Protein AF-H0ECG9-F1 (afdb_monomer)

Organism: Glarea lozoyensis (strain ATCC 74030 / MF5533) (NCBI:txid1104152)

InterPro domains:
  IPR022155 Protein of unknown function DUF3684 [PF12449] (1-842)

Nearest PDB structures (foldseek):
  8fkv-assembly1_NO  TM=2.806E-01  e=5.972E+00  Homo sapiens
  5tih-assembly1_A  TM=2.582E-01  e=8.456E+00  Plasmodium falciparum 3D7

Structure (mmCIF, N/CA/C/O backbone):
data_AF-H0ECG9-F1
#
_entry.id   AF-H0ECG9-F1
#
loop_
_atom_site.group_PDB
_atom_site.id
_atom_site.type_symbol
_atom_site.label_atom_id
_atom_site.label_alt_id
_atom_site.label_comp_id
_atom_site.label_asym_id
_atom_site.label_entity_id
_atom_site.label_seq_id
_atom_site.pdbx_PDB_ins_code
_atom_site.Cartn_x
_atom_site.Cartn_y
_atom_site.Cartn_z
_atom_site.occupancy
_atom_site.B_iso_or_equiv
_atom_site.auth_seq_id
_atom_site.auth_comp_id
_atom_site.auth_asym_id
_atom_site.auth_atom_id
_atom_site.pdbx_PDB_model_num
ATOM 1 N N . MET A 1 1 ? -33.768 2.244 -112.839 1.00 82.94 1 MET A N 1
ATOM 2 C CA . MET A 1 1 ? -32.441 2.508 -112.240 1.00 82.94 1 MET A CA 1
ATOM 3 C C . MET A 1 1 ? -31.368 1.796 -113.058 1.00 82.94 1 MET A C 1
ATOM 5 O O . MET A 1 1 ? -30.455 2.473 -113.510 1.00 82.94 1 MET A O 1
ATOM 9 N N . SER A 1 2 ? -31.545 0.515 -113.389 1.00 85.62 2 SER A N 1
ATOM 10 C CA . SER A 1 2 ? -31.169 -0.141 -114.666 1.00 85.62 2 SER A CA 1
ATOM 11 C C . SER A 1 2 ? -30.479 0.750 -115.721 1.00 85.62 2 SER A C 1
ATOM 13 O O . SER A 1 2 ? -29.281 0.631 -115.962 1.00 85.62 2 SER A O 1
ATOM 15 N N . ASP A 1 3 ? -31.222 1.666 -116.338 1.00 87.06 3 ASP A N 1
ATOM 16 C CA . ASP A 1 3 ? -30.805 2.455 -117.500 1.00 87.06 3 ASP A CA 1
ATOM 17 C C . ASP A 1 3 ? -29.716 3.470 -117.129 1.00 87.06 3 ASP A C 1
ATOM 19 O O . ASP A 1 3 ? -28.765 3.682 -117.882 1.00 87.06 3 ASP A O 1
ATOM 23 N N . LEU A 1 4 ? -29.810 4.030 -115.918 1.00 87.62 4 LEU A N 1
ATOM 24 C CA . LEU A 1 4 ? -28.775 4.860 -115.311 1.00 87.62 4 LEU A CA 1
ATOM 25 C C . LEU A 1 4 ? -27.514 4.024 -115.033 1.00 87.62 4 LEU A C 1
ATOM 27 O O . LEU A 1 4 ? -26.415 4.469 -115.346 1.00 87.62 4 LEU A O 1
ATOM 31 N N . SER A 1 5 ? -27.657 2.786 -114.541 1.00 86.69 5 SER A N 1
ATOM 32 C CA . SER A 1 5 ? -26.536 1.843 -114.364 1.00 86.69 5 SER A CA 1
ATOM 33 C C . SER A 1 5 ? -25.795 1.585 -115.685 1.00 86.69 5 SER A C 1
ATOM 35 O O . SER A 1 5 ? -24.566 1.644 -115.734 1.00 86.69 5 SER A O 1
ATOM 37 N N . VAL A 1 6 ? -26.531 1.393 -116.787 1.00 87.75 6 VAL A N 1
ATOM 38 C CA . VAL A 1 6 ? -25.954 1.233 -118.136 1.00 87.75 6 VAL A CA 1
ATOM 39 C C . VAL A 1 6 ? -25.279 2.521 -118.629 1.00 87.75 6 VAL A C 1
ATOM 41 O O . VAL A 1 6 ? -24.200 2.446 -119.218 1.00 87.75 6 VAL A O 1
ATOM 44 N N . LYS A 1 7 ? -25.858 3.703 -118.371 1.00 86.94 7 LYS A N 1
ATOM 45 C CA . LYS A 1 7 ? -25.232 5.002 -118.693 1.00 86.94 7 LYS A CA 1
ATOM 46 C C . LYS A 1 7 ? -23.920 5.225 -117.937 1.00 86.94 7 LYS A C 1
ATOM 48 O O . LYS A 1 7 ? -22.949 5.659 -118.552 1.00 86.94 7 LYS A O 1
ATOM 53 N N . ILE A 1 8 ? -23.881 4.904 -116.641 1.00 85.94 8 ILE A N 1
ATOM 54 C CA . ILE A 1 8 ? -22.677 5.026 -115.804 1.00 85.94 8 ILE A CA 1
ATOM 55 C C . ILE A 1 8 ? -21.586 4.096 -116.328 1.00 85.94 8 ILE A C 1
ATOM 57 O O . ILE A 1 8 ? -20.493 4.574 -116.603 1.00 85.94 8 ILE A O 1
ATOM 61 N N . LYS A 1 9 ? -21.886 2.807 -116.545 1.00 85.00 9 LYS A N 1
ATOM 62 C CA . LYS A 1 9 ? -20.903 1.834 -117.057 1.00 85.00 9 LYS A CA 1
ATOM 63 C C . LYS A 1 9 ? -20.317 2.257 -118.401 1.00 85.00 9 LYS A C 1
ATOM 65 O O . LYS A 1 9 ? -19.105 2.306 -118.548 1.00 85.00 9 LYS A O 1
ATOM 70 N N . ARG A 1 10 ? -21.157 2.701 -119.342 1.00 84.94 10 ARG A N 1
ATOM 71 C CA . ARG A 1 10 ? -20.679 3.245 -120.625 1.00 84.94 10 ARG A CA 1
ATOM 72 C C . ARG A 1 10 ? -19.798 4.486 -120.464 1.00 84.94 10 ARG A C 1
ATOM 74 O O . ARG A 1 10 ? -18.939 4.717 -121.305 1.00 84.94 10 ARG A O 1
ATOM 81 N N . ALA A 1 11 ? -19.998 5.289 -119.418 1.00 83.69 11 ALA A N 1
ATOM 82 C CA . ALA A 1 11 ? -19.137 6.431 -119.125 1.00 83.69 11 ALA A CA 1
ATOM 83 C C . ALA A 1 11 ? -17.813 6.018 -118.466 1.00 83.69 11 ALA A C 1
ATOM 85 O O . ALA A 1 11 ? -16.778 6.524 -118.884 1.00 83.69 11 ALA A O 1
ATOM 86 N N . THR A 1 12 ? -17.817 5.086 -117.507 1.00 83.56 12 THR A N 1
ATOM 87 C CA . THR A 1 12 ? -16.584 4.578 -116.877 1.00 83.56 12 THR A CA 1
ATOM 88 C C . THR A 1 12 ? -15.728 3.782 -117.868 1.00 83.56 12 THR A C 1
ATOM 90 O O . THR A 1 12 ? -14.503 3.888 -117.858 1.00 83.56 12 THR A O 1
ATOM 93 N N . GLU A 1 13 ? -16.362 3.050 -118.787 1.00 84.25 13 GLU A N 1
ATOM 94 C CA . GLU A 1 13 ? -15.727 2.408 -119.942 1.00 84.25 13 GLU A CA 1
ATOM 95 C C . GLU A 1 13 ? -15.138 3.451 -120.910 1.00 84.25 13 GLU A C 1
ATOM 97 O O . GLU A 1 13 ? -13.954 3.374 -121.233 1.00 84.25 13 GLU A O 1
ATOM 102 N N . ALA A 1 14 ? -15.915 4.462 -121.325 1.00 78.44 14 ALA A N 1
ATOM 103 C CA . ALA A 1 14 ? -15.450 5.507 -122.248 1.00 78.44 14 ALA A CA 1
ATOM 104 C C . ALA A 1 14 ? -14.348 6.414 -121.666 1.00 78.44 14 ALA A C 1
ATOM 106 O O . ALA A 1 14 ? -13.519 6.923 -122.418 1.00 78.44 14 ALA A O 1
ATOM 107 N N . ASN A 1 15 ? -14.319 6.595 -120.344 1.00 78.06 15 ASN A N 1
ATOM 108 C CA . ASN A 1 15 ? -13.269 7.322 -119.627 1.00 78.06 15 ASN A CA 1
ATOM 109 C C . ASN A 1 15 ? -12.023 6.454 -119.335 1.00 78.06 15 ASN A C 1
ATOM 111 O O . ASN A 1 15 ? -11.036 6.965 -118.814 1.00 78.06 15 ASN A O 1
ATOM 115 N N . GLY A 1 16 ? -12.048 5.148 -119.634 1.00 75.38 16 GLY A N 1
ATOM 116 C CA . GLY A 1 16 ? -10.936 4.226 -119.367 1.00 75.38 16 GLY A CA 1
ATOM 117 C C . GLY A 1 16 ? -10.816 3.739 -117.914 1.00 75.38 16 GLY A C 1
ATOM 118 O O . GLY A 1 16 ? -9.885 3.004 -117.594 1.00 75.38 16 GLY A O 1
ATOM 119 N N . HIS A 1 17 ? -11.761 4.085 -117.035 1.00 73.62 17 HIS A N 1
ATOM 120 C CA . HIS A 1 17 ? -11.801 3.640 -115.634 1.00 73.62 17 HIS A CA 1
ATOM 121 C C . HIS A 1 17 ? -12.383 2.220 -115.452 1.00 73.62 17 HIS A C 1
ATOM 123 O O . HIS A 1 17 ? -12.338 1.648 -114.356 1.00 73.62 17 HIS A O 1
ATOM 129 N N . GLY A 1 18 ? -12.933 1.628 -116.517 1.00 74.12 18 GLY A N 1
ATOM 130 C CA . GLY A 1 18 ? -13.481 0.272 -116.516 1.00 74.12 18 GLY A CA 1
ATOM 131 C C . GLY A 1 18 ? -14.684 0.156 -115.581 1.00 74.12 18 GLY A C 1
ATOM 132 O O . GLY A 1 18 ? -15.688 0.830 -115.782 1.00 74.12 18 GLY A O 1
ATOM 133 N N . ASN A 1 19 ? -14.581 -0.677 -114.541 1.00 66.81 19 ASN A N 1
ATOM 134 C CA . ASN A 1 19 ? -15.630 -0.834 -113.521 1.00 66.81 19 ASN A CA 1
ATOM 135 C C . ASN A 1 19 ? -15.482 0.119 -112.312 1.00 66.81 19 ASN A C 1
ATOM 137 O O . ASN A 1 19 ? -16.345 0.109 -111.432 1.00 66.81 19 ASN A O 1
ATOM 141 N N . LYS A 1 20 ? -14.402 0.912 -112.207 1.00 75.00 20 LYS A N 1
ATOM 142 C CA . LYS A 1 20 ? -14.163 1.781 -111.040 1.00 75.00 20 LYS A CA 1
ATOM 143 C C . LYS A 1 20 ? -14.811 3.151 -111.247 1.00 75.00 20 LYS A C 1
ATOM 145 O O . LYS A 1 20 ? -14.249 3.999 -111.926 1.00 75.00 20 LYS A O 1
ATOM 150 N N . VAL A 1 21 ? -15.961 3.381 -110.615 1.00 79.38 21 VAL A N 1
ATOM 151 C CA . VAL A 1 21 ? -16.626 4.695 -110.638 1.00 79.38 21 VAL A CA 1
ATOM 152 C C . VAL A 1 21 ? -15.817 5.724 -109.832 1.00 79.38 21 VAL A C 1
ATOM 154 O O . VAL A 1 21 ? -15.445 5.475 -108.681 1.00 79.38 21 VAL A O 1
ATOM 157 N N . THR A 1 22 ? -15.543 6.875 -110.442 1.00 80.69 22 THR A N 1
ATOM 158 C CA . THR A 1 22 ? -14.773 8.002 -109.884 1.00 80.69 22 THR A CA 1
ATOM 159 C C . THR A 1 22 ? -15.670 9.129 -109.356 1.00 80.69 22 THR A C 1
ATOM 161 O O . THR A 1 22 ? -16.869 9.167 -109.633 1.00 80.69 22 THR A O 1
ATOM 164 N N . LYS A 1 23 ? -15.097 10.081 -108.599 1.00 79.88 23 LYS A N 1
ATOM 165 C CA . LYS A 1 23 ? -15.832 11.244 -108.054 1.00 79.88 23 LYS A CA 1
ATOM 166 C C . LYS A 1 23 ? -16.488 12.098 -109.149 1.00 79.88 23 LYS A C 1
ATOM 168 O O . LYS A 1 23 ? -17.616 12.548 -108.962 1.00 79.88 23 LYS A O 1
ATOM 173 N N . ASP A 1 24 ? -15.847 12.232 -110.306 1.00 81.25 24 ASP A N 1
ATOM 174 C CA . ASP A 1 24 ? -16.359 13.037 -111.420 1.00 81.25 24 ASP A CA 1
ATOM 175 C C . ASP A 1 24 ? -17.539 12.353 -112.129 1.00 81.25 24 ASP A C 1
ATOM 177 O O . ASP A 1 24 ? -18.518 12.999 -112.505 1.00 81.25 24 ASP A O 1
ATOM 181 N N . GLU A 1 25 ? -17.506 11.023 -112.248 1.00 82.06 25 GLU A N 1
ATOM 182 C CA . GLU A 1 25 ? -18.639 10.235 -112.752 1.00 82.06 25 GLU A CA 1
ATOM 183 C C . GLU A 1 25 ? -19.805 10.216 -111.762 1.00 82.06 25 GLU A C 1
ATOM 185 O O . GLU A 1 25 ? -20.958 10.291 -112.193 1.00 82.06 25 GLU A O 1
ATOM 190 N N . ILE A 1 26 ? -19.512 10.194 -110.454 1.00 84.75 26 ILE A N 1
ATOM 191 C CA . ILE A 1 26 ? -20.519 10.344 -109.397 1.00 84.75 26 ILE A CA 1
ATOM 192 C C . ILE A 1 26 ? -21.234 11.691 -109.551 1.00 84.75 26 ILE A C 1
ATOM 194 O O . ILE A 1 26 ? -22.462 11.703 -109.616 1.00 84.75 26 ILE A O 1
ATOM 198 N N . ALA A 1 27 ? -20.503 12.800 -109.694 1.00 85.12 27 ALA A N 1
ATOM 199 C CA . ALA A 1 27 ? -21.095 14.123 -109.906 1.00 85.12 27 ALA A CA 1
ATOM 200 C C . ALA A 1 27 ? -21.888 14.217 -111.228 1.00 85.12 27 ALA A C 1
ATOM 202 O O . ALA A 1 27 ? -22.994 14.757 -111.254 1.00 85.12 27 ALA A O 1
ATOM 203 N N . LYS A 1 28 ? -21.369 13.641 -112.321 1.00 86.00 28 LYS A N 1
ATOM 204 C CA . LYS A 1 28 ? -21.956 13.732 -113.672 1.00 86.00 28 LYS A CA 1
ATOM 205 C C . LYS A 1 28 ? -23.386 13.191 -113.778 1.00 86.00 28 LYS A C 1
ATOM 207 O O . LYS A 1 28 ? -24.203 13.798 -114.468 1.00 86.00 28 LYS A O 1
ATOM 212 N N . PHE A 1 29 ? -23.695 12.062 -113.134 1.00 88.81 29 PHE A N 1
ATOM 213 C CA . PHE A 1 29 ? -25.034 11.450 -113.195 1.00 88.81 29 PHE A CA 1
ATOM 214 C C . PHE A 1 29 ? -25.911 11.741 -111.964 1.00 88.81 29 PHE A C 1
ATOM 216 O O . PHE A 1 29 ? -27.077 11.340 -111.938 1.00 88.81 29 PHE A O 1
ATOM 223 N N . LEU A 1 30 ? -25.399 12.495 -110.984 1.00 87.62 30 LEU A N 1
ATOM 224 C CA . LEU A 1 30 ? -26.114 12.889 -109.764 1.00 87.62 30 LEU A CA 1
ATOM 225 C C . LEU A 1 30 ? -27.456 13.609 -110.035 1.00 87.62 30 LEU A C 1
ATOM 227 O O . LEU A 1 30 ? -28.447 13.237 -109.401 1.00 87.62 30 LEU A O 1
ATOM 231 N N . PRO A 1 31 ? -27.578 14.534 -111.017 1.00 89.56 31 PRO A N 1
ATOM 232 C CA . PRO A 1 31 ? -28.861 15.173 -111.326 1.00 89.56 31 PRO A CA 1
ATOM 233 C C . PRO A 1 31 ? -29.895 14.209 -111.926 1.00 89.56 31 PRO A C 1
ATOM 235 O O . PRO A 1 31 ? -31.087 14.333 -111.644 1.00 89.56 31 PRO A O 1
ATOM 238 N N . GLU A 1 32 ? -29.461 13.227 -112.727 1.00 88.88 32 GLU A N 1
ATOM 239 C CA . GLU A 1 32 ? -30.362 12.215 -113.297 1.00 88.88 32 GLU A CA 1
ATOM 240 C C . GLU A 1 32 ? -30.830 11.233 -112.210 1.00 88.88 32 GLU A C 1
ATOM 242 O O . GLU A 1 32 ? -32.018 10.916 -112.136 1.00 88.88 32 GLU A O 1
ATOM 247 N N . ALA A 1 33 ? -29.930 10.828 -111.307 1.00 89.94 33 ALA A N 1
ATOM 248 C CA . ALA A 1 33 ? -30.267 10.024 -110.134 1.00 89.94 33 ALA A CA 1
ATOM 249 C C . ALA A 1 33 ? -31.302 10.729 -109.236 1.00 89.94 33 ALA A C 1
ATOM 251 O O . ALA A 1 33 ? -32.338 10.145 -108.915 1.00 89.94 33 ALA A O 1
ATOM 252 N N . LEU A 1 34 ? -31.069 12.000 -108.888 1.00 88.56 34 LEU A N 1
ATOM 253 C CA . LEU A 1 34 ? -32.001 12.817 -108.102 1.00 88.56 34 LEU A CA 1
ATOM 254 C C . LEU A 1 34 ? -33.367 12.966 -108.794 1.00 88.56 34 LEU A C 1
ATOM 256 O O . LEU A 1 34 ? -34.401 12.856 -108.135 1.00 88.56 34 LEU A O 1
ATOM 260 N N . HIS A 1 35 ? -33.395 13.168 -110.116 1.00 89.12 35 HIS A N 1
ATOM 261 C CA . HIS A 1 35 ? -34.643 13.253 -110.881 1.00 89.12 35 HIS A CA 1
ATOM 262 C C . HIS A 1 35 ? -35.439 11.935 -110.866 1.00 89.12 35 HIS A C 1
ATOM 264 O O . HIS A 1 35 ? -36.656 11.957 -110.651 1.00 89.12 35 HIS A O 1
ATOM 270 N N . ILE A 1 36 ? -34.763 10.792 -111.039 1.00 89.50 36 ILE A N 1
ATOM 271 C CA . ILE A 1 36 ? -35.396 9.468 -110.964 1.00 89.50 36 ILE A CA 1
ATOM 272 C C . ILE A 1 36 ? -35.987 9.248 -109.567 1.00 89.50 36 ILE A C 1
ATOM 274 O O . ILE A 1 36 ? -37.177 8.963 -109.453 1.00 89.50 36 ILE A O 1
ATOM 278 N N . LEU A 1 37 ? -35.198 9.431 -108.503 1.00 90.19 37 LEU A N 1
ATOM 279 C CA . LEU A 1 37 ? -35.658 9.187 -107.130 1.00 90.19 37 LEU A CA 1
ATOM 280 C C . LEU A 1 37 ? -36.835 10.099 -106.749 1.00 90.19 37 LEU A C 1
ATOM 282 O O . LEU A 1 37 ? -37.814 9.618 -106.186 1.00 90.19 37 LEU A O 1
ATOM 286 N N . ARG A 1 38 ? -36.803 11.379 -107.151 1.00 87.75 38 ARG A N 1
ATOM 287 C CA . ARG A 1 38 ? -37.889 12.347 -106.909 1.00 87.75 38 ARG A CA 1
ATOM 288 C C . ARG A 1 38 ? -39.195 12.006 -107.638 1.00 87.75 38 ARG A C 1
ATOM 290 O O . ARG A 1 38 ? -40.256 12.454 -107.206 1.00 87.75 38 ARG A O 1
ATOM 297 N N . THR A 1 39 ? -39.131 11.232 -108.722 1.00 86.31 39 THR A N 1
ATOM 298 C CA . THR A 1 39 ? -40.315 10.723 -109.441 1.00 86.31 39 THR A CA 1
ATOM 299 C C . THR A 1 39 ? -40.987 9.566 -108.694 1.00 86.31 39 THR A C 1
ATOM 301 O O . THR A 1 39 ? -42.200 9.407 -108.791 1.00 86.31 39 THR A O 1
ATOM 304 N N . PHE A 1 40 ? -40.230 8.812 -107.890 1.00 86.62 40 PHE A N 1
ATOM 305 C CA . PHE A 1 40 ? -40.749 7.774 -106.988 1.00 86.62 40 PHE A CA 1
ATOM 306 C C . PHE A 1 40 ? -40.928 8.269 -105.535 1.00 86.62 40 PHE A C 1
ATOM 308 O O . PHE A 1 40 ? -41.129 7.471 -104.624 1.00 86.62 40 PHE A O 1
ATOM 315 N N . THR A 1 41 ? -40.878 9.586 -105.301 1.00 88.06 41 THR A N 1
ATOM 316 C CA . THR A 1 41 ? -41.238 10.214 -104.020 1.00 88.06 41 THR A CA 1
ATOM 317 C C . THR A 1 41 ? -42.724 10.572 -104.009 1.00 88.06 41 THR A C 1
ATOM 319 O O . THR A 1 41 ? -43.160 11.458 -104.747 1.00 88.06 41 THR A O 1
ATOM 322 N N . PHE A 1 42 ? -43.494 9.918 -103.139 1.00 86.50 42 PHE A N 1
ATOM 323 C CA . PHE A 1 42 ? -44.918 10.198 -102.938 1.00 86.50 42 PHE A CA 1
ATOM 324 C C . PHE A 1 42 ? -45.157 11.584 -102.318 1.00 86.50 42 PHE A C 1
ATOM 326 O O . PHE A 1 42 ? -44.303 12.130 -101.620 1.00 86.50 42 PHE A O 1
ATOM 333 N N . ARG A 1 43 ? -46.324 12.172 -102.603 1.00 84.12 43 ARG A N 1
ATOM 334 C CA . ARG A 1 43 ? -46.768 13.483 -102.101 1.00 84.12 43 ARG A CA 1
ATOM 335 C C . ARG A 1 43 ? -48.282 13.485 -101.953 1.00 84.12 43 ARG A C 1
ATOM 337 O O . ARG A 1 43 ? -48.959 12.755 -102.670 1.00 84.12 43 ARG A O 1
ATOM 344 N N . GLU A 1 44 ? -48.800 14.349 -101.084 1.00 84.62 44 GLU A N 1
ATOM 345 C CA . GLU A 1 44 ? -50.235 14.451 -100.805 1.00 84.62 44 GLU A CA 1
ATOM 346 C C . GLU A 1 44 ? -51.097 14.514 -102.076 1.00 84.62 44 GLU A C 1
ATOM 348 O O . GLU A 1 44 ? -50.952 15.395 -102.925 1.00 84.62 44 GLU A O 1
ATOM 353 N N . SER 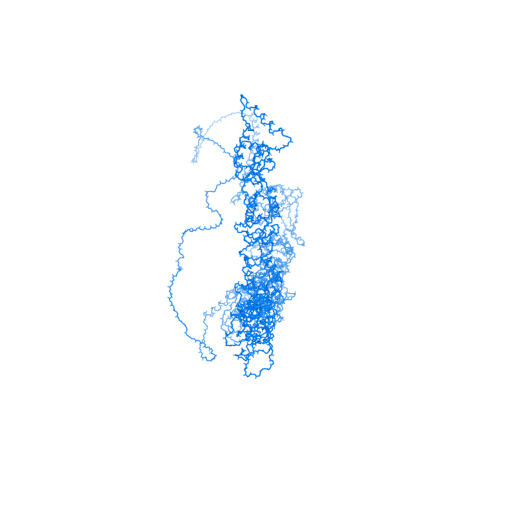A 1 45 ? -52.021 13.562 -102.185 1.00 86.12 45 SER A N 1
ATOM 354 C CA . SER A 1 45 ? -53.013 13.487 -103.251 1.00 86.12 45 SER A CA 1
ATOM 355 C C . SER A 1 45 ? -54.197 14.405 -102.964 1.00 86.12 45 SER A C 1
ATOM 357 O O . SER A 1 45 ? -54.748 14.394 -101.865 1.00 86.12 45 SER A O 1
ATOM 359 N N . THR A 1 46 ? -54.656 15.150 -103.966 1.00 81.56 46 THR A N 1
ATOM 360 C CA . THR A 1 46 ? -55.900 15.926 -103.889 1.00 81.56 46 THR A CA 1
ATOM 361 C C . THR A 1 46 ? -57.073 15.147 -104.505 1.00 81.56 46 THR A C 1
ATOM 363 O O . THR A 1 46 ? -56.873 14.388 -105.454 1.00 81.56 46 THR A O 1
ATOM 366 N N . PRO A 1 47 ? -58.310 15.290 -103.986 1.00 78.44 47 PRO A N 1
ATOM 367 C CA . PRO A 1 47 ? -58.698 16.084 -102.816 1.00 78.44 47 PRO A CA 1
ATOM 368 C C . PRO A 1 47 ? -58.418 15.403 -101.459 1.00 78.44 47 PRO A C 1
ATOM 370 O O . PRO A 1 47 ? -58.562 16.062 -100.436 1.00 78.44 47 PRO A O 1
ATOM 373 N N . ALA A 1 48 ? -58.043 14.117 -101.426 1.00 86.31 48 ALA A N 1
ATOM 374 C CA . ALA A 1 48 ? -57.867 13.347 -100.190 1.00 86.31 48 ALA A CA 1
ATOM 375 C C . ALA A 1 48 ? -56.453 12.750 -100.070 1.00 86.31 48 ALA A C 1
ATOM 377 O O . ALA A 1 48 ? -56.085 11.853 -100.833 1.00 86.31 48 ALA A O 1
ATOM 378 N N . SER A 1 49 ? -55.681 13.203 -99.077 1.00 86.06 49 SER A N 1
ATOM 379 C CA . SER A 1 49 ? -54.279 12.802 -98.851 1.00 86.06 49 SER A CA 1
ATOM 380 C C . SER A 1 49 ? -54.108 11.323 -98.479 1.00 86.06 49 SER A C 1
ATOM 382 O O . SER A 1 49 ? -53.088 10.717 -98.810 1.00 86.06 49 SER A O 1
ATOM 384 N N . GLN A 1 50 ? -55.134 10.715 -97.874 1.00 87.31 50 GLN A N 1
ATOM 385 C CA . GLN A 1 50 ? -55.159 9.300 -97.487 1.00 87.31 50 GLN A CA 1
ATOM 386 C C . GLN A 1 50 ? -54.955 8.338 -98.675 1.00 87.31 50 GLN A C 1
ATOM 388 O O . GLN A 1 50 ? -54.438 7.238 -98.492 1.00 87.31 50 GLN A O 1
ATOM 393 N N . VAL A 1 51 ? -55.293 8.751 -99.904 1.00 87.62 51 VAL A N 1
ATOM 394 C CA . VAL A 1 51 ? -55.047 7.940 -101.110 1.00 87.62 51 VAL A CA 1
ATOM 395 C C . VAL A 1 51 ? -53.544 7.787 -101.365 1.00 87.62 51 VAL A C 1
ATOM 397 O O . VAL A 1 51 ? -53.075 6.668 -101.556 1.00 87.62 51 VAL A O 1
ATOM 400 N N . SER A 1 52 ? -52.760 8.869 -101.292 1.00 87.38 52 SER A N 1
ATOM 401 C CA . SER A 1 52 ? -51.299 8.783 -101.403 1.00 87.38 52 SER A CA 1
ATOM 402 C C . SER A 1 52 ? -50.672 8.016 -100.243 1.00 87.38 52 SER A C 1
ATOM 404 O O . SER A 1 52 ? -49.657 7.367 -100.466 1.00 87.38 52 SER A O 1
ATOM 406 N N . GLN A 1 53 ? -51.234 8.084 -99.033 1.00 86.62 53 GLN A N 1
ATOM 407 C CA . GLN A 1 53 ? -50.716 7.329 -97.885 1.00 86.62 53 GLN A CA 1
ATOM 408 C C . GLN A 1 53 ? -50.850 5.819 -98.119 1.00 86.62 53 GLN A C 1
ATOM 410 O O . GLN A 1 53 ? -49.866 5.098 -97.991 1.00 86.62 53 GLN A O 1
ATOM 415 N N . LEU A 1 54 ? -52.024 5.356 -98.564 1.00 87.69 54 LEU A N 1
ATOM 416 C CA . LEU A 1 54 ? -52.260 3.945 -98.890 1.00 87.69 54 LEU A CA 1
ATOM 417 C C . LEU A 1 54 ? -51.418 3.460 -100.082 1.00 87.69 54 LEU A C 1
ATOM 419 O O . LEU A 1 54 ? -50.936 2.330 -100.071 1.00 87.69 54 LEU A O 1
ATOM 423 N N . ILE A 1 55 ? -51.217 4.298 -101.107 1.00 89.06 55 ILE A N 1
ATOM 424 C CA . ILE A 1 55 ? -50.358 3.956 -102.255 1.00 89.06 55 ILE A CA 1
ATOM 425 C C . ILE A 1 55 ? -48.880 3.911 -101.840 1.00 89.06 55 ILE A C 1
ATOM 427 O O . ILE A 1 55 ? -48.159 3.015 -102.276 1.00 89.06 55 ILE A O 1
ATOM 431 N N . GLU A 1 56 ? -48.429 4.839 -100.994 1.00 88.56 56 GLU A N 1
ATOM 432 C CA . GLU A 1 56 ? -47.064 4.848 -100.466 1.00 88.56 56 GLU A CA 1
ATOM 433 C C . GLU A 1 56 ? -46.799 3.617 -99.584 1.00 88.56 56 GLU A C 1
ATOM 435 O O . GLU A 1 56 ? -45.817 2.907 -99.801 1.00 88.56 56 GLU A O 1
ATOM 440 N N . GLU A 1 57 ? -47.685 3.325 -98.629 1.00 86.38 57 GLU A N 1
ATOM 441 C CA . GLU A 1 57 ? -47.590 2.144 -97.766 1.00 86.38 57 GLU A CA 1
ATOM 442 C C . GLU A 1 57 ? -47.574 0.853 -98.598 1.00 86.38 57 GLU A C 1
ATOM 444 O O . GLU A 1 57 ? -46.707 -0.001 -98.399 1.00 86.38 57 GLU A O 1
ATOM 449 N N . ALA A 1 58 ? -48.456 0.734 -99.597 1.00 87.31 58 ALA A N 1
ATOM 450 C CA . ALA A 1 58 ? -48.465 -0.402 -100.514 1.00 87.31 58 ALA A CA 1
ATOM 451 C C . ALA A 1 58 ? -47.170 -0.505 -101.341 1.00 87.31 58 ALA A C 1
ATOM 453 O O . ALA A 1 58 ? -46.643 -1.604 -101.508 1.00 87.31 58 ALA A O 1
ATOM 454 N N . PHE A 1 59 ? -46.616 0.609 -101.834 1.00 88.50 59 PHE A N 1
ATOM 455 C CA . PHE A 1 59 ? -45.353 0.609 -102.581 1.00 88.50 59 PHE A CA 1
ATOM 456 C C . PHE A 1 59 ? -44.186 0.100 -101.727 1.00 88.50 59 PHE A C 1
ATOM 458 O O . PHE A 1 59 ? -43.445 -0.783 -102.165 1.00 88.50 59 PHE A O 1
ATOM 465 N N . TRP A 1 60 ? -44.042 0.614 -100.503 1.00 87.19 60 TRP A N 1
ATOM 466 C CA . TRP A 1 60 ? -42.953 0.215 -99.610 1.00 87.19 60 TRP A CA 1
ATOM 467 C C . TRP A 1 60 ? -43.151 -1.171 -98.980 1.00 87.19 60 TRP A C 1
ATOM 469 O O . TRP A 1 60 ? -42.174 -1.737 -98.507 1.00 87.19 60 TRP A O 1
ATOM 479 N N . THR A 1 61 ? -44.354 -1.759 -99.001 1.00 84.00 61 THR A N 1
ATOM 480 C CA . THR A 1 61 ? -44.614 -3.110 -98.449 1.00 84.00 61 THR A CA 1
ATOM 481 C C . THR A 1 61 ? -44.762 -4.220 -99.499 1.00 84.00 61 THR A C 1
ATOM 483 O O . THR A 1 61 ? -44.663 -5.396 -99.155 1.00 84.00 61 THR A O 1
ATOM 486 N N . ALA A 1 62 ? -44.929 -3.901 -100.788 1.00 83.94 62 ALA A N 1
ATOM 487 C CA . ALA A 1 62 ? -45.162 -4.890 -101.852 1.00 83.94 62 ALA A CA 1
ATOM 488 C C . ALA A 1 62 ? -43.936 -5.742 -102.265 1.00 83.94 62 ALA A C 1
ATOM 490 O O . ALA A 1 62 ? -44.032 -6.556 -103.192 1.00 83.94 62 ALA A O 1
ATOM 491 N N . TYR A 1 63 ? -42.768 -5.579 -101.633 1.00 79.81 63 TYR A N 1
ATOM 492 C CA . TYR A 1 63 ? -41.559 -6.299 -102.039 1.00 79.81 63 TYR A CA 1
ATOM 493 C C . TYR A 1 63 ? -41.557 -7.780 -101.612 1.00 79.81 63 TYR A C 1
ATOM 495 O O . TYR A 1 63 ? -41.927 -8.147 -100.502 1.00 79.81 63 TYR A O 1
ATOM 503 N N . LYS A 1 64 ? -41.040 -8.661 -102.483 1.00 79.31 64 LYS A N 1
ATOM 504 C CA . LYS A 1 64 ? -40.741 -10.071 -102.133 1.00 79.31 64 LYS A CA 1
ATOM 505 C C . LYS A 1 64 ? -39.360 -10.264 -101.495 1.00 79.31 64 LYS A C 1
ATOM 507 O O . LYS A 1 64 ? -39.086 -11.320 -100.933 1.00 79.31 64 LYS A O 1
ATOM 512 N N . LYS A 1 65 ? -38.478 -9.270 -101.627 1.00 78.38 65 LYS A N 1
ATOM 513 C CA . LYS A 1 65 ? -37.161 -9.175 -100.983 1.00 78.38 65 LYS A CA 1
ATOM 514 C C . LYS A 1 65 ? -36.885 -7.692 -100.691 1.00 78.38 65 LYS A C 1
ATOM 516 O O . LYS A 1 65 ? -37.044 -6.906 -101.623 1.00 78.38 65 LYS A O 1
ATOM 521 N N . PRO A 1 66 ? -36.471 -7.307 -99.472 1.00 79.25 66 PRO A N 1
ATOM 522 C CA . PRO A 1 66 ? -36.156 -5.917 -99.136 1.00 79.25 66 PRO A CA 1
ATOM 523 C C . PRO A 1 66 ? -34.867 -5.468 -99.842 1.00 79.25 66 PRO A C 1
ATOM 525 O O . PRO A 1 66 ? -33.764 -5.704 -99.356 1.00 79.25 66 PRO A O 1
ATOM 528 N N . SER A 1 67 ? -34.994 -4.884 -101.035 1.00 83.62 67 SER A N 1
ATOM 529 C CA . SER A 1 67 ? -33.873 -4.328 -101.804 1.00 83.62 67 SER A CA 1
ATOM 530 C C . SER A 1 67 ? -34.383 -3.419 -102.918 1.00 83.62 67 SER A C 1
ATOM 532 O O . SER A 1 67 ? -35.235 -3.824 -103.708 1.00 83.62 67 SER A O 1
ATOM 534 N N . ILE A 1 68 ? -33.794 -2.230 -103.043 1.00 88.31 68 ILE A N 1
ATOM 535 C CA . ILE A 1 68 ? -34.026 -1.281 -104.144 1.00 88.31 68 ILE A CA 1
ATOM 536 C C . ILE A 1 68 ? -32.665 -0.899 -104.750 1.00 88.31 68 ILE A C 1
ATOM 538 O O . ILE A 1 68 ? -31.646 -0.949 -104.068 1.00 88.31 68 ILE A O 1
ATOM 542 N N . GLU A 1 69 ? -32.614 -0.562 -106.041 1.00 89.94 69 GLU A N 1
ATOM 543 C CA . GLU A 1 69 ? -31.401 -0.017 -106.670 1.00 89.94 69 GLU A CA 1
ATOM 544 C C . GLU A 1 69 ? -31.229 1.467 -106.303 1.00 89.94 69 GLU A C 1
ATOM 546 O O . GLU A 1 69 ? -32.098 2.281 -106.617 1.00 89.94 69 GLU A O 1
ATOM 551 N N . ILE A 1 70 ? -30.098 1.841 -105.696 1.00 91.44 70 ILE A N 1
ATOM 552 C CA . ILE A 1 70 ? -29.746 3.230 -105.360 1.00 91.44 70 ILE A CA 1
ATOM 553 C C . ILE A 1 70 ? -28.411 3.639 -105.997 1.00 91.44 70 ILE A C 1
ATOM 555 O O . ILE A 1 70 ? -27.550 2.809 -106.282 1.00 91.44 70 ILE A O 1
ATOM 559 N N . TYR A 1 71 ? -28.241 4.937 -106.243 1.00 91.25 71 TYR A N 1
ATOM 560 C CA . TYR A 1 71 ? -26.993 5.518 -106.730 1.00 91.25 71 TYR A CA 1
ATOM 561 C C . TYR A 1 71 ? -25.986 5.695 -105.582 1.00 91.25 71 TYR A C 1
ATOM 563 O O . TYR A 1 71 ? -26.318 6.272 -104.548 1.00 91.25 71 TYR A O 1
ATOM 571 N N . SER A 1 72 ? -24.763 5.193 -105.763 1.00 90.25 72 SER A N 1
ATOM 572 C CA . SER A 1 72 ? -23.703 5.149 -104.747 1.00 90.25 72 SER A CA 1
ATOM 573 C C . SER A 1 72 ? -22.354 5.656 -105.276 1.00 90.25 72 SER A C 1
ATOM 575 O O . SER A 1 72 ? -22.151 5.793 -106.484 1.00 90.25 72 SER A O 1
ATOM 577 N N . THR A 1 73 ? -21.375 5.813 -104.383 1.00 85.69 73 THR A N 1
ATOM 578 C CA . THR A 1 73 ? -19.954 6.071 -104.684 1.00 85.69 73 THR A CA 1
ATOM 579 C C . THR A 1 73 ? -19.246 4.940 -105.450 1.00 85.69 73 THR A C 1
ATOM 581 O O . THR A 1 73 ? -18.054 5.042 -105.753 1.00 85.69 73 THR A O 1
ATOM 584 N N . ARG A 1 74 ? -19.963 3.858 -105.780 1.00 84.75 74 ARG A N 1
ATOM 585 C CA . ARG A 1 74 ? -19.530 2.768 -106.670 1.00 84.75 74 ARG A CA 1
ATOM 586 C C . ARG A 1 74 ? -20.558 2.480 -107.784 1.00 84.75 74 ARG A C 1
ATOM 588 O O . ARG A 1 74 ? -20.565 1.394 -108.353 1.00 84.75 74 ARG A O 1
ATOM 595 N N . GLY A 1 75 ? -21.405 3.459 -108.125 1.00 86.06 75 GLY A N 1
ATOM 596 C CA . GLY A 1 75 ? -22.425 3.367 -109.181 1.00 86.06 75 GLY A CA 1
ATOM 597 C C . GLY A 1 75 ? -23.805 2.950 -108.665 1.00 86.06 75 GLY A C 1
ATOM 598 O O . GLY A 1 75 ? -24.074 3.022 -107.468 1.00 86.06 75 GLY A O 1
ATOM 599 N N . VAL A 1 76 ? -24.711 2.534 -109.558 1.00 90.88 76 VAL A N 1
ATOM 600 C CA . VAL A 1 76 ? -26.026 2.005 -109.145 1.00 90.88 76 VAL A CA 1
ATOM 601 C C . VAL A 1 76 ? -25.859 0.587 -108.596 1.00 90.88 76 VAL A C 1
ATOM 603 O O . VAL A 1 76 ? -25.445 -0.313 -109.328 1.00 90.88 76 VAL A O 1
ATOM 606 N N . LEU A 1 77 ? -26.199 0.403 -107.320 1.00 89.69 77 LEU A N 1
ATOM 607 C CA . LEU A 1 77 ? -26.061 -0.840 -106.557 1.00 89.69 77 LEU A CA 1
ATOM 608 C C . LEU A 1 77 ? -27.314 -1.080 -105.689 1.00 89.69 77 LEU A C 1
ATOM 610 O O . LEU A 1 77 ? -28.025 -0.125 -105.367 1.00 89.69 77 LEU A O 1
ATOM 614 N N . PRO A 1 78 ? -27.619 -2.329 -105.292 1.00 90.69 78 PRO A N 1
ATOM 615 C CA . PRO A 1 78 ? -28.724 -2.599 -104.378 1.00 90.69 78 PRO A CA 1
ATOM 616 C C . PRO A 1 78 ? -28.422 -2.056 -102.975 1.00 90.69 78 PRO A C 1
ATOM 618 O O . PRO A 1 78 ? -27.292 -2.170 -102.486 1.00 90.69 78 PRO A O 1
ATOM 621 N N . THR A 1 79 ? -29.441 -1.524 -102.297 1.00 89.69 79 THR A N 1
ATOM 622 C CA . THR A 1 79 ? -29.333 -0.936 -100.947 1.00 89.69 79 THR A CA 1
ATOM 623 C C . THR A 1 79 ? -28.787 -1.902 -99.889 1.00 89.69 79 THR A C 1
ATOM 625 O O . THR A 1 79 ? -28.217 -1.459 -98.900 1.00 89.69 79 THR A O 1
ATOM 628 N N . THR A 1 80 ? -28.839 -3.218 -100.121 1.00 86.88 80 THR A N 1
ATOM 629 C CA . THR A 1 80 ? -28.186 -4.235 -99.274 1.00 86.88 80 THR A CA 1
ATOM 630 C C . THR A 1 80 ? -26.655 -4.110 -99.227 1.00 86.88 80 THR A C 1
ATOM 632 O O . THR A 1 80 ? -26.031 -4.513 -98.245 1.00 86.88 80 THR A O 1
ATOM 635 N N . THR A 1 81 ? -26.041 -3.566 -100.283 1.00 84.94 81 THR A N 1
ATOM 636 C CA . THR A 1 81 ? -24.577 -3.405 -100.446 1.00 84.94 81 THR A CA 1
ATOM 637 C C . THR A 1 81 ? -24.103 -1.952 -100.398 1.00 84.94 81 THR A C 1
ATOM 639 O O . THR A 1 81 ? -22.916 -1.694 -100.577 1.00 84.94 81 THR A O 1
ATOM 642 N N . VAL A 1 82 ? -25.014 -1.004 -100.173 1.00 88.94 82 VAL A N 1
ATOM 643 C CA . VAL A 1 82 ? -24.708 0.428 -100.071 1.00 88.94 82 VAL A CA 1
ATOM 644 C C . VAL A 1 82 ? -25.003 0.888 -98.650 1.00 88.94 82 VAL A C 1
ATOM 646 O O . VAL A 1 82 ? -25.981 0.451 -98.044 1.00 88.94 82 VAL A O 1
ATOM 649 N N . ARG A 1 83 ? -24.157 1.765 -98.113 1.00 90.12 83 ARG A N 1
ATOM 650 C CA . ARG A 1 83 ? -24.303 2.334 -96.773 1.00 90.12 83 ARG A CA 1
ATOM 651 C C . ARG A 1 83 ? -24.648 3.820 -96.810 1.00 90.12 83 ARG A C 1
ATOM 653 O O . ARG A 1 83 ? -24.370 4.523 -97.782 1.00 90.12 83 ARG A O 1
ATOM 660 N N . LEU A 1 84 ? -25.216 4.312 -95.719 1.00 87.12 84 LEU A N 1
ATOM 661 C CA . LEU A 1 84 ? -25.168 5.727 -95.361 1.00 87.12 84 LEU A CA 1
ATOM 662 C C . LEU A 1 84 ? -23.889 5.968 -94.546 1.00 87.12 84 LEU A C 1
ATOM 664 O O . LEU A 1 84 ? -23.599 5.209 -93.622 1.00 87.12 84 LEU A O 1
ATOM 668 N N . ALA A 1 85 ? -23.105 6.988 -94.897 1.00 81.50 85 ALA A N 1
ATOM 669 C CA . ALA A 1 85 ? -21.929 7.368 -94.117 1.00 81.50 85 ALA A CA 1
ATOM 670 C C . ALA A 1 85 ? -22.315 8.415 -93.068 1.00 81.50 85 ALA A C 1
ATOM 672 O O . ALA A 1 85 ? -22.731 9.519 -93.417 1.00 81.50 85 ALA A O 1
ATOM 673 N N . THR A 1 86 ? -22.154 8.060 -91.796 1.00 72.88 86 THR A N 1
ATOM 674 C CA . THR A 1 86 ? -22.302 8.958 -90.641 1.00 72.88 86 THR A CA 1
ATOM 675 C C . THR A 1 86 ? -20.959 9.427 -90.067 1.00 72.88 86 THR A C 1
ATOM 677 O O . THR A 1 86 ? -20.929 10.369 -89.282 1.00 72.88 86 THR A O 1
ATOM 680 N N . GLU A 1 87 ? -19.843 8.846 -90.520 1.00 72.44 87 GLU A N 1
ATOM 681 C CA . GLU A 1 87 ? -18.470 9.209 -90.149 1.00 72.44 87 GLU A CA 1
ATOM 682 C C . GLU A 1 87 ? -17.538 9.067 -91.367 1.00 72.44 87 GLU A C 1
ATOM 684 O O . GLU A 1 87 ? -17.735 8.178 -92.201 1.00 72.44 87 GLU A O 1
ATOM 689 N N . ASP A 1 88 ? -16.525 9.933 -91.487 1.00 73.06 88 ASP A N 1
ATOM 690 C CA . ASP A 1 88 ? -15.524 9.843 -92.558 1.00 73.06 88 ASP A CA 1
ATOM 691 C C . ASP A 1 88 ? -14.399 8.868 -92.179 1.00 73.06 88 ASP A C 1
ATOM 693 O O . ASP A 1 88 ? -13.441 9.217 -91.491 1.00 73.06 88 ASP A O 1
ATOM 697 N N . LEU A 1 89 ? -14.525 7.628 -92.653 1.00 80.12 89 LEU A N 1
ATOM 698 C CA . LEU A 1 89 ? -13.525 6.570 -92.470 1.00 80.12 89 LEU A CA 1
ATOM 699 C C . LEU A 1 89 ? -12.485 6.516 -93.609 1.00 80.12 89 LEU A C 1
ATOM 701 O O . LEU A 1 89 ? -11.625 5.631 -93.609 1.00 80.12 89 LEU A O 1
ATOM 705 N N . SER A 1 90 ? -12.525 7.446 -94.575 1.00 70.00 90 SER A N 1
ATOM 706 C CA . SER A 1 90 ? -11.724 7.367 -95.812 1.00 70.00 90 SER A CA 1
ATOM 707 C C . SER A 1 90 ? -10.208 7.367 -95.594 1.00 70.00 90 SER A C 1
ATOM 709 O O . SER A 1 90 ? -9.469 6.864 -96.437 1.00 70.00 90 SER A O 1
ATOM 711 N N . GLY A 1 91 ? -9.738 7.840 -94.436 1.00 74.56 91 GLY A N 1
ATOM 712 C CA . GLY A 1 91 ? -8.330 7.788 -94.042 1.00 74.56 91 GLY A CA 1
ATOM 713 C C . GLY A 1 91 ? -7.736 6.374 -93.919 1.00 74.56 91 GLY A C 1
ATOM 714 O O . GLY A 1 91 ? -6.527 6.200 -94.087 1.00 74.56 91 GLY A O 1
ATOM 715 N N . PHE A 1 92 ? -8.563 5.348 -93.675 1.00 83.50 92 PHE A N 1
ATOM 716 C CA . PHE A 1 92 ? -8.119 3.945 -93.624 1.00 83.50 92 PHE A CA 1
ATOM 717 C C . PHE A 1 92 ? -9.087 2.925 -94.268 1.00 83.50 92 PHE A C 1
ATOM 719 O O . PHE A 1 92 ? -8.751 1.743 -94.317 1.00 83.50 92 PHE A O 1
ATOM 726 N N . VAL A 1 93 ? -10.241 3.356 -94.803 1.00 80.69 93 VAL A N 1
ATOM 727 C CA . VAL A 1 93 ? -11.267 2.501 -95.441 1.00 80.69 93 VAL A CA 1
ATOM 728 C C . VAL A 1 93 ? -11.791 3.154 -96.734 1.00 80.69 93 VAL A C 1
ATOM 730 O O . VAL A 1 93 ? -12.529 4.134 -96.674 1.00 80.69 93 VAL A O 1
ATOM 733 N N . GLU A 1 94 ? -11.468 2.607 -97.916 1.00 74.12 94 GLU A N 1
ATOM 734 C CA . GLU A 1 94 ? -11.861 3.190 -99.226 1.00 74.12 94 GLU A CA 1
ATOM 735 C C . GLU A 1 94 ? -12.844 2.329 -100.053 1.00 74.12 94 GLU A C 1
ATOM 737 O O . GLU A 1 94 ? -13.400 2.793 -101.064 1.00 74.12 94 GLU A O 1
ATOM 742 N N . GLY A 1 95 ? -13.046 1.065 -99.682 1.00 75.75 95 GLY A N 1
ATOM 743 C CA . GLY A 1 95 ? -13.804 0.067 -100.437 1.00 75.75 95 GLY A CA 1
ATOM 744 C C . GLY A 1 95 ? -15.325 0.206 -100.348 1.00 75.75 95 GLY A C 1
ATOM 745 O O . GLY A 1 95 ? -16.011 -0.051 -101.342 1.00 75.75 95 GLY A O 1
ATOM 746 N N . ILE A 1 96 ? -15.847 0.651 -99.198 1.00 84.75 96 ILE A N 1
ATOM 747 C CA . ILE A 1 96 ? -17.281 0.615 -98.861 1.00 84.75 96 ILE A CA 1
ATOM 748 C C . ILE A 1 96 ? -18.120 1.503 -99.812 1.00 84.75 96 ILE A C 1
ATOM 750 O O . ILE A 1 96 ? -17.867 2.708 -99.912 1.00 84.75 96 ILE A O 1
ATOM 754 N N . PRO A 1 97 ? -19.154 0.962 -100.493 1.00 86.75 97 PRO A N 1
ATOM 755 C CA . PRO A 1 97 ? -20.094 1.758 -101.283 1.00 86.75 97 PRO A CA 1
ATOM 756 C C . PRO A 1 97 ? -21.030 2.590 -100.395 1.00 86.75 97 PRO A C 1
ATOM 758 O O . PRO A 1 97 ? -21.677 2.062 -99.492 1.00 86.75 97 PRO A O 1
ATOM 761 N N . VAL A 1 98 ? -21.155 3.885 -100.685 1.00 89.44 98 VAL A N 1
ATOM 762 C CA . VAL A 1 98 ? -21.900 4.863 -99.869 1.00 89.44 98 VAL A CA 1
ATOM 763 C C . VAL A 1 98 ? -22.860 5.683 -100.741 1.00 89.44 98 VAL A C 1
ATOM 765 O O . VAL A 1 98 ? -22.544 5.968 -101.892 1.00 89.44 98 VAL A O 1
ATOM 768 N N . VAL A 1 99 ? -24.029 6.086 -100.235 1.00 89.62 99 VAL A N 1
ATOM 769 C CA . VAL A 1 99 ? -24.923 7.035 -100.936 1.00 89.62 99 VAL A CA 1
ATOM 770 C C . VAL A 1 99 ? -24.325 8.455 -100.904 1.00 89.62 99 VAL A C 1
ATOM 772 O O . VAL A 1 99 ? -24.010 8.929 -99.814 1.00 89.62 99 VAL A O 1
ATOM 775 N N . PRO A 1 100 ? -24.191 9.175 -102.040 1.00 88.75 100 PRO A N 1
ATOM 776 C CA . PRO A 1 100 ? -23.743 10.569 -102.044 1.00 88.75 100 PRO A CA 1
ATOM 777 C C . PRO A 1 100 ? -24.626 11.463 -101.166 1.00 88.75 100 PRO A C 1
ATOM 779 O O . PRO A 1 100 ? -25.852 11.346 -101.193 1.00 88.75 100 PRO A O 1
ATOM 782 N N . GLU A 1 101 ? -24.010 12.389 -100.429 1.00 85.12 101 GLU A N 1
ATOM 783 C CA . GLU A 1 101 ? -24.669 13.217 -99.406 1.00 85.12 101 GLU A CA 1
ATOM 784 C C . GLU A 1 101 ? -25.901 13.984 -99.935 1.00 85.12 101 GLU A C 1
ATOM 786 O O . GLU A 1 101 ? -26.916 14.103 -99.247 1.00 85.12 101 GLU A O 1
ATOM 791 N N . GLU A 1 102 ? -25.846 14.446 -101.187 1.00 83.44 102 GLU A N 1
ATOM 792 C CA . GLU A 1 102 ? -26.948 15.134 -101.877 1.00 83.44 102 GLU A CA 1
ATOM 793 C C . GLU A 1 102 ? -28.191 14.249 -102.075 1.00 83.44 102 GLU A C 1
ATOM 795 O O . GLU A 1 102 ? -29.315 14.740 -101.989 1.00 83.44 102 GLU A O 1
ATOM 800 N N . ILE A 1 103 ? -28.010 12.941 -102.302 1.00 87.75 103 ILE A N 1
ATOM 801 C CA . ILE A 1 103 ? -29.112 11.969 -102.370 1.00 87.75 103 ILE A CA 1
ATOM 802 C C . ILE A 1 103 ? -29.526 11.524 -100.966 1.00 87.75 103 ILE A C 1
ATOM 804 O O . ILE A 1 103 ? -30.719 11.357 -100.716 1.00 87.75 103 ILE A O 1
ATOM 808 N N . ALA A 1 104 ? -28.574 11.364 -100.041 1.00 86.12 104 ALA A N 1
ATOM 809 C CA . ALA A 1 104 ? -28.842 10.906 -98.677 1.00 86.12 104 ALA A CA 1
ATOM 810 C C . ALA A 1 104 ? -29.809 11.826 -97.903 1.00 86.12 104 ALA A C 1
ATOM 812 O O . ALA A 1 104 ? -30.538 11.357 -97.032 1.00 86.12 104 ALA A O 1
ATOM 813 N N . LYS A 1 105 ? -29.857 13.117 -98.257 1.00 83.94 105 LYS A N 1
ATOM 814 C CA . LYS A 1 105 ? -30.785 14.121 -97.704 1.00 83.94 105 LYS A CA 1
ATOM 815 C C . LYS A 1 105 ? -32.185 14.121 -98.342 1.00 83.94 105 LYS A C 1
ATOM 817 O O . LYS A 1 105 ? -33.037 14.891 -97.907 1.00 83.94 105 LYS A O 1
ATOM 822 N N . GLY A 1 106 ? -32.430 13.319 -99.379 1.00 85.56 106 GLY A N 1
ATOM 823 C CA . GLY A 1 106 ? -33.702 13.295 -100.105 1.00 85.56 106 GLY A CA 1
ATOM 824 C C . GLY A 1 106 ? -34.780 12.432 -99.442 1.00 85.56 106 GLY A C 1
ATOM 825 O O . GLY A 1 106 ? -34.490 11.372 -98.888 1.00 85.56 106 GLY A O 1
ATOM 826 N N . ASP A 1 107 ? -36.045 12.837 -99.589 1.00 86.62 107 ASP A N 1
ATOM 827 C CA . ASP A 1 107 ? -37.232 12.166 -99.025 1.00 86.62 107 ASP A CA 1
ATOM 828 C C . ASP A 1 107 ? -37.282 10.652 -99.315 1.00 86.62 107 ASP A C 1
ATOM 830 O O . ASP A 1 107 ? -37.682 9.856 -98.467 1.00 86.62 107 ASP A O 1
ATOM 834 N N . PHE A 1 108 ? -36.827 10.231 -100.501 1.00 90.12 108 PHE A N 1
ATOM 835 C CA . PHE A 1 108 ? -36.757 8.816 -100.877 1.00 90.12 108 PHE A CA 1
ATOM 836 C C . PHE A 1 108 ? -35.769 8.016 -100.009 1.00 90.12 108 PHE A C 1
ATOM 838 O O . PHE A 1 108 ? -36.043 6.867 -99.673 1.00 90.12 108 PHE A O 1
ATOM 845 N N . VAL A 1 109 ? -34.634 8.605 -99.613 1.00 89.12 109 VAL A N 1
ATOM 846 C CA . VAL A 1 109 ? -33.654 7.941 -98.733 1.00 89.12 109 VAL A CA 1
ATOM 847 C C . VAL A 1 109 ? -34.096 7.982 -97.276 1.00 89.12 109 VAL A C 1
ATOM 849 O O . VAL A 1 109 ? -33.913 6.991 -96.572 1.00 89.12 109 VAL A O 1
ATOM 852 N N . THR A 1 110 ? -34.764 9.060 -96.855 1.00 87.50 110 THR A N 1
ATOM 853 C CA . THR A 1 110 ? -35.521 9.091 -95.594 1.00 87.50 110 THR A CA 1
ATOM 854 C C . THR A 1 110 ? -36.446 7.873 -95.512 1.00 87.50 110 THR A C 1
ATOM 856 O O . THR A 1 110 ? -36.288 7.065 -94.603 1.00 87.50 110 THR A O 1
ATOM 859 N N . LYS A 1 111 ? -37.286 7.627 -96.527 1.00 88.50 111 LYS A N 1
ATOM 860 C CA . LYS A 1 111 ? -38.162 6.442 -96.558 1.00 88.50 111 LYS A CA 1
ATOM 861 C C . LYS A 1 111 ? -37.399 5.113 -96.634 1.00 88.50 111 LYS A C 1
ATOM 863 O O . LYS A 1 111 ? -37.772 4.181 -95.930 1.00 88.50 111 LYS A O 1
ATOM 868 N N . LEU A 1 112 ? -36.304 5.008 -97.398 1.00 89.00 112 LEU A N 1
ATOM 869 C CA . LEU A 1 112 ? -35.458 3.800 -97.388 1.00 89.00 112 LEU A CA 1
ATOM 870 C C . LEU A 1 112 ? -34.909 3.475 -95.990 1.00 89.00 112 LEU A C 1
ATOM 872 O O . LEU A 1 112 ? -34.830 2.301 -95.637 1.00 89.00 112 LEU A O 1
ATOM 876 N N . ARG A 1 113 ? -34.530 4.485 -95.200 1.00 87.94 113 ARG A N 1
ATOM 877 C CA . ARG A 1 113 ? -34.097 4.311 -93.807 1.00 87.94 113 ARG A CA 1
ATOM 878 C C . ARG A 1 113 ? -35.281 3.952 -92.907 1.00 87.94 113 ARG A C 1
ATOM 880 O O . ARG A 1 113 ? -35.176 3.010 -92.129 1.00 87.94 113 ARG A O 1
ATOM 887 N N . ASP A 1 114 ? -36.402 4.658 -93.036 1.00 87.44 114 ASP A N 1
ATOM 888 C CA . ASP A 1 114 ? -37.590 4.472 -92.191 1.00 87.44 114 ASP A CA 1
ATOM 889 C C . ASP A 1 114 ? -38.226 3.074 -92.375 1.00 87.44 114 ASP A C 1
ATOM 891 O O . ASP A 1 114 ? -38.734 2.498 -91.416 1.00 87.44 114 ASP A O 1
ATOM 895 N N . PHE A 1 115 ? -38.128 2.488 -93.577 1.00 86.06 115 PHE A N 1
ATOM 896 C CA . PHE A 1 115 ? -38.507 1.095 -93.874 1.00 86.06 115 PHE A CA 1
ATOM 897 C C . PHE A 1 115 ? -37.356 0.074 -93.701 1.00 86.06 115 PHE A C 1
ATOM 899 O O . PHE A 1 115 ? -37.516 -1.097 -94.046 1.00 86.06 115 PHE A O 1
ATOM 906 N N . GLY A 1 116 ? -36.189 0.478 -93.182 1.00 85.00 116 GLY A N 1
ATOM 907 C CA . GLY A 1 116 ? -35.056 -0.420 -92.904 1.00 85.00 116 GLY A CA 1
ATOM 908 C C . GLY A 1 116 ? -34.390 -1.044 -94.141 1.00 85.00 116 GLY A C 1
ATOM 909 O O . GLY A 1 116 ? -33.715 -2.066 -94.034 1.00 85.00 116 GLY A O 1
ATOM 910 N N . LEU A 1 117 ? -34.583 -0.452 -95.323 1.00 87.62 117 LEU A N 1
ATOM 911 C CA . LEU A 1 117 ? -34.085 -0.949 -96.611 1.00 87.62 117 LEU A CA 1
ATOM 912 C C . LEU A 1 117 ? -32.632 -0.555 -96.909 1.00 87.62 117 LEU A C 1
ATOM 914 O O . LEU A 1 117 ? -32.040 -1.122 -97.830 1.00 87.62 117 LEU A O 1
ATOM 918 N N . ILE A 1 118 ? -32.062 0.396 -96.163 1.00 89.38 118 ILE A N 1
ATOM 919 C CA . ILE A 1 118 ? -30.648 0.796 -96.215 1.00 89.38 118 ILE A CA 1
ATOM 920 C C . ILE A 1 118 ? -30.111 1.028 -94.794 1.00 89.38 118 ILE A C 1
ATOM 922 O O . ILE A 1 118 ? -30.856 1.465 -93.918 1.00 89.38 118 ILE A O 1
ATOM 926 N N . THR A 1 119 ? -28.827 0.744 -94.563 1.00 88.06 119 THR A N 1
ATOM 927 C CA . THR A 1 119 ? -28.176 0.853 -93.243 1.00 88.06 119 THR A CA 1
ATOM 928 C C . THR A 1 119 ? -26.995 1.821 -93.258 1.00 88.06 119 THR A C 1
ATOM 930 O O . THR A 1 119 ? -26.431 2.123 -94.310 1.00 88.06 119 THR A O 1
ATOM 933 N N . GLU A 1 120 ? -26.576 2.275 -92.081 1.00 87.56 120 GLU A N 1
ATOM 934 C CA . GLU A 1 120 ? -25.298 2.975 -91.896 1.00 87.56 120 GLU A CA 1
ATOM 935 C C . GLU A 1 120 ? -24.102 2.010 -91.987 1.00 87.56 120 GLU A C 1
ATOM 937 O O . GLU A 1 120 ? -24.284 0.788 -91.950 1.00 87.56 120 GLU A O 1
ATOM 942 N N . ILE A 1 121 ? -22.885 2.549 -92.140 1.00 86.31 121 ILE A N 1
ATOM 943 C CA . ILE A 1 121 ? -21.640 1.761 -92.164 1.00 86.31 121 ILE A CA 1
ATOM 944 C C . ILE A 1 121 ? -21.503 0.967 -90.860 1.00 86.31 121 ILE A C 1
ATOM 946 O O . ILE A 1 121 ? -21.532 1.531 -89.769 1.00 86.31 121 ILE A O 1
ATOM 950 N N . THR A 1 122 ? -21.314 -0.348 -90.971 1.00 85.81 122 THR A N 1
ATOM 951 C CA . THR A 1 122 ? -21.178 -1.237 -89.814 1.00 85.81 122 THR A CA 1
ATOM 952 C C . THR A 1 122 ? -19.719 -1.584 -89.533 1.00 85.81 122 THR A C 1
ATOM 954 O O . THR A 1 122 ? -18.865 -1.593 -90.421 1.00 85.81 122 THR A O 1
ATOM 957 N N . ILE A 1 123 ? -19.432 -1.978 -88.292 1.00 84.19 123 ILE A N 1
ATOM 958 C CA . ILE A 1 123 ? -18.099 -2.451 -87.890 1.00 84.19 123 ILE A CA 1
ATOM 959 C C . ILE A 1 123 ? -17.722 -3.753 -88.631 1.00 84.19 123 ILE A C 1
ATOM 961 O O . ILE A 1 123 ? -16.544 -4.032 -88.843 1.00 84.19 123 ILE A O 1
ATOM 965 N N . GLY A 1 124 ? -18.716 -4.525 -89.095 1.00 83.75 124 GLY A N 1
ATOM 966 C CA . GLY A 1 124 ? -18.506 -5.676 -89.976 1.00 83.75 124 GLY A CA 1
ATOM 967 C C . GLY A 1 124 ? -17.954 -5.284 -91.350 1.00 83.75 124 GLY A C 1
ATOM 968 O O . GLY A 1 124 ? -17.037 -5.942 -91.837 1.00 83.75 124 GLY A O 1
ATOM 969 N N . ASP A 1 125 ? -18.442 -4.181 -91.929 1.00 84.81 125 ASP A N 1
ATOM 970 C CA . ASP A 1 125 ? -17.924 -3.641 -93.194 1.00 84.81 125 ASP A CA 1
ATOM 971 C C . ASP A 1 125 ? -16.460 -3.173 -93.028 1.00 84.81 125 ASP A C 1
ATOM 973 O O . ASP A 1 125 ? -15.607 -3.478 -93.863 1.00 84.81 125 ASP A O 1
ATOM 977 N N . VAL A 1 126 ? -16.139 -2.510 -91.906 1.00 86.69 126 VAL A N 1
ATOM 978 C CA . VAL A 1 126 ? -14.762 -2.091 -91.561 1.00 86.69 126 VAL A CA 1
ATOM 979 C C . VAL A 1 126 ? -13.838 -3.298 -91.362 1.00 86.69 126 VAL A C 1
ATOM 981 O O . VAL A 1 126 ? -12.735 -3.328 -91.907 1.00 86.69 126 VAL A O 1
ATOM 984 N N . LYS A 1 127 ? -14.285 -4.328 -90.629 1.00 87.50 127 LYS A N 1
ATOM 985 C CA . LYS A 1 127 ? -13.518 -5.569 -90.424 1.00 87.50 127 LYS A CA 1
ATOM 986 C C . LYS A 1 127 ? -13.212 -6.274 -91.748 1.00 87.50 127 LYS A C 1
ATOM 988 O O . LYS A 1 127 ? -12.113 -6.802 -91.913 1.00 87.50 127 LYS A O 1
ATOM 993 N N . GLN A 1 128 ? -14.165 -6.284 -92.683 1.00 85.81 128 GLN A N 1
ATOM 994 C CA . GLN A 1 128 ? -13.969 -6.881 -94.001 1.00 85.81 128 GLN A CA 1
ATOM 995 C C . GLN A 1 128 ? -12.872 -6.149 -94.790 1.00 85.81 128 GLN A C 1
ATOM 997 O O . GLN A 1 128 ? -11.976 -6.814 -95.311 1.00 85.81 128 GLN A O 1
ATOM 1002 N N . GLU A 1 129 ? -12.879 -4.813 -94.817 1.00 85.62 129 GLU A N 1
ATOM 1003 C CA . GLU A 1 129 ? -11.835 -4.022 -95.489 1.00 85.62 129 GLU A CA 1
ATOM 1004 C C . GLU A 1 129 ? -10.444 -4.251 -94.867 1.00 85.62 129 GLU A C 1
ATOM 1006 O O . GLU A 1 129 ? -9.487 -4.539 -95.588 1.00 85.62 129 GLU A O 1
ATOM 1011 N N . LEU A 1 130 ? -10.333 -4.210 -93.531 1.00 86.31 130 LEU A N 1
ATOM 1012 C CA . LEU A 1 130 ? -9.067 -4.450 -92.817 1.00 86.31 130 LEU A CA 1
ATOM 1013 C C . LEU A 1 130 ? -8.479 -5.841 -93.103 1.00 86.31 130 LEU A C 1
ATOM 1015 O O . LEU A 1 130 ? -7.262 -6.002 -93.125 1.00 86.31 130 LEU A O 1
ATOM 1019 N N . SER A 1 131 ? -9.331 -6.841 -93.355 1.00 84.62 131 SER A N 1
ATOM 1020 C CA . SER A 1 131 ? -8.895 -8.185 -93.756 1.00 84.62 131 SER A CA 1
ATOM 1021 C C . SER A 1 131 ? -8.492 -8.304 -95.235 1.00 84.62 131 SER A C 1
ATOM 1023 O O . SER A 1 131 ? -7.872 -9.296 -95.618 1.00 84.62 131 SER A O 1
ATOM 1025 N N . ALA A 1 132 ? -8.838 -7.319 -96.072 1.00 82.62 132 ALA A N 1
ATOM 1026 C CA . ALA A 1 132 ? -8.609 -7.343 -97.517 1.00 82.62 132 ALA A CA 1
ATOM 1027 C C . ALA A 1 132 ? -7.297 -6.659 -97.948 1.00 82.62 132 ALA A C 1
ATOM 1029 O O . ALA A 1 132 ? -6.753 -7.007 -98.999 1.00 82.62 132 ALA A O 1
ATOM 1030 N N . LYS A 1 133 ? -6.773 -5.704 -97.164 1.00 83.00 133 LYS A N 1
ATOM 1031 C CA . LYS A 1 133 ? -5.504 -5.013 -97.451 1.00 83.00 133 LYS A CA 1
ATOM 1032 C C . LYS A 1 133 ? -4.744 -4.664 -96.166 1.00 83.00 133 LYS A C 1
ATOM 1034 O O . LYS A 1 133 ? -5.313 -4.101 -95.240 1.00 83.00 133 LYS A O 1
ATOM 1039 N N . ALA A 1 134 ? -3.434 -4.921 -96.154 1.00 84.31 134 ALA A N 1
ATOM 1040 C CA . ALA A 1 134 ? -2.546 -4.451 -95.091 1.00 84.31 134 ALA A CA 1
ATOM 1041 C C . ALA A 1 134 ? -2.451 -2.911 -95.054 1.00 84.31 134 ALA A C 1
ATOM 1043 O O . ALA A 1 134 ? -2.454 -2.247 -96.095 1.00 84.31 134 ALA A O 1
ATOM 1044 N N . LEU A 1 135 ? -2.333 -2.360 -93.845 1.00 87.31 135 LEU A N 1
ATOM 1045 C CA . LEU A 1 135 ? -2.265 -0.922 -93.581 1.00 87.31 135 LEU A CA 1
ATOM 1046 C C . LEU A 1 135 ? -0.856 -0.365 -93.845 1.00 87.31 135 LEU A C 1
ATOM 1048 O O . LEU A 1 135 ? 0.148 -0.960 -93.436 1.00 87.31 135 LEU A O 1
ATOM 1052 N N . SER A 1 136 ? -0.784 0.817 -94.462 1.00 86.31 136 SER A N 1
ATOM 1053 C CA . SER A 1 136 ? 0.454 1.608 -94.520 1.00 86.31 136 SER A CA 1
ATOM 1054 C C . SER A 1 136 ? 0.801 2.239 -93.163 1.00 86.31 136 SER A C 1
ATOM 1056 O O . SER A 1 136 ? -0.026 2.286 -92.249 1.00 86.31 136 SER A O 1
ATOM 1058 N N . ARG A 1 137 ? 2.012 2.799 -93.042 1.00 83.56 137 ARG A N 1
ATOM 1059 C CA . ARG A 1 137 ? 2.495 3.524 -91.852 1.00 83.56 137 ARG A CA 1
ATOM 1060 C C . ARG A 1 137 ? 1.543 4.636 -91.380 1.00 83.56 137 ARG A C 1
ATOM 1062 O O . ARG A 1 137 ? 1.385 4.836 -90.174 1.00 83.56 137 ARG A O 1
ATOM 1069 N N . GLU A 1 138 ? 0.890 5.335 -92.304 1.00 84.56 138 GLU A N 1
ATOM 1070 C CA . GLU A 1 138 ? -0.058 6.421 -92.018 1.00 84.56 138 GLU A CA 1
ATOM 1071 C C . GLU A 1 138 ? -1.451 5.881 -91.691 1.00 84.56 138 GLU A C 1
ATOM 1073 O O . GLU A 1 138 ? -2.050 6.308 -90.701 1.00 84.56 138 GLU A O 1
ATOM 1078 N N . GLN A 1 139 ? -1.932 4.897 -92.458 1.00 87.31 139 GLN A N 1
ATOM 1079 C CA . GLN A 1 139 ? -3.214 4.236 -92.197 1.00 87.31 139 GLN A CA 1
ATOM 1080 C C . GLN A 1 139 ? -3.209 3.527 -90.835 1.00 87.31 139 GLN A C 1
ATOM 1082 O O . GLN A 1 139 ? -4.200 3.581 -90.117 1.00 87.31 139 GLN A O 1
ATOM 1087 N N . LEU A 1 140 ? -2.076 2.944 -90.428 1.00 89.44 140 LEU A N 1
ATOM 1088 C CA . LEU A 1 140 ? -1.873 2.338 -89.112 1.00 89.44 140 LEU A CA 1
ATOM 1089 C C . LEU A 1 140 ? -2.053 3.350 -87.971 1.00 89.44 140 LEU A C 1
ATOM 1091 O O . LEU A 1 140 ? -2.772 3.069 -87.015 1.00 89.44 140 LEU A O 1
ATOM 1095 N N . LYS A 1 141 ? -1.437 4.538 -88.065 1.00 88.75 141 LYS A N 1
ATOM 1096 C CA . LYS A 1 141 ? -1.582 5.603 -87.050 1.00 88.75 141 LYS A CA 1
ATOM 1097 C C . LYS A 1 141 ? -3.034 6.074 -86.948 1.00 88.75 141 LYS A C 1
ATOM 1099 O O . LYS A 1 141 ? -3.547 6.267 -85.846 1.00 88.75 141 LYS A O 1
ATOM 1104 N N . GLN A 1 142 ? -3.698 6.245 -88.093 1.00 88.62 142 GLN A N 1
ATOM 1105 C CA . GLN A 1 142 ? -5.099 6.664 -88.144 1.00 88.62 142 GLN A CA 1
ATOM 1106 C C . GLN A 1 142 ? -6.032 5.581 -87.590 1.00 88.62 142 GLN A C 1
ATOM 1108 O O . GLN A 1 142 ? -6.880 5.899 -86.762 1.00 88.62 142 GLN A O 1
ATOM 1113 N N . PHE A 1 143 ? -5.818 4.312 -87.944 1.00 91.12 143 PHE A N 1
ATOM 1114 C CA . PHE A 1 143 ? -6.570 3.174 -87.415 1.00 91.12 143 PHE A CA 1
ATOM 1115 C C . PHE A 1 143 ? -6.390 3.007 -85.898 1.00 91.12 143 PHE A C 1
ATOM 1117 O O . PHE A 1 143 ? -7.388 2.893 -85.193 1.00 91.12 143 PHE A O 1
ATOM 1124 N N . ILE A 1 144 ? -5.159 3.072 -85.370 1.00 91.31 144 ILE A N 1
ATOM 1125 C CA . ILE A 1 144 ? -4.900 3.008 -83.918 1.00 91.31 144 ILE A CA 1
ATOM 1126 C C . ILE A 1 144 ? -5.600 4.167 -83.192 1.00 91.31 144 ILE A C 1
ATOM 1128 O O . ILE A 1 144 ? -6.241 3.942 -82.165 1.00 91.31 144 ILE A O 1
ATOM 1132 N N . SER A 1 145 ? -5.532 5.394 -83.725 1.00 89.69 145 SER A N 1
ATOM 1133 C CA . SER A 1 145 ? -6.195 6.545 -83.099 1.00 89.69 145 SER A CA 1
ATOM 1134 C C . SER A 1 145 ? -7.723 6.463 -83.187 1.00 89.69 145 SER A C 1
ATOM 1136 O O . SER A 1 145 ? -8.401 6.774 -82.211 1.00 89.69 145 SER A O 1
ATOM 1138 N N . TRP A 1 146 ? -8.279 6.013 -84.316 1.00 90.06 146 TRP A N 1
ATOM 1139 C CA . TRP A 1 146 ? -9.718 5.801 -84.490 1.00 90.06 146 TRP A CA 1
ATOM 1140 C C . TRP A 1 146 ? -10.239 4.705 -83.556 1.00 90.06 146 TRP A C 1
ATOM 1142 O O . TRP A 1 146 ? -11.147 4.955 -82.764 1.00 90.06 146 TRP A O 1
ATOM 1152 N N . ALA A 1 147 ? -9.614 3.526 -83.577 1.00 90.06 147 ALA A N 1
ATOM 1153 C CA . ALA A 1 147 ? -10.002 2.398 -82.739 1.00 90.06 147 ALA A CA 1
ATOM 1154 C C . ALA A 1 147 ? -9.858 2.744 -81.249 1.00 90.06 147 ALA A C 1
ATOM 1156 O O . ALA A 1 147 ? -10.779 2.489 -80.481 1.00 90.06 147 ALA A O 1
ATOM 1157 N N . GLY A 1 148 ? -8.768 3.406 -80.840 1.00 89.62 148 GLY A N 1
ATOM 1158 C CA . GLY A 1 148 ? -8.560 3.849 -79.457 1.00 89.62 148 GLY A CA 1
ATOM 1159 C C . GLY A 1 148 ? -9.568 4.911 -78.989 1.00 89.62 148 GLY A C 1
ATOM 1160 O O . GLY A 1 148 ? -10.004 4.893 -77.834 1.00 89.62 148 GLY A O 1
ATOM 1161 N N . LYS A 1 149 ? -10.012 5.804 -79.883 1.00 89.06 149 LYS A N 1
ATOM 1162 C CA . LYS A 1 149 ? -11.105 6.755 -79.609 1.00 89.06 149 LYS A CA 1
ATOM 1163 C C . LYS A 1 149 ? -12.446 6.046 -79.469 1.00 89.06 149 LYS A C 1
ATOM 1165 O O . LYS A 1 149 ? -13.102 6.213 -78.446 1.00 89.06 149 LYS A O 1
ATOM 1170 N N . LYS A 1 150 ? -12.813 5.189 -80.421 1.00 88.38 150 LYS A N 1
ATOM 1171 C CA . LYS A 1 150 ? -14.051 4.394 -80.362 1.00 88.38 150 LYS A CA 1
ATOM 1172 C C . LYS A 1 150 ? -14.112 3.499 -79.120 1.00 88.38 150 LYS A C 1
ATOM 1174 O O . LYS A 1 150 ? -15.145 3.458 -78.457 1.00 88.38 150 LYS A O 1
ATOM 1179 N N . ALA A 1 151 ? -12.985 2.894 -78.743 1.00 88.94 151 ALA A N 1
ATOM 1180 C CA . ALA A 1 151 ? -12.823 2.156 -77.494 1.00 88.94 151 ALA A CA 1
ATOM 1181 C C . ALA A 1 151 ? -13.064 3.034 -76.255 1.00 88.94 151 ALA A C 1
ATOM 1183 O O . ALA A 1 151 ? -13.784 2.649 -75.339 1.00 88.94 151 ALA A O 1
ATOM 1184 N N . SER A 1 152 ? -12.445 4.219 -76.217 1.00 88.31 152 SER A N 1
ATOM 1185 C CA . SER A 1 152 ? -12.486 5.104 -75.046 1.00 88.31 152 SER A CA 1
ATOM 1186 C C . SER A 1 152 ? -13.816 5.827 -74.834 1.00 88.31 152 SER A C 1
ATOM 1188 O O . SER A 1 152 ? -14.116 6.180 -73.695 1.00 88.31 152 SER A O 1
ATOM 1190 N N . VAL A 1 153 ? -14.601 6.032 -75.895 1.00 87.12 153 VAL A N 1
ATOM 1191 C CA . VAL A 1 153 ? -15.971 6.572 -75.824 1.00 87.12 153 VAL A CA 1
ATOM 1192 C C . VAL A 1 153 ? -16.990 5.476 -75.480 1.00 87.12 153 VAL A C 1
ATOM 1194 O O . VAL A 1 153 ? -18.001 5.763 -74.844 1.00 87.12 153 VAL A O 1
ATOM 1197 N N . GLY A 1 154 ? -16.707 4.220 -75.844 1.00 82.75 154 GLY A N 1
ATOM 1198 C CA . GLY A 1 154 ? -17.626 3.087 -75.688 1.00 82.75 154 GLY A CA 1
ATOM 1199 C C . GLY A 1 154 ? -18.500 2.813 -76.918 1.00 82.75 154 GLY A C 1
ATOM 1200 O O . GLY A 1 154 ? -19.392 1.974 -76.843 1.00 82.75 154 GLY A O 1
ATOM 1201 N N . ASP A 1 155 ? -18.226 3.477 -78.049 1.00 82.31 155 ASP A N 1
ATOM 1202 C CA . ASP A 1 155 ? -18.895 3.256 -79.343 1.00 82.31 155 ASP A CA 1
ATOM 1203 C C . ASP A 1 155 ? -18.699 1.822 -79.872 1.00 82.31 155 ASP A C 1
ATOM 1205 O O . ASP A 1 155 ? -19.517 1.320 -80.642 1.00 82.31 155 ASP A O 1
ATOM 1209 N N . ILE A 1 156 ? -17.587 1.175 -79.502 1.00 84.81 156 ILE A N 1
ATOM 1210 C CA . ILE A 1 156 ? -17.252 -0.203 -79.875 1.00 84.81 156 ILE A CA 1
ATOM 1211 C C . ILE A 1 156 ? -16.739 -0.934 -78.629 1.00 84.81 156 ILE A C 1
ATOM 1213 O O . ILE A 1 156 ? -15.874 -0.428 -77.914 1.00 84.81 156 ILE A O 1
ATOM 1217 N N . ASP A 1 157 ? -17.257 -2.137 -78.377 1.00 85.38 157 ASP A N 1
ATOM 1218 C CA . ASP A 1 157 ? -16.856 -2.966 -77.243 1.00 85.38 157 ASP A CA 1
ATOM 1219 C C . ASP A 1 157 ? -15.491 -3.650 -77.460 1.00 85.38 157 ASP A C 1
ATOM 1221 O O . ASP A 1 157 ? -15.071 -3.930 -78.587 1.00 85.38 157 ASP A O 1
ATOM 1225 N N . GLY A 1 158 ? -14.807 -3.984 -76.363 1.00 83.19 158 GLY A N 1
ATOM 1226 C CA . GLY A 1 158 ? -13.457 -4.552 -76.411 1.00 83.19 158 GLY A CA 1
ATOM 1227 C C . GLY A 1 158 ? -13.330 -5.864 -77.199 1.00 83.19 158 GLY A C 1
ATOM 1228 O O . GLY A 1 158 ? -12.294 -6.083 -77.826 1.00 83.19 158 GLY A O 1
ATOM 1229 N N . ALA A 1 159 ? -14.358 -6.722 -77.239 1.00 85.81 159 ALA A N 1
ATOM 1230 C CA . ALA A 1 159 ? -14.289 -7.970 -78.004 1.00 85.81 159 ALA A CA 1
ATOM 1231 C C . ALA A 1 159 ? -14.348 -7.698 -79.515 1.00 85.81 159 ALA A C 1
ATOM 1233 O O . ALA A 1 159 ? -13.587 -8.292 -80.285 1.00 85.81 159 ALA A O 1
ATOM 1234 N N . THR A 1 160 ? -15.180 -6.743 -79.938 1.00 87.50 160 THR A N 1
ATOM 1235 C CA . THR A 1 160 ? -15.195 -6.268 -81.327 1.00 87.50 160 THR A CA 1
ATOM 1236 C C . THR A 1 160 ? -13.877 -5.581 -81.702 1.00 87.50 160 THR A C 1
ATOM 1238 O O . THR A 1 160 ? -13.376 -5.810 -82.802 1.00 87.50 160 THR A O 1
ATOM 1241 N N . ILE A 1 161 ? -13.254 -4.815 -80.798 1.00 88.31 161 ILE A N 1
ATOM 1242 C CA . ILE A 1 161 ? -11.955 -4.165 -81.057 1.00 88.31 161 ILE A CA 1
ATOM 1243 C C . ILE A 1 161 ? -10.813 -5.173 -81.178 1.00 88.31 161 ILE A C 1
ATOM 1245 O O . ILE A 1 161 ? -10.048 -5.088 -82.139 1.00 88.31 161 ILE A O 1
ATOM 1249 N N . HIS A 1 162 ? -10.724 -6.172 -80.296 1.00 87.25 162 HIS A N 1
ATOM 1250 C CA . HIS A 1 162 ? -9.778 -7.277 -80.485 1.00 87.25 162 HIS A CA 1
ATOM 1251 C C . HIS A 1 162 ? -10.008 -7.967 -81.838 1.00 87.25 162 HIS A C 1
ATOM 1253 O O . HIS A 1 162 ? -9.065 -8.135 -82.606 1.00 87.25 162 HIS A O 1
ATOM 1259 N N . SER A 1 163 ? -11.267 -8.204 -82.218 1.00 89.44 163 SER A N 1
ATOM 1260 C CA . SER A 1 163 ? -11.614 -8.751 -83.534 1.00 89.44 163 SER A CA 1
ATOM 1261 C C . SER A 1 163 ? -11.282 -7.838 -84.739 1.00 89.44 163 SER A C 1
ATOM 1263 O O . SER A 1 163 ? -11.369 -8.321 -85.875 1.00 89.44 163 SER A O 1
ATOM 1265 N N . LEU A 1 164 ? -10.946 -6.559 -84.540 1.00 90.25 164 LEU A N 1
ATOM 1266 C CA . LEU A 1 164 ? -10.402 -5.667 -85.574 1.00 90.25 164 LEU A CA 1
ATOM 1267 C C . LEU A 1 164 ? -8.863 -5.694 -85.569 1.00 90.25 164 LEU A C 1
ATOM 1269 O O . LEU A 1 164 ? -8.251 -5.757 -86.632 1.00 90.25 164 LEU A O 1
ATOM 1273 N N . LEU A 1 165 ? -8.236 -5.705 -84.388 1.00 91.25 165 LEU A N 1
ATOM 1274 C CA . LEU A 1 165 ? -6.779 -5.814 -84.228 1.00 91.25 165 LEU A CA 1
ATOM 1275 C C . LEU A 1 165 ? -6.234 -7.170 -84.717 1.00 91.25 165 LEU A C 1
ATOM 1277 O O . LEU A 1 165 ? -5.140 -7.219 -85.275 1.00 91.25 165 LEU A O 1
ATOM 1281 N N . ASP A 1 166 ? -6.999 -8.253 -84.565 1.00 88.94 166 ASP A N 1
ATOM 1282 C CA . ASP A 1 166 ? -6.628 -9.602 -85.016 1.00 88.94 166 ASP A CA 1
ATOM 1283 C C . ASP A 1 166 ? -6.545 -9.732 -86.546 1.00 88.94 166 ASP A C 1
ATOM 1285 O O . ASP A 1 166 ? -5.751 -10.526 -87.050 1.00 88.94 166 ASP A O 1
ATOM 1289 N N . VAL A 1 167 ? -7.348 -8.963 -87.296 1.00 89.19 167 VAL A N 1
ATOM 1290 C CA . VAL A 1 167 ? -7.302 -8.952 -88.774 1.00 89.19 167 VAL A CA 1
ATOM 129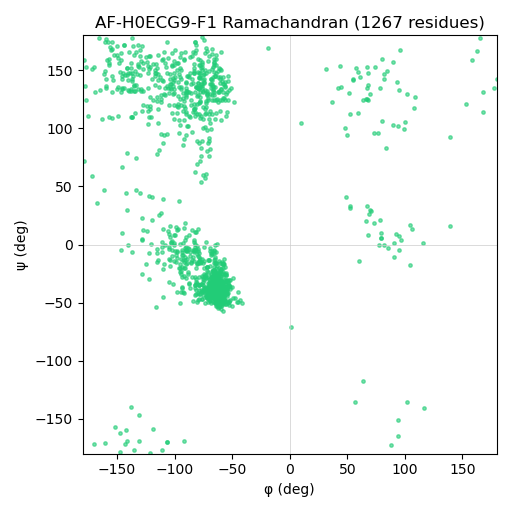1 C C . VAL A 1 167 ? -6.367 -7.880 -89.334 1.00 89.19 167 VAL A C 1
ATOM 1293 O O . VAL A 1 167 ? -5.940 -7.985 -90.481 1.00 89.19 167 VAL A O 1
ATOM 1296 N N . ALA A 1 168 ? -6.034 -6.856 -88.544 1.00 89.56 168 ALA A N 1
ATOM 1297 C CA . ALA A 1 168 ? -5.240 -5.724 -88.995 1.00 89.56 168 ALA A CA 1
ATOM 1298 C C . ALA A 1 168 ? -3.728 -6.027 -88.963 1.00 89.56 168 ALA A C 1
ATOM 1300 O O . ALA A 1 168 ? -3.088 -6.117 -87.909 1.00 89.56 168 ALA A O 1
ATOM 1301 N N . VAL A 1 169 ? -3.145 -6.130 -90.157 1.00 87.94 169 VAL A N 1
ATOM 1302 C CA . VAL A 1 169 ? -1.701 -6.273 -90.388 1.00 87.94 169 VAL A CA 1
ATOM 1303 C C . VAL A 1 169 ? -1.166 -4.990 -91.020 1.00 87.94 169 VAL A C 1
ATOM 1305 O O . VAL A 1 169 ? -1.823 -4.401 -91.878 1.00 87.94 169 VAL A O 1
ATOM 1308 N N . ALA A 1 170 ? 0.028 -4.558 -90.617 1.00 86.12 170 ALA A N 1
ATOM 1309 C CA . ALA A 1 170 ? 0.660 -3.345 -91.125 1.00 86.12 170 ALA A CA 1
ATOM 1310 C C . ALA A 1 170 ? 2.141 -3.546 -91.473 1.00 86.12 170 ALA A C 1
ATOM 1312 O O . ALA A 1 170 ? 2.847 -4.329 -90.831 1.00 86.12 170 ALA A O 1
ATOM 1313 N N . MET A 1 171 ? 2.609 -2.791 -92.468 1.00 81.62 171 MET A N 1
ATOM 1314 C CA . MET A 1 171 ? 4.018 -2.737 -92.874 1.00 81.62 171 MET A CA 1
ATOM 1315 C C . MET A 1 171 ? 4.706 -1.526 -92.236 1.00 81.62 171 MET A C 1
ATOM 1317 O O . MET A 1 171 ? 4.121 -0.446 -92.145 1.00 81.62 171 MET A O 1
ATOM 1321 N N . THR A 1 172 ? 5.953 -1.691 -91.788 1.00 71.81 172 THR A N 1
ATOM 1322 C CA . THR A 1 172 ? 6.690 -0.625 -91.078 1.00 71.81 172 THR A CA 1
ATOM 1323 C C . THR A 1 172 ? 7.559 0.269 -91.967 1.00 71.81 172 THR A C 1
ATOM 1325 O O . THR A 1 172 ? 8.004 1.315 -91.492 1.00 71.81 172 THR A O 1
ATOM 1328 N N . GLY A 1 173 ? 7.805 -0.116 -93.225 1.00 66.38 173 GLY A N 1
ATOM 1329 C CA . GLY A 1 173 ? 8.575 0.670 -94.190 1.00 66.38 173 GLY A CA 1
ATOM 1330 C C . GLY A 1 173 ? 7.742 1.715 -94.939 1.00 66.38 173 GLY A C 1
ATOM 1331 O O . GLY A 1 173 ? 6.519 1.633 -95.009 1.00 66.38 173 GLY A O 1
ATOM 1332 N N . ASP A 1 174 ? 8.431 2.687 -95.538 1.00 59.47 174 ASP A N 1
ATOM 1333 C CA . ASP A 1 174 ? 7.825 3.833 -96.237 1.00 59.47 174 ASP A CA 1
ATOM 1334 C C . ASP A 1 174 ? 7.445 3.546 -97.712 1.00 59.47 174 ASP A C 1
ATOM 1336 O O . ASP A 1 174 ? 7.159 4.465 -98.477 1.00 59.47 174 ASP A O 1
ATOM 1340 N N . ALA A 1 175 ? 7.451 2.274 -98.131 1.00 56.03 175 ALA A N 1
ATOM 1341 C CA . ALA A 1 175 ? 7.087 1.829 -99.478 1.00 56.03 175 ALA A CA 1
ATOM 1342 C C . ALA A 1 175 ? 6.383 0.460 -99.446 1.00 56.03 175 ALA A C 1
ATOM 1344 O O . ALA A 1 175 ? 6.740 -0.406 -98.640 1.00 56.03 175 ALA A O 1
ATOM 1345 N N . ASP A 1 176 ? 5.413 0.253 -100.346 1.00 55.34 176 ASP A N 1
ATOM 1346 C CA . ASP A 1 176 ? 4.632 -0.988 -100.443 1.00 55.34 176 ASP A CA 1
ATOM 1347 C C . ASP A 1 176 ? 5.551 -2.218 -100.588 1.00 55.34 176 ASP A C 1
ATOM 1349 O O . ASP A 1 176 ? 6.250 -2.388 -101.588 1.00 55.34 176 ASP A O 1
ATOM 1353 N N . GLY A 1 177 ? 5.538 -3.090 -99.574 1.00 56.09 177 GLY A N 1
ATOM 1354 C CA . GLY A 1 177 ? 6.305 -4.340 -99.547 1.00 56.09 177 GLY A CA 1
ATOM 1355 C C . GLY A 1 177 ? 7.671 -4.295 -98.847 1.00 56.09 177 GLY A C 1
ATOM 1356 O O . GLY A 1 177 ? 8.386 -5.294 -98.904 1.00 56.09 177 GLY A O 1
ATOM 1357 N N . GLN A 1 178 ? 8.047 -3.199 -98.171 1.00 56.47 178 GLN A N 1
ATOM 1358 C CA . GLN A 1 178 ? 9.268 -3.138 -97.347 1.00 56.47 178 GLN A CA 1
ATOM 1359 C C . GLN A 1 178 ? 8.993 -2.914 -95.847 1.00 56.47 178 GLN A C 1
ATOM 1361 O O . GLN A 1 178 ? 7.980 -2.338 -95.451 1.00 56.47 178 GLN A O 1
ATOM 1366 N N . GLY A 1 179 ? 9.946 -3.349 -95.015 1.00 65.25 179 GLY A N 1
ATOM 1367 C CA . GLY A 1 179 ? 9.910 -3.252 -93.551 1.00 65.25 179 GLY A CA 1
ATOM 1368 C C . GLY A 1 179 ? 9.391 -4.510 -92.847 1.00 65.25 179 GLY A C 1
ATOM 1369 O O . GLY A 1 179 ? 8.823 -5.405 -93.472 1.00 65.25 179 GLY A O 1
ATOM 1370 N N . ASP A 1 180 ? 9.587 -4.561 -91.529 1.00 71.25 180 ASP A N 1
ATOM 1371 C CA . ASP A 1 180 ? 9.028 -5.595 -90.655 1.00 71.25 180 ASP A CA 1
ATOM 1372 C C . ASP A 1 180 ? 7.491 -5.559 -90.660 1.00 71.25 180 ASP A C 1
ATOM 1374 O O . ASP A 1 180 ? 6.880 -4.490 -90.796 1.00 71.25 180 ASP A O 1
ATOM 1378 N N . VAL A 1 181 ? 6.875 -6.727 -90.468 1.00 81.69 181 VAL A N 1
ATOM 1379 C CA . VAL A 1 181 ? 5.418 -6.910 -90.414 1.00 81.69 181 VAL A CA 1
ATOM 1380 C C . VAL A 1 181 ? 4.934 -6.809 -88.967 1.00 81.69 181 VAL A C 1
ATOM 1382 O O . VAL A 1 181 ? 5.359 -7.591 -88.116 1.00 81.69 181 VAL A O 1
ATOM 1385 N N . ILE A 1 182 ? 3.999 -5.898 -88.686 1.00 85.62 182 ILE A N 1
ATOM 1386 C CA . ILE A 1 182 ? 3.302 -5.822 -87.394 1.00 85.62 182 ILE A CA 1
ATOM 1387 C C . ILE A 1 182 ? 1.908 -6.437 -87.545 1.00 85.62 182 ILE A C 1
ATOM 1389 O O . ILE A 1 182 ? 1.042 -5.883 -88.220 1.00 85.62 182 ILE A O 1
ATOM 1393 N N . ALA A 1 183 ? 1.679 -7.568 -86.876 1.00 90.06 183 ALA A N 1
ATOM 1394 C CA . ALA A 1 183 ? 0.345 -8.131 -86.671 1.00 90.06 183 ALA A CA 1
ATOM 1395 C C . ALA A 1 183 ? -0.236 -7.576 -85.362 1.00 90.06 183 ALA A C 1
ATOM 1397 O O . ALA A 1 183 ? 0.285 -7.880 -84.283 1.00 90.06 183 ALA A O 1
ATOM 1398 N N . LEU A 1 184 ? -1.288 -6.753 -85.425 1.00 89.62 184 LEU A N 1
ATOM 1399 C CA . LEU A 1 184 ? -1.740 -5.989 -84.256 1.00 89.62 184 LEU A CA 1
ATOM 1400 C C . LEU A 1 184 ? -2.305 -6.864 -83.126 1.00 89.62 184 LEU A C 1
ATOM 1402 O O . LEU A 1 184 ? -2.027 -6.573 -81.965 1.00 89.62 184 LEU A O 1
ATOM 1406 N N . GLY A 1 185 ? -2.965 -7.985 -83.435 1.00 86.81 185 GLY A N 1
ATOM 1407 C CA . GLY A 1 185 ? -3.395 -8.985 -82.441 1.00 86.81 185 GLY A CA 1
ATOM 1408 C C . GLY A 1 185 ? -2.255 -9.646 -81.639 1.00 86.81 185 GLY A C 1
ATOM 1409 O O . GLY A 1 185 ? -2.492 -10.260 -80.600 1.00 86.81 185 GLY A O 1
ATOM 1410 N N . SER A 1 186 ? -0.991 -9.503 -82.067 1.00 89.00 186 SER A N 1
ATOM 1411 C CA . SER A 1 186 ? 0.178 -9.960 -81.289 1.00 89.00 186 SER A CA 1
ATOM 1412 C C . SER A 1 186 ? 0.681 -8.933 -80.262 1.00 89.00 186 SER A C 1
ATOM 1414 O O . SER A 1 186 ? 1.438 -9.287 -79.348 1.00 89.00 186 SER A O 1
ATOM 1416 N N . ILE A 1 187 ? 0.255 -7.671 -80.381 1.00 92.75 187 ILE A N 1
ATOM 1417 C CA . ILE A 1 187 ? 0.633 -6.585 -79.476 1.00 92.75 187 ILE A CA 1
ATOM 1418 C C . ILE A 1 187 ? -0.166 -6.694 -78.178 1.00 92.75 187 ILE A C 1
ATOM 1420 O O . ILE A 1 187 ? -1.389 -6.808 -78.177 1.00 92.75 187 ILE A O 1
ATOM 1424 N N . LYS A 1 188 ? 0.552 -6.617 -77.055 1.00 91.31 188 LYS A N 1
ATOM 1425 C CA . LYS A 1 188 ? -0.011 -6.627 -75.694 1.00 91.31 188 LYS A CA 1
ATOM 1426 C C . LYS A 1 188 ? 0.417 -5.420 -74.863 1.00 91.31 188 LYS A C 1
ATOM 1428 O O . LYS A 1 188 ? -0.182 -5.153 -73.828 1.00 91.31 188 LYS A O 1
ATOM 1433 N N . ASN A 1 189 ? 1.466 -4.713 -75.289 1.00 93.75 189 ASN A N 1
ATOM 1434 C CA . ASN A 1 189 ? 2.064 -3.618 -74.536 1.00 93.75 189 ASN A CA 1
ATOM 1435 C C . ASN A 1 189 ? 2.279 -2.379 -75.416 1.00 93.75 189 ASN A C 1
ATOM 1437 O O . ASN A 1 189 ? 2.540 -2.503 -76.612 1.00 93.75 189 ASN A O 1
ATOM 1441 N N . TYR A 1 190 ? 2.296 -1.197 -74.805 1.00 93.38 190 TYR A N 1
ATOM 1442 C CA . TYR A 1 190 ? 2.821 0.040 -75.381 1.00 93.38 190 TYR A CA 1
ATOM 1443 C C . TYR A 1 190 ? 4.054 0.529 -74.606 1.00 93.38 190 TYR A C 1
ATOM 1445 O O . TYR A 1 190 ? 4.173 0.347 -73.389 1.00 93.38 190 TYR A O 1
ATOM 1453 N N . LEU A 1 191 ? 5.002 1.155 -75.310 1.00 91.56 191 LEU A N 1
ATOM 1454 C CA . LEU A 1 191 ? 6.236 1.645 -74.697 1.00 91.56 191 LEU A CA 1
ATOM 1455 C C . LEU A 1 191 ? 6.006 2.966 -73.948 1.00 91.56 191 LEU A C 1
ATOM 1457 O O . LEU A 1 191 ? 5.626 3.976 -74.538 1.00 91.56 191 LEU A O 1
ATOM 1461 N N . ASN A 1 192 ? 6.309 2.984 -72.648 1.00 89.62 192 ASN A N 1
ATOM 1462 C CA . ASN A 1 192 ? 6.308 4.206 -71.846 1.00 89.62 192 ASN A CA 1
ATOM 1463 C C . ASN A 1 192 ? 7.725 4.796 -71.736 1.00 89.62 192 ASN A C 1
ATOM 1465 O O . ASN A 1 192 ? 8.486 4.444 -70.829 1.00 89.62 192 ASN A O 1
ATOM 1469 N N . VAL A 1 193 ? 8.028 5.760 -72.613 1.00 87.25 193 VAL A N 1
ATOM 1470 C CA . VAL A 1 193 ? 9.333 6.446 -72.721 1.00 87.25 193 VAL A CA 1
ATOM 1471 C C . VAL A 1 193 ? 9.816 7.144 -71.437 1.00 87.25 193 VAL A C 1
ATOM 1473 O O . VAL A 1 193 ? 11.002 7.429 -71.295 1.00 87.25 193 VAL A O 1
ATOM 1476 N N . SER A 1 194 ? 8.938 7.386 -70.453 1.00 83.88 194 SER A N 1
ATOM 1477 C CA . SER A 1 194 ? 9.352 7.919 -69.142 1.00 83.88 194 SER A CA 1
ATOM 1478 C C . SER A 1 194 ? 10.033 6.871 -68.240 1.00 83.88 194 SER A C 1
ATOM 1480 O O . SER A 1 194 ? 10.879 7.233 -67.407 1.00 83.88 194 SER A O 1
ATOM 1482 N N . LYS A 1 195 ? 9.685 5.586 -68.425 1.00 85.44 195 LYS A N 1
ATOM 1483 C CA . LYS A 1 195 ? 10.211 4.422 -67.688 1.00 85.44 195 LYS A CA 1
ATOM 1484 C C . LYS A 1 195 ? 11.367 3.744 -68.424 1.00 85.44 195 LYS A C 1
ATOM 1486 O O . LYS A 1 195 ? 12.403 3.500 -67.813 1.00 85.44 195 LYS A O 1
ATOM 1491 N N . ILE A 1 196 ? 11.170 3.441 -69.707 1.00 90.44 196 ILE A N 1
ATOM 1492 C CA . ILE A 1 196 ? 12.090 2.686 -70.568 1.00 90.44 196 ILE A CA 1
ATOM 1493 C C . ILE A 1 196 ? 12.324 3.539 -71.826 1.00 90.44 196 ILE A C 1
ATOM 1495 O O . ILE A 1 196 ? 11.336 3.853 -72.485 1.00 90.44 196 ILE A O 1
ATOM 1499 N N . PRO A 1 197 ? 13.567 3.949 -72.151 1.00 89.81 197 PRO A N 1
ATOM 1500 C CA . PRO A 1 197 ? 13.854 4.781 -73.328 1.00 89.81 197 PRO A CA 1
ATOM 1501 C C . PRO A 1 197 ? 13.433 4.134 -74.662 1.00 89.81 197 PRO A C 1
ATOM 1503 O O . PRO A 1 197 ? 13.171 2.934 -74.722 1.00 89.81 197 PRO A O 1
ATOM 1506 N N . ALA A 1 198 ? 13.381 4.915 -75.744 1.00 85.38 198 ALA A N 1
ATOM 1507 C CA . ALA A 1 198 ? 13.002 4.414 -77.073 1.00 85.38 198 ALA A CA 1
ATOM 1508 C C . ALA A 1 198 ? 14.158 3.701 -77.805 1.00 85.38 198 ALA A C 1
ATOM 1510 O O . ALA A 1 198 ? 13.937 2.985 -78.778 1.00 85.38 198 ALA A O 1
ATOM 1511 N N . GLU A 1 199 ? 15.386 3.906 -77.332 1.00 83.44 199 GLU A N 1
ATOM 1512 C CA . GLU A 1 199 ? 16.644 3.494 -77.954 1.00 83.44 199 GLU A CA 1
ATOM 1513 C C . GLU A 1 199 ? 17.138 2.121 -77.460 1.00 83.44 199 GLU A C 1
ATOM 1515 O O . GLU A 1 199 ? 18.106 1.576 -77.993 1.00 83.44 199 GLU A O 1
ATOM 1520 N N . VAL A 1 200 ? 16.501 1.559 -76.426 1.00 88.06 200 VAL A N 1
ATOM 1521 C CA . VAL A 1 200 ? 16.837 0.239 -75.867 1.00 88.06 200 VAL A CA 1
ATOM 1522 C C . VAL A 1 200 ? 15.961 -0.865 -76.476 1.00 88.06 200 VAL A C 1
ATOM 1524 O O . VAL A 1 200 ? 14.809 -0.602 -76.816 1.00 88.06 200 VAL A O 1
ATOM 1527 N N . PRO A 1 201 ? 16.451 -2.117 -76.582 1.00 89.12 201 PRO A N 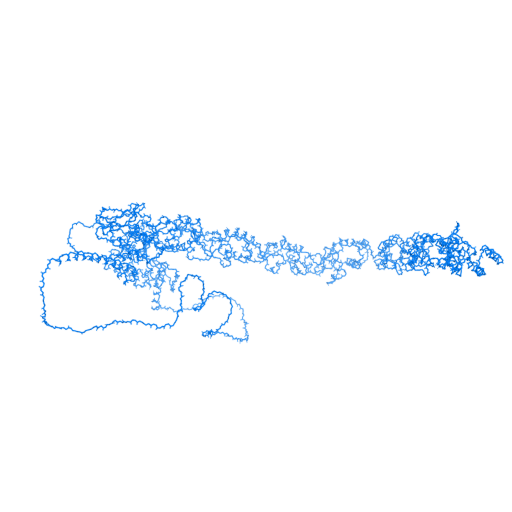1
ATOM 1528 C CA . PRO A 1 201 ? 15.648 -3.228 -77.091 1.00 89.12 201 PRO A CA 1
ATOM 1529 C C . PRO A 1 201 ? 14.341 -3.429 -76.305 1.00 89.12 201 PRO A C 1
ATOM 1531 O O . PRO A 1 201 ? 14.347 -3.432 -75.069 1.00 89.12 201 PRO A O 1
ATOM 1534 N N . ILE A 1 202 ? 13.239 -3.652 -77.029 1.00 90.00 202 ILE A N 1
ATOM 1535 C CA . ILE A 1 202 ? 11.897 -3.927 -76.488 1.00 90.00 202 ILE A CA 1
ATOM 1536 C C . ILE A 1 202 ? 11.364 -5.287 -76.979 1.00 90.00 202 ILE A C 1
ATOM 1538 O O . ILE A 1 202 ? 11.750 -5.725 -78.065 1.00 90.00 202 ILE A O 1
ATOM 1542 N N . PRO A 1 203 ? 10.471 -5.963 -76.226 1.00 90.19 203 PRO A N 1
ATOM 1543 C CA . PRO A 1 203 ? 9.858 -7.216 -76.670 1.00 90.19 203 PRO A CA 1
ATOM 1544 C C . PRO A 1 203 ? 8.960 -7.015 -77.904 1.00 90.19 203 PRO A C 1
ATOM 1546 O O . PRO A 1 203 ? 8.237 -6.017 -77.947 1.00 90.19 203 PRO A O 1
ATOM 1549 N N . PRO A 1 204 ? 8.883 -7.983 -78.842 1.00 86.50 204 PRO A N 1
ATOM 1550 C CA . PRO A 1 204 ? 8.065 -7.874 -80.060 1.00 86.50 204 PRO A CA 1
ATOM 1551 C C . PRO A 1 204 ? 6.551 -7.786 -79.798 1.00 86.50 204 PRO A C 1
ATOM 1553 O O . PRO A 1 204 ? 5.798 -7.353 -80.658 1.00 86.50 204 PRO A O 1
ATOM 1556 N N . THR A 1 205 ? 6.094 -8.131 -78.590 1.00 90.81 205 THR A N 1
ATOM 1557 C CA . THR A 1 205 ? 4.711 -7.930 -78.116 1.00 90.81 205 THR A CA 1
ATOM 1558 C C . THR A 1 205 ? 4.426 -6.490 -77.650 1.00 90.81 205 THR A C 1
ATOM 1560 O O . THR A 1 205 ? 3.422 -6.246 -76.972 1.00 90.81 205 THR A O 1
ATOM 1563 N N . THR A 1 206 ? 5.309 -5.538 -77.971 1.00 92.31 206 THR A N 1
ATOM 1564 C CA . THR A 1 206 ? 5.209 -4.114 -77.619 1.00 92.31 206 THR A CA 1
ATOM 1565 C C . THR A 1 206 ? 5.143 -3.275 -78.889 1.00 92.31 206 THR A C 1
ATOM 1567 O O . THR A 1 206 ? 6.056 -3.353 -79.710 1.00 92.31 206 THR A O 1
ATOM 1570 N N . ILE A 1 207 ? 4.114 -2.439 -79.054 1.00 91.44 207 ILE A N 1
ATOM 1571 C CA . ILE A 1 207 ? 4.042 -1.538 -80.212 1.00 91.44 207 ILE A CA 1
ATOM 1572 C C . ILE A 1 207 ? 5.179 -0.495 -80.133 1.00 91.44 207 ILE A C 1
ATOM 1574 O O . ILE A 1 207 ? 5.340 0.157 -79.092 1.00 91.44 207 ILE A O 1
ATOM 1578 N N . PRO A 1 208 ? 5.984 -0.308 -81.200 1.00 89.75 208 PRO A N 1
ATOM 1579 C CA . PRO A 1 208 ? 7.003 0.734 -81.230 1.00 89.75 208 PRO A CA 1
ATOM 1580 C C . PRO A 1 208 ? 6.384 2.126 -81.068 1.00 89.75 208 PRO A C 1
ATOM 1582 O O . PRO A 1 208 ? 5.417 2.469 -81.751 1.00 89.75 208 PRO A O 1
ATOM 1585 N N . PHE A 1 209 ? 6.985 2.952 -80.205 1.00 89.06 209 PHE A N 1
ATOM 1586 C CA . PHE A 1 209 ? 6.436 4.250 -79.789 1.00 89.06 209 PHE A CA 1
ATOM 1587 C C . PHE A 1 209 ? 6.034 5.169 -80.960 1.00 89.06 209 PHE A C 1
ATOM 1589 O O . PHE A 1 209 ? 5.058 5.908 -80.843 1.00 89.06 209 PHE A O 1
ATOM 1596 N N . GLN A 1 210 ? 6.718 5.069 -82.110 1.00 86.69 210 GLN A N 1
ATOM 1597 C CA . GLN A 1 210 ? 6.431 5.843 -83.327 1.00 86.69 210 GLN A CA 1
ATOM 1598 C C . GLN A 1 210 ? 5.005 5.683 -83.893 1.00 86.69 210 GLN A C 1
ATOM 1600 O O . GLN A 1 210 ? 4.538 6.573 -84.602 1.00 86.69 210 GLN A O 1
ATOM 1605 N N . PHE A 1 211 ? 4.311 4.581 -83.592 1.00 88.25 211 PHE A N 1
ATOM 1606 C CA . PHE A 1 211 ? 2.928 4.342 -84.033 1.00 88.25 211 PHE A CA 1
ATOM 1607 C C . PHE A 1 211 ? 1.885 4.818 -83.014 1.00 88.25 211 PHE A C 1
ATOM 1609 O O . PHE A 1 211 ? 0.721 4.983 -83.360 1.00 88.25 211 PHE A O 1
ATOM 1616 N N . THR A 1 212 ? 2.311 5.084 -81.776 1.00 89.56 212 THR A N 1
ATOM 1617 C CA . THR A 1 212 ? 1.470 5.588 -80.680 1.00 89.56 212 THR A CA 1
ATOM 1618 C C . THR A 1 212 ? 1.638 7.090 -80.423 1.00 89.56 212 THR A C 1
ATOM 1620 O O . THR A 1 212 ? 1.043 7.624 -79.488 1.00 89.56 212 THR A O 1
ATOM 1623 N N . ILE A 1 213 ? 2.448 7.798 -81.223 1.00 83.75 213 ILE A N 1
ATOM 1624 C CA . ILE A 1 213 ? 2.627 9.254 -81.098 1.00 83.75 213 ILE A CA 1
ATOM 1625 C C . ILE A 1 213 ? 1.276 9.948 -81.312 1.00 83.75 213 ILE A C 1
ATOM 1627 O O . ILE A 1 213 ? 0.635 9.773 -82.343 1.00 83.75 213 ILE A O 1
ATOM 1631 N N . GLY A 1 214 ? 0.857 10.751 -80.332 1.00 80.75 214 GLY A N 1
ATOM 1632 C CA . GLY A 1 214 ? -0.423 11.465 -80.355 1.00 80.75 214 GLY A CA 1
ATOM 1633 C C . GLY A 1 214 ? -1.627 10.660 -79.852 1.00 80.75 214 GLY A C 1
ATOM 1634 O O . GLY A 1 214 ? -2.705 11.235 -79.742 1.00 80.75 214 GLY A O 1
ATOM 1635 N N . CYS A 1 215 ? -1.458 9.379 -79.502 1.00 87.06 215 CYS A N 1
ATOM 1636 C CA . CYS A 1 215 ? -2.498 8.589 -78.839 1.00 87.06 215 CYS A CA 1
ATOM 1637 C C . CYS A 1 215 ? -2.448 8.793 -77.315 1.00 87.06 215 CYS A C 1
ATOM 1639 O O . CYS A 1 215 ? -1.374 8.814 -76.706 1.00 87.06 215 CYS A O 1
ATOM 1641 N N . GLY A 1 216 ? -3.610 8.919 -76.680 1.00 87.88 216 GLY A N 1
ATOM 1642 C CA . GLY A 1 216 ? -3.738 9.009 -75.228 1.00 87.88 216 GLY A CA 1
ATOM 1643 C C . GLY A 1 216 ? -3.474 7.666 -74.541 1.00 87.88 216 GLY A C 1
ATOM 1644 O O . GLY A 1 216 ? -3.838 6.608 -75.045 1.00 87.88 216 GLY A O 1
ATOM 1645 N N . THR A 1 217 ? -2.913 7.679 -73.329 1.00 87.81 217 THR A N 1
ATOM 1646 C CA . THR A 1 217 ? -2.707 6.441 -72.545 1.00 87.81 217 THR A CA 1
ATOM 1647 C C . THR A 1 217 ? -4.015 5.727 -72.193 1.00 87.81 217 THR A C 1
ATOM 1649 O O . THR A 1 217 ? -4.009 4.517 -71.995 1.00 87.81 217 THR A O 1
ATOM 1652 N N . HIS A 1 218 ? -5.135 6.455 -72.142 1.00 88.19 218 HIS A N 1
ATOM 1653 C CA . HIS A 1 218 ? -6.475 5.882 -72.018 1.00 88.19 218 HIS A CA 1
ATOM 1654 C C . HIS A 1 218 ? -6.925 5.181 -73.312 1.00 88.19 218 HIS A C 1
ATOM 1656 O O . HIS A 1 218 ? -7.413 4.059 -73.249 1.00 88.19 218 HIS A O 1
ATOM 1662 N N . GLU A 1 219 ? -6.695 5.795 -74.479 1.00 91.00 219 GLU A N 1
ATOM 1663 C CA . GLU A 1 219 ? -7.007 5.215 -75.797 1.00 91.00 219 GLU A CA 1
ATOM 1664 C C . GLU A 1 219 ? -6.232 3.902 -76.015 1.00 91.00 219 GLU A C 1
ATOM 1666 O O . GLU A 1 219 ? -6.823 2.885 -76.367 1.00 91.00 219 GLU A O 1
ATOM 1671 N N . LEU A 1 220 ? -4.926 3.888 -75.713 1.00 92.00 220 LEU A N 1
ATOM 1672 C CA . LEU A 1 220 ? -4.077 2.693 -75.835 1.00 92.00 220 LEU A CA 1
ATOM 1673 C C . LEU A 1 220 ? -4.495 1.566 -74.875 1.00 92.00 220 LEU A C 1
ATOM 1675 O O . LEU A 1 220 ? -4.466 0.397 -75.249 1.00 92.00 220 LEU A O 1
ATOM 1679 N N . LYS A 1 221 ? -4.936 1.904 -73.657 1.00 90.12 221 LYS A N 1
ATOM 1680 C CA . LYS A 1 221 ? -5.490 0.917 -72.717 1.00 90.12 221 LYS A CA 1
ATOM 1681 C C . LYS A 1 221 ? -6.845 0.374 -73.152 1.00 90.12 221 LYS A C 1
ATOM 1683 O O . LYS A 1 221 ? -7.127 -0.795 -72.914 1.00 90.12 221 LYS A O 1
ATOM 1688 N N . ALA A 1 222 ? -7.662 1.193 -73.804 1.00 88.75 222 ALA A N 1
ATOM 1689 C CA . ALA A 1 222 ? -8.957 0.777 -74.326 1.00 88.75 222 ALA A CA 1
ATOM 1690 C C . ALA A 1 222 ? -8.826 -0.162 -75.553 1.00 88.75 222 ALA A C 1
ATOM 1692 O O . ALA A 1 222 ? -9.722 -0.961 -75.801 1.00 88.75 222 ALA A O 1
ATOM 1693 N N . LEU A 1 223 ? -7.670 -0.171 -76.237 1.00 90.62 223 LEU A N 1
ATOM 1694 C CA . LEU A 1 223 ? -7.267 -1.222 -77.194 1.00 90.62 223 LEU A CA 1
ATOM 1695 C C . LEU A 1 223 ? -6.831 -2.548 -76.525 1.00 90.62 223 LEU A C 1
ATOM 1697 O O . LEU A 1 223 ? -6.471 -3.499 -77.218 1.00 90.62 223 LEU A O 1
ATOM 1701 N N . GLY A 1 224 ? -6.815 -2.619 -75.190 1.00 88.06 224 GLY A N 1
ATOM 1702 C CA . GLY A 1 224 ? -6.334 -3.779 -74.436 1.00 88.06 224 GLY A CA 1
ATOM 1703 C C . GLY A 1 224 ? -4.807 -3.882 -74.331 1.00 88.06 224 GLY A C 1
ATOM 1704 O O . GLY A 1 224 ? -4.294 -4.974 -74.091 1.00 88.06 224 GLY A O 1
ATOM 1705 N N . TRP A 1 225 ? -4.066 -2.780 -74.516 1.00 93.19 225 TRP A N 1
ATOM 1706 C CA . TRP A 1 225 ? -2.606 -2.751 -74.359 1.00 93.19 225 TRP A CA 1
ATOM 1707 C C . TRP A 1 225 ? -2.178 -2.134 -73.022 1.00 93.19 225 TRP A C 1
ATOM 1709 O O . TRP A 1 225 ? -2.565 -1.015 -72.680 1.00 93.19 225 TRP A O 1
ATOM 1719 N N . ASP A 1 226 ? -1.308 -2.829 -72.291 1.00 92.56 226 ASP A N 1
ATOM 1720 C CA . ASP A 1 226 ? -0.734 -2.345 -71.030 1.00 92.56 226 ASP A CA 1
ATOM 1721 C C . ASP A 1 226 ? 0.589 -1.586 -71.225 1.00 92.56 226 ASP A C 1
ATOM 1723 O O . ASP A 1 226 ? 1.222 -1.637 -72.276 1.00 92.56 226 ASP A O 1
ATOM 1727 N N . ALA A 1 227 ? 1.046 -0.855 -70.207 1.00 92.19 227 ALA A N 1
ATOM 1728 C CA . ALA A 1 227 ? 2.362 -0.217 -70.267 1.00 92.19 227 ALA A CA 1
ATOM 1729 C C . ALA A 1 227 ? 3.473 -1.263 -70.067 1.00 92.19 227 ALA A C 1
ATOM 1731 O O . ALA A 1 227 ? 3.438 -2.007 -69.088 1.00 92.19 227 ALA A O 1
ATOM 1732 N N . LEU A 1 228 ? 4.498 -1.281 -70.930 1.00 93.25 228 LEU A N 1
ATOM 1733 C CA . LEU A 1 228 ? 5.649 -2.171 -70.741 1.00 93.25 228 LEU A CA 1
ATOM 1734 C C . LEU A 1 228 ? 6.365 -1.854 -69.414 1.00 93.25 228 LEU A C 1
ATOM 1736 O O . LEU A 1 228 ? 6.951 -0.782 -69.243 1.00 93.25 228 LEU A O 1
ATOM 1740 N N . GLU A 1 229 ? 6.333 -2.804 -68.479 1.00 92.62 229 GLU A N 1
ATOM 1741 C CA . GLU A 1 229 ? 6.962 -2.671 -67.164 1.00 92.62 229 GLU A CA 1
ATOM 1742 C C . GLU A 1 229 ? 8.404 -3.201 -67.115 1.00 92.62 229 GLU A C 1
ATOM 1744 O O . GLU A 1 229 ? 8.837 -4.047 -67.901 1.00 92.62 229 GLU A O 1
ATOM 1749 N N . ILE A 1 230 ? 9.144 -2.723 -66.112 1.00 93.12 230 ILE A N 1
ATOM 1750 C CA . ILE A 1 230 ? 10.582 -2.973 -65.929 1.00 93.12 230 ILE A CA 1
ATOM 1751 C C . ILE A 1 230 ? 10.933 -4.463 -65.776 1.00 93.12 230 ILE A C 1
ATOM 1753 O O . ILE A 1 230 ? 11.984 -4.883 -66.250 1.00 93.12 230 ILE A O 1
ATOM 1757 N N . VAL A 1 231 ? 10.087 -5.273 -65.125 1.00 93.06 231 VAL A N 1
ATOM 1758 C CA . VAL A 1 231 ? 10.384 -6.702 -64.892 1.00 93.06 231 VAL A CA 1
ATOM 1759 C C . VAL A 1 231 ? 10.246 -7.542 -66.174 1.00 93.06 231 VAL A C 1
ATOM 1761 O O . VAL A 1 231 ? 11.203 -8.249 -66.487 1.00 93.06 231 VAL A O 1
ATOM 1764 N N . PRO A 1 232 ? 9.144 -7.463 -66.953 1.00 92.12 232 PRO A N 1
ATOM 1765 C CA . PRO A 1 232 ? 9.080 -8.065 -68.289 1.00 92.12 232 PRO A CA 1
ATOM 1766 C C . PRO A 1 232 ? 10.213 -7.612 -69.219 1.00 92.12 232 PRO A C 1
ATOM 1768 O O . PRO A 1 232 ? 10.824 -8.445 -69.884 1.00 92.12 232 PRO A O 1
ATOM 1771 N N . TRP A 1 233 ? 10.542 -6.316 -69.219 1.00 94.31 233 TRP A N 1
ATOM 1772 C CA . TRP A 1 233 ? 11.651 -5.777 -70.011 1.00 94.31 233 TRP A CA 1
ATOM 1773 C C . TRP A 1 233 ? 13.010 -6.363 -69.597 1.00 94.31 233 TRP A C 1
ATOM 1775 O O . TRP A 1 233 ? 13.755 -6.831 -70.454 1.00 94.31 233 TRP A O 1
ATOM 1785 N N . LEU A 1 234 ? 13.317 -6.422 -68.296 1.00 93.12 234 LEU A N 1
ATOM 1786 C CA . LEU A 1 234 ? 14.568 -7.008 -67.801 1.00 93.12 234 LEU A CA 1
ATOM 1787 C C . LEU A 1 234 ? 14.666 -8.515 -68.091 1.00 93.12 234 LEU A C 1
ATOM 1789 O O . LEU A 1 234 ? 15.742 -8.991 -68.441 1.00 93.12 234 LEU A O 1
ATOM 1793 N N . ARG A 1 235 ? 13.556 -9.258 -67.982 1.00 92.62 235 ARG A N 1
ATOM 1794 C CA . ARG A 1 235 ? 13.497 -10.680 -68.360 1.00 92.62 235 ARG A CA 1
ATOM 1795 C C . ARG A 1 235 ? 13.842 -10.870 -69.832 1.00 92.62 235 ARG A C 1
ATOM 1797 O O . ARG A 1 235 ? 14.814 -11.556 -70.127 1.00 92.62 235 ARG A O 1
ATOM 1804 N N . PHE A 1 236 ? 13.166 -10.144 -70.723 1.00 92.94 236 PHE A N 1
ATOM 1805 C CA . PHE A 1 236 ? 13.491 -10.111 -72.151 1.00 92.94 236 PHE A CA 1
ATOM 1806 C C . PHE A 1 236 ? 14.958 -9.726 -72.415 1.00 92.94 236 PHE A C 1
ATOM 1808 O O . PHE A 1 236 ? 15.616 -10.353 -73.248 1.00 92.94 236 PHE A O 1
ATOM 1815 N N . LEU A 1 237 ? 15.511 -8.741 -71.691 1.00 91.06 237 LEU A N 1
ATOM 1816 C CA . LEU A 1 237 ? 16.919 -8.365 -71.838 1.00 91.06 237 LEU A CA 1
ATOM 1817 C C . LEU A 1 237 ? 17.890 -9.482 -71.426 1.00 91.06 237 LEU A C 1
ATOM 1819 O O . LEU A 1 237 ? 18.944 -9.597 -72.049 1.00 91.06 237 LEU A O 1
ATOM 1823 N N . ILE A 1 238 ? 17.569 -10.293 -70.421 1.00 90.56 238 ILE A N 1
ATOM 1824 C CA . ILE A 1 238 ? 18.416 -11.414 -69.985 1.00 90.56 238 ILE A CA 1
ATOM 1825 C C . ILE A 1 238 ? 18.244 -12.614 -70.927 1.00 90.56 238 ILE A C 1
ATOM 1827 O O . ILE A 1 238 ? 19.230 -13.168 -71.404 1.00 90.56 238 ILE A O 1
ATOM 1831 N N . GLU A 1 239 ? 17.001 -12.964 -71.257 1.00 89.31 239 GLU A N 1
ATOM 1832 C CA . GLU A 1 239 ? 16.631 -14.097 -72.119 1.00 89.31 239 GLU A CA 1
ATOM 1833 C C . GLU A 1 239 ? 17.158 -13.951 -73.559 1.00 89.31 239 GLU A C 1
ATOM 1835 O O . GLU A 1 239 ? 17.401 -14.954 -74.226 1.00 89.31 239 GLU A O 1
ATOM 1840 N N . THR A 1 240 ? 17.387 -12.720 -74.035 1.00 86.50 240 THR A N 1
ATOM 1841 C CA . THR A 1 240 ? 17.934 -12.453 -75.379 1.00 86.50 240 THR A CA 1
ATOM 1842 C C . THR A 1 240 ? 19.417 -12.059 -75.414 1.00 86.50 240 THR A C 1
ATOM 1844 O O . THR A 1 240 ? 19.930 -11.817 -76.505 1.00 86.50 240 THR A O 1
ATOM 1847 N N . ASP A 1 241 ? 20.142 -12.009 -74.284 1.00 84.38 241 ASP A N 1
ATOM 1848 C CA . ASP A 1 241 ? 21.544 -11.530 -74.253 1.00 84.38 241 ASP A CA 1
ATOM 1849 C C . ASP A 1 241 ? 22.474 -12.343 -75.178 1.00 84.38 241 ASP A C 1
ATOM 1851 O O . ASP A 1 241 ? 23.323 -11.771 -75.857 1.00 84.38 241 ASP A O 1
ATOM 1855 N N . SER A 1 242 ? 22.237 -13.655 -75.293 1.00 79.62 242 SER A N 1
ATOM 1856 C CA . SER A 1 242 ? 22.961 -14.581 -76.181 1.00 79.62 242 SER A CA 1
ATOM 1857 C C . SER A 1 242 ? 22.707 -14.379 -77.679 1.00 79.62 242 SER A C 1
ATOM 1859 O O . SER A 1 242 ? 23.482 -14.872 -78.496 1.00 79.62 242 SER A O 1
ATOM 1861 N N . HIS A 1 243 ? 21.624 -13.691 -78.048 1.00 77.94 243 HIS A N 1
ATOM 1862 C CA . HIS A 1 243 ? 21.208 -13.470 -79.438 1.00 77.94 243 HIS A CA 1
ATOM 1863 C C . HIS A 1 243 ? 21.411 -12.018 -79.900 1.00 77.94 243 HIS A C 1
ATOM 1865 O O . HIS A 1 243 ? 21.121 -11.695 -81.052 1.00 77.94 243 HIS A O 1
ATOM 1871 N N . ARG A 1 244 ? 21.917 -11.136 -79.027 1.00 81.12 244 ARG A N 1
ATOM 1872 C CA . ARG A 1 244 ? 22.221 -9.736 -79.352 1.00 81.12 244 ARG A CA 1
ATOM 1873 C C . ARG A 1 244 ? 23.673 -9.539 -79.813 1.00 81.12 244 ARG A C 1
ATOM 1875 O O . ARG A 1 244 ? 24.551 -10.328 -79.466 1.00 81.12 244 ARG A O 1
ATOM 1882 N N . PRO A 1 245 ? 23.973 -8.447 -80.544 1.00 83.94 245 PRO A N 1
ATOM 1883 C CA . PRO A 1 245 ? 25.350 -8.032 -80.804 1.00 83.94 245 PRO A CA 1
ATOM 1884 C C . PRO A 1 245 ? 26.118 -7.796 -79.495 1.00 83.94 245 PRO A C 1
ATOM 1886 O O . PRO A 1 245 ? 25.568 -7.227 -78.555 1.00 83.94 245 PRO A O 1
ATOM 1889 N N . ALA A 1 246 ? 27.412 -8.131 -79.453 1.00 80.12 246 ALA A N 1
ATOM 1890 C CA . ALA A 1 246 ? 28.234 -8.057 -78.234 1.00 80.12 246 ALA A CA 1
ATOM 1891 C C . ALA A 1 246 ? 28.272 -6.666 -77.557 1.00 80.12 246 ALA A C 1
ATOM 1893 O O . ALA A 1 246 ? 28.450 -6.570 -76.344 1.00 80.12 246 ALA A O 1
ATOM 1894 N N . ALA A 1 247 ? 28.049 -5.586 -78.317 1.00 83.50 247 ALA A N 1
ATOM 1895 C CA . ALA A 1 247 ? 27.901 -4.227 -77.786 1.00 83.50 247 ALA A CA 1
ATOM 1896 C C . ALA A 1 247 ? 26.700 -4.064 -76.826 1.00 83.50 247 ALA A C 1
ATOM 1898 O O . ALA A 1 247 ? 26.714 -3.166 -75.986 1.00 83.50 247 ALA A O 1
ATOM 1899 N N . GLN A 1 248 ? 25.695 -4.940 -76.928 1.00 84.62 248 GLN A N 1
ATOM 1900 C CA . GLN A 1 248 ? 24.463 -4.980 -76.133 1.00 84.62 248 GLN A CA 1
ATOM 1901 C C . GLN A 1 248 ? 24.401 -6.207 -75.192 1.00 84.62 248 GLN A C 1
ATOM 1903 O O . GLN A 1 248 ? 23.307 -6.672 -74.866 1.00 84.62 248 GLN A O 1
ATOM 1908 N N . SER A 1 249 ? 25.547 -6.754 -74.760 1.00 85.81 249 SER A N 1
ATOM 1909 C CA . SER A 1 249 ? 25.586 -7.806 -73.729 1.00 85.81 249 SER A CA 1
ATOM 1910 C C . SER A 1 249 ? 25.765 -7.231 -72.319 1.00 85.81 249 SER A C 1
ATOM 1912 O O . SER A 1 249 ? 26.684 -6.447 -72.065 1.00 85.81 249 SER A O 1
ATOM 1914 N N . LEU A 1 250 ? 24.916 -7.664 -71.385 1.00 84.12 250 LEU A N 1
ATOM 1915 C CA . LEU A 1 250 ? 24.923 -7.274 -69.970 1.00 84.12 250 LEU A CA 1
ATOM 1916 C C . LEU A 1 250 ? 26.172 -7.747 -69.207 1.00 84.12 250 LEU A C 1
ATOM 1918 O O . LEU A 1 250 ? 26.520 -7.147 -68.191 1.00 84.12 250 LEU A O 1
ATOM 1922 N N . ALA A 1 251 ? 26.829 -8.816 -69.666 1.00 84.31 251 ALA A N 1
ATOM 1923 C CA . ALA A 1 251 ? 27.963 -9.430 -68.969 1.00 84.31 251 ALA A CA 1
ATOM 1924 C C . ALA A 1 251 ? 29.338 -8.924 -69.446 1.00 84.31 251 ALA A C 1
ATOM 1926 O O . ALA A 1 251 ? 30.318 -9.032 -68.707 1.00 84.31 251 ALA A O 1
ATOM 1927 N N . SER A 1 252 ? 29.430 -8.382 -70.668 1.00 82.50 252 SER A N 1
ATOM 1928 C CA . SER A 1 252 ? 30.705 -7.979 -71.287 1.00 82.50 252 SER A CA 1
ATOM 1929 C C . SER A 1 252 ? 30.785 -6.506 -71.693 1.00 82.50 252 SER A C 1
ATOM 1931 O O . SER A 1 252 ? 31.876 -5.935 -71.681 1.00 82.50 252 SER A O 1
ATOM 1933 N N . SER A 1 253 ? 29.668 -5.861 -72.045 1.00 87.81 253 SER A N 1
ATOM 1934 C CA . SER A 1 253 ? 29.663 -4.460 -72.478 1.00 87.81 253 SER A CA 1
ATOM 1935 C C . SER A 1 253 ? 29.477 -3.524 -71.283 1.00 87.81 253 SER A C 1
ATOM 1937 O O . SER A 1 253 ? 28.356 -3.214 -70.885 1.00 87.81 253 SER A O 1
ATOM 1939 N N . VAL A 1 254 ? 30.592 -3.037 -70.726 1.00 86.44 254 VAL A N 1
ATOM 1940 C CA . VAL A 1 254 ? 30.615 -2.036 -69.638 1.00 86.44 254 VAL A CA 1
ATOM 1941 C C . VAL A 1 254 ? 29.650 -0.855 -69.870 1.00 86.44 254 VAL A C 1
ATOM 1943 O O . VAL A 1 254 ? 28.877 -0.570 -68.954 1.00 86.44 254 VAL A O 1
ATOM 1946 N N . PRO A 1 255 ? 29.622 -0.166 -71.037 1.00 86.69 255 PRO A N 1
ATOM 1947 C CA . PRO A 1 255 ? 28.711 0.966 -71.231 1.00 86.69 255 PRO A CA 1
ATOM 1948 C C . PRO A 1 255 ? 27.234 0.547 -71.280 1.00 86.69 255 PRO A C 1
ATOM 1950 O O . PRO A 1 255 ? 26.386 1.260 -70.746 1.00 86.69 255 PRO A O 1
ATOM 1953 N N . PHE A 1 256 ? 26.912 -0.614 -71.863 1.00 89.00 256 PHE A N 1
ATOM 1954 C CA . PHE A 1 256 ? 25.535 -1.112 -71.922 1.00 89.00 256 PHE A CA 1
ATOM 1955 C C . PHE A 1 256 ? 25.042 -1.579 -70.547 1.00 89.00 256 PHE A C 1
ATOM 1957 O O . PHE A 1 256 ? 23.964 -1.178 -70.114 1.00 89.00 256 PHE A O 1
ATOM 1964 N N . ALA A 1 257 ? 25.859 -2.345 -69.818 1.00 88.81 257 ALA A N 1
ATOM 1965 C CA . ALA A 1 257 ? 25.569 -2.765 -68.450 1.00 88.81 257 ALA A CA 1
ATOM 1966 C C . ALA A 1 257 ? 25.375 -1.554 -67.520 1.00 88.81 257 ALA A C 1
ATOM 1968 O O . ALA A 1 257 ? 24.390 -1.497 -66.784 1.00 88.81 257 ALA A O 1
ATOM 1969 N N . ALA A 1 258 ? 26.246 -0.540 -67.609 1.00 88.25 258 ALA A N 1
ATOM 1970 C CA . ALA A 1 258 ? 26.095 0.704 -66.856 1.00 88.25 258 ALA A CA 1
ATOM 1971 C C . ALA A 1 258 ? 24.790 1.445 -67.202 1.00 88.25 258 ALA A C 1
ATOM 1973 O O . ALA A 1 258 ? 24.100 1.907 -66.294 1.00 88.25 258 ALA A O 1
ATOM 1974 N N . HIS A 1 259 ? 24.408 1.516 -68.482 1.00 89.81 259 HIS A N 1
ATOM 1975 C CA . HIS A 1 259 ? 23.167 2.170 -68.907 1.00 89.81 259 HIS A CA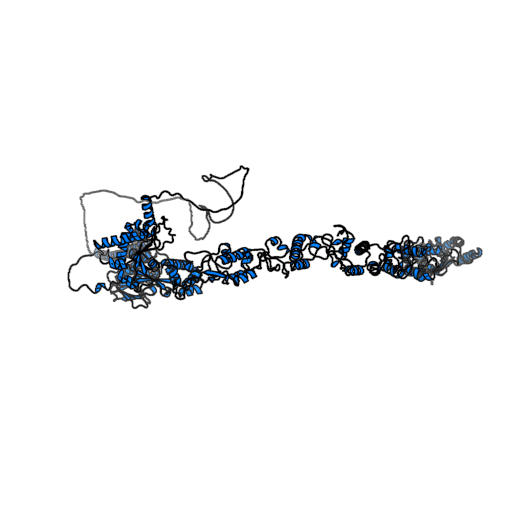 1
ATOM 1976 C C . HIS A 1 259 ? 21.905 1.409 -68.456 1.00 89.81 259 HIS A C 1
ATOM 1978 O O . HIS A 1 259 ? 20.965 2.019 -67.945 1.00 89.81 259 HIS A O 1
ATOM 1984 N N . VAL A 1 260 ? 21.891 0.074 -68.538 1.00 91.25 260 VAL A N 1
ATOM 1985 C CA . VAL A 1 260 ? 20.776 -0.738 -68.017 1.00 91.25 260 VAL A CA 1
ATOM 1986 C C . VAL A 1 260 ? 20.683 -0.617 -66.490 1.00 91.25 260 VAL A C 1
ATOM 1988 O O . VAL A 1 260 ? 19.596 -0.364 -65.966 1.00 91.25 260 VAL A O 1
ATOM 1991 N N . LEU A 1 261 ? 21.807 -0.676 -65.764 1.00 91.94 261 LEU A N 1
ATOM 1992 C CA . LEU A 1 261 ? 21.840 -0.415 -64.318 1.00 91.94 261 LEU A CA 1
ATOM 1993 C C . LEU A 1 261 ? 21.367 1.008 -63.969 1.00 91.94 261 LEU A C 1
ATOM 1995 O O . LEU A 1 261 ? 20.723 1.190 -62.936 1.00 91.94 261 LEU A O 1
ATOM 1999 N N . GLN A 1 262 ? 21.626 2.007 -64.817 1.00 91.44 262 GLN A N 1
ATOM 2000 C CA . GLN A 1 262 ? 21.139 3.381 -64.655 1.00 91.44 262 GLN A CA 1
ATOM 2001 C C . GLN A 1 262 ? 19.610 3.472 -64.819 1.00 91.44 262 GLN A C 1
ATOM 2003 O O . GLN A 1 262 ? 18.951 4.109 -63.992 1.00 91.44 262 GLN A O 1
ATOM 2008 N N . ILE A 1 263 ? 19.028 2.807 -65.826 1.00 92.25 263 ILE A N 1
ATOM 2009 C CA . ILE A 1 263 ? 17.568 2.741 -66.035 1.00 92.25 263 ILE A CA 1
ATOM 2010 C C . ILE A 1 263 ? 16.891 2.054 -64.838 1.00 92.25 263 ILE A C 1
ATOM 2012 O O . ILE A 1 263 ? 15.960 2.610 -64.247 1.00 92.25 263 ILE A O 1
ATOM 2016 N N . LEU A 1 264 ? 17.408 0.895 -64.415 1.00 92.69 264 LEU A N 1
ATOM 2017 C CA . LEU A 1 264 ? 16.895 0.157 -63.257 1.00 92.69 264 LEU A CA 1
ATOM 2018 C C . LEU A 1 264 ? 17.037 0.963 -61.955 1.00 92.69 264 LEU A C 1
ATOM 2020 O O . LEU A 1 264 ? 16.077 1.064 -61.196 1.00 92.69 264 LEU A O 1
ATOM 2024 N N . SER A 1 265 ? 18.179 1.622 -61.737 1.00 92.50 265 SER A N 1
ATOM 2025 C CA . SER A 1 265 ? 18.422 2.558 -60.627 1.00 92.50 265 SER A CA 1
ATOM 2026 C C . SER A 1 265 ? 17.418 3.716 -60.601 1.00 92.50 265 SER A C 1
ATOM 2028 O O . SER A 1 265 ? 16.885 4.062 -59.539 1.00 92.50 265 SER A O 1
ATOM 2030 N N . LYS A 1 266 ? 17.125 4.321 -61.761 1.00 91.06 266 LYS A N 1
ATOM 2031 C CA . LYS A 1 266 ? 16.139 5.403 -61.890 1.00 91.06 266 LYS A CA 1
ATOM 2032 C C . LYS A 1 266 ? 14.756 4.903 -61.471 1.00 91.06 266 LYS A C 1
ATOM 2034 O O . LYS A 1 266 ? 14.160 5.506 -60.578 1.00 91.06 266 LYS A O 1
ATOM 2039 N N . ALA A 1 267 ? 14.308 3.784 -62.044 1.00 89.62 267 ALA A N 1
ATOM 2040 C CA . ALA A 1 267 ? 13.007 3.176 -61.771 1.00 89.62 267 ALA A CA 1
ATOM 2041 C C . ALA A 1 267 ? 12.865 2.605 -60.348 1.00 89.62 267 ALA A C 1
ATOM 2043 O O . ALA A 1 267 ? 11.753 2.587 -59.821 1.00 89.62 267 ALA A O 1
ATOM 2044 N N . TRP A 1 268 ? 13.972 2.176 -59.723 1.00 92.31 268 TRP A N 1
ATOM 2045 C CA . TRP A 1 268 ? 14.010 1.388 -58.485 1.00 92.31 268 TRP A CA 1
ATOM 2046 C C . TRP A 1 268 ? 13.037 1.862 -57.412 1.00 92.31 268 TRP A C 1
ATOM 2048 O O . TRP A 1 268 ? 12.297 1.059 -56.861 1.00 92.31 268 TRP A O 1
ATOM 2058 N N . ASP A 1 269 ? 12.995 3.161 -57.124 1.00 88.38 269 ASP A N 1
ATOM 2059 C CA . ASP A 1 269 ? 12.188 3.679 -56.019 1.00 88.38 269 ASP A CA 1
ATOM 2060 C C . ASP A 1 269 ? 10.682 3.433 -56.217 1.00 88.38 269 ASP A C 1
ATOM 2062 O O . ASP A 1 269 ? 10.014 3.029 -55.264 1.00 88.38 269 ASP A O 1
ATOM 2066 N N . GLY A 1 270 ? 10.188 3.547 -57.456 1.00 85.75 270 GLY A N 1
ATOM 2067 C CA . GLY A 1 270 ? 8.787 3.315 -57.829 1.00 85.75 270 GLY A CA 1
ATOM 2068 C C . GLY A 1 270 ? 8.398 1.848 -58.062 1.00 85.75 270 GLY A C 1
ATOM 2069 O O . GLY A 1 270 ? 7.233 1.577 -58.338 1.00 85.75 270 GLY A O 1
ATOM 2070 N N . LEU A 1 271 ? 9.332 0.895 -57.964 1.00 89.75 271 LEU A N 1
ATOM 2071 C CA . LEU A 1 271 ? 9.019 -0.534 -58.087 1.00 89.75 271 LEU A CA 1
ATOM 2072 C C . LEU A 1 271 ? 8.336 -1.082 -56.821 1.00 89.75 271 LEU A C 1
ATOM 2074 O O . LEU A 1 271 ? 8.671 -0.693 -55.699 1.00 89.75 271 LEU A O 1
ATOM 2078 N N . SER A 1 272 ? 7.422 -2.044 -56.987 1.00 90.56 272 SER A N 1
ATOM 2079 C CA . SER A 1 272 ? 6.837 -2.780 -55.854 1.00 90.56 272 SER A CA 1
ATOM 2080 C C . SER A 1 272 ? 7.903 -3.610 -55.108 1.00 90.56 272 SER A C 1
ATOM 2082 O O . SER A 1 272 ? 8.934 -3.932 -55.706 1.00 90.56 272 SER A O 1
ATOM 2084 N N . PRO A 1 273 ? 7.689 -4.011 -53.838 1.00 88.38 273 PRO A N 1
ATOM 2085 C CA . PRO A 1 273 ? 8.629 -4.873 -53.113 1.00 88.38 273 PRO A CA 1
ATOM 2086 C C . PRO A 1 273 ? 8.938 -6.189 -53.845 1.00 88.38 273 PRO A C 1
ATOM 2088 O O . PRO A 1 273 ? 10.102 -6.549 -53.984 1.00 88.38 273 PRO A O 1
ATOM 2091 N N . HIS A 1 274 ? 7.920 -6.846 -54.408 1.00 90.38 274 HIS A N 1
ATOM 2092 C CA . HIS A 1 274 ? 8.091 -8.082 -55.177 1.00 90.38 274 HIS A CA 1
ATOM 2093 C C . HIS A 1 274 ? 8.813 -7.850 -56.520 1.00 90.38 274 HIS A C 1
ATOM 2095 O O . HIS A 1 274 ? 9.634 -8.658 -56.952 1.00 90.38 274 HIS A O 1
ATOM 2101 N N . SER A 1 275 ? 8.580 -6.702 -57.169 1.00 90.62 275 SER A N 1
ATOM 2102 C CA . SER A 1 275 ? 9.328 -6.309 -58.371 1.00 90.62 275 SER A CA 1
ATOM 2103 C C . SER A 1 275 ? 10.801 -6.015 -58.056 1.00 90.62 275 SER A C 1
ATOM 2105 O O . SER A 1 275 ? 11.668 -6.389 -58.840 1.00 90.62 275 SER A O 1
ATOM 2107 N N . LYS A 1 276 ? 11.092 -5.384 -56.908 1.00 90.69 276 LYS A N 1
ATOM 2108 C CA . LYS A 1 276 ? 12.455 -5.139 -56.401 1.00 90.69 276 LYS A CA 1
ATOM 2109 C C . LYS A 1 276 ? 13.185 -6.455 -56.146 1.00 90.69 276 LYS A C 1
ATOM 2111 O O . LYS A 1 276 ? 14.275 -6.652 -56.673 1.00 90.69 276 LYS A O 1
ATOM 2116 N N . GLU A 1 277 ? 12.546 -7.368 -55.418 1.00 90.44 277 GLU A N 1
ATOM 2117 C CA . GLU A 1 277 ? 13.046 -8.723 -55.176 1.00 90.44 277 GLU A CA 1
ATOM 2118 C C . GLU A 1 277 ? 13.333 -9.465 -56.491 1.00 90.44 277 GLU A C 1
ATOM 2120 O O . GLU A 1 277 ? 14.435 -9.979 -56.672 1.00 90.44 277 GLU A O 1
ATOM 2125 N N . THR A 1 278 ? 12.396 -9.447 -57.445 1.00 91.44 278 THR A N 1
ATOM 2126 C CA . THR A 1 278 ? 12.571 -10.096 -58.756 1.00 91.44 278 THR A CA 1
ATOM 2127 C C . THR A 1 278 ? 13.758 -9.514 -59.534 1.00 91.44 278 THR A C 1
ATOM 2129 O O . THR A 1 278 ? 14.531 -10.267 -60.121 1.00 91.44 278 THR A O 1
ATOM 2132 N N . VAL A 1 279 ? 13.947 -8.187 -59.530 1.00 92.38 279 VAL A N 1
ATOM 2133 C CA . VAL A 1 279 ? 15.108 -7.536 -60.173 1.00 92.38 279 VAL A CA 1
ATOM 2134 C C . VAL A 1 279 ? 16.421 -7.945 -59.496 1.00 92.38 279 VAL A C 1
ATOM 2136 O O . VAL A 1 279 ? 17.388 -8.240 -60.199 1.00 92.38 279 VAL A O 1
ATOM 2139 N N . THR A 1 280 ? 16.461 -8.022 -58.161 1.00 90.50 280 THR A N 1
ATOM 2140 C CA . THR A 1 280 ? 17.633 -8.531 -57.429 1.00 90.50 280 THR A CA 1
ATOM 2141 C C . THR A 1 280 ? 17.921 -9.989 -57.788 1.00 90.50 280 THR A C 1
ATOM 2143 O O . THR A 1 280 ? 19.041 -10.286 -58.195 1.00 90.50 280 THR A O 1
ATOM 2146 N N . GLN A 1 281 ? 16.929 -10.884 -57.716 1.00 90.44 281 GLN A N 1
ATOM 2147 C CA . GLN A 1 281 ? 17.094 -12.311 -58.034 1.00 90.44 281 GLN A CA 1
ATOM 2148 C C . GLN A 1 281 ? 17.596 -12.541 -59.471 1.00 90.44 281 GLN A C 1
ATOM 2150 O O . GLN A 1 281 ? 18.433 -13.414 -59.694 1.00 90.44 281 GLN A O 1
ATOM 2155 N N . LEU A 1 282 ? 17.126 -11.743 -60.438 1.00 91.19 282 LEU A N 1
ATOM 2156 C CA . LEU A 1 282 ? 17.559 -11.819 -61.836 1.00 91.19 282 LEU A CA 1
ATOM 2157 C C . LEU A 1 282 ? 19.004 -11.333 -62.051 1.00 91.19 282 LEU A C 1
ATOM 2159 O O . LEU A 1 282 ? 19.712 -11.905 -62.875 1.00 91.19 282 LEU A O 1
ATOM 2163 N N . LEU A 1 283 ? 19.456 -10.297 -61.334 1.00 91.31 283 LEU A N 1
ATOM 2164 C CA . LEU A 1 283 ? 20.784 -9.696 -61.537 1.00 91.31 283 LEU A CA 1
ATOM 2165 C C . LEU A 1 283 ? 21.890 -10.258 -60.635 1.00 91.31 283 LEU A C 1
ATOM 2167 O O . LEU A 1 283 ? 23.052 -10.250 -61.034 1.00 91.31 283 LEU A O 1
ATOM 2171 N N . GLN A 1 284 ? 21.563 -10.752 -59.441 1.00 88.38 284 GLN A N 1
ATOM 2172 C CA . GLN A 1 284 ? 22.532 -11.282 -58.476 1.00 88.38 284 GLN A CA 1
ATOM 2173 C C . GLN A 1 284 ? 23.449 -12.405 -59.022 1.00 88.38 284 GLN A C 1
ATOM 2175 O O . GLN A 1 284 ? 24.637 -12.383 -58.686 1.00 88.38 284 GLN A O 1
ATOM 2180 N N . PRO A 1 285 ? 22.990 -13.362 -59.863 1.00 88.62 285 PRO A N 1
ATOM 2181 C CA . PRO A 1 285 ? 23.883 -14.367 -60.447 1.00 88.62 285 PRO A CA 1
ATOM 2182 C C . PRO A 1 285 ? 24.707 -13.851 -61.643 1.00 88.62 285 PRO A C 1
ATOM 2184 O O . PRO A 1 285 ? 25.667 -14.518 -62.036 1.00 88.62 285 PRO A O 1
ATOM 2187 N N . ILE A 1 286 ? 24.357 -12.694 -62.221 1.00 89.44 286 ILE A N 1
ATOM 2188 C CA . ILE A 1 286 ? 24.940 -12.163 -63.462 1.00 89.44 286 ILE A CA 1
ATOM 2189 C C . ILE A 1 286 ? 26.156 -11.278 -63.157 1.00 89.44 286 ILE A C 1
ATOM 2191 O O . ILE A 1 286 ? 26.164 -10.471 -62.227 1.00 89.44 286 ILE A O 1
ATOM 2195 N N . THR A 1 287 ? 27.195 -11.394 -63.984 1.00 90.94 287 THR A N 1
ATOM 2196 C CA . THR A 1 287 ? 28.426 -10.588 -63.926 1.00 90.94 287 THR A CA 1
ATOM 2197 C C . THR A 1 287 ? 28.195 -9.166 -64.471 1.00 90.94 287 THR A C 1
ATOM 2199 O O . THR A 1 287 ? 28.784 -8.772 -65.471 1.00 90.94 287 THR A O 1
ATOM 2202 N N . VAL A 1 288 ? 27.284 -8.409 -63.851 1.00 90.94 288 VAL A N 1
ATOM 2203 C CA . VAL A 1 288 ? 26.743 -7.138 -64.380 1.00 90.94 288 VAL A CA 1
ATOM 2204 C C . VAL A 1 288 ? 27.406 -5.872 -63.811 1.00 90.94 288 VAL A C 1
ATOM 2206 O O . VAL A 1 288 ? 27.182 -4.783 -64.331 1.00 90.94 288 VAL A O 1
ATOM 2209 N N . VAL A 1 289 ? 28.213 -5.966 -62.746 1.00 90.75 289 VAL A N 1
ATOM 2210 C CA . VAL A 1 289 ? 28.742 -4.790 -62.026 1.00 90.75 289 VAL A CA 1
ATOM 2211 C C . VAL A 1 289 ? 30.171 -4.451 -62.472 1.00 90.75 289 VAL A C 1
ATOM 2213 O O . VAL A 1 289 ? 31.074 -5.261 -62.251 1.00 90.75 289 VAL A O 1
ATOM 2216 N N . PRO A 1 290 ? 30.434 -3.251 -63.028 1.00 89.19 290 PRO A N 1
ATOM 2217 C CA . PRO A 1 290 ? 31.794 -2.796 -63.315 1.00 89.19 290 PRO A CA 1
ATOM 2218 C C . PRO A 1 290 ? 32.600 -2.540 -62.031 1.00 89.19 290 PRO A C 1
ATOM 2220 O O . PRO A 1 290 ? 32.176 -1.783 -61.156 1.00 89.19 290 PRO A O 1
ATOM 2223 N N . THR A 1 291 ? 33.800 -3.113 -61.924 1.00 88.81 291 THR A N 1
ATOM 2224 C CA . THR A 1 291 ? 34.751 -2.873 -60.819 1.00 88.81 291 THR A CA 1
ATOM 2225 C C . THR A 1 291 ? 36.143 -2.533 -61.349 1.00 88.81 291 THR A C 1
ATOM 2227 O O . THR A 1 291 ? 36.443 -2.764 -62.522 1.00 88.81 291 THR A O 1
ATOM 2230 N N . LYS A 1 292 ? 37.036 -2.042 -60.479 1.00 85.38 292 LYS A N 1
ATOM 2231 C CA . LYS A 1 292 ? 38.467 -1.868 -60.799 1.00 85.38 292 LYS A CA 1
ATOM 2232 C C . LYS A 1 292 ? 39.146 -3.163 -61.277 1.00 85.38 292 LYS A C 1
ATOM 2234 O O . LYS A 1 292 ? 40.145 -3.089 -61.981 1.00 85.38 292 LYS A O 1
ATOM 2239 N N . LEU A 1 293 ? 38.611 -4.333 -60.907 1.00 84.25 293 LEU A N 1
ATOM 2240 C CA . LEU A 1 293 ? 39.132 -5.663 -61.251 1.00 84.25 293 LEU A CA 1
ATOM 2241 C C . LEU A 1 293 ? 38.210 -6.397 -62.249 1.00 84.25 293 LEU A C 1
ATOM 2243 O O . LEU A 1 293 ? 37.983 -7.609 -62.132 1.00 84.25 293 LEU A O 1
ATOM 2247 N N . GLY A 1 294 ? 37.670 -5.642 -63.213 1.00 85.44 294 GLY A N 1
ATOM 2248 C CA . GLY A 1 294 ? 36.796 -6.116 -64.291 1.00 85.44 294 GLY A CA 1
ATOM 2249 C C . GLY A 1 294 ? 35.306 -6.131 -63.932 1.00 85.44 294 GLY A C 1
ATOM 2250 O O . GLY A 1 294 ? 34.897 -5.649 -62.874 1.00 85.44 294 GLY A O 1
ATOM 2251 N N . MET A 1 295 ? 34.483 -6.695 -64.819 1.00 88.31 295 MET A N 1
ATOM 2252 C CA . MET A 1 295 ? 33.077 -6.988 -64.515 1.00 88.31 295 MET A CA 1
ATOM 2253 C C . MET A 1 295 ? 33.000 -8.076 -63.432 1.00 88.31 295 MET A C 1
ATOM 2255 O O . MET A 1 295 ? 33.738 -9.062 -63.483 1.00 88.31 295 MET A O 1
ATOM 2259 N N . ARG A 1 296 ? 32.117 -7.901 -62.445 1.00 90.31 296 ARG A N 1
ATOM 2260 C CA . ARG A 1 296 ? 31.904 -8.827 -61.320 1.00 90.31 296 ARG A CA 1
ATOM 2261 C C . ARG A 1 296 ? 30.421 -9.046 -61.052 1.00 90.31 296 ARG A C 1
ATOM 2263 O O . ARG A 1 296 ? 29.570 -8.264 -61.481 1.00 90.31 296 ARG A O 1
ATOM 2270 N N . LYS A 1 297 ? 30.106 -10.112 -60.315 1.00 89.94 297 LYS A N 1
ATOM 2271 C CA . LYS A 1 297 ? 28.774 -10.282 -59.721 1.00 89.94 297 LYS A CA 1
ATOM 2272 C C . LYS A 1 297 ? 28.582 -9.267 -58.589 1.00 89.94 297 LYS A C 1
ATOM 2274 O O . LYS A 1 297 ? 29.560 -8.963 -57.901 1.00 89.94 297 LYS A O 1
ATOM 2279 N N . PRO A 1 298 ? 27.353 -8.791 -58.320 1.00 89.56 298 PRO A N 1
ATOM 2280 C CA . PRO A 1 298 ? 27.088 -7.878 -57.209 1.00 89.56 298 PRO A CA 1
ATOM 2281 C C . PRO A 1 298 ? 27.688 -8.336 -55.871 1.00 89.56 298 PRO A C 1
ATOM 2283 O O . PRO A 1 298 ? 28.388 -7.568 -55.221 1.00 89.56 298 PRO A O 1
ATOM 2286 N N . SER A 1 299 ? 27.520 -9.614 -55.515 1.00 85.88 299 SER A N 1
ATOM 2287 C CA . SER A 1 299 ? 28.013 -10.217 -54.264 1.00 85.88 299 SER A CA 1
ATOM 2288 C C . SER A 1 299 ? 29.539 -10.335 -54.138 1.00 85.88 299 SER A C 1
ATOM 2290 O O . SER A 1 299 ? 30.033 -10.735 -53.078 1.00 85.88 299 SER A O 1
ATOM 2292 N N . GLU A 1 300 ? 30.283 -10.044 -55.205 1.00 85.19 300 GLU A N 1
ATOM 2293 C CA . GLU A 1 300 ? 31.751 -10.051 -55.259 1.00 85.19 300 GLU A CA 1
ATOM 2294 C C . GLU A 1 300 ? 32.344 -8.633 -55.259 1.00 85.19 300 GLU A C 1
ATOM 2296 O O . GLU A 1 300 ? 33.548 -8.489 -55.066 1.00 85.19 300 GLU A O 1
ATOM 2301 N N . ALA A 1 301 ? 31.530 -7.592 -55.463 1.00 87.19 301 ALA A N 1
ATOM 2302 C CA . ALA A 1 301 ? 31.974 -6.203 -55.555 1.00 87.19 301 ALA A CA 1
ATOM 2303 C C . ALA A 1 301 ? 31.855 -5.455 -54.213 1.00 87.19 301 ALA A C 1
ATOM 2305 O O . ALA A 1 301 ? 30.968 -5.739 -53.403 1.00 87.19 301 ALA A O 1
ATOM 2306 N N . PHE A 1 302 ? 32.709 -4.448 -54.010 1.00 84.81 302 PHE A N 1
ATOM 2307 C CA . PHE A 1 302 ? 32.700 -3.572 -52.829 1.00 84.81 302 PHE A CA 1
ATOM 2308 C C . PHE A 1 302 ? 32.403 -2.109 -53.187 1.00 84.81 302 PHE A C 1
ATOM 2310 O O . PHE A 1 302 ? 32.782 -1.631 -54.258 1.00 84.81 302 PHE A O 1
ATOM 2317 N N . PHE A 1 303 ? 31.782 -1.357 -52.277 1.00 83.88 303 PHE A N 1
ATOM 2318 C CA . PHE A 1 303 ? 31.634 0.095 -52.438 1.00 83.88 303 PHE A CA 1
ATOM 2319 C C . PHE A 1 303 ? 32.996 0.814 -52.429 1.00 83.88 303 PHE A C 1
ATOM 2321 O O . PHE A 1 303 ? 33.932 0.415 -51.738 1.00 83.88 303 PHE A O 1
ATOM 2328 N N . ALA A 1 304 ? 33.117 1.911 -53.185 1.00 77.12 304 ALA A N 1
ATOM 2329 C CA . ALA A 1 304 ? 34.383 2.634 -53.377 1.00 77.12 304 ALA A CA 1
ATOM 2330 C C . ALA A 1 304 ? 34.929 3.349 -52.115 1.00 77.12 304 ALA A C 1
ATOM 2332 O O . ALA A 1 304 ? 36.036 3.890 -52.138 1.00 77.12 304 ALA A O 1
ATOM 2333 N N . ASN A 1 305 ? 34.170 3.349 -51.016 1.00 70.94 305 ASN A N 1
ATOM 2334 C CA . ASN A 1 305 ? 34.580 3.836 -49.697 1.00 70.94 305 ASN A CA 1
ATOM 2335 C C . ASN A 1 305 ? 35.334 2.781 -48.857 1.00 70.94 305 ASN A C 1
ATOM 2337 O O . ASN A 1 305 ? 35.970 3.148 -47.869 1.00 70.94 305 ASN A O 1
ATOM 2341 N N . VAL A 1 306 ? 35.314 1.498 -49.241 1.00 68.81 306 VAL A N 1
ATOM 2342 C CA . VAL A 1 306 ? 36.011 0.419 -48.523 1.00 68.81 306 VAL A CA 1
ATOM 2343 C C . VAL A 1 306 ? 37.515 0.489 -48.808 1.00 68.81 306 VAL A C 1
ATOM 2345 O O . VAL A 1 306 ? 37.977 0.050 -49.857 1.00 68.81 306 VAL A O 1
ATOM 2348 N N . ARG A 1 307 ? 38.280 1.051 -47.862 1.00 63.84 307 ARG A N 1
ATOM 2349 C CA . ARG A 1 307 ? 39.743 1.260 -47.956 1.00 63.84 307 ARG A CA 1
ATOM 2350 C C . ARG A 1 307 ? 40.565 0.422 -46.963 1.00 63.84 307 ARG A C 1
ATOM 2352 O O . ARG A 1 307 ? 41.643 0.840 -46.561 1.00 63.84 307 ARG A O 1
ATOM 2359 N N . LEU A 1 308 ? 40.042 -0.720 -46.504 1.00 60.19 308 LEU A N 1
ATOM 2360 C CA . LEU A 1 308 ? 40.745 -1.557 -45.517 1.00 60.19 308 LEU A CA 1
ATOM 2361 C C . LEU A 1 308 ? 41.921 -2.339 -46.134 1.00 60.19 308 LEU A C 1
ATOM 2363 O O . LEU A 1 308 ? 42.906 -2.596 -45.450 1.00 60.19 308 LEU A O 1
ATOM 2367 N N . PHE A 1 309 ? 41.817 -2.691 -47.418 1.00 67.31 309 PHE A N 1
ATOM 2368 C CA . PHE A 1 309 ? 42.869 -3.325 -48.212 1.00 67.31 309 PHE A CA 1
ATOM 2369 C C . PHE A 1 309 ? 42.779 -2.814 -49.664 1.00 67.31 309 PHE A C 1
ATOM 2371 O O . PHE A 1 309 ? 41.672 -2.623 -50.175 1.00 67.31 309 PHE A O 1
ATOM 2378 N N . ASP A 1 310 ? 43.917 -2.595 -50.328 1.00 63.88 310 ASP A N 1
ATOM 2379 C CA . ASP A 1 310 ? 43.969 -2.057 -51.702 1.00 63.88 310 ASP A CA 1
ATOM 2380 C C . ASP A 1 310 ? 43.668 -3.102 -52.800 1.00 63.88 310 ASP A C 1
ATOM 2382 O O . ASP A 1 310 ? 43.440 -2.742 -53.955 1.00 63.88 310 ASP A O 1
ATOM 2386 N N . ASP A 1 311 ? 43.621 -4.392 -52.447 1.00 72.38 311 ASP A N 1
ATOM 2387 C CA . ASP A 1 311 ? 43.382 -5.534 -53.345 1.00 72.38 311 ASP A CA 1
ATOM 2388 C C . ASP A 1 311 ? 41.890 -5.790 -53.662 1.00 72.38 311 ASP A C 1
ATOM 2390 O O . ASP A 1 311 ? 41.556 -6.711 -54.410 1.00 72.38 311 ASP A O 1
ATOM 2394 N N . LEU A 1 312 ? 40.972 -4.983 -53.117 1.00 79.19 312 LEU A N 1
ATOM 2395 C CA . LEU A 1 312 ? 39.531 -5.242 -53.191 1.00 79.19 312 LEU A CA 1
ATOM 2396 C C . LEU A 1 312 ? 38.884 -4.799 -54.528 1.00 79.19 312 LEU A C 1
ATOM 2398 O O . LEU A 1 312 ? 39.085 -3.657 -54.967 1.00 79.19 312 LEU A O 1
ATOM 2402 N N . PRO A 1 313 ? 38.004 -5.633 -55.137 1.00 82.81 313 PRO A N 1
ATOM 2403 C CA . PRO A 1 313 ? 37.232 -5.311 -56.345 1.00 82.81 313 PRO A CA 1
ATOM 2404 C C . PRO A 1 313 ? 36.152 -4.254 -56.059 1.00 82.81 313 PRO A C 1
ATOM 2406 O O . PRO A 1 313 ? 34.958 -4.526 -55.933 1.00 82.81 313 PRO A O 1
ATOM 2409 N N . THR A 1 314 ? 36.594 -3.008 -55.938 1.00 86.25 314 THR A N 1
ATOM 2410 C CA . THR A 1 314 ? 35.742 -1.847 -55.674 1.00 86.25 314 THR A CA 1
ATOM 2411 C C . THR A 1 314 ? 35.056 -1.365 -56.956 1.00 86.25 314 THR A C 1
ATOM 2413 O O . THR A 1 314 ? 35.666 -1.358 -58.029 1.00 86.25 314 THR A O 1
ATOM 2416 N N . VAL A 1 315 ? 33.776 -0.990 -56.856 1.00 85.31 315 VAL A N 1
ATOM 2417 C CA . VAL A 1 315 ? 32.929 -0.557 -57.983 1.00 85.31 315 VAL A CA 1
ATOM 2418 C C . VAL A 1 315 ? 33.580 0.601 -58.751 1.00 85.31 315 VAL A C 1
ATOM 2420 O O . VAL A 1 315 ? 34.045 1.578 -58.159 1.00 85.31 315 VAL A O 1
ATOM 2423 N N . ALA A 1 316 ? 33.627 0.472 -60.078 1.00 78.94 316 ALA A N 1
ATOM 2424 C CA . ALA A 1 316 ? 34.111 1.501 -60.994 1.00 78.94 316 ALA A CA 1
ATOM 2425 C C . ALA A 1 316 ? 33.005 2.532 -61.284 1.00 78.94 316 ALA A C 1
ATOM 2427 O O . ALA A 1 316 ? 31.834 2.294 -60.995 1.00 78.94 316 ALA A O 1
ATOM 2428 N N . SER A 1 317 ? 33.362 3.692 -61.843 1.00 73.56 317 SER A N 1
ATOM 2429 C CA . SER A 1 317 ? 32.423 4.814 -62.003 1.00 73.56 317 SER A CA 1
ATOM 2430 C C . SER A 1 317 ? 31.197 4.446 -62.855 1.00 73.56 317 SER A C 1
ATOM 2432 O O . SER A 1 317 ? 31.291 4.318 -64.073 1.00 73.56 317 SER A O 1
ATOM 2434 N N . CYS A 1 318 ? 30.042 4.297 -62.198 1.00 80.12 318 CYS A N 1
ATOM 2435 C CA . CYS A 1 318 ? 28.745 3.996 -62.807 1.00 80.12 318 CYS A CA 1
ATOM 2436 C C . CYS A 1 318 ? 27.806 5.208 -62.629 1.00 80.12 318 CYS A C 1
ATOM 2438 O O . CYS A 1 318 ? 27.023 5.244 -61.672 1.00 80.12 318 CYS A O 1
ATOM 2440 N N . PRO A 1 319 ? 27.903 6.246 -63.483 1.00 75.81 319 PRO A N 1
ATOM 2441 C CA . PRO A 1 319 ? 27.184 7.503 -63.285 1.00 75.81 319 PRO A CA 1
ATOM 2442 C C . PRO A 1 319 ? 25.658 7.310 -63.285 1.00 75.81 319 PRO A C 1
ATOM 2444 O O . PRO A 1 319 ? 25.086 6.673 -64.165 1.00 75.81 319 PRO A O 1
ATOM 2447 N N . GLY A 1 320 ? 24.983 7.880 -62.282 1.00 77.38 320 GLY A N 1
ATOM 2448 C CA . GLY A 1 320 ? 23.524 7.790 -62.117 1.00 77.38 320 GLY A CA 1
ATOM 2449 C C . GLY A 1 320 ? 23.004 6.504 -61.452 1.00 77.38 320 GLY A C 1
ATOM 2450 O O . GLY A 1 320 ? 21.794 6.379 -61.230 1.00 77.38 320 GLY A O 1
ATOM 2451 N N . VAL A 1 321 ? 23.877 5.560 -61.082 1.00 88.12 321 VAL A N 1
ATOM 2452 C CA . VAL A 1 321 ? 23.480 4.370 -60.314 1.00 88.12 321 VAL A CA 1
ATOM 2453 C C . VAL A 1 321 ? 23.483 4.691 -58.811 1.00 88.12 321 VAL A C 1
ATOM 2455 O O . VAL A 1 321 ? 24.496 5.100 -58.25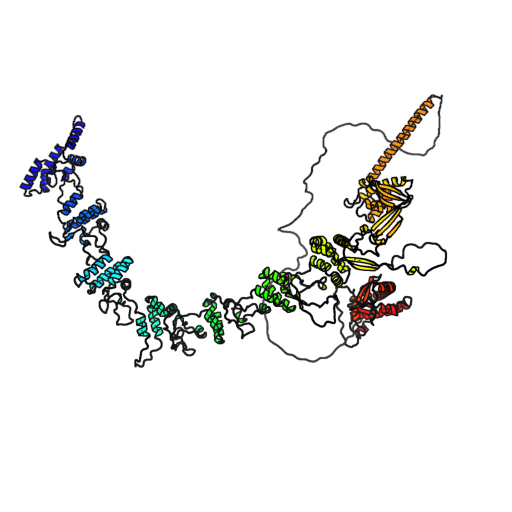1 1.00 88.12 321 VAL A O 1
ATOM 2458 N N . LYS A 1 322 ? 22.329 4.548 -58.147 1.00 87.19 322 LYS A N 1
ATOM 2459 C CA . LYS A 1 322 ? 22.134 4.891 -56.726 1.00 87.19 322 LYS A CA 1
ATOM 2460 C C . LYS A 1 322 ? 22.757 3.824 -55.817 1.00 87.19 322 LYS A C 1
ATOM 2462 O O . LYS A 1 322 ? 22.487 2.639 -55.998 1.00 87.19 322 LYS A O 1
ATOM 2467 N N . GLU A 1 323 ? 23.462 4.224 -54.757 1.00 84.62 323 GLU A N 1
ATOM 2468 C CA . GLU A 1 323 ? 24.078 3.276 -53.807 1.00 84.62 323 GLU A CA 1
ATOM 2469 C C . GLU A 1 323 ? 23.075 2.285 -53.195 1.00 84.62 323 GLU A C 1
ATOM 2471 O O . GLU A 1 323 ? 23.346 1.089 -53.124 1.00 84.62 323 GLU A O 1
ATOM 2476 N N . LYS A 1 324 ? 21.871 2.752 -52.836 1.00 86.31 324 LYS A N 1
ATOM 2477 C CA . LYS A 1 324 ? 20.786 1.899 -52.314 1.00 86.31 324 LYS A CA 1
ATOM 2478 C C . LYS A 1 324 ? 20.314 0.806 -53.284 1.00 86.31 324 LYS A C 1
ATOM 2480 O O . LYS A 1 324 ? 19.771 -0.194 -52.830 1.00 86.31 324 LYS A O 1
ATOM 2485 N N . PHE A 1 325 ? 20.519 0.977 -54.593 1.00 90.25 325 PHE A N 1
ATOM 2486 C CA . PHE A 1 325 ? 20.247 -0.066 -55.585 1.00 90.25 325 PHE A CA 1
ATOM 2487 C C . PHE A 1 325 ? 21.390 -1.088 -55.614 1.00 90.25 325 PHE A C 1
ATOM 2489 O O . PHE A 1 325 ? 21.130 -2.275 -55.465 1.00 90.25 325 PHE A O 1
ATOM 2496 N N . PHE A 1 326 ? 22.653 -0.647 -55.668 1.00 89.38 326 PHE A N 1
ATOM 2497 C CA . PHE A 1 326 ? 23.808 -1.553 -55.558 1.00 89.38 326 PHE A CA 1
ATOM 2498 C C . PHE A 1 326 ? 23.795 -2.384 -54.262 1.00 89.38 326 PHE A C 1
ATOM 2500 O O . PHE A 1 326 ? 24.049 -3.587 -54.306 1.00 89.38 326 PHE A O 1
ATOM 2507 N N . ALA A 1 327 ? 23.431 -1.781 -53.127 1.00 84.75 327 ALA A N 1
ATOM 2508 C CA . ALA A 1 327 ? 23.276 -2.493 -51.859 1.00 84.75 327 ALA A CA 1
ATOM 2509 C C . ALA A 1 327 ? 22.176 -3.569 -51.937 1.00 84.75 327 ALA A C 1
ATOM 2511 O O . ALA A 1 327 ? 22.380 -4.687 -51.472 1.00 84.75 327 ALA A O 1
ATOM 2512 N N . ALA A 1 328 ? 21.045 -3.270 -52.588 1.00 85.38 328 ALA A N 1
ATOM 2513 C CA . ALA A 1 328 ? 19.954 -4.223 -52.797 1.00 85.38 328 ALA A CA 1
ATOM 2514 C C . ALA A 1 328 ? 20.264 -5.325 -53.830 1.00 85.38 328 ALA A C 1
ATOM 2516 O O . ALA A 1 328 ? 19.609 -6.364 -53.812 1.00 85.38 328 ALA A O 1
ATOM 2517 N N . LEU A 1 329 ? 21.262 -5.134 -54.702 1.00 85.94 329 LEU A N 1
ATOM 2518 C CA . LEU A 1 329 ? 21.814 -6.200 -55.548 1.00 85.94 329 LEU A CA 1
ATOM 2519 C C . LEU A 1 329 ? 22.829 -7.089 -54.801 1.00 85.94 329 LEU A C 1
ATOM 2521 O O . LEU A 1 329 ? 23.133 -8.181 -55.273 1.00 85.94 329 LEU A O 1
ATOM 2525 N N . GLY A 1 330 ? 23.353 -6.643 -53.652 1.00 83.06 330 GLY A N 1
ATOM 2526 C CA . GLY A 1 330 ? 24.316 -7.385 -52.830 1.00 83.06 330 GLY A CA 1
ATOM 2527 C C . GLY A 1 330 ? 25.764 -6.878 -52.871 1.00 83.06 330 GLY A C 1
ATOM 2528 O O . GLY A 1 330 ? 26.651 -7.589 -52.397 1.00 83.06 330 GLY A O 1
ATOM 2529 N N . VAL A 1 331 ? 26.025 -5.677 -53.406 1.00 87.81 331 VAL A N 1
ATOM 2530 C CA . VAL A 1 331 ? 27.356 -5.036 -53.334 1.00 87.81 331 VAL A CA 1
ATOM 2531 C C . VAL A 1 331 ? 27.724 -4.772 -51.871 1.00 87.81 331 VAL A C 1
ATOM 2533 O O . VAL A 1 331 ? 26.924 -4.235 -51.101 1.00 87.81 331 VAL A O 1
ATOM 2536 N N . ARG A 1 332 ? 28.938 -5.158 -51.467 1.00 79.06 332 ARG A N 1
ATOM 2537 C CA . ARG A 1 332 ? 29.357 -5.183 -50.059 1.00 79.06 332 ARG A CA 1
ATOM 2538 C C . ARG A 1 332 ? 29.884 -3.832 -49.581 1.00 79.06 332 ARG A C 1
ATOM 2540 O O . ARG A 1 332 ? 30.780 -3.246 -50.188 1.00 79.06 332 ARG A O 1
ATOM 2547 N N . LYS A 1 333 ? 29.374 -3.365 -48.441 1.00 75.19 333 LYS A N 1
ATOM 2548 C CA . LYS A 1 333 ? 29.911 -2.200 -47.714 1.00 75.19 333 LYS A CA 1
ATOM 2549 C C . LYS A 1 333 ? 31.019 -2.548 -46.717 1.00 75.19 333 LYS A C 1
ATOM 2551 O O . LYS A 1 333 ? 31.809 -1.687 -46.352 1.00 75.19 333 LYS A O 1
ATOM 2556 N N . THR A 1 334 ? 31.059 -3.791 -46.251 1.00 67.94 334 THR A N 1
ATOM 2557 C CA . THR A 1 334 ? 31.935 -4.255 -45.170 1.00 67.94 334 THR A CA 1
ATOM 2558 C C . THR A 1 334 ? 32.668 -5.531 -45.577 1.00 67.94 334 THR A C 1
ATOM 2560 O O . THR A 1 334 ? 32.211 -6.295 -46.431 1.00 67.94 334 THR A O 1
ATOM 2563 N N . VAL A 1 335 ? 33.848 -5.738 -44.990 1.00 69.19 335 VAL A N 1
ATOM 2564 C CA . VAL A 1 335 ? 34.614 -6.988 -45.100 1.00 69.19 335 VAL A CA 1
ATOM 2565 C C . VAL A 1 335 ? 34.149 -7.930 -43.984 1.00 69.19 335 VAL A C 1
ATOM 2567 O O . VAL A 1 335 ? 33.815 -7.467 -42.897 1.00 69.19 335 VAL A O 1
ATOM 2570 N N . ASP A 1 336 ? 34.103 -9.238 -44.247 1.00 68.00 336 ASP A N 1
ATOM 2571 C CA . ASP A 1 336 ? 33.654 -10.237 -43.266 1.00 68.00 336 ASP A CA 1
ATOM 2572 C C . ASP A 1 336 ? 34.540 -10.246 -42.001 1.00 68.00 336 ASP A C 1
ATOM 2574 O O . ASP A 1 336 ? 35.773 -10.181 -42.082 1.00 68.00 336 ASP A O 1
ATOM 2578 N N . LEU A 1 337 ? 33.907 -10.368 -40.827 1.00 65.25 337 LEU A N 1
ATOM 2579 C CA . LEU A 1 337 ? 34.607 -10.393 -39.540 1.00 65.25 337 LEU A CA 1
ATOM 2580 C C . LEU A 1 337 ? 35.612 -11.542 -39.426 1.00 65.25 337 LEU A C 1
ATOM 2582 O O . LEU A 1 337 ? 36.628 -11.391 -38.754 1.00 65.25 337 LEU A O 1
ATOM 2586 N N . THR A 1 338 ? 35.370 -12.680 -40.074 1.00 64.50 338 THR A N 1
ATOM 2587 C CA . THR A 1 338 ? 36.286 -13.830 -40.061 1.00 64.50 338 THR A CA 1
ATOM 2588 C C . THR A 1 338 ? 37.604 -13.482 -40.756 1.00 64.50 338 THR A C 1
ATOM 2590 O O . THR A 1 338 ? 38.677 -13.765 -40.227 1.00 64.50 338 THR A O 1
ATOM 2593 N N . THR A 1 339 ? 37.539 -12.782 -41.888 1.00 66.31 339 THR A N 1
ATOM 2594 C CA . THR A 1 339 ? 38.699 -12.245 -42.613 1.00 66.31 339 THR A CA 1
ATOM 2595 C C . THR A 1 339 ? 39.427 -11.170 -41.800 1.00 66.31 339 THR A C 1
ATOM 2597 O O . THR A 1 339 ? 40.659 -11.162 -41.758 1.00 66.31 339 THR A O 1
ATOM 2600 N N . ILE A 1 340 ? 38.686 -10.295 -41.109 1.00 65.81 340 ILE A N 1
ATOM 2601 C CA . ILE A 1 340 ? 39.238 -9.264 -40.212 1.00 65.81 340 ILE A CA 1
ATOM 2602 C C . ILE A 1 340 ? 39.983 -9.919 -39.037 1.00 65.81 340 ILE A C 1
ATOM 2604 O O . ILE A 1 340 ? 41.159 -9.627 -38.821 1.00 65.81 340 ILE A O 1
ATOM 2608 N N . PHE A 1 341 ? 39.346 -10.845 -38.314 1.00 64.56 341 PHE A N 1
ATOM 2609 C CA . PHE A 1 341 ? 39.953 -11.553 -37.184 1.00 64.56 341 PHE A CA 1
ATOM 2610 C C . PHE A 1 341 ? 41.187 -12.360 -37.603 1.00 64.56 341 PHE A C 1
ATOM 2612 O O . PHE A 1 341 ? 42.234 -12.224 -36.971 1.00 64.56 341 PHE A O 1
ATOM 2619 N N . ASN A 1 342 ? 41.107 -13.131 -38.692 1.00 66.12 342 ASN A N 1
ATOM 2620 C CA . ASN A 1 342 ? 42.224 -13.954 -39.163 1.00 66.12 342 ASN A CA 1
ATOM 2621 C C . ASN A 1 342 ? 43.438 -13.119 -39.616 1.00 66.12 342 ASN A C 1
ATOM 2623 O O . ASN A 1 342 ? 44.561 -13.610 -39.539 1.00 66.12 342 ASN A O 1
ATOM 2627 N N . ARG A 1 343 ? 43.242 -11.867 -40.063 1.00 61.97 343 ARG A N 1
ATOM 2628 C CA . ARG A 1 343 ? 44.340 -10.954 -40.444 1.00 61.97 343 ARG A CA 1
ATOM 2629 C C . ARG A 1 343 ? 44.863 -10.090 -39.282 1.00 61.97 343 ARG A C 1
ATOM 2631 O O . ARG A 1 343 ? 46.036 -9.731 -39.305 1.00 61.97 343 ARG A O 1
ATOM 2638 N N . LEU A 1 344 ? 44.046 -9.757 -38.273 1.00 57.28 344 LEU A N 1
ATOM 2639 C CA . LEU A 1 344 ? 44.428 -8.830 -37.184 1.00 57.28 344 LEU A CA 1
ATOM 2640 C C . LEU A 1 344 ? 44.743 -9.491 -35.833 1.00 57.28 344 LEU A C 1
ATOM 2642 O O . LEU A 1 344 ? 45.593 -8.964 -35.108 1.00 57.28 344 LEU A O 1
ATOM 2646 N N . LEU A 1 345 ? 44.093 -10.611 -35.492 1.00 56.59 345 LEU A N 1
ATOM 2647 C CA . LEU A 1 345 ? 44.280 -11.334 -34.221 1.00 56.59 345 LEU A CA 1
ATOM 2648 C C . LEU A 1 345 ? 45.230 -12.537 -34.322 1.00 56.59 345 LEU A C 1
ATOM 2650 O O . LEU A 1 345 ? 45.563 -13.127 -33.297 1.00 56.59 345 LEU A O 1
ATOM 2654 N N . ALA A 1 346 ? 45.684 -12.903 -35.524 1.00 52.91 346 ALA A N 1
ATOM 2655 C CA . ALA A 1 346 ? 46.707 -13.931 -35.669 1.00 52.91 346 ALA A CA 1
ATOM 2656 C C . ALA A 1 346 ? 48.010 -13.499 -34.959 1.00 52.91 346 ALA A C 1
ATOM 2658 O O . ALA A 1 346 ? 48.474 -12.369 -35.176 1.00 52.91 346 ALA A O 1
ATOM 2659 N N . PRO A 1 347 ? 48.633 -14.369 -34.140 1.00 46.62 347 PRO A N 1
ATOM 2660 C CA . PRO A 1 347 ? 49.980 -14.126 -33.656 1.00 46.62 347 PRO A CA 1
ATOM 2661 C C . PRO A 1 347 ? 50.929 -14.207 -34.853 1.00 46.62 347 PRO A C 1
ATOM 2663 O O . PRO A 1 347 ? 51.104 -15.269 -35.449 1.00 46.62 347 PRO A O 1
ATOM 2666 N N . SER A 1 348 ? 51.530 -13.079 -35.228 1.00 40.47 348 SER A N 1
ATOM 2667 C CA . SER A 1 348 ? 52.608 -13.083 -36.212 1.00 40.47 348 SER A CA 1
ATOM 2668 C C . SER A 1 348 ? 53.782 -13.865 -35.635 1.00 40.47 348 SER A C 1
ATOM 2670 O O . SER A 1 348 ? 54.403 -13.419 -34.670 1.00 40.47 348 SER A O 1
ATOM 2672 N N . ALA A 1 349 ? 54.092 -15.011 -36.240 1.00 38.09 349 ALA A N 1
ATOM 2673 C CA . ALA A 1 349 ? 55.432 -15.559 -36.140 1.00 38.09 349 ALA A CA 1
ATOM 2674 C C . ALA A 1 349 ? 56.426 -14.511 -36.672 1.00 38.09 349 ALA A C 1
ATOM 2676 O O . ALA A 1 349 ? 56.136 -13.827 -37.653 1.00 38.09 349 ALA A O 1
ATOM 2677 N N . GLU A 1 350 ? 57.536 -14.376 -35.951 1.00 44.53 350 GLU A N 1
ATOM 2678 C CA . GLU A 1 350 ? 58.796 -13.705 -36.293 1.00 44.53 350 GLU A CA 1
ATOM 2679 C C . GLU A 1 350 ? 58.809 -12.854 -37.581 1.00 44.53 350 GLU A C 1
ATOM 2681 O O . GLU A 1 350 ? 58.956 -13.366 -38.687 1.00 44.53 350 GLU A O 1
ATOM 2686 N N . ASN A 1 351 ? 58.776 -11.526 -37.420 1.00 33.97 351 ASN A N 1
ATOM 2687 C CA . ASN A 1 351 ? 59.271 -10.589 -38.431 1.00 33.97 351 ASN A CA 1
ATOM 2688 C C . ASN A 1 351 ? 60.370 -9.729 -37.802 1.00 33.97 351 ASN A C 1
ATOM 2690 O O . ASN A 1 351 ? 60.187 -9.159 -36.726 1.00 33.97 351 ASN A O 1
ATOM 2694 N N . ASN A 1 352 ? 61.529 -9.688 -38.455 1.00 38.28 352 ASN A N 1
ATOM 2695 C CA . ASN A 1 352 ? 62.815 -9.431 -37.802 1.00 38.28 352 ASN A CA 1
ATOM 2696 C C . ASN A 1 352 ? 63.263 -7.954 -37.876 1.00 38.28 352 ASN A C 1
ATOM 2698 O O . ASN A 1 352 ? 64.443 -7.661 -38.052 1.00 38.28 352 ASN A O 1
ATOM 2702 N N . ASP A 1 353 ? 62.307 -7.024 -37.764 1.00 36.12 353 ASP A N 1
ATOM 2703 C CA . ASP A 1 353 ? 62.530 -5.575 -37.855 1.00 36.12 353 ASP A CA 1
ATOM 2704 C C . ASP A 1 353 ? 62.296 -4.880 -36.506 1.00 36.12 353 ASP A C 1
ATOM 2706 O O . ASP A 1 353 ? 61.211 -4.937 -35.923 1.00 36.12 353 ASP A O 1
ATOM 2710 N N . GLY A 1 354 ? 63.322 -4.179 -36.015 1.00 37.81 354 GLY A N 1
ATOM 2711 C CA . GLY A 1 354 ? 63.402 -3.623 -34.658 1.00 37.81 354 GLY A CA 1
ATOM 2712 C C . GLY A 1 354 ? 62.524 -2.397 -34.367 1.00 37.81 354 GLY A C 1
ATOM 2713 O O . GLY A 1 354 ? 63.039 -1.367 -33.930 1.00 37.81 354 GLY A O 1
ATOM 2714 N N . LYS A 1 355 ? 61.203 -2.490 -34.558 1.00 34.19 355 LYS A N 1
ATOM 2715 C CA . LYS A 1 355 ? 60.220 -1.521 -34.040 1.00 34.19 355 LYS A CA 1
ATOM 2716 C C . LYS A 1 355 ? 59.304 -2.186 -33.005 1.00 34.19 355 LYS A C 1
ATOM 2718 O O . LYS A 1 355 ? 58.621 -3.148 -33.348 1.00 34.19 355 LYS A O 1
ATOM 2723 N N . PRO A 1 356 ? 59.209 -1.667 -31.766 1.00 35.34 356 PRO A N 1
ATOM 2724 C CA . PRO A 1 356 ? 58.291 -2.214 -30.773 1.00 35.34 356 PRO A CA 1
ATOM 2725 C C . PRO A 1 356 ? 56.841 -1.910 -31.173 1.00 35.34 356 PRO A C 1
ATOM 2727 O O . PRO A 1 356 ? 56.367 -0.783 -31.025 1.00 35.34 356 PRO A O 1
ATOM 2730 N N . THR A 1 357 ? 56.118 -2.916 -31.670 1.00 38.62 357 THR A N 1
ATOM 2731 C CA . THR A 1 357 ? 54.673 -2.816 -31.916 1.00 38.62 357 THR A CA 1
ATOM 2732 C C . THR A 1 357 ? 53.941 -2.733 -30.578 1.00 38.62 357 THR A C 1
ATOM 2734 O O . THR A 1 357 ? 53.758 -3.741 -29.893 1.00 38.62 357 THR A O 1
ATOM 2737 N N . THR A 1 358 ? 53.566 -1.521 -30.178 1.00 42.56 358 THR A N 1
ATOM 2738 C CA . THR A 1 358 ? 52.944 -1.233 -28.882 1.00 42.56 358 THR A CA 1
ATOM 2739 C C . THR A 1 358 ? 51.553 -1.864 -28.740 1.00 42.56 358 THR A C 1
ATOM 2741 O O . THR A 1 358 ? 50.853 -2.128 -29.719 1.00 42.56 358 THR A O 1
ATOM 2744 N N . GLY A 1 359 ? 51.141 -2.123 -27.493 1.00 50.97 359 GLY A N 1
ATOM 2745 C CA . GLY A 1 359 ? 49.900 -2.830 -27.142 1.00 50.97 359 GLY A CA 1
ATOM 2746 C C . GLY A 1 359 ? 48.612 -2.026 -27.363 1.00 50.97 359 GLY A C 1
ATOM 2747 O O . GLY A 1 359 ? 47.885 -1.765 -26.411 1.00 50.97 359 GLY A O 1
ATOM 2748 N N . ALA A 1 360 ? 48.341 -1.617 -28.606 1.00 58.50 360 ALA A N 1
ATOM 2749 C CA . ALA A 1 360 ? 47.181 -0.809 -28.998 1.00 58.50 360 ALA A CA 1
ATOM 2750 C C . ALA A 1 360 ? 46.264 -1.480 -30.047 1.00 58.50 360 ALA A C 1
ATOM 2752 O O . ALA A 1 360 ? 45.247 -0.900 -30.430 1.00 58.50 360 ALA A O 1
ATOM 2753 N N . ARG A 1 361 ? 46.585 -2.706 -30.496 1.00 69.81 361 ARG A N 1
ATOM 2754 C CA . ARG A 1 361 ? 45.889 -3.409 -31.599 1.00 69.81 361 ARG A CA 1
ATOM 2755 C C . ARG A 1 361 ? 44.378 -3.590 -31.358 1.00 69.81 361 ARG A C 1
ATOM 2757 O O . ARG A 1 361 ? 43.597 -3.528 -32.304 1.00 69.81 361 ARG A O 1
ATOM 2764 N N . HIS A 1 362 ? 43.940 -3.754 -30.104 1.00 77.44 362 HIS A N 1
ATOM 2765 C CA . HIS A 1 362 ? 42.515 -3.810 -29.742 1.00 77.44 362 HIS A CA 1
ATOM 2766 C C . HIS A 1 362 ? 41.819 -2.449 -29.861 1.00 77.44 362 HIS A C 1
ATOM 2768 O O . HIS A 1 362 ? 40.688 -2.389 -30.334 1.00 77.44 362 HIS A O 1
ATOM 2774 N N . MET A 1 363 ? 42.489 -1.349 -29.500 1.00 78.31 363 MET A N 1
ATOM 2775 C CA . MET A 1 363 ? 41.950 0.006 -29.666 1.00 78.31 363 MET A CA 1
ATOM 2776 C C . MET A 1 363 ? 41.773 0.362 -31.151 1.00 78.31 363 MET A C 1
ATOM 2778 O O . MET A 1 363 ? 40.783 0.996 -31.510 1.00 78.31 363 MET A O 1
ATOM 2782 N N . GLU A 1 364 ? 42.698 -0.045 -32.021 1.00 76.19 364 GLU A N 1
ATOM 2783 C CA . GLU A 1 364 ? 42.582 0.162 -33.474 1.00 76.19 364 GLU A CA 1
ATOM 2784 C C . GLU A 1 364 ? 41.430 -0.656 -34.074 1.00 76.19 364 GLU A C 1
ATOM 2786 O O . GLU A 1 364 ? 40.609 -0.109 -34.815 1.00 76.19 364 GLU A O 1
ATOM 2791 N N . LEU A 1 365 ? 41.294 -1.926 -33.670 1.00 77.88 365 LEU A N 1
ATOM 2792 C CA . LEU A 1 365 ? 40.156 -2.776 -34.033 1.00 77.88 365 LEU A CA 1
ATOM 2793 C C . LEU A 1 365 ? 38.817 -2.163 -33.581 1.00 77.88 365 LEU A C 1
ATOM 2795 O O . LEU A 1 365 ? 37.874 -2.101 -34.368 1.00 77.88 365 LEU A O 1
ATOM 2799 N N . ILE A 1 366 ? 38.735 -1.655 -32.346 1.00 83.81 366 ILE A N 1
ATOM 2800 C CA . ILE A 1 366 ? 37.536 -0.986 -31.814 1.00 83.81 366 ILE A CA 1
ATOM 2801 C C . ILE A 1 366 ? 37.217 0.292 -32.594 1.00 83.81 366 ILE A C 1
ATOM 2803 O O . ILE A 1 366 ? 36.054 0.508 -32.927 1.00 83.81 366 ILE A O 1
ATOM 2807 N N . LYS A 1 367 ? 38.216 1.118 -32.928 1.00 82.12 367 LYS A N 1
ATOM 2808 C CA . LYS A 1 367 ? 38.025 2.335 -33.738 1.00 82.12 367 LYS A CA 1
ATOM 2809 C C . LYS A 1 367 ? 37.474 2.015 -35.124 1.00 82.12 367 LYS A C 1
ATOM 2811 O O . LYS A 1 367 ? 36.516 2.655 -35.557 1.00 82.12 367 LYS A O 1
ATOM 2816 N N . TYR A 1 368 ? 38.026 1.000 -35.793 1.00 75.94 368 TYR A N 1
ATOM 2817 C CA . TYR A 1 368 ? 37.510 0.547 -37.083 1.00 75.94 368 TYR A CA 1
ATOM 2818 C C . TYR A 1 368 ? 36.063 0.044 -36.966 1.00 75.94 368 TYR A C 1
ATOM 2820 O O . TYR A 1 368 ? 35.183 0.567 -37.651 1.00 75.94 368 TYR A O 1
ATOM 2828 N N . LEU A 1 369 ? 35.792 -0.902 -36.062 1.00 79.31 369 LEU A N 1
ATOM 2829 C CA . LEU A 1 369 ? 34.459 -1.493 -35.904 1.00 79.31 369 LEU A CA 1
ATOM 2830 C C . LEU A 1 369 ? 33.402 -0.463 -35.461 1.00 79.31 369 LEU A C 1
ATOM 2832 O O . LEU A 1 369 ? 32.273 -0.505 -35.946 1.00 79.31 369 LEU A O 1
ATOM 2836 N N . ALA A 1 370 ? 33.770 0.511 -34.623 1.00 82.75 370 ALA A N 1
ATOM 2837 C CA . ALA A 1 370 ? 32.904 1.629 -34.254 1.00 82.75 370 ALA A CA 1
ATOM 2838 C C . ALA A 1 370 ? 32.582 2.548 -35.448 1.00 82.75 370 ALA A C 1
ATOM 2840 O O . ALA A 1 370 ? 31.473 3.081 -35.516 1.00 82.75 370 ALA A O 1
ATOM 2841 N N . SER A 1 371 ? 33.515 2.717 -36.396 1.00 78.38 371 SER A N 1
ATOM 2842 C CA . SER A 1 371 ? 33.305 3.534 -37.602 1.00 78.38 371 SER A CA 1
ATOM 2843 C C . SER A 1 371 ? 32.357 2.890 -38.624 1.00 78.38 371 SER A C 1
ATOM 2845 O O . SER A 1 371 ? 31.647 3.610 -39.321 1.00 78.38 371 SER A O 1
ATOM 2847 N N . VAL A 1 372 ? 32.291 1.552 -38.676 1.00 76.44 372 VAL A N 1
ATOM 2848 C CA . VAL A 1 372 ? 31.419 0.788 -39.596 1.00 76.44 372 VAL A CA 1
ATOM 2849 C C . VAL A 1 372 ? 30.202 0.159 -38.906 1.00 76.44 372 VAL A C 1
ATOM 2851 O O . VAL A 1 372 ? 29.519 -0.665 -39.507 1.00 76.44 372 VAL A O 1
ATOM 2854 N N . LYS A 1 373 ? 29.913 0.533 -37.650 1.00 77.06 373 LYS A N 1
ATOM 2855 C CA . LYS A 1 373 ? 28.985 -0.183 -36.750 1.00 77.06 373 LYS A CA 1
ATOM 2856 C C . LYS A 1 373 ? 27.582 -0.456 -37.309 1.00 77.06 373 LYS A C 1
ATOM 2858 O O . LYS A 1 373 ? 26.971 -1.446 -36.921 1.00 77.06 373 LYS A O 1
ATOM 2863 N N . ASP A 1 374 ? 27.077 0.418 -38.180 1.00 75.06 374 ASP A N 1
ATOM 2864 C CA . ASP A 1 374 ? 25.721 0.346 -38.744 1.00 75.06 374 ASP A CA 1
ATOM 2865 C C . ASP A 1 374 ? 25.643 -0.543 -40.000 1.00 75.06 374 ASP A C 1
ATOM 2867 O O . ASP A 1 374 ? 24.551 -0.877 -40.450 1.00 75.06 374 ASP A O 1
ATOM 2871 N N . ASP A 1 375 ? 26.798 -0.964 -40.529 1.00 69.81 375 ASP A N 1
ATOM 2872 C CA . ASP A 1 375 ? 26.949 -1.884 -41.662 1.00 69.81 375 ASP A CA 1
ATOM 2873 C C . ASP A 1 375 ? 27.516 -3.264 -41.230 1.00 69.81 375 ASP A C 1
ATOM 2875 O O . ASP A 1 375 ? 27.931 -4.069 -42.071 1.00 69.81 375 ASP A O 1
ATOM 2879 N N . ILE A 1 376 ? 27.533 -3.557 -39.918 1.00 70.69 376 ILE A N 1
ATOM 2880 C CA . ILE A 1 376 ? 27.872 -4.877 -39.352 1.00 70.69 376 ILE A CA 1
ATOM 2881 C C . ILE A 1 376 ? 26.586 -5.724 -39.216 1.00 70.69 376 ILE A C 1
ATOM 2883 O O . ILE A 1 376 ? 25.639 -5.277 -38.564 1.00 70.69 376 ILE A O 1
ATOM 2887 N N . PRO A 1 377 ? 26.530 -6.960 -39.757 1.00 73.50 377 PRO A N 1
ATOM 2888 C CA . PRO A 1 377 ? 25.370 -7.843 -39.610 1.00 73.50 377 PRO A CA 1
ATOM 2889 C C . PRO A 1 377 ? 25.024 -8.183 -38.151 1.00 73.50 377 PRO A C 1
ATOM 2891 O O . PRO A 1 377 ? 25.893 -8.291 -37.286 1.00 73.50 377 PRO A O 1
ATOM 2894 N N . ALA A 1 378 ? 23.740 -8.431 -37.873 1.00 74.94 378 ALA A N 1
ATOM 2895 C CA . ALA A 1 378 ? 23.259 -8.682 -36.511 1.00 74.94 378 ALA A CA 1
ATOM 2896 C C . ALA A 1 378 ? 23.876 -9.933 -35.851 1.00 74.94 378 ALA A C 1
ATOM 2898 O O . ALA A 1 378 ? 24.121 -9.928 -34.645 1.00 74.94 378 ALA A O 1
ATOM 2899 N N . ASP A 1 379 ? 24.154 -10.993 -36.614 1.00 71.06 379 ASP A N 1
ATOM 2900 C CA . ASP A 1 379 ? 24.797 -12.209 -36.096 1.00 71.06 379 ASP A CA 1
ATOM 2901 C C . ASP A 1 379 ? 26.304 -12.032 -35.870 1.00 71.06 379 ASP A C 1
ATOM 2903 O O . ASP A 1 379 ? 26.839 -12.503 -34.865 1.00 71.06 379 ASP A O 1
ATOM 2907 N N . ASP A 1 380 ? 26.966 -11.243 -36.715 1.00 73.94 380 ASP A N 1
ATOM 2908 C CA . ASP A 1 380 ? 28.342 -10.795 -36.490 1.00 73.94 380 ASP A CA 1
ATOM 2909 C C . ASP A 1 380 ? 28.444 -9.911 -35.232 1.00 73.94 380 ASP A C 1
ATOM 2911 O O . ASP A 1 380 ? 29.369 -10.066 -34.436 1.00 73.94 380 ASP A O 1
ATOM 2915 N N . MET A 1 381 ? 27.442 -9.069 -34.957 1.00 77.81 381 MET A N 1
ATOM 2916 C CA . MET A 1 381 ? 27.348 -8.306 -33.704 1.00 77.81 381 MET A CA 1
ATOM 2917 C C . MET A 1 381 ? 27.174 -9.211 -32.467 1.00 77.81 381 MET A C 1
ATOM 2919 O O . MET A 1 381 ? 27.764 -8.944 -31.416 1.00 77.81 381 MET A O 1
ATOM 2923 N N . LYS A 1 382 ? 26.417 -10.318 -32.569 1.00 81.44 382 LYS A N 1
ATOM 2924 C CA . LYS A 1 382 ? 26.345 -11.343 -31.503 1.00 81.44 382 LYS A CA 1
ATOM 2925 C C . LYS A 1 382 ? 27.711 -12.009 -31.296 1.00 81.44 382 LYS A C 1
ATOM 2927 O O . LYS A 1 382 ? 28.141 -12.179 -30.155 1.00 81.44 382 LYS A O 1
ATOM 2932 N N . ARG A 1 383 ? 28.412 -12.339 -32.387 1.00 79.19 383 ARG A N 1
ATOM 2933 C CA . ARG A 1 383 ? 29.754 -12.941 -32.370 1.00 79.19 383 ARG A CA 1
ATOM 2934 C C . ARG A 1 383 ? 30.792 -12.005 -31.739 1.00 79.19 383 ARG A C 1
ATOM 2936 O O . ARG A 1 383 ? 31.564 -12.461 -30.898 1.00 79.19 383 ARG A O 1
ATOM 2943 N N . LEU A 1 384 ? 30.759 -10.705 -32.050 1.00 81.62 384 LEU A N 1
ATOM 2944 C CA . LEU A 1 384 ? 31.601 -9.681 -31.412 1.00 81.62 384 LEU A CA 1
ATOM 2945 C C . LEU A 1 384 ? 31.408 -9.641 -29.891 1.00 81.62 384 LEU A C 1
ATOM 2947 O O . LEU A 1 384 ? 32.391 -9.695 -29.159 1.00 81.62 384 LEU A O 1
ATOM 2951 N N . ARG A 1 385 ? 30.157 -9.621 -29.406 1.00 84.88 385 ARG A N 1
ATOM 2952 C CA . ARG A 1 385 ? 29.844 -9.644 -27.961 1.00 84.88 385 ARG A CA 1
ATOM 2953 C C . ARG A 1 385 ? 30.372 -10.895 -27.249 1.00 84.88 385 ARG A C 1
ATOM 2955 O O . ARG A 1 385 ? 30.785 -10.817 -26.096 1.00 84.88 385 ARG A O 1
ATOM 2962 N N . ALA A 1 386 ? 30.348 -12.045 -27.922 1.00 82.56 386 ALA A N 1
ATOM 2963 C CA . ALA A 1 386 ? 30.774 -13.323 -27.352 1.00 82.56 386 ALA A CA 1
ATOM 2964 C C . ALA A 1 386 ? 32.301 -13.547 -27.366 1.00 82.56 386 ALA A C 1
ATOM 2966 O O . ALA A 1 386 ? 32.794 -14.391 -26.614 1.00 82.56 386 ALA A O 1
ATOM 2967 N N . THR A 1 387 ? 33.046 -12.826 -28.211 1.00 82.69 387 THR A N 1
ATOM 2968 C CA . THR A 1 387 ? 34.479 -13.072 -28.449 1.00 82.69 387 THR A CA 1
ATOM 2969 C C . THR A 1 387 ? 35.353 -12.275 -27.468 1.00 82.69 387 THR A C 1
ATOM 2971 O O . THR A 1 387 ? 35.153 -11.068 -27.319 1.00 82.69 387 THR A O 1
ATOM 2974 N N . PRO A 1 388 ? 36.350 -12.894 -26.804 1.00 84.25 388 PRO A N 1
ATOM 2975 C CA . PRO A 1 388 ? 37.291 -12.165 -25.961 1.00 84.25 388 PRO A CA 1
ATOM 2976 C C . PRO A 1 388 ? 38.313 -11.403 -26.820 1.00 84.25 388 PRO A C 1
ATOM 2978 O O . PRO A 1 388 ? 39.185 -12.011 -27.436 1.00 84.25 388 PRO A O 1
ATOM 2981 N N . ILE A 1 389 ? 38.202 -10.071 -26.869 1.00 82.19 389 ILE A N 1
ATOM 2982 C CA . ILE A 1 389 ? 39.010 -9.204 -27.756 1.00 82.19 389 ILE A CA 1
ATOM 2983 C C . ILE A 1 389 ? 39.720 -8.043 -27.041 1.00 82.19 389 ILE A C 1
ATOM 2985 O O . ILE A 1 389 ? 40.345 -7.213 -27.699 1.00 82.19 389 ILE A O 1
ATOM 2989 N N . CYS A 1 390 ? 39.628 -7.946 -25.711 1.00 86.44 390 CYS A N 1
ATOM 2990 C CA . CYS A 1 390 ? 40.207 -6.839 -24.939 1.00 86.44 390 CYS A CA 1
ATOM 2991 C C . CYS A 1 390 ? 40.941 -7.329 -23.680 1.00 86.44 390 CYS A C 1
ATOM 2993 O O . CYS A 1 390 ? 40.402 -8.180 -22.973 1.00 86.44 390 CYS A O 1
ATOM 2995 N N . PRO A 1 391 ? 42.137 -6.803 -23.363 1.00 87.88 391 PRO A N 1
ATOM 2996 C CA . PRO A 1 391 ? 42.784 -7.032 -22.077 1.00 87.88 391 PRO A CA 1
ATOM 2997 C C . PRO A 1 391 ? 42.179 -6.151 -20.969 1.00 87.88 391 PRO A C 1
ATOM 2999 O O . PRO A 1 391 ? 41.658 -5.060 -21.229 1.00 87.88 391 PRO A O 1
ATOM 3002 N N . ALA A 1 392 ? 42.287 -6.615 -19.726 1.00 88.38 392 ALA A N 1
ATOM 3003 C CA . ALA A 1 392 ? 42.052 -5.807 -18.533 1.00 88.38 392 ALA A CA 1
ATOM 3004 C C . ALA A 1 392 ? 43.338 -5.066 -18.117 1.00 88.38 392 ALA A C 1
ATOM 3006 O O . ALA A 1 392 ? 44.435 -5.436 -18.542 1.00 88.38 392 ALA A O 1
ATOM 3007 N N . GLU A 1 393 ? 43.219 -4.019 -17.303 1.00 88.19 393 GLU A N 1
ATOM 3008 C CA . GLU A 1 393 ? 44.360 -3.289 -16.736 1.00 88.19 393 GLU A CA 1
ATOM 3009 C C . GLU A 1 393 ? 45.180 -4.178 -15.784 1.00 88.19 393 GLU A C 1
ATOM 3011 O O . GLU A 1 393 ? 44.627 -4.914 -14.967 1.00 88.19 393 GLU A O 1
ATOM 3016 N N . ALA A 1 394 ? 46.507 -4.120 -15.916 1.00 82.81 394 ALA A N 1
ATOM 3017 C CA . ALA A 1 394 ? 47.456 -4.944 -15.162 1.00 82.81 394 ALA A CA 1
ATOM 3018 C C . ALA A 1 394 ? 48.780 -4.220 -14.835 1.00 82.81 394 ALA A C 1
ATOM 3020 O O . ALA A 1 394 ? 49.742 -4.861 -14.410 1.00 82.81 394 ALA A O 1
ATOM 3021 N N . GLY A 1 395 ? 48.865 -2.906 -15.071 1.00 77.75 395 GLY A N 1
ATOM 3022 C CA . GLY A 1 395 ? 50.031 -2.102 -14.694 1.00 77.75 395 GLY A CA 1
ATOM 3023 C C . GLY A 1 395 ? 50.153 -1.879 -13.176 1.00 77.75 395 GLY A C 1
ATOM 3024 O O . GLY A 1 395 ? 49.196 -2.111 -12.436 1.00 77.75 395 GLY A O 1
ATOM 3025 N N . PRO A 1 396 ? 51.318 -1.408 -12.694 1.00 74.44 396 PRO A N 1
ATOM 3026 C CA . PRO A 1 396 ? 51.511 -1.061 -11.287 1.00 74.44 396 PRO A CA 1
ATOM 3027 C C . PRO A 1 396 ? 50.647 0.143 -10.878 1.00 74.44 396 PRO A C 1
ATOM 3029 O O . PRO A 1 396 ? 50.239 0.936 -11.727 1.00 74.44 396 PRO A O 1
ATOM 3032 N N . ALA A 1 397 ? 50.407 0.296 -9.572 1.00 72.06 397 ALA A N 1
ATOM 3033 C CA . ALA A 1 397 ? 49.535 1.336 -9.021 1.00 72.06 397 ALA A CA 1
ATOM 3034 C C . ALA A 1 397 ? 49.902 2.757 -9.510 1.00 72.06 397 ALA A C 1
ATOM 3036 O O . ALA A 1 397 ? 51.074 3.144 -9.521 1.00 72.06 397 ALA A O 1
ATOM 3037 N N . GLY A 1 398 ? 48.898 3.525 -9.938 1.00 71.50 398 GLY A N 1
ATOM 3038 C CA . GLY A 1 398 ? 49.042 4.832 -10.590 1.00 71.50 398 GLY A CA 1
ATOM 3039 C C . GLY A 1 398 ? 49.463 4.783 -12.069 1.00 71.50 398 GLY A C 1
ATOM 3040 O O . GLY A 1 398 ? 49.631 5.835 -12.692 1.00 71.50 398 GLY A O 1
ATOM 3041 N N . ARG A 1 399 ? 49.668 3.589 -12.643 1.00 73.88 399 ARG A N 1
ATOM 3042 C CA . ARG A 1 399 ? 49.966 3.329 -14.068 1.00 73.88 399 ARG A CA 1
ATOM 3043 C C . ARG A 1 399 ? 49.250 2.070 -14.584 1.00 73.88 399 ARG A C 1
ATOM 3045 O O . ARG A 1 399 ? 49.721 1.410 -15.506 1.00 73.88 399 ARG A O 1
ATOM 3052 N N . GLU A 1 400 ? 48.089 1.745 -14.026 1.00 78.81 400 GLU A N 1
ATOM 3053 C CA . GLU A 1 400 ? 47.319 0.525 -14.303 1.00 78.81 400 GLU A CA 1
ATOM 3054 C C . GLU A 1 400 ? 47.012 0.364 -15.803 1.00 78.81 400 GLU A C 1
ATOM 3056 O O . GLU A 1 400 ? 47.127 -0.731 -16.358 1.00 78.81 400 GLU A O 1
ATOM 3061 N N . SER A 1 401 ? 46.715 1.479 -16.484 1.00 73.88 401 SER A N 1
ATOM 3062 C CA . SER A 1 401 ? 46.396 1.533 -17.916 1.00 73.88 401 SER A CA 1
ATOM 3063 C C . SER A 1 401 ? 47.584 1.288 -18.856 1.00 73.88 401 SER A C 1
ATOM 3065 O O . SER A 1 401 ? 47.372 1.074 -20.055 1.00 73.88 401 SER A O 1
ATOM 3067 N N . THR A 1 402 ? 48.836 1.309 -18.375 1.00 72.94 402 THR A N 1
ATOM 3068 C CA . THR A 1 402 ? 50.015 1.191 -19.257 1.00 72.94 402 THR A CA 1
ATOM 3069 C C . THR A 1 402 ? 50.325 -0.243 -19.678 1.00 72.94 402 THR A C 1
ATOM 3071 O O . THR A 1 402 ? 51.077 -0.439 -20.630 1.00 72.94 402 THR A O 1
ATOM 3074 N N . GLN A 1 403 ? 49.760 -1.244 -18.997 1.00 79.19 403 GLN A N 1
ATOM 3075 C CA . GLN A 1 403 ? 49.985 -2.661 -19.280 1.00 79.19 403 GLN A CA 1
ATOM 3076 C C . GLN A 1 403 ? 48.667 -3.435 -19.200 1.00 79.19 403 GLN A C 1
ATOM 3078 O O . GLN A 1 403 ? 47.892 -3.253 -18.266 1.00 79.19 403 GLN A O 1
ATOM 3083 N N . GLY A 1 404 ? 48.415 -4.288 -20.194 1.00 80.25 404 GLY A N 1
ATOM 3084 C CA . GLY A 1 404 ? 47.238 -5.156 -20.245 1.00 80.25 404 GLY A CA 1
ATOM 3085 C C . GLY A 1 404 ? 47.527 -6.579 -19.764 1.00 80.25 404 GLY A C 1
ATOM 3086 O O . GLY A 1 404 ? 48.664 -7.051 -19.832 1.00 80.25 404 GLY A O 1
ATOM 3087 N N . THR A 1 405 ? 46.489 -7.285 -19.321 1.00 80.94 405 THR A N 1
ATOM 3088 C CA . THR A 1 405 ? 46.539 -8.724 -19.029 1.00 80.94 405 THR A CA 1
ATOM 3089 C C . THR A 1 405 ? 46.895 -9.555 -20.266 1.00 80.94 405 THR A C 1
ATOM 3091 O O . THR A 1 405 ? 46.387 -9.311 -21.357 1.00 80.94 405 THR A O 1
ATOM 3094 N N . ALA A 1 406 ? 47.680 -10.623 -20.083 1.00 75.69 406 ALA A N 1
ATOM 3095 C CA . ALA A 1 406 ? 47.938 -11.608 -21.143 1.00 75.69 406 ALA A CA 1
ATOM 3096 C C . ALA A 1 406 ? 46.671 -12.391 -21.560 1.00 75.69 406 ALA A C 1
ATOM 3098 O O . ALA A 1 406 ? 46.561 -12.857 -22.691 1.00 75.69 406 ALA A O 1
ATOM 3099 N N . ARG A 1 407 ? 45.693 -12.516 -20.651 1.00 82.12 407 ARG A N 1
ATOM 3100 C CA . ARG A 1 407 ? 44.342 -13.002 -20.956 1.00 82.12 407 ARG A CA 1
ATOM 3101 C C . ARG A 1 407 ? 43.516 -11.888 -21.604 1.00 82.12 407 ARG A C 1
ATOM 3103 O O . ARG A 1 407 ? 43.446 -10.786 -21.063 1.00 82.12 407 ARG A O 1
ATOM 3110 N N . LEU A 1 408 ? 42.814 -12.217 -22.688 1.00 83.69 408 LEU A N 1
ATOM 3111 C CA . LEU A 1 408 ? 41.717 -11.403 -23.216 1.00 83.69 408 LEU A CA 1
ATOM 3112 C C . LEU A 1 408 ? 40.388 -11.771 -22.535 1.00 83.69 408 LEU A C 1
ATOM 3114 O O . LEU A 1 408 ? 40.145 -12.926 -22.174 1.00 83.69 408 LEU A O 1
ATOM 3118 N N . TYR A 1 409 ? 39.521 -10.777 -22.396 1.00 86.56 409 TYR A N 1
ATOM 3119 C CA . TYR A 1 409 ? 38.191 -10.846 -21.799 1.00 86.56 409 TYR A CA 1
ATOM 3120 C C . TYR A 1 409 ? 37.133 -10.469 -22.838 1.00 86.56 409 TYR A C 1
ATOM 3122 O O . TYR A 1 409 ? 37.419 -9.743 -23.802 1.00 86.56 409 TYR A O 1
ATOM 3130 N N . LYS A 1 410 ? 35.898 -10.944 -22.644 1.00 90.69 410 LYS A N 1
ATOM 3131 C CA . LYS A 1 410 ? 34.749 -10.400 -23.387 1.00 90.69 410 LYS A CA 1
ATOM 3132 C C . LYS A 1 410 ? 34.501 -8.966 -22.930 1.00 90.69 410 LYS A C 1
ATOM 3134 O O . LYS A 1 410 ? 34.722 -8.640 -21.769 1.00 90.69 410 LYS A O 1
ATOM 3139 N N . ILE A 1 411 ? 33.961 -8.118 -23.800 1.00 89.69 411 ILE A N 1
ATOM 3140 C CA . ILE A 1 411 ? 33.658 -6.726 -23.427 1.00 89.69 411 ILE A CA 1
ATOM 3141 C C . ILE A 1 411 ? 32.609 -6.658 -22.299 1.00 89.69 411 ILE A C 1
ATOM 3143 O O . ILE A 1 411 ? 32.706 -5.794 -21.436 1.00 89.69 411 ILE A O 1
ATOM 3147 N N . SER A 1 412 ? 31.691 -7.629 -22.217 1.00 89.50 412 SER A N 1
ATOM 3148 C CA . SER A 1 412 ? 30.743 -7.783 -21.100 1.00 89.50 412 SER A CA 1
ATOM 3149 C C . SER A 1 412 ? 31.365 -8.228 -19.767 1.00 89.50 412 SER A C 1
ATOM 3151 O O . SER A 1 412 ? 30.697 -8.190 -18.737 1.00 89.50 412 SER A O 1
ATOM 3153 N N . GLU A 1 413 ? 32.616 -8.694 -19.775 1.00 89.25 413 GLU A N 1
ATOM 3154 C CA . GLU A 1 413 ? 33.389 -9.074 -18.581 1.00 89.25 413 GLU A CA 1
ATOM 3155 C C . GLU A 1 413 ? 34.282 -7.919 -18.088 1.00 89.25 413 GLU A C 1
ATOM 3157 O O . GLU A 1 413 ? 35.006 -8.097 -17.112 1.00 89.25 413 GLU A O 1
ATOM 3162 N N . LEU A 1 414 ? 34.256 -6.759 -18.763 1.00 91.50 414 LEU A N 1
ATOM 3163 C CA . LEU A 1 414 ? 35.117 -5.610 -18.485 1.00 91.50 414 LEU A CA 1
ATOM 3164 C C . LEU A 1 414 ? 34.332 -4.375 -18.033 1.00 91.50 414 LEU A C 1
ATOM 3166 O O . LEU A 1 414 ? 33.225 -4.100 -18.504 1.00 91.50 414 LEU A O 1
ATOM 3170 N N . TYR A 1 415 ? 34.971 -3.589 -17.171 1.00 92.00 415 TYR A N 1
ATOM 3171 C CA . TYR A 1 415 ? 34.465 -2.322 -16.650 1.00 92.00 415 TYR A CA 1
ATOM 3172 C C . TYR A 1 415 ? 35.072 -1.106 -17.354 1.00 92.00 415 TYR A C 1
ATOM 3174 O O . TYR A 1 415 ? 36.193 -1.152 -17.860 1.00 92.00 415 TYR A O 1
ATOM 3182 N N . GLU A 1 416 ? 34.351 0.016 -17.359 1.00 90.50 416 GLU A N 1
ATOM 3183 C CA . GLU A 1 416 ? 34.893 1.291 -17.845 1.00 90.50 416 GLU A CA 1
ATOM 3184 C C . GLU A 1 416 ? 36.095 1.772 -16.998 1.00 90.50 416 GLU A C 1
ATOM 3186 O O . GLU A 1 416 ? 36.065 1.629 -15.773 1.00 90.50 416 GLU A O 1
ATOM 3191 N N . PRO A 1 417 ? 37.122 2.410 -17.601 1.00 87.31 417 PRO A N 1
ATOM 3192 C CA . PRO A 1 417 ? 38.298 2.928 -16.894 1.00 87.31 417 PRO A CA 1
ATOM 3193 C C . PRO A 1 417 ? 37.982 4.134 -16.001 1.00 87.31 417 PRO A C 1
ATOM 3195 O O . PRO A 1 417 ? 38.190 5.295 -16.359 1.00 87.31 417 PRO A O 1
ATOM 3198 N N . LYS A 1 418 ? 37.480 3.821 -14.804 1.00 86.38 418 LYS A N 1
ATOM 3199 C CA . LYS A 1 418 ? 37.149 4.736 -13.709 1.00 86.38 418 LYS A CA 1
ATOM 3200 C C . LYS A 1 418 ? 37.915 4.326 -12.456 1.00 86.38 418 LYS A C 1
ATOM 3202 O O . LYS A 1 418 ? 37.908 3.160 -12.071 1.00 86.38 418 LYS A O 1
ATOM 3207 N N . GLU A 1 419 ? 38.500 5.306 -11.781 1.00 84.19 419 GLU A N 1
ATOM 3208 C CA . GLU A 1 419 ? 39.240 5.139 -10.523 1.00 84.19 419 GLU A CA 1
ATOM 3209 C C . GLU A 1 419 ? 38.414 4.397 -9.458 1.00 84.19 419 GLU A C 1
ATOM 3211 O O . GLU A 1 419 ? 38.821 3.339 -8.991 1.00 84.19 419 GLU A O 1
ATOM 3216 N N . ALA A 1 420 ? 37.170 4.831 -9.230 1.00 84.88 420 ALA A N 1
ATOM 3217 C CA . ALA A 1 420 ? 36.232 4.194 -8.302 1.00 84.88 420 ALA A CA 1
ATOM 3218 C C . ALA A 1 420 ? 35.801 2.750 -8.672 1.00 84.88 420 ALA A C 1
ATOM 3220 O O . ALA A 1 420 ? 35.084 2.121 -7.897 1.00 84.88 420 ALA A O 1
ATOM 3221 N N . LEU A 1 421 ? 36.190 2.224 -9.843 1.00 88.69 421 LEU A N 1
ATOM 3222 C CA . LEU A 1 421 ? 36.010 0.812 -10.220 1.00 88.69 421 LEU A CA 1
ATOM 3223 C C . LEU A 1 421 ? 37.313 0.009 -10.066 1.00 88.69 421 LEU A C 1
ATOM 3225 O O . LEU A 1 421 ? 37.261 -1.138 -9.622 1.00 88.69 421 LEU A O 1
ATOM 3229 N N . ARG A 1 422 ? 38.477 0.630 -10.319 1.00 86.81 422 ARG A N 1
ATOM 3230 C CA . ARG A 1 422 ? 39.795 0.080 -9.935 1.00 86.81 422 ARG A CA 1
ATOM 3231 C C . ARG A 1 422 ? 39.868 -0.160 -8.429 1.00 86.81 422 ARG A C 1
ATOM 3233 O O . ARG A 1 422 ? 40.304 -1.221 -7.995 1.00 86.81 422 ARG A O 1
ATOM 3240 N N . ASP A 1 423 ? 39.358 0.789 -7.643 1.00 84.69 423 ASP A N 1
ATOM 3241 C CA . ASP A 1 423 ? 39.311 0.730 -6.178 1.00 84.69 423 ASP A CA 1
ATOM 3242 C C . ASP A 1 423 ? 38.624 -0.531 -5.627 1.00 84.69 423 ASP A C 1
ATOM 3244 O O . ASP A 1 423 ? 39.006 -1.018 -4.563 1.00 84.69 423 ASP A O 1
ATOM 3248 N N . LEU A 1 424 ? 37.635 -1.066 -6.352 1.00 85.88 424 LEU A N 1
ATOM 3249 C CA . LEU A 1 424 ? 36.868 -2.266 -5.994 1.00 85.88 424 LEU A CA 1
ATOM 3250 C C . LEU A 1 424 ? 37.559 -3.587 -6.398 1.00 85.88 424 LEU A C 1
ATOM 3252 O O . LEU A 1 424 ? 37.053 -4.672 -6.090 1.00 85.88 424 LEU A O 1
ATOM 3256 N N . GLY A 1 425 ? 38.694 -3.511 -7.102 1.00 84.88 425 GLY A N 1
ATOM 3257 C CA . GLY A 1 425 ? 39.380 -4.669 -7.680 1.00 84.88 425 GLY A CA 1
ATOM 3258 C C . GLY A 1 425 ? 38.621 -5.299 -8.853 1.00 84.88 425 GLY A C 1
ATOM 3259 O O . GLY A 1 425 ? 38.689 -6.513 -9.044 1.00 84.88 425 GLY A O 1
ATOM 3260 N N . LEU A 1 426 ? 37.847 -4.503 -9.599 1.00 89.19 426 LEU A N 1
ATOM 3261 C CA . LEU A 1 426 ? 37.084 -4.971 -10.759 1.00 89.19 426 LEU A CA 1
ATOM 3262 C C . LEU A 1 426 ? 37.956 -5.015 -12.032 1.00 89.19 426 LEU A C 1
ATOM 3264 O O . LEU A 1 426 ? 38.862 -4.192 -12.177 1.00 89.19 426 LEU A O 1
ATOM 3268 N N . PRO A 1 427 ? 37.688 -5.934 -12.982 1.00 89.19 427 PRO A N 1
ATOM 3269 C CA . PRO A 1 427 ? 38.440 -6.048 -14.234 1.00 89.19 427 PRO A CA 1
ATOM 3270 C C . PRO A 1 427 ? 38.139 -4.872 -15.178 1.00 89.19 427 PRO A C 1
ATOM 3272 O O . PRO A 1 427 ? 37.240 -4.918 -16.015 1.00 89.19 427 PRO A O 1
ATOM 3275 N N . VAL A 1 428 ? 38.885 -3.783 -15.030 1.00 90.81 428 VAL A N 1
ATOM 3276 C CA . VAL A 1 428 ? 38.768 -2.575 -15.856 1.00 90.81 428 VAL A CA 1
ATOM 3277 C C . VAL A 1 428 ? 39.399 -2.786 -17.237 1.00 90.81 428 VAL A C 1
ATOM 3279 O O . VAL A 1 428 ? 40.480 -3.359 -17.339 1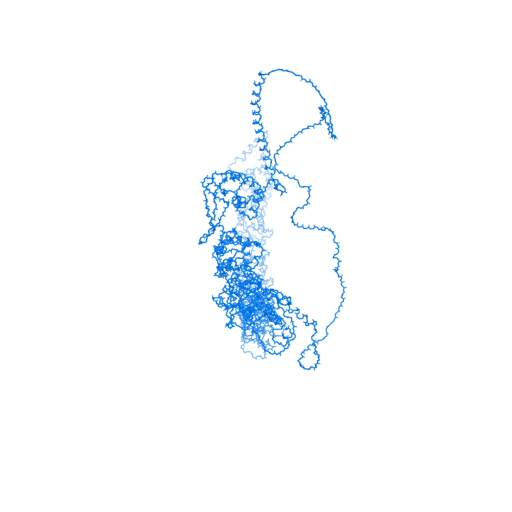.00 90.81 428 VAL A O 1
ATOM 3282 N N . LEU A 1 429 ? 38.752 -2.304 -18.305 1.00 89.94 429 LEU A N 1
ATOM 3283 C CA . LEU A 1 429 ? 39.280 -2.303 -19.676 1.00 89.94 429 LEU A CA 1
ATOM 3284 C C . LEU A 1 429 ? 40.597 -1.521 -19.765 1.00 89.94 429 LEU A C 1
ATOM 3286 O O . LEU A 1 429 ? 40.627 -0.320 -19.489 1.00 89.94 429 LEU A O 1
ATOM 3290 N N . GLN A 1 430 ? 41.655 -2.160 -20.270 1.00 87.44 430 GLN A N 1
ATOM 3291 C CA . GLN A 1 430 ? 42.905 -1.463 -20.555 1.00 87.44 430 GLN A CA 1
ATOM 3292 C C . GLN A 1 430 ? 42.766 -0.582 -21.799 1.00 87.44 430 GLN A C 1
ATOM 3294 O O . GLN A 1 430 ? 42.634 -1.065 -22.927 1.00 87.44 430 GLN A O 1
ATOM 3299 N N . TRP A 1 431 ? 42.814 0.733 -21.581 1.00 85.88 431 TRP A N 1
ATOM 3300 C CA . TRP A 1 431 ? 42.744 1.750 -22.628 1.00 85.88 431 TRP A CA 1
ATOM 3301 C C . TRP A 1 431 ? 43.991 2.649 -22.561 1.00 85.88 431 TRP A C 1
ATOM 3303 O O . TRP A 1 431 ? 44.093 3.481 -21.655 1.00 85.88 431 TRP A O 1
ATOM 3313 N N . PRO A 1 432 ? 44.976 2.477 -23.465 1.00 72.38 432 PRO A N 1
ATOM 3314 C CA . PRO A 1 432 ? 46.260 3.162 -23.353 1.00 72.38 432 PRO A CA 1
ATOM 3315 C C . PRO A 1 432 ? 46.142 4.658 -23.680 1.00 72.38 432 PRO A C 1
ATOM 3317 O O . PRO A 1 432 ? 45.824 5.048 -24.804 1.00 72.38 432 PRO A O 1
ATOM 3320 N N . GLY A 1 433 ? 46.459 5.502 -22.699 1.00 70.50 433 GLY A N 1
ATOM 3321 C CA . GLY A 1 433 ? 46.495 6.956 -22.839 1.00 70.50 433 GLY A CA 1
ATOM 3322 C C . GLY A 1 433 ? 46.535 7.675 -21.485 1.00 70.50 433 GLY A C 1
ATOM 3323 O O . GLY A 1 433 ? 46.468 7.024 -20.440 1.00 70.50 433 GLY A O 1
ATOM 3324 N N . PRO A 1 434 ? 46.626 9.019 -21.475 1.00 61.97 434 PRO A N 1
ATOM 3325 C CA . PRO A 1 434 ? 46.475 9.807 -20.252 1.00 61.97 434 PRO A CA 1
ATOM 3326 C C . PRO A 1 434 ? 45.055 9.663 -19.659 1.00 61.97 434 PRO A C 1
ATOM 3328 O O . PRO A 1 434 ? 44.131 9.242 -20.369 1.00 61.97 434 PRO A O 1
ATOM 3331 N N . PRO A 1 435 ? 44.840 10.032 -18.381 1.00 59.12 435 PRO A N 1
ATOM 3332 C CA . PRO A 1 435 ? 43.511 10.044 -17.767 1.00 59.12 435 PRO A CA 1
ATOM 3333 C C . PRO A 1 435 ? 42.483 10.819 -18.612 1.00 59.12 435 PRO A C 1
ATOM 3335 O O . PRO A 1 435 ? 42.773 11.898 -19.125 1.00 59.12 435 PRO A O 1
ATOM 3338 N N . GLY A 1 436 ? 41.283 10.255 -18.797 1.00 61.25 436 GLY A N 1
ATOM 3339 C CA . GLY A 1 436 ? 40.232 10.840 -19.650 1.00 61.25 436 GLY A CA 1
ATOM 3340 C C . GLY A 1 436 ? 40.390 10.613 -21.167 1.00 61.25 436 GLY A C 1
ATOM 3341 O O . GLY A 1 436 ? 39.656 11.214 -21.958 1.00 61.25 436 GLY A O 1
ATOM 3342 N N . SER A 1 437 ? 41.328 9.753 -21.586 1.00 74.12 437 SER A N 1
ATOM 3343 C CA . SER A 1 437 ? 41.485 9.302 -22.982 1.00 74.12 437 SER A CA 1
ATOM 3344 C C . SER A 1 437 ? 40.350 8.387 -23.462 1.00 74.12 437 SER A C 1
ATOM 3346 O O . SER A 1 437 ? 39.950 8.469 -24.623 1.00 74.12 437 SER A O 1
ATOM 3348 N N . TYR A 1 438 ? 39.785 7.557 -22.580 1.00 82.94 438 TYR A N 1
ATOM 3349 C CA . TYR A 1 438 ? 38.493 6.905 -22.805 1.00 82.94 438 TYR A CA 1
ATOM 3350 C C . TYR A 1 438 ? 37.356 7.891 -22.507 1.00 82.94 438 TYR A C 1
ATOM 3352 O O . TYR A 1 438 ? 37.366 8.573 -21.480 1.00 82.94 438 TYR A O 1
ATOM 3360 N N . ARG A 1 439 ? 36.356 7.957 -23.393 1.00 83.94 439 ARG A N 1
ATOM 3361 C CA . ARG A 1 439 ? 35.173 8.816 -23.240 1.00 83.94 439 ARG A CA 1
ATOM 3362 C C . ARG A 1 439 ? 33.909 8.010 -23.567 1.00 83.94 439 ARG A C 1
ATOM 3364 O O . ARG A 1 439 ? 33.710 7.711 -24.742 1.00 83.94 439 ARG A O 1
ATOM 3371 N N . PRO A 1 440 ? 33.007 7.735 -22.601 1.00 83.06 440 PRO A N 1
ATOM 3372 C CA . PRO A 1 440 ? 31.782 6.958 -22.849 1.00 83.06 440 PRO A CA 1
ATOM 3373 C C . PRO A 1 440 ? 30.924 7.509 -24.002 1.00 83.06 440 PRO A C 1
ATOM 3375 O O . PRO A 1 440 ? 30.281 6.765 -24.736 1.00 83.06 440 PRO A O 1
ATOM 3378 N N . GLY A 1 441 ? 30.937 8.834 -24.189 1.00 83.62 441 GLY A N 1
ATOM 3379 C CA . GLY A 1 441 ? 30.182 9.518 -25.236 1.00 83.62 441 GLY A CA 1
ATOM 3380 C C . GLY A 1 441 ? 30.777 9.468 -26.651 1.00 83.62 441 GLY A C 1
ATOM 3381 O O . GLY A 1 441 ? 30.090 9.938 -27.562 1.00 83.62 441 GLY A O 1
ATOM 3382 N N . SER A 1 442 ? 31.998 8.949 -26.854 1.00 88.88 442 SER A N 1
ATOM 3383 C CA . SER A 1 442 ? 32.633 8.853 -28.183 1.00 88.88 442 SER A CA 1
ATOM 3384 C C . SER A 1 442 ? 32.028 7.732 -29.041 1.00 88.88 442 SER A C 1
ATOM 3386 O O . SER A 1 442 ? 31.168 6.980 -28.579 1.00 88.88 442 SER A O 1
ATOM 3388 N N . LEU A 1 443 ? 32.458 7.603 -30.302 1.00 83.75 443 LEU A N 1
ATOM 3389 C CA . LEU A 1 443 ? 32.020 6.494 -31.160 1.00 83.75 443 LEU A CA 1
ATOM 3390 C C . LEU A 1 443 ? 32.464 5.145 -30.575 1.00 83.75 443 LEU A C 1
ATOM 3392 O O . LEU A 1 443 ? 31.663 4.219 -30.495 1.00 83.75 443 LEU A O 1
ATOM 3396 N N . GLU A 1 444 ? 33.702 5.072 -30.088 1.00 86.62 444 GLU A N 1
ATOM 3397 C CA . GLU A 1 444 ? 34.294 3.906 -29.434 1.00 86.62 444 GLU A CA 1
ATOM 3398 C C . GLU A 1 444 ? 33.598 3.578 -28.107 1.00 86.62 444 GLU A C 1
ATOM 3400 O O . GLU A 1 444 ? 33.241 2.425 -27.885 1.00 86.62 444 GLU A O 1
ATOM 3405 N N . GLY A 1 445 ? 33.342 4.575 -27.248 1.00 86.88 445 GLY A N 1
ATOM 3406 C CA . GLY A 1 445 ? 32.642 4.380 -25.970 1.00 86.88 445 GLY A CA 1
ATOM 3407 C C . GLY A 1 445 ? 31.196 3.901 -26.149 1.00 86.88 445 GLY A C 1
ATOM 3408 O O . GLY A 1 445 ? 30.764 2.938 -25.511 1.00 86.88 445 GLY A O 1
ATOM 3409 N N . ARG A 1 446 ? 30.462 4.490 -27.104 1.00 88.06 446 ARG A N 1
ATOM 3410 C CA . ARG A 1 446 ? 29.114 4.032 -27.486 1.00 88.06 446 ARG A CA 1
ATOM 3411 C C . ARG A 1 446 ? 29.137 2.627 -28.088 1.00 88.06 446 ARG A C 1
ATOM 3413 O O . ARG A 1 446 ? 28.237 1.840 -27.809 1.00 88.06 446 ARG A O 1
ATOM 3420 N N . PHE A 1 447 ? 30.150 2.298 -28.888 1.00 89.25 447 PHE A N 1
ATOM 3421 C CA . PHE A 1 447 ? 30.302 0.969 -29.482 1.00 89.25 447 PHE A CA 1
ATOM 3422 C C . PHE A 1 447 ? 30.649 -0.096 -28.431 1.00 89.25 447 PHE A C 1
ATOM 3424 O O . PHE A 1 447 ? 30.022 -1.151 -28.407 1.00 89.25 447 PHE A O 1
ATOM 3431 N N . LEU A 1 448 ? 31.545 0.205 -27.488 1.00 89.00 448 LEU A N 1
ATOM 3432 C CA . LEU A 1 448 ? 31.838 -0.648 -26.331 1.00 89.00 448 LEU A CA 1
ATOM 3433 C C . LEU A 1 448 ? 30.606 -0.835 -25.431 1.00 89.00 448 LEU A C 1
ATOM 3435 O O . LEU A 1 448 ? 30.342 -1.950 -24.989 1.00 89.00 448 LEU A O 1
ATOM 3439 N N . THR A 1 449 ? 29.790 0.207 -25.247 1.00 88.38 449 THR A N 1
ATOM 3440 C CA . THR A 1 449 ? 28.481 0.105 -24.570 1.00 88.38 449 THR A CA 1
ATOM 3441 C C . THR A 1 449 ? 27.527 -0.820 -25.335 1.00 88.38 449 THR A C 1
ATOM 3443 O O . THR A 1 449 ? 26.899 -1.692 -24.739 1.00 88.38 449 THR A O 1
ATOM 3446 N N . ALA A 1 450 ? 27.466 -0.714 -26.666 1.00 86.00 450 ALA A N 1
ATOM 3447 C CA . ALA A 1 450 ? 26.676 -1.610 -27.515 1.00 86.00 450 ALA A CA 1
ATOM 3448 C C . ALA A 1 450 ? 27.210 -3.060 -27.546 1.00 86.00 450 ALA A C 1
ATOM 3450 O O . ALA A 1 450 ? 26.440 -3.987 -27.818 1.00 86.00 450 ALA A O 1
ATOM 3451 N N . LEU A 1 451 ? 28.492 -3.275 -27.235 1.00 87.44 451 LEU A N 1
ATOM 3452 C CA . LEU A 1 451 ? 29.104 -4.592 -27.025 1.00 87.44 451 LEU A CA 1
ATOM 3453 C C . LEU A 1 451 ? 29.036 -5.083 -25.563 1.00 87.44 451 LEU A C 1
ATOM 3455 O O . LEU A 1 451 ? 29.364 -6.240 -25.305 1.00 87.44 451 LEU A O 1
ATOM 3459 N N . GLY A 1 452 ? 28.531 -4.260 -24.637 1.00 88.75 452 GLY A N 1
ATOM 3460 C CA . GLY A 1 452 ? 28.164 -4.653 -23.274 1.00 88.75 452 GLY A CA 1
ATOM 3461 C C . GLY A 1 452 ? 29.115 -4.228 -22.150 1.00 88.75 452 GLY A C 1
ATOM 3462 O O . GLY A 1 452 ? 29.008 -4.807 -21.073 1.00 88.75 452 GLY A O 1
ATOM 3463 N N . ILE A 1 453 ? 30.025 -3.264 -22.363 1.00 91.56 453 ILE A N 1
ATOM 3464 C CA . ILE A 1 453 ? 30.964 -2.819 -21.312 1.00 91.56 453 ILE A CA 1
ATOM 3465 C C . ILE A 1 453 ? 30.221 -2.323 -20.064 1.00 91.56 453 ILE A C 1
ATOM 3467 O O . ILE A 1 453 ? 29.222 -1.601 -20.155 1.00 91.56 453 ILE A O 1
ATOM 3471 N N . GLN A 1 454 ? 30.714 -2.696 -18.886 1.00 90.38 454 GLN A N 1
ATOM 3472 C CA . GLN A 1 454 ? 30.043 -2.391 -17.630 1.00 90.38 454 GLN A CA 1
ATOM 3473 C C . GLN A 1 454 ? 30.455 -1.012 -17.097 1.00 90.38 454 GLN A C 1
ATOM 3475 O O . GLN A 1 454 ? 31.575 -0.780 -16.645 1.00 90.38 454 GLN A O 1
ATOM 3480 N N . SER A 1 455 ? 29.521 -0.061 -17.125 1.00 89.50 455 SER A N 1
ATOM 3481 C CA . SER A 1 455 ? 29.738 1.301 -16.614 1.00 89.50 455 SER A CA 1
ATOM 3482 C C . SER A 1 455 ? 29.663 1.414 -15.086 1.00 89.50 455 SER A C 1
ATOM 3484 O O . SER A 1 455 ? 30.095 2.425 -14.521 1.00 89.50 455 SER A O 1
ATOM 3486 N N . LYS A 1 456 ? 29.123 0.384 -14.426 1.00 90.31 456 LYS A N 1
ATOM 3487 C CA . LYS A 1 456 ? 28.914 0.234 -12.980 1.00 90.31 456 LYS A CA 1
ATOM 3488 C C . LYS A 1 456 ? 28.734 -1.260 -12.646 1.00 90.31 456 LYS A C 1
ATOM 3490 O O . LYS A 1 456 ? 28.176 -1.962 -13.488 1.00 90.31 456 LYS A O 1
ATOM 3495 N N . PRO A 1 457 ? 29.134 -1.738 -11.455 1.00 91.19 457 PRO A N 1
ATOM 3496 C CA . PRO A 1 457 ? 28.847 -3.099 -11.002 1.00 91.19 457 PRO A CA 1
ATOM 3497 C C . PRO A 1 457 ? 27.364 -3.272 -10.659 1.00 91.19 457 PRO A C 1
ATOM 3499 O O . PRO A 1 457 ? 26.653 -2.297 -10.355 1.00 91.19 457 PRO A O 1
ATOM 3502 N N . PHE A 1 458 ? 26.904 -4.521 -10.686 1.00 90.19 458 PHE A N 1
ATOM 3503 C CA . PHE A 1 458 ? 25.533 -4.885 -10.326 1.00 90.19 458 PHE A CA 1
ATOM 3504 C C . PHE A 1 458 ? 25.368 -5.032 -8.805 1.00 90.19 458 PHE A C 1
ATOM 3506 O O . PHE A 1 458 ? 26.316 -5.318 -8.078 1.00 90.19 458 PHE A O 1
ATOM 3513 N N . VAL A 1 459 ? 24.141 -4.857 -8.299 1.00 90.56 459 VAL A N 1
ATOM 3514 C CA . VAL A 1 459 ? 23.875 -4.902 -6.848 1.00 90.56 459 VAL A CA 1
ATOM 3515 C C . VAL A 1 459 ? 24.254 -6.245 -6.198 1.00 90.56 459 VAL A C 1
ATOM 3517 O O . VAL A 1 459 ? 24.899 -6.190 -5.154 1.00 90.56 459 VAL A O 1
ATOM 3520 N N . PRO A 1 460 ? 23.964 -7.432 -6.780 1.00 90.69 460 PRO A N 1
ATOM 3521 C CA . PRO A 1 460 ? 24.434 -8.702 -6.221 1.00 90.69 460 PRO A CA 1
ATOM 3522 C C . PRO A 1 460 ? 25.959 -8.774 -6.089 1.00 90.69 460 PRO A C 1
ATOM 3524 O O . PRO A 1 460 ? 26.466 -9.186 -5.059 1.00 90.69 460 PRO A O 1
ATOM 3527 N N . GLU A 1 461 ? 26.702 -8.299 -7.086 1.00 90.44 461 GLU A N 1
ATOM 3528 C CA . GLU A 1 461 ? 28.170 -8.298 -7.083 1.00 90.44 461 GLU A CA 1
ATOM 3529 C C . GLU A 1 461 ? 28.751 -7.341 -6.022 1.00 90.44 461 GLU A C 1
ATOM 3531 O O . GLU A 1 461 ? 29.736 -7.660 -5.357 1.00 90.44 461 GLU A O 1
ATOM 3536 N N . LEU A 1 462 ? 28.102 -6.190 -5.800 1.00 91.25 462 LEU A N 1
ATOM 3537 C CA . LEU A 1 462 ? 28.425 -5.291 -4.687 1.00 91.25 462 LEU A CA 1
ATOM 3538 C C . LEU A 1 462 ? 28.114 -5.920 -3.322 1.00 91.25 462 LEU A C 1
ATOM 3540 O O . LEU A 1 462 ? 28.911 -5.761 -2.400 1.00 91.25 462 LEU A O 1
ATOM 3544 N N . VAL A 1 463 ? 27.001 -6.647 -3.185 1.00 91.56 463 VAL A N 1
ATOM 3545 C CA . VAL A 1 463 ? 26.671 -7.409 -1.965 1.00 91.56 463 VAL A CA 1
ATOM 3546 C C . VAL A 1 463 ? 27.689 -8.525 -1.726 1.00 91.56 463 VAL A C 1
ATOM 3548 O O . VAL A 1 463 ? 28.107 -8.719 -0.590 1.00 91.56 463 VAL A O 1
ATOM 3551 N N . ASP A 1 464 ? 28.163 -9.195 -2.773 1.00 90.00 464 ASP A N 1
ATOM 3552 C CA . ASP A 1 464 ? 29.187 -10.237 -2.682 1.00 90.00 464 ASP A CA 1
ATOM 3553 C C . ASP A 1 464 ? 30.554 -9.670 -2.270 1.00 90.00 464 ASP A C 1
ATOM 3555 O O . ASP A 1 464 ? 31.243 -10.268 -1.444 1.00 90.00 464 ASP A O 1
ATOM 3559 N N . MET A 1 465 ? 30.925 -8.478 -2.751 1.00 90.38 465 MET A N 1
ATOM 3560 C CA . MET A 1 465 ? 32.112 -7.769 -2.257 1.00 90.38 465 MET A CA 1
ATOM 3561 C C . MET A 1 465 ? 31.937 -7.264 -0.814 1.00 90.38 465 MET A C 1
ATOM 3563 O O . MET A 1 465 ? 32.880 -7.357 -0.027 1.00 90.38 465 MET A O 1
ATOM 3567 N N . MET A 1 466 ? 30.745 -6.797 -0.424 1.00 91.06 466 MET A N 1
ATOM 3568 C CA . MET A 1 466 ? 30.436 -6.443 0.972 1.00 91.06 466 MET A CA 1
ATOM 3569 C C . MET A 1 466 ? 30.390 -7.668 1.909 1.00 91.06 466 MET A C 1
ATOM 3571 O O . MET A 1 466 ? 30.665 -7.534 3.097 1.00 91.06 466 MET A O 1
ATOM 3575 N N . ALA A 1 467 ? 30.090 -8.862 1.397 1.00 89.94 467 ALA A N 1
ATOM 3576 C CA . ALA A 1 467 ? 30.117 -10.117 2.151 1.00 89.94 467 ALA A CA 1
ATOM 3577 C C . ALA A 1 467 ? 31.497 -10.811 2.147 1.00 89.94 467 ALA A C 1
ATOM 3579 O O . ALA A 1 467 ? 31.649 -11.857 2.769 1.00 89.94 467 ALA A O 1
ATOM 3580 N N . SER A 1 468 ? 32.499 -10.266 1.443 1.00 87.50 468 SER A N 1
ATOM 3581 C CA . SER A 1 468 ? 33.828 -10.886 1.331 1.00 87.50 468 SER A CA 1
ATOM 3582 C C . SER A 1 468 ? 34.685 -10.702 2.590 1.00 87.50 468 SER A C 1
ATOM 3584 O O . SER A 1 468 ? 34.541 -9.711 3.311 1.00 87.50 468 SER A O 1
ATOM 3586 N N . ASP A 1 469 ? 35.599 -11.644 2.850 1.00 82.69 469 ASP A N 1
ATOM 3587 C CA . ASP A 1 469 ? 36.501 -11.654 4.020 1.00 82.69 469 ASP A CA 1
ATOM 3588 C C . ASP A 1 469 ? 37.525 -10.500 4.036 1.00 82.69 469 ASP A C 1
ATOM 3590 O O . ASP A 1 469 ? 38.061 -10.142 5.084 1.00 82.69 469 ASP A O 1
ATOM 3594 N N . ASP A 1 470 ? 37.774 -9.890 2.877 1.00 85.19 470 ASP A N 1
ATOM 3595 C CA . ASP A 1 470 ? 38.699 -8.773 2.675 1.00 85.19 470 ASP A CA 1
ATOM 3596 C C . ASP A 1 470 ? 38.112 -7.465 3.247 1.00 85.19 470 ASP A C 1
ATOM 3598 O O . ASP A 1 470 ? 37.248 -6.821 2.647 1.00 85.19 470 ASP A O 1
ATOM 3602 N N . LEU A 1 471 ? 38.582 -7.077 4.439 1.00 82.62 471 LEU A N 1
ATOM 3603 C CA . LEU A 1 471 ? 38.134 -5.889 5.182 1.00 82.62 471 LEU A CA 1
ATOM 3604 C C . LEU A 1 471 ? 38.235 -4.576 4.369 1.00 82.62 471 LEU A C 1
ATOM 3606 O O . LEU A 1 471 ? 37.228 -3.861 4.277 1.00 82.62 471 LEU A O 1
ATOM 3610 N N . PRO A 1 472 ? 39.388 -4.240 3.747 1.00 85.31 472 PRO A N 1
ATOM 3611 C CA . PRO A 1 472 ? 39.485 -3.129 2.799 1.00 85.31 472 PRO A CA 1
ATOM 3612 C C . PRO A 1 472 ? 38.450 -3.186 1.669 1.00 85.31 472 PRO A C 1
ATOM 3614 O O . PRO A 1 472 ? 37.760 -2.189 1.426 1.00 85.31 472 PRO A O 1
ATOM 3617 N N . ARG A 1 473 ? 38.294 -4.332 0.995 1.00 85.94 473 ARG A N 1
ATOM 3618 C CA . ARG A 1 473 ? 37.366 -4.473 -0.140 1.00 85.94 473 ARG A CA 1
ATOM 3619 C C . ARG A 1 473 ? 35.905 -4.342 0.279 1.00 85.94 473 ARG A C 1
ATOM 3621 O O . ARG A 1 473 ? 35.155 -3.624 -0.383 1.00 85.94 473 ARG A O 1
ATOM 3628 N N . ARG A 1 474 ? 35.525 -4.948 1.407 1.00 87.75 474 ARG A N 1
ATOM 3629 C CA . ARG A 1 474 ? 34.212 -4.806 2.055 1.00 87.75 474 ARG A CA 1
ATOM 3630 C C . ARG A 1 474 ? 33.870 -3.337 2.302 1.00 87.75 474 ARG A C 1
ATOM 3632 O O . ARG A 1 474 ? 32.803 -2.871 1.897 1.00 87.75 474 ARG A O 1
ATOM 3639 N N . SER A 1 475 ? 34.796 -2.600 2.918 1.00 87.44 475 SER A N 1
ATOM 3640 C CA . SER A 1 475 ? 34.627 -1.177 3.235 1.00 87.44 475 SER A CA 1
ATOM 3641 C C . SER A 1 475 ? 34.484 -0.314 1.973 1.00 87.44 475 SER A C 1
ATOM 3643 O O . SER A 1 475 ? 33.551 0.493 1.869 1.00 87.44 475 SER A O 1
ATOM 3645 N N . LYS A 1 476 ? 35.336 -0.533 0.961 1.00 89.94 476 LYS A N 1
ATOM 3646 C CA . LYS A 1 476 ? 35.246 0.171 -0.330 1.00 89.94 476 LYS A CA 1
ATOM 3647 C C . LYS A 1 476 ? 33.944 -0.133 -1.075 1.00 89.94 476 LYS A C 1
ATOM 3649 O O . LYS A 1 476 ? 33.305 0.799 -1.558 1.00 89.94 476 LYS A O 1
ATOM 3654 N N . ALA A 1 477 ? 33.510 -1.394 -1.128 1.00 91.88 477 ALA A N 1
ATOM 3655 C CA . ALA A 1 477 ? 32.261 -1.792 -1.783 1.00 91.88 477 ALA A CA 1
ATOM 3656 C C . ALA A 1 477 ? 31.030 -1.150 -1.128 1.00 91.88 477 ALA A C 1
ATOM 3658 O O . ALA A 1 477 ? 30.165 -0.618 -1.829 1.00 91.88 477 ALA A O 1
ATOM 3659 N N . MET A 1 478 ? 30.986 -1.118 0.208 1.00 91.38 478 MET A N 1
ATOM 3660 C CA . MET A 1 478 ? 29.908 -0.469 0.957 1.00 91.38 478 MET A CA 1
ATOM 3661 C C . MET A 1 478 ? 29.901 1.049 0.748 1.00 91.38 478 MET A C 1
ATOM 3663 O O . MET A 1 478 ? 28.852 1.627 0.458 1.00 91.38 478 MET A O 1
ATOM 3667 N N . THR A 1 479 ? 31.072 1.688 0.798 1.00 92.38 479 THR A N 1
ATOM 3668 C CA . THR A 1 479 ? 31.235 3.128 0.534 1.00 92.38 479 THR A CA 1
ATOM 3669 C C . THR A 1 479 ? 30.801 3.489 -0.890 1.00 92.38 479 THR A C 1
ATOM 3671 O O . THR A 1 479 ? 30.022 4.424 -1.088 1.00 92.38 479 THR A O 1
ATOM 3674 N N . TYR A 1 480 ? 31.229 2.708 -1.888 1.00 92.88 480 TYR A N 1
ATOM 3675 C CA . TYR A 1 480 ? 30.842 2.887 -3.287 1.00 92.88 480 TYR A CA 1
ATOM 3676 C C . TYR A 1 480 ? 29.328 2.735 -3.484 1.00 92.88 480 TYR A C 1
ATOM 3678 O O . TYR A 1 480 ? 28.715 3.573 -4.152 1.00 92.88 480 TYR A O 1
ATOM 3686 N N . PHE A 1 481 ? 28.715 1.707 -2.886 1.00 93.19 481 PHE A N 1
ATOM 3687 C CA . PHE A 1 481 ? 27.268 1.495 -2.931 1.00 93.19 481 PHE A CA 1
ATOM 3688 C C . PHE A 1 481 ? 26.509 2.678 -2.313 1.00 93.19 481 PHE A C 1
ATOM 3690 O O . PHE A 1 481 ? 25.616 3.230 -2.956 1.00 93.19 481 PHE A O 1
ATOM 3697 N N . ILE A 1 482 ? 26.906 3.124 -1.115 1.00 93.12 482 ILE A N 1
ATOM 3698 C CA . ILE A 1 482 ? 26.305 4.264 -0.406 1.00 93.12 482 ILE A CA 1
ATOM 3699 C C . ILE A 1 482 ? 26.369 5.548 -1.242 1.00 93.12 482 ILE A C 1
ATOM 3701 O O . ILE A 1 482 ? 25.350 6.242 -1.356 1.00 93.12 482 ILE A O 1
ATOM 3705 N N . ALA A 1 483 ? 27.539 5.866 -1.804 1.00 92.25 483 ALA A N 1
ATOM 3706 C CA . ALA A 1 483 ? 27.779 7.099 -2.551 1.00 92.25 483 ALA A CA 1
ATOM 3707 C C . ALA A 1 483 ? 27.043 7.110 -3.901 1.00 92.25 483 ALA A C 1
ATOM 3709 O O . ALA A 1 483 ? 26.396 8.095 -4.254 1.00 92.25 483 ALA A O 1
ATOM 3710 N N . ASN A 1 484 ? 27.084 5.996 -4.638 1.00 92.00 484 ASN A N 1
ATOM 3711 C CA . ASN A 1 484 ? 26.520 5.914 -5.985 1.00 92.00 484 ASN A CA 1
ATOM 3712 C C . ASN A 1 484 ? 25.048 5.466 -6.015 1.00 92.00 484 ASN A C 1
ATOM 3714 O O . ASN A 1 484 ? 24.454 5.473 -7.089 1.00 92.00 484 ASN A O 1
ATOM 3718 N N . HIS A 1 485 ? 24.439 5.109 -4.876 1.00 90.94 485 HIS A N 1
ATOM 3719 C CA . HIS A 1 485 ? 23.095 4.517 -4.769 1.00 90.94 485 HIS A CA 1
ATOM 3720 C C . HIS A 1 485 ? 22.037 5.142 -5.696 1.00 90.94 485 HIS A C 1
ATOM 3722 O O . HIS A 1 485 ? 21.355 4.432 -6.436 1.00 90.94 485 HIS A O 1
ATOM 3728 N N . HIS A 1 486 ? 21.923 6.473 -5.681 1.00 89.19 486 HIS A N 1
ATOM 3729 C CA . HIS A 1 486 ? 20.931 7.205 -6.473 1.00 89.19 486 HIS A CA 1
ATOM 3730 C C . HIS A 1 486 ? 21.386 7.406 -7.925 1.00 89.19 486 HIS A C 1
ATOM 3732 O O . HIS A 1 486 ? 20.607 7.164 -8.841 1.00 89.19 486 HIS A O 1
ATOM 3738 N N . ILE A 1 487 ? 22.660 7.761 -8.138 1.00 89.94 487 ILE A N 1
ATOM 3739 C CA . ILE A 1 487 ? 23.270 7.981 -9.465 1.00 89.94 487 ILE A CA 1
ATOM 3740 C C . ILE A 1 487 ? 23.184 6.709 -10.326 1.00 89.94 487 ILE A C 1
ATOM 3742 O O . ILE A 1 487 ? 22.850 6.759 -11.508 1.00 89.94 487 ILE A O 1
ATOM 3746 N N . ASN A 1 488 ? 23.435 5.551 -9.713 1.00 89.88 488 ASN A N 1
ATOM 3747 C CA . ASN A 1 488 ? 23.408 4.247 -10.362 1.00 89.88 488 ASN A CA 1
ATOM 3748 C C . ASN A 1 488 ? 22.033 3.554 -10.304 1.00 89.88 488 ASN A C 1
ATOM 3750 O O . ASN A 1 488 ? 21.886 2.490 -10.912 1.00 89.88 488 ASN A O 1
ATOM 3754 N N . GLY A 1 489 ? 21.031 4.135 -9.635 1.00 89.19 489 GLY A N 1
ATOM 3755 C CA . GLY A 1 489 ? 19.665 3.599 -9.558 1.00 89.19 489 GLY A CA 1
ATOM 3756 C C . GLY A 1 489 ? 19.523 2.299 -8.753 1.00 89.19 489 GLY A C 1
ATOM 3757 O O . GLY A 1 489 ? 18.614 1.512 -9.020 1.00 89.19 489 GLY A O 1
ATOM 3758 N N . TYR A 1 490 ? 20.414 2.042 -7.789 1.00 92.00 490 TYR A N 1
ATOM 3759 C CA . TYR A 1 490 ? 20.477 0.771 -7.052 1.00 92.00 490 TYR A CA 1
ATOM 3760 C C . TYR A 1 490 ? 19.250 0.483 -6.177 1.00 92.00 490 TYR A C 1
ATOM 3762 O O . TYR A 1 490 ? 18.935 -0.685 -5.970 1.00 92.00 490 TYR A O 1
ATOM 3770 N N . GLY A 1 491 ? 18.492 1.507 -5.770 1.00 86.56 491 GLY A N 1
ATOM 3771 C CA . GLY A 1 491 ? 17.215 1.351 -5.055 1.00 86.56 491 GLY A CA 1
ATOM 3772 C C . GLY A 1 491 ? 16.091 0.670 -5.855 1.00 86.56 491 GLY A C 1
ATOM 3773 O O . GLY A 1 491 ? 14.999 0.490 -5.331 1.00 86.56 491 GLY A O 1
ATOM 3774 N N . SER A 1 492 ? 16.341 0.289 -7.113 1.00 86.62 492 SER A N 1
ATOM 3775 C CA . SER A 1 492 ? 15.482 -0.620 -7.890 1.00 86.62 492 SER A CA 1
ATOM 3776 C C . SER A 1 492 ? 15.660 -2.102 -7.519 1.00 86.62 492 SER A C 1
ATOM 3778 O O . SER A 1 492 ? 14.850 -2.932 -7.925 1.00 86.62 492 SER A O 1
ATOM 3780 N N . PHE A 1 493 ? 16.702 -2.448 -6.755 1.00 88.44 493 PHE A N 1
ATOM 3781 C CA . PHE A 1 493 ? 16.965 -3.802 -6.274 1.00 88.44 493 PHE A CA 1
ATOM 3782 C C . PHE A 1 493 ? 16.522 -3.956 -4.813 1.00 88.44 493 PHE A C 1
ATOM 3784 O O . PHE A 1 493 ? 16.848 -3.132 -3.960 1.00 88.44 493 PHE A O 1
ATOM 3791 N N . GLN A 1 494 ? 15.820 -5.044 -4.500 1.00 85.31 494 GLN A N 1
ATOM 3792 C CA . GLN A 1 494 ? 15.253 -5.294 -3.172 1.00 85.31 494 GLN A CA 1
ATOM 3793 C C . GLN A 1 494 ? 16.313 -5.852 -2.192 1.00 85.31 494 GLN A C 1
ATOM 3795 O O . GLN A 1 494 ? 16.249 -7.018 -1.807 1.00 85.31 494 GLN A O 1
ATOM 3800 N N . LEU A 1 495 ? 17.305 -5.050 -1.766 1.00 87.69 495 LEU A N 1
ATOM 3801 C CA . LEU A 1 495 ? 18.370 -5.537 -0.857 1.00 87.69 495 LEU A CA 1
ATOM 3802 C C . LEU A 1 495 ? 17.823 -6.154 0.444 1.00 87.69 495 LEU A C 1
ATOM 3804 O O . LEU A 1 495 ? 18.415 -7.105 0.948 1.00 87.69 495 LEU A O 1
ATOM 3808 N N . GLY A 1 496 ? 16.672 -5.676 0.934 1.00 84.81 496 GLY A N 1
ATOM 3809 C CA . GLY A 1 496 ? 16.014 -6.170 2.150 1.00 84.81 496 GLY A CA 1
ATOM 3810 C C . GLY A 1 496 ? 15.658 -7.666 2.152 1.00 84.81 496 GLY A C 1
ATOM 3811 O O . GLY A 1 496 ? 15.425 -8.227 3.217 1.00 84.81 496 GLY A O 1
ATOM 3812 N N . THR A 1 497 ? 15.635 -8.332 0.989 1.00 85.44 497 THR A N 1
ATOM 3813 C CA . THR A 1 497 ? 15.421 -9.790 0.874 1.00 85.44 497 THR A CA 1
ATOM 3814 C C . THR A 1 497 ? 16.717 -10.586 0.662 1.00 85.44 497 THR A C 1
ATOM 3816 O O . THR A 1 497 ? 16.661 -11.777 0.360 1.00 85.44 497 THR A O 1
ATOM 3819 N N . SER A 1 498 ? 17.890 -9.953 0.771 1.00 88.00 498 SER A N 1
ATOM 3820 C CA . SER A 1 498 ? 19.185 -10.638 0.682 1.00 88.00 498 SER A CA 1
ATOM 3821 C C . SER A 1 498 ? 19.444 -11.486 1.926 1.00 88.00 498 SER A C 1
ATOM 3823 O O . SER A 1 498 ? 19.334 -10.995 3.044 1.00 88.00 498 SER A O 1
ATOM 3825 N N . THR A 1 499 ? 19.859 -12.737 1.735 1.00 88.38 499 THR A N 1
ATOM 3826 C CA . THR A 1 499 ? 20.287 -13.647 2.814 1.00 88.38 499 THR A CA 1
ATOM 3827 C C . THR A 1 499 ? 21.779 -13.540 3.138 1.00 88.38 499 THR A C 1
ATOM 3829 O O . THR A 1 499 ? 22.246 -14.183 4.076 1.00 88.38 499 THR A O 1
ATOM 3832 N N . LYS A 1 500 ? 22.555 -12.762 2.369 1.00 90.12 500 LYS A N 1
ATOM 3833 C CA . LYS A 1 500 ? 23.998 -12.615 2.605 1.00 90.12 500 LYS A CA 1
ATOM 3834 C C . LYS A 1 500 ? 24.255 -11.727 3.819 1.00 90.12 500 LYS A C 1
ATOM 3836 O O . LYS A 1 500 ? 23.591 -10.709 4.004 1.00 90.12 500 LYS A O 1
ATOM 3841 N N . GLN A 1 501 ? 25.233 -12.118 4.630 1.00 91.94 501 GLN A N 1
ATOM 3842 C CA . GLN A 1 501 ? 25.610 -11.417 5.852 1.00 91.94 501 GLN A CA 1
ATOM 3843 C C . GLN A 1 501 ? 26.718 -10.409 5.536 1.00 91.94 501 GLN A C 1
ATOM 3845 O O . GLN A 1 501 ? 27.845 -10.795 5.242 1.00 91.94 501 GLN A O 1
ATOM 3850 N N . PHE A 1 502 ? 26.375 -9.120 5.530 1.00 92.38 502 PHE A N 1
ATOM 3851 C CA . PHE A 1 502 ? 27.293 -8.047 5.116 1.00 92.38 502 PHE A CA 1
ATOM 3852 C C . PHE A 1 502 ? 27.110 -6.726 5.878 1.00 92.38 502 PHE A C 1
ATOM 3854 O O . PHE A 1 502 ? 27.895 -5.798 5.684 1.00 92.38 502 PHE A O 1
ATOM 3861 N N . LEU A 1 503 ? 26.108 -6.618 6.757 1.00 93.00 503 LEU A N 1
ATOM 3862 C CA . LEU A 1 503 ? 25.874 -5.418 7.559 1.00 93.00 503 LEU A CA 1
ATOM 3863 C C . LEU A 1 503 ? 26.525 -5.548 8.945 1.00 93.00 503 LEU A C 1
ATOM 3865 O O . LEU A 1 503 ? 26.218 -6.516 9.646 1.00 93.00 503 LEU A O 1
ATOM 3869 N N . PRO A 1 504 ? 27.392 -4.602 9.360 1.00 91.88 504 PRO A N 1
ATOM 3870 C CA . PRO A 1 504 ? 27.993 -4.602 10.689 1.00 91.88 504 PRO A CA 1
ATOM 3871 C C . PRO A 1 504 ? 26.980 -4.195 11.762 1.00 91.88 504 PRO A C 1
ATOM 3873 O O . PRO A 1 504 ? 26.076 -3.382 11.524 1.00 91.88 504 PRO A O 1
ATOM 3876 N N . LEU A 1 505 ? 27.172 -4.720 12.968 1.00 92.75 505 LEU A N 1
ATOM 3877 C CA . LEU A 1 505 ? 26.318 -4.444 14.116 1.00 92.75 505 LEU A CA 1
ATOM 3878 C C . LEU A 1 505 ? 26.868 -3.318 15.002 1.00 92.75 505 LEU A C 1
ATOM 3880 O O . LEU A 1 505 ? 28.041 -2.948 14.966 1.00 92.75 505 LEU A O 1
ATOM 3884 N N . GLN A 1 506 ? 25.991 -2.757 15.828 1.00 89.88 506 GLN A N 1
ATOM 3885 C CA . GLN A 1 506 ? 26.355 -1.838 16.898 1.00 89.88 506 GLN A CA 1
ATOM 3886 C C . GLN A 1 506 ? 26.848 -2.633 18.117 1.00 89.88 506 GLN A C 1
ATOM 3888 O O . GLN A 1 506 ? 26.066 -3.325 18.763 1.00 89.88 506 GLN A O 1
ATOM 3893 N N . GLY A 1 507 ? 28.142 -2.518 18.431 1.00 82.31 507 GLY A N 1
ATOM 3894 C CA . GLY A 1 507 ? 28.778 -3.205 19.566 1.00 82.31 507 GLY A CA 1
ATOM 3895 C C . GLY A 1 507 ? 29.378 -4.583 19.255 1.00 82.31 507 GLY A C 1
ATOM 3896 O O . GLY A 1 507 ? 29.935 -5.201 20.156 1.00 82.31 507 GLY A O 1
ATOM 3897 N N . ASP A 1 508 ? 29.305 -5.048 18.005 1.00 83.00 508 ASP A N 1
ATOM 3898 C CA . ASP A 1 508 ? 29.975 -6.262 17.524 1.00 83.00 508 ASP A CA 1
ATOM 3899 C C . ASP A 1 508 ? 30.579 -5.975 16.138 1.00 83.00 508 ASP A C 1
ATOM 3901 O O . ASP A 1 508 ? 29.861 -5.753 15.163 1.00 83.00 508 ASP A O 1
ATOM 3905 N N . GLU A 1 509 ? 31.911 -5.910 16.072 1.00 73.94 509 GLU A N 1
ATOM 3906 C CA . GLU A 1 509 ? 32.664 -5.596 14.846 1.00 73.94 509 GLU A CA 1
ATOM 3907 C C . GLU A 1 509 ? 33.016 -6.845 14.018 1.00 73.94 509 GLU A C 1
ATOM 3909 O O . GLU A 1 509 ? 33.438 -6.730 12.861 1.00 73.94 509 GLU A O 1
ATOM 3914 N N . ILE A 1 510 ? 32.848 -8.034 14.609 1.00 81.19 510 ILE A N 1
ATOM 3915 C CA . ILE A 1 510 ? 33.215 -9.328 14.023 1.00 81.19 510 ILE A CA 1
ATOM 3916 C C . ILE A 1 510 ? 32.003 -9.942 13.322 1.00 81.19 510 ILE A C 1
ATOM 3918 O O . ILE A 1 510 ? 32.136 -10.494 12.227 1.00 81.19 510 ILE A O 1
ATOM 3922 N N . ARG A 1 511 ? 30.814 -9.840 13.927 1.00 86.94 511 ARG A N 1
ATOM 3923 C CA . ARG A 1 511 ? 29.579 -10.406 13.386 1.00 86.94 511 ARG A CA 1
ATOM 3924 C C . ARG A 1 511 ? 28.897 -9.456 12.407 1.00 86.94 511 ARG A C 1
ATOM 3926 O O . ARG A 1 511 ? 28.495 -8.346 12.746 1.00 86.94 511 ARG A O 1
ATOM 3933 N N . TYR A 1 512 ? 28.670 -9.972 11.206 1.00 90.06 512 TYR A N 1
ATOM 3934 C CA . TYR A 1 512 ? 27.860 -9.340 10.172 1.00 90.06 512 TYR A CA 1
ATOM 3935 C C . TYR A 1 512 ? 26.546 -10.108 10.037 1.00 90.06 512 TYR A C 1
ATOM 3937 O O . TYR A 1 512 ? 26.483 -11.301 10.339 1.00 90.06 512 TYR A O 1
ATOM 3945 N N . VAL A 1 513 ? 25.485 -9.428 9.607 1.00 92.38 513 VAL A N 1
ATOM 3946 C CA . VAL A 1 513 ? 24.155 -10.033 9.431 1.00 92.38 513 VAL A CA 1
ATOM 3947 C C . VAL A 1 513 ? 23.501 -9.598 8.119 1.00 92.38 513 VAL A C 1
ATOM 3949 O O . VAL A 1 513 ? 24.019 -8.730 7.404 1.00 92.38 513 VAL A O 1
ATOM 3952 N N . SER A 1 514 ? 22.385 -10.235 7.774 1.00 93.25 514 SER A N 1
ATOM 3953 C CA . SER A 1 514 ? 21.532 -9.839 6.652 1.00 93.25 514 SER A CA 1
ATOM 3954 C C . SER A 1 514 ? 20.605 -8.660 7.016 1.00 93.25 514 SER A C 1
ATOM 3956 O O . SER A 1 514 ? 20.329 -8.437 8.198 1.00 93.25 514 SER A O 1
ATOM 3958 N N . PRO A 1 515 ? 20.064 -7.910 6.033 1.00 92.75 515 PRO A N 1
ATOM 3959 C CA . PRO A 1 515 ? 19.173 -6.768 6.289 1.00 92.75 515 PRO A CA 1
ATOM 3960 C C . PRO A 1 515 ? 17.870 -7.075 7.044 1.00 92.75 515 PRO A C 1
ATOM 3962 O O . PRO A 1 515 ? 17.230 -6.150 7.534 1.00 92.75 515 PRO A O 1
ATOM 3965 N N . ALA A 1 516 ? 17.473 -8.349 7.137 1.00 90.75 516 ALA A N 1
ATOM 3966 C CA . ALA A 1 516 ? 16.293 -8.795 7.880 1.00 90.75 516 ALA A CA 1
ATOM 3967 C C . ALA A 1 516 ? 16.589 -9.168 9.351 1.00 90.75 516 ALA A C 1
ATOM 3969 O O . ALA A 1 516 ? 15.660 -9.382 10.130 1.00 90.75 516 ALA A O 1
ATOM 3970 N N . GLU A 1 517 ? 17.866 -9.269 9.732 1.00 90.50 517 GLU A N 1
ATOM 3971 C CA . GLU A 1 517 ? 18.315 -9.672 11.073 1.00 90.50 517 GLU A CA 1
ATOM 3972 C C . GLU A 1 517 ? 18.682 -8.480 11.977 1.00 90.50 517 GLU A C 1
ATOM 3974 O O . GLU A 1 517 ? 18.799 -8.656 13.193 1.00 90.50 517 GLU A O 1
ATOM 3979 N N . CYS A 1 518 ? 18.855 -7.277 11.413 1.00 93.19 518 CYS A N 1
ATOM 3980 C CA . CYS A 1 518 ? 19.122 -6.048 12.163 1.00 93.19 518 CYS A CA 1
ATOM 3981 C C . CYS A 1 518 ? 18.123 -4.920 11.876 1.00 93.19 518 CYS A C 1
ATOM 3983 O O . CYS A 1 518 ? 17.422 -4.922 10.868 1.00 93.19 518 CYS A O 1
ATOM 3985 N N . PHE A 1 519 ? 18.077 -3.952 12.795 1.00 95.31 519 PHE A N 1
ATOM 3986 C CA . PHE A 1 519 ? 17.129 -2.833 12.799 1.00 95.31 519 PHE A CA 1
ATOM 3987 C C . PHE A 1 519 ? 17.824 -1.527 13.213 1.00 95.31 519 PHE A C 1
ATOM 3989 O O . PHE A 1 519 ? 18.939 -1.566 13.740 1.00 95.31 519 PHE A O 1
ATOM 3996 N N . THR A 1 520 ? 17.197 -0.364 12.998 1.00 94.38 520 THR A N 1
ATOM 3997 C CA . THR A 1 520 ? 17.761 0.930 13.452 1.00 94.38 520 THR A CA 1
ATOM 3998 C C . THR A 1 520 ? 17.236 1.403 14.806 1.00 94.38 520 THR A C 1
ATOM 4000 O O . THR A 1 520 ? 17.931 2.156 15.487 1.00 94.38 520 THR A O 1
ATOM 4003 N N . ASN A 1 521 ? 16.049 0.971 15.244 1.00 92.94 521 ASN A N 1
ATOM 4004 C CA . ASN A 1 521 ? 15.510 1.367 16.543 1.00 92.94 521 ASN A CA 1
ATOM 4005 C C . ASN A 1 521 ? 16.279 0.685 17.687 1.00 92.94 521 ASN A C 1
ATOM 4007 O O . ASN A 1 521 ? 15.988 -0.457 18.050 1.00 92.94 521 ASN A O 1
ATOM 4011 N N . GLU A 1 522 ? 17.229 1.410 18.294 1.00 91.38 522 GLU A N 1
ATOM 4012 C CA . GLU A 1 522 ? 18.057 0.949 19.423 1.00 91.38 522 GLU A CA 1
ATOM 4013 C C . GLU A 1 522 ? 17.226 0.314 20.560 1.00 91.38 522 GLU A C 1
ATOM 4015 O O . GLU A 1 522 ? 17.708 -0.603 21.229 1.00 91.38 522 GLU A O 1
ATOM 4020 N N . ARG A 1 523 ? 15.957 0.724 20.750 1.00 89.50 523 ARG A N 1
ATOM 4021 C CA . ARG A 1 523 ? 15.065 0.170 21.786 1.00 89.50 523 ARG A CA 1
ATOM 4022 C C . ARG A 1 523 ? 14.724 -1.309 21.579 1.00 89.50 523 ARG A C 1
ATOM 4024 O O . ARG A 1 523 ? 14.513 -2.000 22.571 1.00 89.50 523 ARG A O 1
ATOM 4031 N N . CYS A 1 524 ? 14.689 -1.825 20.345 1.00 91.56 524 CYS A N 1
ATOM 4032 C CA . CYS A 1 524 ? 14.313 -3.226 20.105 1.00 91.56 524 CYS A CA 1
ATOM 4033 C C . CYS A 1 524 ? 15.371 -4.237 20.601 1.00 91.56 524 CYS A C 1
ATOM 4035 O O . CYS A 1 524 ? 15.063 -5.417 20.784 1.00 91.56 524 CYS A O 1
ATOM 4037 N N . SER A 1 525 ? 16.584 -3.773 20.930 1.00 90.69 525 SER A N 1
ATOM 4038 C CA . SER A 1 525 ? 17.640 -4.575 21.568 1.00 90.69 525 SER A CA 1
ATOM 4039 C C . SER A 1 525 ? 17.198 -5.253 22.875 1.00 90.69 525 SER A C 1
ATOM 4041 O O . SER A 1 525 ? 17.680 -6.343 23.187 1.00 90.69 525 SER A O 1
ATOM 4043 N N . VAL A 1 526 ? 16.210 -4.692 23.591 1.00 88.81 526 VAL A N 1
ATOM 4044 C CA . VAL A 1 526 ? 15.613 -5.281 24.808 1.00 88.81 526 VAL A CA 1
ATOM 4045 C C . VAL A 1 526 ? 14.991 -6.672 24.572 1.00 88.81 526 VAL A C 1
ATOM 4047 O O . VAL A 1 526 ? 14.925 -7.487 25.488 1.00 88.81 526 VAL A O 1
ATOM 4050 N N . LEU A 1 527 ? 14.588 -6.976 23.332 1.00 89.88 527 LEU A N 1
ATOM 4051 C CA . LEU A 1 527 ? 14.059 -8.277 22.894 1.00 89.88 527 LEU A CA 1
ATOM 4052 C C . LEU A 1 527 ? 15.127 -9.167 22.220 1.00 89.88 527 LEU A C 1
ATOM 4054 O O . LEU A 1 527 ? 14.796 -10.171 21.582 1.00 89.88 527 LEU A O 1
ATOM 4058 N N . GLY A 1 528 ? 16.411 -8.811 22.326 1.00 88.75 528 GLY A N 1
ATOM 4059 C CA . GLY A 1 528 ? 17.511 -9.552 21.704 1.00 88.75 528 GLY A CA 1
ATOM 4060 C C . GLY A 1 528 ? 17.495 -9.495 20.173 1.00 88.75 528 GLY A C 1
ATOM 4061 O O . GLY A 1 528 ? 17.834 -10.482 19.518 1.00 88.75 528 GLY A O 1
ATOM 4062 N N . PHE A 1 529 ? 17.045 -8.381 19.592 1.00 92.25 529 PHE A N 1
ATOM 4063 C CA . PHE A 1 529 ? 17.262 -8.081 18.176 1.00 92.25 529 PHE A CA 1
ATOM 4064 C C . PHE A 1 529 ? 18.579 -7.319 17.996 1.00 92.25 529 PHE A C 1
ATOM 4066 O O . PHE A 1 529 ? 18.964 -6.517 18.848 1.00 92.25 529 PHE A O 1
ATOM 4073 N N . SER A 1 530 ? 19.278 -7.574 16.891 1.00 93.62 530 SER A N 1
ATOM 4074 C CA . SER A 1 530 ? 20.538 -6.902 16.581 1.00 93.62 530 SER A CA 1
ATOM 4075 C C . SER A 1 530 ? 20.289 -5.499 16.019 1.00 93.62 530 SER A C 1
ATOM 4077 O O . SER A 1 530 ? 19.347 -5.281 15.259 1.00 93.62 530 SER A O 1
ATOM 4079 N N . ILE A 1 531 ? 21.142 -4.537 16.371 1.00 94.38 531 ILE A N 1
ATOM 4080 C CA . ILE A 1 531 ? 21.034 -3.149 15.902 1.00 94.38 531 ILE A CA 1
ATOM 4081 C C . ILE A 1 531 ? 22.122 -2.882 14.857 1.00 94.38 531 ILE A C 1
ATOM 4083 O O . ILE A 1 531 ? 23.277 -3.261 15.057 1.00 94.38 531 ILE A O 1
ATOM 4087 N N . LEU A 1 532 ? 21.757 -2.244 13.744 1.00 94.38 532 LEU A N 1
ATOM 4088 C CA . LEU A 1 532 ? 22.689 -1.808 12.698 1.00 94.38 532 LEU A CA 1
ATOM 4089 C C . LEU A 1 532 ? 23.716 -0.816 13.274 1.00 94.38 532 LEU A C 1
ATOM 4091 O O . LEU A 1 532 ? 23.359 0.021 14.103 1.00 94.38 532 LEU A O 1
ATOM 4095 N N . ARG A 1 533 ? 24.976 -0.854 12.819 1.00 93.31 533 ARG A N 1
ATOM 4096 C CA . ARG A 1 533 ? 26.003 0.112 13.254 1.00 93.31 533 ARG A CA 1
ATOM 4097 C C . ARG A 1 533 ? 25.564 1.569 12.997 1.00 93.31 533 ARG A C 1
ATOM 4099 O O . ARG A 1 533 ? 25.017 1.888 11.941 1.00 93.31 533 ARG A O 1
ATOM 4106 N N . LYS A 1 534 ? 25.772 2.446 13.987 1.00 91.50 534 LYS A N 1
ATOM 4107 C CA . LYS A 1 534 ? 25.100 3.759 14.111 1.00 91.50 534 LYS A CA 1
ATOM 4108 C C . LYS A 1 534 ? 25.379 4.749 12.970 1.00 91.50 534 LYS A C 1
ATOM 4110 O O . LYS A 1 534 ? 24.499 5.515 12.590 1.00 91.50 534 LYS A O 1
ATOM 4115 N N . ASP A 1 535 ? 26.568 4.694 12.382 1.00 90.75 535 ASP A N 1
ATOM 4116 C CA . ASP A 1 535 ? 26.961 5.455 11.187 1.00 90.75 535 ASP A CA 1
ATOM 4117 C C . ASP A 1 535 ? 26.137 5.087 9.940 1.00 90.75 535 ASP A C 1
ATOM 4119 O O . ASP A 1 535 ? 25.888 5.935 9.084 1.00 90.75 535 ASP A O 1
ATOM 4123 N N . LEU A 1 536 ? 25.657 3.843 9.853 1.00 92.25 536 LEU A N 1
ATOM 4124 C CA . LEU A 1 536 ? 24.856 3.357 8.730 1.00 92.25 536 LEU A CA 1
ATOM 4125 C C . LEU A 1 536 ? 23.353 3.638 8.887 1.00 92.25 536 LEU A C 1
ATOM 4127 O O . LEU A 1 536 ? 22.607 3.414 7.935 1.00 92.25 536 LEU A O 1
ATOM 4131 N N . HIS A 1 537 ? 22.878 4.159 10.028 1.00 93.88 537 HIS A N 1
ATOM 4132 C CA . HIS A 1 537 ? 21.444 4.435 10.254 1.00 93.88 537 HIS A CA 1
ATOM 4133 C C . HIS A 1 537 ? 20.868 5.403 9.213 1.00 93.88 537 HIS A C 1
ATOM 4135 O O . HIS A 1 537 ? 19.801 5.146 8.658 1.00 93.88 537 HIS A O 1
ATOM 4141 N N . ILE A 1 538 ? 21.619 6.451 8.853 1.00 92.38 538 ILE A N 1
ATOM 4142 C CA . ILE A 1 538 ? 21.260 7.415 7.791 1.00 92.38 538 ILE A CA 1
ATOM 4143 C C . ILE A 1 538 ? 21.221 6.801 6.377 1.00 92.38 538 ILE A C 1
ATOM 4145 O O . ILE A 1 538 ? 20.872 7.476 5.405 1.00 92.38 538 ILE A O 1
ATOM 4149 N N . HIS A 1 539 ? 21.616 5.535 6.236 1.00 93.31 539 HIS A N 1
ATOM 4150 C CA . HIS A 1 539 ? 21.678 4.778 4.985 1.00 93.31 539 HIS A CA 1
ATOM 4151 C C . HIS A 1 539 ? 20.949 3.425 5.067 1.00 93.31 539 HIS A C 1
ATOM 4153 O O . HIS A 1 539 ? 20.953 2.680 4.090 1.00 93.31 539 HIS A O 1
ATOM 4159 N N . ALA A 1 540 ? 20.280 3.116 6.184 1.00 91.56 540 ALA A N 1
ATOM 4160 C CA . ALA A 1 540 ? 19.565 1.858 6.416 1.00 91.56 540 ALA A CA 1
ATOM 4161 C C . ALA A 1 540 ? 18.539 1.548 5.310 1.00 91.56 540 ALA A C 1
ATOM 4163 O O . ALA A 1 540 ? 18.447 0.420 4.824 1.00 91.56 540 ALA A O 1
ATOM 4164 N N . ASN A 1 541 ? 17.852 2.586 4.826 1.00 90.69 541 ASN A N 1
ATOM 4165 C CA . ASN A 1 541 ? 16.925 2.519 3.697 1.00 90.69 541 ASN A CA 1
ATOM 4166 C C . ASN A 1 541 ? 17.583 2.086 2.370 1.00 90.69 541 ASN A C 1
ATOM 4168 O O . ASN A 1 541 ? 16.940 1.389 1.590 1.00 90.69 541 ASN A O 1
ATOM 4172 N N . LYS A 1 542 ? 18.857 2.425 2.121 1.00 92.44 542 LYS A N 1
ATOM 4173 C CA . LYS A 1 542 ? 19.624 1.959 0.945 1.00 92.44 542 LYS A CA 1
ATOM 4174 C C . LYS A 1 542 ? 19.915 0.457 1.012 1.00 92.44 542 LYS A C 1
ATOM 4176 O O . LYS A 1 542 ? 20.058 -0.187 -0.020 1.00 92.44 542 LYS A O 1
ATOM 4181 N N . PHE A 1 543 ? 20.001 -0.101 2.219 1.00 92.19 543 PHE A N 1
ATOM 4182 C CA . PHE A 1 543 ? 20.241 -1.527 2.457 1.00 92.19 543 PHE A CA 1
ATOM 4183 C C . PHE A 1 543 ? 18.954 -2.349 2.630 1.00 92.19 543 PHE A C 1
ATOM 4185 O O . PHE A 1 543 ? 19.020 -3.573 2.694 1.00 92.19 543 PHE A O 1
ATOM 4192 N N . GLY A 1 544 ? 17.786 -1.700 2.688 1.00 90.94 544 GLY A N 1
ATOM 4193 C CA . GLY A 1 544 ? 16.507 -2.357 2.969 1.00 90.94 544 GLY A CA 1
ATOM 4194 C C . GLY A 1 544 ? 16.331 -2.794 4.429 1.00 90.94 544 GLY A C 1
ATOM 4195 O O . GLY A 1 544 ? 15.485 -3.641 4.696 1.00 90.94 544 GLY A O 1
ATOM 4196 N N . VAL A 1 545 ? 17.115 -2.229 5.354 1.00 94.31 545 VAL A N 1
ATOM 4197 C CA . VAL A 1 545 ? 17.007 -2.479 6.800 1.00 94.31 545 VAL A CA 1
ATOM 4198 C C . VAL A 1 545 ? 15.748 -1.805 7.343 1.00 94.31 545 VAL A C 1
ATOM 4200 O O . VAL A 1 545 ? 15.517 -0.617 7.102 1.00 94.31 545 VAL A O 1
ATOM 4203 N N . ALA A 1 546 ? 14.936 -2.557 8.086 1.00 92.88 546 ALA A N 1
ATOM 4204 C CA . ALA A 1 546 ? 13.724 -2.038 8.711 1.00 92.88 546 ALA A CA 1
ATOM 4205 C C . ALA A 1 546 ? 14.039 -1.189 9.957 1.00 92.88 546 ALA A C 1
ATOM 4207 O O . ALA A 1 546 ? 15.037 -1.402 10.646 1.00 92.88 546 ALA A O 1
ATOM 4208 N N . VAL A 1 547 ? 13.159 -0.236 10.281 1.00 92.12 547 VAL A N 1
ATOM 4209 C CA . VAL A 1 547 ? 13.294 0.560 11.516 1.00 92.12 547 VAL A CA 1
ATOM 4210 C C . VAL A 1 547 ? 13.093 -0.321 12.748 1.00 92.12 547 VAL A C 1
ATOM 4212 O O . VAL A 1 547 ? 13.856 -0.226 13.705 1.00 92.12 547 VAL A O 1
ATOM 4215 N N . ASP A 1 548 ? 12.108 -1.217 12.683 1.00 92.19 548 ASP A N 1
ATOM 4216 C CA . ASP A 1 548 ? 11.666 -2.060 13.787 1.00 92.19 548 ASP A CA 1
ATOM 4217 C C . ASP A 1 548 ? 11.336 -3.494 13.320 1.00 92.19 548 ASP A C 1
ATOM 4219 O O . ASP A 1 548 ? 10.843 -3.677 12.202 1.00 92.19 548 ASP A O 1
ATOM 4223 N N . PRO A 1 549 ? 11.553 -4.516 14.171 1.00 92.69 549 PRO A N 1
ATOM 4224 C CA . PRO A 1 549 ? 11.196 -5.905 13.883 1.00 92.69 549 PRO A CA 1
ATOM 4225 C C . PRO A 1 549 ? 9.676 -6.129 13.765 1.00 92.69 549 PRO A C 1
ATOM 4227 O O . PRO A 1 549 ? 8.893 -5.373 14.350 1.00 92.69 549 PRO A O 1
ATOM 4230 N N . PRO A 1 550 ? 9.210 -7.185 13.067 1.00 91.81 550 PRO A N 1
ATOM 4231 C CA . PRO A 1 550 ? 7.784 -7.491 12.941 1.00 91.81 550 PRO A CA 1
ATOM 4232 C C . PRO A 1 550 ? 7.096 -7.646 14.306 1.00 91.81 550 PRO A C 1
ATOM 4234 O O . PRO A 1 550 ? 7.500 -8.479 15.117 1.00 91.81 550 PRO A O 1
ATOM 4237 N N . PHE A 1 551 ? 6.025 -6.881 14.555 1.00 91.06 551 PHE A N 1
ATOM 4238 C CA . PHE A 1 551 ? 5.375 -6.803 15.874 1.00 91.06 551 PHE A CA 1
ATOM 4239 C C . PHE A 1 551 ? 4.952 -8.178 16.428 1.00 91.06 551 PHE A C 1
ATOM 4241 O O . PHE A 1 551 ? 5.070 -8.435 17.624 1.00 91.06 551 PHE A O 1
ATOM 4248 N N . THR A 1 552 ? 4.512 -9.100 15.564 1.00 90.81 552 THR A N 1
ATOM 4249 C CA . THR A 1 552 ? 4.166 -10.481 15.946 1.00 90.81 552 THR A CA 1
ATOM 4250 C C . THR A 1 552 ? 5.343 -11.240 16.562 1.00 90.81 552 THR A C 1
ATOM 4252 O O . THR A 1 552 ? 5.152 -11.961 17.537 1.00 90.81 552 THR A O 1
ATOM 4255 N N . GLU A 1 553 ? 6.557 -11.057 16.041 1.00 91.12 553 GLU A N 1
ATOM 4256 C CA . GLU A 1 553 ? 7.761 -11.707 16.571 1.00 91.12 553 GLU A CA 1
ATOM 4257 C C . GLU A 1 553 ? 8.230 -11.042 17.873 1.00 91.12 553 GLU A C 1
ATOM 4259 O O . GLU A 1 553 ? 8.660 -11.729 18.798 1.00 91.12 553 GLU A O 1
ATOM 4264 N N . CYS A 1 554 ? 8.028 -9.728 18.022 1.00 92.38 554 CYS A N 1
ATOM 4265 C CA . CYS A 1 554 ? 8.188 -9.059 19.315 1.00 92.38 554 CYS A CA 1
ATOM 4266 C C . CYS A 1 554 ? 7.273 -9.689 20.380 1.00 92.38 554 CYS A C 1
ATOM 4268 O O . CYS A 1 554 ? 7.740 -10.042 21.464 1.00 92.38 554 CYS A O 1
ATOM 4270 N N . VAL A 1 555 ? 5.985 -9.877 20.061 1.00 92.25 555 VAL A N 1
ATOM 4271 C CA . VAL A 1 555 ? 4.997 -10.513 20.952 1.00 92.25 555 VAL A CA 1
ATOM 4272 C C . VAL A 1 555 ? 5.391 -11.950 21.299 1.00 92.25 555 VAL A C 1
ATOM 4274 O O . VAL A 1 555 ? 5.350 -12.313 22.474 1.00 92.25 555 VAL A O 1
ATOM 4277 N N . ASN A 1 556 ? 5.827 -12.751 20.319 1.00 91.81 556 ASN A N 1
ATOM 4278 C CA . ASN A 1 556 ? 6.314 -14.113 20.563 1.00 91.81 556 ASN A CA 1
ATOM 4279 C C . ASN A 1 556 ? 7.462 -14.122 21.587 1.00 91.81 556 ASN A C 1
ATOM 4281 O O . ASN A 1 556 ? 7.426 -14.889 22.549 1.00 91.81 556 ASN A O 1
ATOM 4285 N N . ARG A 1 557 ? 8.458 -13.243 21.410 1.00 93.19 557 ARG A N 1
ATOM 4286 C CA . ARG A 1 557 ? 9.626 -13.147 22.299 1.00 93.19 557 ARG A CA 1
ATOM 4287 C C . ARG A 1 557 ? 9.280 -12.649 23.700 1.00 93.19 557 ARG A C 1
ATOM 4289 O O . ARG A 1 557 ? 9.811 -13.195 24.662 1.00 93.19 557 ARG A O 1
ATOM 4296 N N . LEU A 1 558 ? 8.370 -11.679 23.830 1.00 92.88 558 LEU A N 1
ATOM 4297 C CA . LEU A 1 558 ? 7.866 -11.217 25.131 1.00 92.88 558 LEU A CA 1
ATOM 4298 C C . LEU A 1 558 ? 7.167 -12.350 25.902 1.00 92.88 558 LEU A C 1
ATOM 4300 O O . LEU A 1 558 ? 7.395 -12.505 27.098 1.00 92.88 558 LEU A O 1
ATOM 4304 N N . ILE A 1 559 ? 6.349 -13.161 25.225 1.00 92.38 559 ILE A N 1
ATOM 4305 C CA . ILE A 1 559 ? 5.655 -14.299 25.849 1.00 92.38 559 ILE A CA 1
ATOM 4306 C C . ILE A 1 559 ? 6.643 -15.430 26.192 1.00 92.38 559 ILE A C 1
ATOM 4308 O O . ILE A 1 559 ? 6.515 -16.055 27.242 1.00 92.38 559 ILE A O 1
ATOM 4312 N N . ALA A 1 560 ? 7.646 -15.680 25.345 1.00 91.12 560 ALA A N 1
ATOM 4313 C CA . ALA A 1 560 ? 8.664 -16.708 25.577 1.00 91.12 560 ALA A CA 1
ATOM 4314 C C . ALA A 1 560 ? 9.696 -16.332 26.660 1.00 91.12 560 ALA A C 1
ATOM 4316 O O . ALA A 1 560 ? 10.266 -17.218 27.297 1.00 91.12 560 ALA A O 1
ATOM 4317 N N . LYS A 1 561 ? 9.956 -15.035 26.867 1.00 90.19 561 LYS A N 1
ATOM 4318 C CA . LYS A 1 561 ? 10.897 -14.516 27.869 1.00 90.19 561 LYS A CA 1
ATOM 4319 C C . LYS A 1 561 ? 10.343 -13.234 28.521 1.00 90.19 561 LYS A C 1
ATOM 4321 O O . LYS A 1 561 ? 10.779 -12.135 28.169 1.00 90.19 561 LYS A O 1
ATOM 4326 N N . PRO A 1 562 ? 9.399 -13.354 29.473 1.00 91.31 562 PRO A N 1
ATOM 4327 C CA . PRO A 1 562 ? 8.835 -12.199 30.166 1.00 91.31 562 PRO A CA 1
ATOM 4328 C C . PRO A 1 562 ? 9.885 -11.481 31.041 1.00 91.31 562 PRO A C 1
ATOM 4330 O O . PRO A 1 562 ? 10.875 -12.097 31.458 1.00 91.31 562 PRO A O 1
ATOM 4333 N N . PRO A 1 563 ? 9.694 -10.182 31.340 1.00 91.50 563 PRO A N 1
ATOM 4334 C CA . PRO A 1 563 ? 10.630 -9.397 32.143 1.00 91.50 563 PRO A CA 1
ATOM 4335 C C . PRO A 1 563 ? 10.667 -9.893 33.594 1.00 91.50 563 PRO A C 1
ATOM 4337 O O . PRO A 1 563 ? 9.647 -10.302 34.144 1.00 91.50 563 PRO A O 1
ATOM 4340 N N . GLN A 1 564 ? 11.842 -9.858 34.226 1.00 87.19 564 GLN A N 1
ATOM 4341 C CA . GLN A 1 564 ? 12.063 -10.492 35.538 1.00 87.19 564 GLN A CA 1
ATOM 4342 C C . GLN A 1 564 ? 12.074 -9.504 36.715 1.00 87.19 564 GLN A C 1
ATOM 4344 O O . GLN A 1 564 ? 12.173 -9.921 37.861 1.00 87.19 564 GLN A O 1
ATOM 4349 N N . ASN A 1 565 ? 11.990 -8.195 36.467 1.00 86.75 565 ASN A N 1
ATOM 4350 C CA . ASN A 1 565 ? 11.932 -7.166 37.509 1.00 86.75 565 ASN A CA 1
ATOM 4351 C C . ASN A 1 565 ? 11.258 -5.881 36.982 1.00 86.75 565 ASN A C 1
ATOM 4353 O O . ASN A 1 565 ? 11.055 -5.733 35.774 1.00 86.75 565 ASN A O 1
ATOM 4357 N N . LYS A 1 566 ? 10.946 -4.925 37.876 1.00 86.75 566 LYS A N 1
ATOM 4358 C CA . LYS A 1 566 ? 10.285 -3.649 37.522 1.00 86.75 566 LYS A CA 1
ATOM 4359 C C . LYS A 1 566 ? 11.054 -2.826 36.473 1.00 86.75 566 LYS A C 1
ATOM 4361 O O . LYS A 1 566 ? 10.416 -2.236 35.611 1.00 86.75 566 LYS A O 1
ATOM 4366 N N . ARG A 1 567 ? 12.394 -2.810 36.486 1.00 88.94 567 ARG A N 1
ATOM 4367 C CA . ARG A 1 567 ? 13.211 -2.035 35.527 1.00 88.94 567 ARG A CA 1
ATOM 4368 C C . ARG A 1 567 ? 13.164 -2.630 34.118 1.00 88.94 567 ARG A C 1
ATOM 4370 O O . ARG A 1 567 ? 12.977 -1.891 33.146 1.00 88.94 567 ARG A O 1
ATOM 4377 N N . ASP A 1 568 ? 13.298 -3.950 34.020 1.00 89.19 568 ASP A N 1
ATOM 4378 C CA . ASP A 1 568 ? 13.176 -4.680 32.755 1.00 89.19 568 ASP A CA 1
ATOM 4379 C C . ASP A 1 568 ? 11.765 -4.511 32.187 1.00 89.19 568 ASP A C 1
ATOM 4381 O O . ASP A 1 568 ? 11.613 -4.210 31.007 1.00 89.19 568 ASP A O 1
ATOM 4385 N N . ALA A 1 569 ? 10.739 -4.627 33.036 1.00 90.88 569 ALA A N 1
ATOM 4386 C CA . ALA A 1 569 ? 9.343 -4.433 32.659 1.00 90.88 569 ALA A CA 1
ATOM 4387 C C . ALA A 1 569 ? 9.073 -3.007 32.151 1.00 90.88 569 ALA A C 1
ATOM 4389 O O . ALA A 1 569 ? 8.530 -2.860 31.059 1.00 90.88 569 ALA A O 1
ATOM 4390 N N . SER A 1 570 ? 9.527 -1.962 32.855 1.00 91.56 570 SER A N 1
ATOM 4391 C CA . SER A 1 570 ? 9.437 -0.569 32.383 1.00 91.56 570 SER A CA 1
ATOM 4392 C C . SER A 1 570 ? 10.071 -0.370 31.004 1.00 91.56 570 SER A C 1
ATOM 4394 O O . SER A 1 570 ? 9.479 0.274 30.140 1.00 91.56 570 SER A O 1
ATOM 4396 N N . THR A 1 571 ? 11.255 -0.944 30.771 1.00 91.50 571 THR A N 1
ATOM 4397 C CA . THR A 1 571 ? 11.981 -0.779 29.499 1.00 91.50 571 THR A CA 1
ATOM 4398 C C . THR A 1 571 ? 11.318 -1.570 28.367 1.00 91.50 571 THR A C 1
ATOM 4400 O O . THR A 1 571 ? 11.122 -1.052 27.267 1.00 91.50 571 THR A O 1
ATOM 4403 N N . LEU A 1 572 ? 10.931 -2.816 28.642 1.00 92.94 572 LEU A N 1
ATOM 4404 C CA . LEU A 1 572 ? 10.336 -3.733 27.676 1.00 92.94 572 LEU A CA 1
ATOM 4405 C C . LEU A 1 572 ? 8.912 -3.312 27.295 1.00 92.94 572 LEU A C 1
ATOM 4407 O O . LEU A 1 572 ? 8.611 -3.172 26.113 1.00 92.94 572 LEU A O 1
ATOM 4411 N N . PHE A 1 573 ? 8.045 -3.037 28.271 1.00 94.44 573 PHE A N 1
ATOM 4412 C CA . PHE A 1 573 ? 6.696 -2.529 28.012 1.00 94.44 573 PHE A CA 1
ATOM 4413 C C . PHE A 1 573 ? 6.726 -1.113 27.420 1.00 94.44 573 PHE A C 1
ATOM 4415 O O . PHE A 1 573 ? 5.911 -0.819 26.551 1.00 94.44 573 PHE A O 1
ATOM 4422 N N . GLY A 1 574 ? 7.696 -0.266 27.790 1.00 91.88 574 GLY A N 1
ATOM 4423 C CA . GLY A 1 574 ? 7.920 1.041 27.158 1.00 91.88 574 GLY A CA 1
ATOM 4424 C C . GLY A 1 574 ? 8.301 0.953 25.670 1.00 91.88 574 GLY A C 1
ATOM 4425 O O . GLY A 1 574 ? 7.928 1.819 24.876 1.00 91.88 574 GLY A O 1
ATOM 4426 N N . TYR A 1 575 ? 8.972 -0.124 25.245 1.00 93.00 575 TYR A N 1
ATOM 4427 C CA . TYR A 1 575 ? 9.179 -0.401 23.822 1.00 93.00 575 TYR A CA 1
ATOM 4428 C C . TYR A 1 575 ? 7.855 -0.725 23.108 1.00 93.00 575 TYR A C 1
ATOM 4430 O O . TYR A 1 575 ? 7.531 -0.079 22.108 1.00 93.00 575 TYR A O 1
ATOM 4438 N N . PHE A 1 576 ? 7.034 -1.637 23.644 1.00 92.88 576 PHE A N 1
ATOM 4439 C CA . PHE A 1 576 ? 5.712 -1.923 23.062 1.00 92.88 576 PHE A CA 1
ATOM 4440 C C . PHE A 1 576 ? 4.763 -0.714 23.099 1.00 92.88 576 PHE A C 1
ATOM 4442 O O . PHE A 1 576 ? 3.992 -0.523 22.160 1.00 92.88 576 PHE A O 1
ATOM 4449 N N . ALA A 1 577 ? 4.856 0.134 24.126 1.00 92.12 577 ALA A N 1
ATOM 4450 C CA . ALA A 1 577 ? 4.110 1.385 24.236 1.00 92.12 577 ALA A CA 1
ATOM 4451 C C . ALA A 1 577 ? 4.380 2.321 23.046 1.00 92.12 577 ALA A C 1
ATOM 4453 O O . ALA A 1 577 ? 3.447 2.838 22.431 1.00 92.12 577 ALA A O 1
ATOM 4454 N N . SER A 1 578 ? 5.648 2.452 22.638 1.00 90.62 578 SER A N 1
ATOM 4455 C CA . SER A 1 578 ? 6.024 3.242 21.455 1.00 90.62 578 SER A CA 1
ATOM 4456 C C . SER A 1 578 ? 5.495 2.685 20.121 1.00 90.62 578 SER A C 1
ATOM 4458 O O . SER A 1 578 ? 5.541 3.383 19.111 1.00 90.62 578 SER A O 1
ATOM 4460 N N . ARG A 1 579 ? 4.945 1.461 20.116 1.00 91.38 579 ARG A N 1
ATOM 4461 C CA . ARG A 1 579 ? 4.396 0.761 18.940 1.00 91.38 579 ARG A CA 1
ATOM 4462 C C . ARG A 1 579 ? 2.905 0.414 19.075 1.00 91.38 579 ARG A C 1
ATOM 4464 O O . ARG A 1 579 ? 2.394 -0.447 18.360 1.00 91.38 579 ARG A O 1
ATOM 4471 N N . LEU A 1 580 ? 2.165 1.103 19.953 1.00 87.88 580 LEU A N 1
ATOM 4472 C CA . LEU A 1 580 ? 0.735 0.841 20.198 1.00 87.88 580 LEU A CA 1
ATOM 4473 C C . LEU A 1 580 ? -0.171 0.995 18.964 1.00 87.88 580 LEU A C 1
ATOM 4475 O O . LEU A 1 580 ? -1.247 0.402 18.935 1.00 87.88 580 LEU A O 1
ATOM 4479 N N . GLY A 1 581 ? 0.256 1.726 17.929 1.00 86.69 581 GLY A N 1
ATOM 4480 C CA . GLY A 1 581 ? -0.464 1.803 16.651 1.00 86.69 581 GLY A CA 1
ATOM 4481 C C . GLY A 1 581 ? -0.511 0.480 15.870 1.00 86.69 581 GLY A C 1
ATOM 4482 O O . GLY A 1 581 ? -1.408 0.289 15.055 1.00 86.69 581 GLY A O 1
ATOM 4483 N N . GLU A 1 582 ? 0.408 -0.453 16.137 1.00 88.31 582 GLU A N 1
ATOM 4484 C CA . GLU A 1 582 ? 0.515 -1.743 15.436 1.00 88.31 582 GLU A CA 1
ATOM 4485 C C . GLU A 1 582 ? -0.233 -2.891 16.143 1.00 88.31 582 GLU A C 1
ATOM 4487 O O . GLU A 1 582 ? -0.291 -4.012 15.628 1.00 88.31 582 GLU A O 1
ATOM 4492 N N . ILE A 1 583 ? -0.812 -2.654 17.330 1.00 89.25 583 ILE A N 1
ATOM 4493 C CA . ILE A 1 583 ? -1.364 -3.729 18.168 1.00 89.25 583 ILE A CA 1
ATOM 4494 C C . ILE A 1 583 ? -2.745 -4.210 17.680 1.00 89.25 583 ILE A C 1
ATOM 4496 O O . ILE A 1 583 ? -3.810 -3.762 18.116 1.00 89.25 583 ILE A O 1
ATOM 4500 N N . GLY A 1 584 ? -2.720 -5.172 16.757 1.00 87.00 584 GLY A N 1
ATOM 4501 C CA . GLY A 1 584 ? -3.912 -5.875 16.280 1.00 87.00 584 GLY A CA 1
ATOM 4502 C C . GLY A 1 584 ? -4.644 -6.642 17.391 1.00 87.00 584 GLY A C 1
ATOM 4503 O O . GLY A 1 584 ? -4.039 -7.115 18.354 1.00 87.00 584 GLY A O 1
ATOM 4504 N N . GLN A 1 585 ? -5.959 -6.818 17.237 1.00 86.25 585 GLN A N 1
ATOM 4505 C CA . GLN A 1 585 ? -6.842 -7.401 18.261 1.00 86.25 585 GLN A CA 1
ATOM 4506 C C . GLN A 1 585 ? -6.439 -8.830 18.685 1.00 86.25 585 GLN A C 1
ATOM 4508 O O . GLN A 1 585 ? -6.520 -9.171 19.863 1.00 86.25 585 GLN A O 1
ATOM 4513 N N . ASN A 1 586 ? -5.898 -9.629 17.758 1.00 88.06 586 ASN A N 1
ATOM 4514 C CA . ASN A 1 586 ? -5.342 -10.958 18.050 1.00 88.06 586 ASN A CA 1
ATOM 4515 C C . ASN A 1 586 ? -4.101 -10.900 18.963 1.00 88.06 586 ASN A C 1
ATOM 4517 O O . ASN A 1 586 ? -3.881 -11.807 19.762 1.00 88.06 586 ASN A O 1
ATOM 4521 N N . SER A 1 587 ? -3.289 -9.844 18.851 1.00 89.19 587 SER A N 1
ATOM 4522 C CA . SER A 1 587 ? -2.133 -9.614 19.725 1.00 89.19 587 SER A CA 1
ATOM 4523 C C . SER A 1 587 ? -2.578 -9.147 21.109 1.00 89.19 587 SER A C 1
ATOM 4525 O O . SER A 1 587 ? -2.024 -9.617 22.095 1.00 89.19 587 SER A O 1
ATOM 4527 N N . VAL A 1 588 ? -3.609 -8.292 21.192 1.00 90.19 588 VAL A N 1
ATOM 4528 C CA . VAL A 1 588 ? -4.221 -7.880 22.471 1.00 90.19 588 VAL A CA 1
ATOM 4529 C C . VAL A 1 588 ? -4.719 -9.096 23.253 1.00 90.19 588 VAL A C 1
ATOM 4531 O O . VAL A 1 588 ? -4.347 -9.248 24.411 1.00 90.19 588 VAL A O 1
ATOM 4534 N N . ALA A 1 589 ? -5.487 -9.992 22.621 1.00 88.94 589 ALA A N 1
ATOM 4535 C CA . ALA A 1 589 ? -5.978 -11.208 23.274 1.00 88.94 589 ALA A CA 1
ATOM 4536 C C . ALA A 1 589 ? -4.824 -12.097 23.778 1.00 88.94 589 ALA A C 1
ATOM 4538 O O . ALA A 1 589 ? -4.757 -12.419 24.962 1.00 88.94 589 ALA A O 1
ATOM 4539 N N . LYS A 1 590 ? -3.847 -12.404 22.907 1.00 91.50 590 LYS A N 1
ATOM 4540 C CA . LYS A 1 590 ? -2.662 -13.197 23.282 1.00 91.50 590 LYS A CA 1
ATOM 4541 C C . LYS A 1 590 ? -1.868 -12.597 24.443 1.00 91.50 590 LYS A C 1
ATOM 4543 O O . LYS A 1 590 ? -1.378 -13.350 25.273 1.00 91.50 590 LYS A O 1
ATOM 4548 N N . LEU A 1 591 ? -1.699 -11.274 24.482 1.00 92.31 591 LEU A N 1
ATOM 4549 C CA . LEU A 1 591 ? -0.950 -10.593 25.541 1.00 92.31 591 LEU A CA 1
ATOM 4550 C C . LEU A 1 591 ? -1.749 -10.505 26.844 1.00 92.31 591 LEU A C 1
ATOM 4552 O O . LEU A 1 591 ? -1.174 -10.708 27.908 1.00 92.31 591 LEU A O 1
ATOM 4556 N N . GLY A 1 592 ? -3.056 -10.245 26.767 1.00 90.94 592 GLY A N 1
ATOM 4557 C CA . GLY A 1 592 ? -3.939 -10.139 27.930 1.00 90.94 592 GLY A CA 1
ATOM 4558 C C . GLY A 1 592 ? -4.121 -11.450 28.695 1.00 90.94 592 GLY A C 1
ATOM 4559 O O . GLY A 1 592 ? -4.292 -11.410 29.913 1.00 90.94 592 GLY A O 1
ATOM 4560 N N . ASP A 1 593 ? -4.029 -12.588 28.002 1.00 91.19 593 ASP A N 1
ATOM 4561 C CA . ASP A 1 593 ? -4.079 -13.932 28.593 1.00 91.19 593 ASP A CA 1
ATOM 4562 C C . ASP A 1 593 ? -2.682 -14.472 28.980 1.00 91.19 593 ASP A C 1
ATOM 4564 O O . ASP A 1 593 ? -2.571 -15.462 29.708 1.00 91.19 593 ASP A O 1
ATOM 4568 N N . ALA A 1 594 ? -1.594 -13.846 28.512 1.00 92.38 594 ALA A N 1
ATOM 4569 C CA . ALA A 1 594 ? -0.230 -14.296 28.780 1.00 92.38 594 ALA A CA 1
ATOM 4570 C C . ALA A 1 594 ? 0.296 -13.792 30.130 1.00 92.38 594 ALA A C 1
ATOM 4572 O O . ALA A 1 594 ? 0.141 -12.629 30.497 1.00 92.38 594 ALA A O 1
ATOM 4573 N N . ARG A 1 595 ? 1.000 -14.663 30.862 1.00 93.19 595 ARG A N 1
ATOM 4574 C CA . ARG A 1 595 ? 1.674 -14.316 32.121 1.00 93.19 595 ARG A CA 1
ATOM 4575 C C . ARG A 1 595 ? 2.972 -13.560 31.841 1.00 93.19 595 ARG A C 1
ATOM 4577 O O . ARG A 1 595 ? 4.042 -14.159 31.791 1.00 93.19 595 ARG A O 1
ATOM 4584 N N . ILE A 1 596 ? 2.857 -12.252 31.628 1.00 93.25 596 ILE A N 1
ATOM 4585 C CA . ILE A 1 596 ? 3.981 -11.370 31.276 1.00 93.25 596 ILE A CA 1
ATOM 4586 C C . ILE A 1 596 ? 4.298 -10.308 32.332 1.00 93.25 596 ILE A C 1
ATOM 4588 O O . ILE A 1 596 ? 5.374 -9.723 32.270 1.00 93.25 596 ILE A O 1
ATOM 4592 N N . VAL A 1 597 ? 3.406 -10.043 33.292 1.00 92.94 597 VAL A N 1
ATOM 4593 C CA . VAL A 1 597 ? 3.582 -8.955 34.267 1.00 92.94 597 VAL A CA 1
ATOM 4594 C C . VAL A 1 597 ? 4.263 -9.489 35.533 1.00 92.94 597 VAL A C 1
ATOM 4596 O O . VAL A 1 597 ? 3.656 -10.316 36.213 1.00 92.94 597 VAL A O 1
ATOM 4599 N N . PRO A 1 598 ? 5.496 -9.060 35.868 1.00 90.75 598 PRO A N 1
ATOM 4600 C CA . PRO A 1 598 ? 6.188 -9.522 37.065 1.00 90.75 598 PRO A CA 1
ATOM 4601 C C . PRO A 1 598 ? 5.655 -8.815 38.315 1.00 90.75 598 PRO A C 1
ATOM 4603 O O . PRO A 1 598 ? 5.662 -7.584 38.390 1.00 90.75 598 PRO A O 1
ATOM 4606 N N . ILE A 1 599 ? 5.257 -9.603 39.310 1.00 87.00 599 ILE A N 1
ATOM 4607 C CA . ILE A 1 599 ? 4.929 -9.160 40.668 1.00 87.00 599 ILE A CA 1
ATOM 4608 C C . ILE A 1 599 ? 5.895 -9.797 41.676 1.00 87.00 599 ILE A C 1
ATOM 4610 O O . ILE A 1 599 ? 6.376 -10.917 41.484 1.00 87.00 599 ILE A O 1
ATOM 4614 N N . ASN A 1 600 ? 6.189 -9.074 42.757 1.00 76.56 600 ASN A N 1
ATOM 4615 C CA . ASN A 1 600 ? 7.085 -9.535 43.819 1.00 76.56 600 ASN A CA 1
ATOM 4616 C C . ASN A 1 600 ? 6.268 -10.238 44.913 1.00 76.56 600 ASN A C 1
ATOM 4618 O O . ASN A 1 600 ? 5.805 -9.589 45.856 1.00 76.56 600 ASN A O 1
ATOM 4622 N N . THR A 1 601 ? 6.091 -11.555 44.812 1.00 61.09 601 THR A N 1
ATOM 4623 C CA . THR A 1 601 ? 5.263 -12.302 45.766 1.00 61.09 601 THR A CA 1
ATOM 4624 C C . THR A 1 601 ? 5.968 -12.427 47.119 1.00 61.09 601 THR A C 1
ATOM 4626 O O . THR A 1 601 ? 6.954 -13.148 47.271 1.00 61.09 601 THR A O 1
ATOM 4629 N N . ARG A 1 602 ? 5.423 -11.776 48.156 1.00 55.34 602 ARG A N 1
ATOM 4630 C CA . ARG A 1 602 ? 5.736 -12.124 49.553 1.00 55.34 602 ARG A CA 1
ATOM 4631 C C . ARG A 1 602 ? 5.091 -13.477 49.857 1.00 55.34 602 ARG A C 1
ATOM 4633 O O . ARG A 1 602 ? 3.869 -13.558 49.956 1.00 55.34 602 ARG A O 1
ATOM 4640 N N . HIS A 1 603 ? 5.898 -14.531 49.978 1.00 41.84 603 HIS A N 1
ATOM 4641 C CA . HIS A 1 603 ? 5.408 -15.899 50.175 1.00 41.84 603 HIS A CA 1
ATOM 4642 C C . HIS A 1 603 ? 4.476 -16.030 51.394 1.00 41.84 603 HIS A C 1
ATOM 4644 O O . HIS A 1 603 ? 4.912 -15.983 52.543 1.00 41.84 603 HIS A O 1
ATOM 4650 N N . GLN A 1 604 ? 3.193 -16.274 51.125 1.00 40.47 604 GLN A N 1
ATOM 4651 C CA . GLN A 1 604 ? 2.232 -16.792 52.098 1.00 40.47 604 GLN A CA 1
ATOM 4652 C C . GLN A 1 604 ? 2.152 -18.318 51.957 1.00 40.47 604 GLN A C 1
ATOM 4654 O O . GLN A 1 604 ? 2.232 -18.850 50.849 1.00 40.47 604 GLN A O 1
ATOM 4659 N N . THR A 1 605 ? 1.984 -19.030 53.073 1.00 35.38 605 THR A N 1
ATOM 4660 C CA . THR A 1 605 ? 1.701 -20.476 53.060 1.00 35.38 605 THR A CA 1
ATOM 4661 C C . THR A 1 605 ? 0.194 -20.732 53.136 1.00 35.38 605 THR A C 1
ATOM 4663 O O . THR A 1 605 ? -0.578 -19.844 53.499 1.00 35.38 605 THR A O 1
ATOM 4666 N N . SER A 1 606 ? -0.239 -21.958 52.820 1.00 37.00 606 SER A N 1
ATOM 4667 C CA . SER A 1 606 ? -1.656 -22.354 52.706 1.00 37.00 606 SER A CA 1
ATOM 4668 C C . SER A 1 606 ? -2.521 -22.122 53.952 1.00 37.00 606 SER A C 1
ATOM 4670 O O . SER A 1 606 ? -3.741 -22.219 53.861 1.00 37.00 606 SER A O 1
ATOM 4672 N N . ASN A 1 607 ? -1.910 -21.828 55.104 1.00 35.59 607 ASN A N 1
ATOM 4673 C CA . ASN A 1 607 ? -2.593 -21.668 56.387 1.00 35.59 607 ASN A CA 1
ATOM 4674 C C . ASN A 1 607 ? -2.718 -20.193 56.830 1.00 35.59 607 ASN A C 1
ATOM 4676 O O . ASN A 1 607 ? -3.116 -19.935 57.961 1.00 35.59 607 ASN A O 1
ATOM 4680 N N . GLY A 1 608 ? -2.392 -19.223 55.965 1.00 40.66 608 GLY A N 1
ATOM 4681 C CA . GLY A 1 608 ? -2.740 -17.807 56.166 1.00 40.66 608 GLY A CA 1
ATOM 4682 C C . GLY A 1 608 ? -1.862 -17.006 57.137 1.00 40.66 608 GLY A C 1
ATOM 4683 O O . GLY A 1 608 ? -2.163 -15.843 57.390 1.00 40.66 608 GLY A O 1
ATOM 4684 N N . PHE A 1 609 ? -0.771 -17.583 57.651 1.00 35.62 609 PHE A N 1
ATOM 4685 C CA . PHE A 1 609 ? 0.203 -16.877 58.492 1.00 35.62 609 PHE A CA 1
ATOM 4686 C C . PHE A 1 609 ? 1.452 -16.461 57.700 1.00 35.62 609 PHE A C 1
ATOM 4688 O O . PHE A 1 609 ? 1.954 -17.208 56.853 1.00 35.62 609 PHE A O 1
ATOM 4695 N N . ILE A 1 610 ? 1.965 -15.266 58.006 1.00 37.69 610 ILE A N 1
ATOM 4696 C CA . ILE A 1 610 ? 3.237 -14.739 57.491 1.00 37.69 610 ILE A CA 1
ATOM 4697 C C . ILE A 1 610 ? 4.374 -15.313 58.345 1.00 37.69 610 ILE A C 1
ATOM 4699 O O . ILE A 1 610 ? 4.306 -15.267 59.570 1.00 37.69 610 ILE A O 1
ATOM 4703 N N . ASN A 1 611 ? 5.419 -15.847 57.708 1.00 35.81 611 ASN A N 1
ATOM 4704 C CA . ASN A 1 611 ? 6.582 -16.405 58.397 1.00 35.81 611 ASN A CA 1
ATOM 4705 C C . ASN A 1 611 ? 7.811 -15.506 58.198 1.00 35.81 611 ASN A C 1
ATOM 4707 O O . ASN A 1 611 ? 8.537 -15.641 57.215 1.00 35.81 611 ASN A O 1
ATOM 4711 N N . GLU A 1 612 ? 8.062 -14.605 59.148 1.00 45.66 612 GLU A N 1
ATOM 4712 C CA . GLU A 1 612 ? 9.171 -13.635 59.093 1.00 45.66 612 GLU A CA 1
ATOM 4713 C C . GLU A 1 612 ? 10.572 -14.267 59.237 1.00 45.66 612 GLU A C 1
ATOM 4715 O O . GLU A 1 612 ? 11.575 -13.573 59.104 1.00 45.66 612 GLU A O 1
ATOM 4720 N N . LYS A 1 613 ? 10.670 -15.587 59.463 1.00 36.09 613 LYS A N 1
ATOM 4721 C CA . LYS A 1 613 ? 11.946 -16.326 59.530 1.00 36.09 613 LYS A CA 1
ATOM 4722 C C . LYS A 1 613 ? 12.320 -17.059 58.231 1.00 36.09 613 LYS A C 1
ATOM 4724 O O . LYS A 1 613 ? 13.220 -17.896 58.244 1.00 36.09 613 LYS A O 1
ATOM 4729 N N . ALA A 1 614 ? 11.672 -16.739 57.108 1.00 35.62 614 ALA A N 1
ATOM 4730 C CA . ALA A 1 614 ? 12.089 -17.176 55.774 1.00 35.62 614 ALA A CA 1
ATOM 4731 C C . ALA A 1 614 ? 12.956 -16.098 55.091 1.00 35.62 614 ALA A C 1
ATOM 4733 O O . ALA A 1 614 ? 12.448 -15.091 54.600 1.00 35.62 614 ALA A O 1
ATOM 4734 N N . SER A 1 615 ? 14.274 -16.306 55.058 1.00 35.94 615 SER A N 1
ATOM 4735 C CA . SER A 1 615 ? 15.242 -15.361 54.486 1.00 35.94 615 SER A CA 1
ATOM 4736 C C . SER A 1 615 ? 15.175 -15.269 52.955 1.00 35.94 615 SER A C 1
ATOM 4738 O O . SER A 1 615 ? 15.383 -16.265 52.265 1.00 35.94 615 SER A O 1
ATOM 4740 N N . GLU A 1 616 ? 14.982 -14.050 52.444 1.00 39.47 616 GLU A N 1
ATOM 4741 C CA . GLU A 1 616 ? 15.476 -13.562 51.140 1.00 39.47 616 GLU A CA 1
ATOM 4742 C C . GLU A 1 616 ? 15.244 -14.446 49.893 1.00 39.47 616 GLU A C 1
ATOM 4744 O O . GLU A 1 616 ? 16.082 -14.508 48.995 1.00 39.47 616 GLU A O 1
ATOM 4749 N N . GLN A 1 617 ? 14.066 -15.064 49.765 1.00 41.50 617 GLN A N 1
ATOM 4750 C CA . GLN A 1 617 ? 13.591 -15.599 48.480 1.00 41.50 617 GLN A CA 1
ATOM 4751 C C . GLN A 1 617 ? 12.331 -14.871 48.005 1.00 41.50 617 GLN A C 1
ATOM 4753 O O . GLN A 1 617 ? 11.208 -15.366 48.099 1.00 41.50 617 GLN A O 1
ATOM 4758 N N . THR A 1 618 ? 12.543 -13.669 47.466 1.00 51.12 618 THR A N 1
ATOM 4759 C CA . THR A 1 618 ? 11.534 -12.911 46.714 1.00 51.12 618 THR A CA 1
ATOM 4760 C C . THR A 1 618 ? 11.293 -13.604 45.374 1.00 51.12 618 THR A C 1
ATOM 4762 O O . THR A 1 618 ? 11.975 -13.317 44.389 1.00 51.12 618 THR A O 1
ATOM 4765 N N . SER A 1 619 ? 10.351 -14.547 45.325 1.00 60.75 619 SER A N 1
ATOM 4766 C CA . SER A 1 619 ? 9.969 -15.170 44.060 1.00 60.75 619 SER A CA 1
ATOM 4767 C C . SER A 1 619 ? 9.205 -14.167 43.192 1.00 60.75 619 SER A C 1
ATOM 4769 O O . SER A 1 619 ? 8.228 -13.544 43.613 1.00 60.75 619 SER A O 1
ATOM 4771 N N . VAL A 1 620 ? 9.686 -13.986 41.962 1.00 75.88 620 VAL A N 1
ATOM 4772 C CA . VAL A 1 620 ? 8.989 -13.190 40.952 1.00 75.88 620 VAL A CA 1
ATOM 4773 C C . VAL A 1 620 ? 7.948 -14.089 40.308 1.00 75.88 620 VAL A C 1
ATOM 4775 O O . VAL A 1 620 ? 8.281 -15.099 39.687 1.00 75.88 620 VAL A O 1
ATOM 4778 N N . GLN A 1 621 ? 6.683 -13.729 40.474 1.00 85.12 621 GLN A N 1
ATOM 4779 C CA . GLN A 1 621 ? 5.556 -14.423 39.870 1.00 85.12 621 GLN A CA 1
ATOM 4780 C C . GLN A 1 621 ? 5.056 -13.604 38.684 1.00 85.12 621 GLN A C 1
ATOM 4782 O O . GLN A 1 621 ? 4.930 -12.386 38.772 1.00 85.12 621 GLN A O 1
ATOM 4787 N N . HIS A 1 622 ? 4.735 -14.266 37.573 1.00 88.62 622 HIS A N 1
ATOM 4788 C CA . HIS A 1 622 ? 4.136 -13.599 36.420 1.00 88.62 622 HIS A CA 1
ATOM 4789 C C . HIS A 1 622 ? 2.617 -13.764 36.425 1.00 88.62 622 HIS A C 1
ATOM 4791 O O . HIS A 1 622 ? 2.106 -14.887 36.371 1.00 88.62 622 HIS A O 1
ATOM 4797 N N . VAL A 1 623 ? 1.899 -12.643 36.462 1.00 90.75 623 VAL A N 1
ATOM 4798 C CA . VAL A 1 623 ? 0.439 -12.567 36.289 1.00 90.75 623 VAL A CA 1
ATOM 4799 C C . VAL A 1 623 ? 0.089 -12.074 34.886 1.00 90.75 623 VAL A C 1
ATOM 4801 O O . VAL A 1 623 ? 0.953 -11.601 34.136 1.00 90.75 623 VAL A O 1
ATOM 4804 N N . THR A 1 624 ? -1.171 -12.245 34.488 1.00 92.62 624 THR A N 1
ATOM 4805 C CA . THR A 1 624 ? -1.653 -11.735 33.198 1.00 92.62 624 THR A CA 1
ATOM 4806 C C . THR A 1 624 ? -2.048 -10.258 33.317 1.00 92.62 624 THR A C 1
ATOM 4808 O O . THR A 1 624 ? -2.463 -9.839 34.400 1.00 92.62 624 THR A O 1
ATOM 4811 N N . PRO A 1 625 ? -1.967 -9.444 32.244 1.00 91.81 625 PRO A N 1
ATOM 4812 C CA . PRO A 1 625 ? -2.407 -8.048 32.284 1.00 91.81 625 PRO A CA 1
ATOM 4813 C C . PRO A 1 625 ? -3.842 -7.869 32.796 1.00 91.81 625 PRO A C 1
ATOM 4815 O O . PRO A 1 625 ? -4.104 -6.932 33.539 1.00 91.81 625 PRO A O 1
ATOM 4818 N N . GLN A 1 626 ? -4.756 -8.792 32.479 1.00 88.44 626 GLN A N 1
ATOM 4819 C CA . GLN A 1 626 ? -6.143 -8.763 32.972 1.00 88.44 626 GLN A CA 1
ATOM 4820 C C . GLN A 1 626 ? -6.282 -8.959 34.497 1.00 88.44 626 GLN A C 1
ATOM 4822 O O . GLN A 1 626 ? -7.354 -8.700 35.042 1.00 88.44 626 GLN A O 1
ATOM 4827 N N . GLN A 1 627 ? -5.244 -9.454 35.181 1.00 85.50 627 GLN A N 1
ATOM 4828 C CA . GLN A 1 627 ? -5.258 -9.770 36.616 1.00 85.50 627 GLN A CA 1
ATOM 4829 C C . GLN A 1 627 ? -4.589 -8.699 37.490 1.00 85.50 627 GLN A C 1
ATOM 4831 O O . GLN A 1 627 ? -4.791 -8.718 38.703 1.00 85.50 627 GLN A O 1
ATOM 4836 N N . CYS A 1 628 ? -3.831 -7.770 36.898 1.00 87.81 628 CYS A N 1
ATOM 4837 C CA . CYS A 1 628 ? -3.161 -6.687 37.615 1.00 87.81 628 CYS A CA 1
ATOM 4838 C C . CYS A 1 628 ? -3.802 -5.311 37.367 1.00 87.81 628 CYS A C 1
ATOM 4840 O O . CYS A 1 628 ? -4.446 -5.058 36.342 1.00 87.81 628 CYS A O 1
ATOM 4842 N N . TYR A 1 629 ? -3.589 -4.411 38.325 1.00 90.00 629 TYR A N 1
ATOM 4843 C CA . TYR A 1 629 ? -4.165 -3.068 38.352 1.00 90.00 629 TYR A CA 1
ATOM 4844 C C . TYR A 1 629 ? -3.082 -1.996 38.285 1.00 90.00 629 TYR A C 1
ATOM 4846 O O . TYR A 1 629 ? -1.996 -2.180 38.820 1.00 90.00 629 TYR A O 1
ATOM 4854 N N . ILE A 1 630 ? -3.356 -0.875 37.623 1.00 87.38 630 ILE A N 1
ATOM 4855 C CA . ILE A 1 630 ? -2.372 0.181 37.376 1.00 87.38 630 ILE A CA 1
ATOM 4856 C C . ILE A 1 630 ? -2.411 1.248 38.472 1.00 87.38 630 ILE A C 1
ATOM 4858 O O . ILE A 1 630 ? -3.447 1.868 38.702 1.00 87.38 630 ILE A O 1
ATOM 4862 N N . GLY A 1 631 ? -1.253 1.521 39.078 1.00 82.50 631 GLY A N 1
ATOM 4863 C CA . GLY A 1 631 ? -1.072 2.548 40.108 1.00 82.50 631 GLY A CA 1
ATOM 4864 C C . GLY A 1 631 ? -1.011 1.954 41.515 1.00 82.50 631 GLY A C 1
ATOM 4865 O O . GLY A 1 631 ? -0.332 0.955 41.735 1.00 82.50 631 GLY A O 1
ATOM 4866 N N . SER A 1 632 ? -1.708 2.574 42.466 1.00 72.06 632 SER A N 1
ATOM 4867 C CA . SER A 1 632 ? -1.881 2.087 43.841 1.00 72.06 632 SER A CA 1
ATOM 4868 C C . SER A 1 632 ? -3.258 2.490 44.377 1.00 72.06 632 SER A C 1
ATOM 4870 O O . SER A 1 632 ? -3.887 3.418 43.864 1.00 72.06 632 SER A O 1
ATOM 4872 N N . SER A 1 633 ? -3.758 1.786 45.397 1.00 68.69 633 SER A N 1
ATOM 4873 C CA . SER A 1 633 ? -5.072 2.065 45.985 1.00 68.69 633 SER A CA 1
ATOM 4874 C C . SER A 1 633 ? -5.089 1.709 47.467 1.00 68.69 633 SER A C 1
ATOM 4876 O O . SER A 1 633 ? -5.095 0.535 47.835 1.00 68.69 633 SER A O 1
ATOM 4878 N N . SER A 1 634 ? -5.169 2.722 48.332 1.00 63.56 634 SER A N 1
ATOM 4879 C CA . SER A 1 634 ? -5.091 2.582 49.797 1.00 63.56 634 SER A CA 1
ATOM 4880 C C . SER A 1 634 ? -6.120 1.627 50.418 1.00 63.56 634 SER A C 1
ATOM 4882 O O . SER A 1 634 ? -5.918 1.156 51.534 1.00 63.56 634 SER A O 1
ATOM 4884 N N . ASN A 1 635 ? -7.208 1.325 49.703 1.00 63.81 635 ASN A N 1
ATOM 4885 C CA . ASN A 1 635 ? -8.260 0.402 50.137 1.00 63.81 635 ASN A CA 1
ATOM 4886 C C . ASN A 1 635 ? -8.086 -1.033 49.603 1.00 63.81 635 ASN A C 1
ATOM 4888 O O . ASN A 1 635 ? -8.760 -1.937 50.091 1.00 63.81 635 ASN A O 1
ATOM 4892 N N . TYR A 1 636 ? -7.254 -1.244 48.574 1.00 68.56 636 TYR A N 1
ATOM 4893 C CA . TYR A 1 636 ? -7.232 -2.478 47.771 1.00 68.56 636 TYR A CA 1
ATOM 4894 C C . TYR A 1 636 ? -5.821 -3.021 47.449 1.00 68.56 636 TYR A C 1
ATOM 4896 O O . TYR A 1 636 ? -5.709 -4.132 46.934 1.00 68.56 636 TYR A O 1
ATOM 4904 N N . GLU A 1 637 ? -4.752 -2.300 47.794 1.00 66.81 637 GLU A N 1
ATOM 4905 C CA . GLU A 1 637 ? -3.342 -2.655 47.534 1.00 66.81 637 GLU A CA 1
ATOM 4906 C C . GLU A 1 637 ? -2.854 -3.909 48.286 1.00 66.81 637 GLU A C 1
ATOM 4908 O O . GLU A 1 637 ? -2.015 -4.647 47.784 1.00 66.81 637 GLU A O 1
ATOM 4913 N N . GLU A 1 638 ? -3.431 -4.226 49.449 1.00 66.56 638 GLU A N 1
ATOM 4914 C CA . GLU A 1 638 ? -3.182 -5.499 50.155 1.00 66.56 638 GLU A CA 1
ATOM 4915 C C . GLU A 1 638 ? -4.050 -6.667 49.626 1.00 66.56 638 GLU A C 1
ATOM 4917 O O . GLU A 1 638 ? -3.917 -7.810 50.074 1.00 66.56 638 GLU A O 1
ATOM 4922 N N . ILE A 1 639 ? -4.968 -6.394 48.689 1.00 68.81 639 ILE A N 1
ATOM 4923 C CA . ILE A 1 639 ? -6.041 -7.307 48.263 1.00 68.81 639 ILE A CA 1
ATOM 4924 C C . ILE A 1 639 ? -5.812 -7.840 46.841 1.00 68.81 639 ILE A C 1
ATOM 4926 O O . ILE A 1 639 ? -5.980 -9.047 46.628 1.00 68.81 639 ILE A O 1
ATOM 4930 N N . PHE A 1 640 ? -5.444 -6.950 45.913 1.00 78.12 640 PHE A N 1
ATOM 4931 C CA . PHE A 1 640 ? -5.219 -7.202 44.484 1.00 78.12 640 PHE A CA 1
ATOM 4932 C C . PHE A 1 640 ? -3.807 -6.769 44.058 1.00 78.12 640 PHE A C 1
ATOM 4934 O O . PHE A 1 640 ? -3.217 -5.881 44.667 1.00 78.12 640 PHE A O 1
ATOM 4941 N N . ASP A 1 641 ? -3.294 -7.346 42.970 1.00 80.38 641 ASP A N 1
ATOM 4942 C CA . ASP A 1 641 ? -1.951 -7.058 42.458 1.00 80.38 641 ASP A CA 1
ATOM 4943 C C . ASP A 1 641 ? -1.885 -5.700 41.732 1.00 80.38 641 ASP A C 1
ATOM 4945 O O . ASP A 1 641 ? -2.089 -5.604 40.517 1.00 80.38 641 ASP A O 1
ATOM 4949 N N . PHE A 1 642 ? -1.598 -4.635 42.483 1.00 85.06 642 PHE A N 1
ATOM 4950 C CA . PHE A 1 642 ? -1.303 -3.310 41.932 1.00 85.06 642 PHE A CA 1
ATOM 4951 C C . PHE A 1 642 ? 0.147 -3.223 41.434 1.00 85.06 642 PHE A C 1
ATOM 4953 O O . PHE A 1 642 ? 1.091 -3.651 42.101 1.00 85.06 642 PHE A O 1
ATOM 4960 N N . VAL A 1 643 ? 0.321 -2.660 40.241 1.00 87.31 643 VAL A N 1
ATOM 4961 C CA . VAL A 1 643 ? 1.599 -2.512 39.548 1.00 87.31 643 VAL A CA 1
ATOM 4962 C C . VAL A 1 643 ? 1.728 -1.125 38.926 1.00 87.31 643 VAL A C 1
ATOM 4964 O O . VAL A 1 643 ? 0.776 -0.520 38.439 1.00 87.31 643 VAL A O 1
ATOM 4967 N N . ASP A 1 644 ? 2.960 -0.639 38.885 1.00 88.38 644 ASP A N 1
ATOM 4968 C CA . ASP A 1 644 ? 3.338 0.549 38.134 1.00 88.38 644 ASP A CA 1
ATOM 4969 C C . ASP A 1 644 ? 4.705 0.301 37.496 1.00 88.38 644 ASP A C 1
ATOM 4971 O O . ASP A 1 644 ? 5.639 -0.145 38.169 1.00 88.38 644 ASP A O 1
ATOM 4975 N N . PHE A 1 645 ? 4.827 0.627 36.215 1.00 89.88 645 PHE A N 1
ATOM 4976 C CA . PHE A 1 645 ? 6.060 0.561 35.435 1.00 89.88 645 PHE A CA 1
ATOM 4977 C C . PHE A 1 645 ? 6.361 1.895 34.718 1.00 89.88 645 PHE A C 1
ATOM 4979 O O . PHE A 1 645 ? 7.254 1.938 33.868 1.00 89.88 645 PHE A O 1
ATOM 4986 N N . GLY A 1 646 ? 5.664 2.984 35.064 1.00 88.25 646 GLY A N 1
ATOM 4987 C CA . GLY A 1 646 ? 5.728 4.282 34.386 1.00 88.25 646 GLY A CA 1
ATOM 4988 C C . GLY A 1 646 ? 4.712 4.430 33.244 1.00 88.25 646 GLY A C 1
ATOM 4989 O O . GLY A 1 646 ? 4.234 3.446 32.684 1.00 88.25 646 GLY A O 1
ATOM 4990 N N . GLY A 1 647 ? 4.376 5.679 32.893 1.00 88.06 647 GLY A N 1
ATOM 4991 C CA . GLY A 1 647 ? 3.233 6.023 32.027 1.00 88.06 647 GLY A CA 1
ATOM 4992 C C . GLY A 1 647 ? 3.160 5.275 30.689 1.00 88.06 647 GLY A C 1
ATOM 4993 O O . GLY A 1 647 ? 2.108 4.721 30.364 1.00 88.06 647 GLY A O 1
ATOM 4994 N N . ASP A 1 648 ? 4.269 5.196 29.950 1.00 88.94 648 ASP A N 1
ATOM 4995 C CA . ASP A 1 648 ? 4.360 4.458 28.680 1.00 88.94 648 ASP A CA 1
ATOM 4996 C C . ASP A 1 648 ? 4.004 2.972 28.876 1.00 88.94 648 ASP A C 1
ATOM 4998 O O . ASP A 1 648 ? 3.065 2.449 28.273 1.00 88.94 648 ASP A O 1
ATOM 5002 N N . ALA A 1 649 ? 4.724 2.297 29.775 1.00 91.25 649 ALA A N 1
ATOM 5003 C CA . ALA A 1 649 ? 4.549 0.879 30.076 1.00 91.25 649 ALA A CA 1
ATOM 5004 C C . ALA A 1 649 ? 3.136 0.559 30.596 1.00 91.25 649 ALA A C 1
ATOM 5006 O O . ALA A 1 649 ? 2.513 -0.411 30.160 1.00 91.25 649 ALA A O 1
ATOM 5007 N N . ASN A 1 650 ? 2.601 1.412 31.470 1.00 92.88 650 ASN A N 1
ATOM 5008 C CA . ASN A 1 650 ? 1.244 1.300 31.997 1.00 92.88 650 ASN A CA 1
ATOM 5009 C C . ASN A 1 650 ? 0.196 1.440 30.876 1.00 92.88 650 ASN A C 1
ATOM 5011 O O . ASN A 1 650 ? -0.770 0.681 30.842 1.00 92.88 650 ASN A O 1
ATOM 5015 N N . SER A 1 651 ? 0.415 2.335 29.905 1.00 91.31 651 SER A N 1
ATOM 5016 C CA . SER A 1 651 ? -0.469 2.502 28.737 1.00 91.31 651 SER A CA 1
ATOM 5017 C C . SER A 1 651 ? -0.511 1.249 27.853 1.00 91.31 651 SER A C 1
ATOM 5019 O O . SER A 1 651 ? -1.573 0.885 27.340 1.00 91.31 651 SER A O 1
ATOM 5021 N N . PHE A 1 652 ? 0.616 0.541 27.714 1.00 93.75 652 PHE A N 1
ATOM 5022 C CA . PHE A 1 652 ? 0.654 -0.764 27.048 1.00 93.75 652 PHE A CA 1
ATOM 5023 C C . PHE A 1 652 ? -0.122 -1.842 27.817 1.00 93.75 652 PHE A C 1
ATOM 5025 O O . PHE A 1 652 ? -0.894 -2.583 27.205 1.00 93.75 652 PHE A O 1
ATOM 5032 N N . LEU A 1 653 ? 0.020 -1.907 29.143 1.00 93.31 653 LEU A N 1
ATOM 5033 C CA . LEU A 1 653 ? -0.710 -2.873 29.970 1.00 93.31 653 LEU A CA 1
ATOM 5034 C C . LEU A 1 653 ? -2.228 -2.626 29.955 1.00 93.31 653 LEU A C 1
ATOM 5036 O O . LEU A 1 653 ? -2.990 -3.573 29.759 1.00 93.31 653 LEU A O 1
ATOM 5040 N N . ILE A 1 654 ? -2.673 -1.365 30.020 1.00 91.50 654 ILE A N 1
ATOM 5041 C CA . ILE A 1 654 ? -4.090 -0.991 29.842 1.00 91.50 654 ILE A CA 1
ATOM 5042 C C . ILE A 1 654 ? -4.603 -1.460 28.475 1.00 91.50 654 ILE A C 1
ATOM 5044 O O . ILE A 1 654 ? -5.671 -2.067 28.380 1.00 91.50 654 ILE A O 1
ATOM 5048 N N . ARG A 1 655 ? -3.819 -1.272 27.403 1.00 90.31 655 ARG A N 1
ATOM 5049 C CA . ARG A 1 655 ? -4.182 -1.767 26.065 1.00 90.31 655 ARG A CA 1
ATOM 5050 C C . ARG A 1 655 ? -4.231 -3.301 25.977 1.00 90.31 655 ARG A C 1
ATOM 5052 O O . ARG A 1 655 ? -4.938 -3.812 25.111 1.00 90.31 655 ARG A O 1
ATOM 5059 N N . CYS A 1 656 ? -3.537 -4.015 26.863 1.00 91.06 656 CYS A N 1
ATOM 5060 C CA . CYS A 1 656 ? -3.583 -5.476 26.996 1.00 91.06 656 CYS A CA 1
ATOM 5061 C C . CYS A 1 656 ? -4.655 -5.986 27.983 1.00 91.06 656 CYS A C 1
ATOM 5063 O O . CYS A 1 656 ? -4.819 -7.197 28.108 1.00 91.06 656 CYS A O 1
ATOM 5065 N N . GLY A 1 657 ? -5.401 -5.101 28.656 1.00 88.88 657 GLY A N 1
ATOM 5066 C CA . GLY A 1 657 ? -6.534 -5.462 29.518 1.00 88.88 657 GLY A CA 1
ATOM 5067 C C . GLY A 1 657 ? -6.381 -5.143 31.009 1.00 88.88 657 GLY A C 1
ATOM 5068 O O . GLY A 1 657 ? -7.312 -5.432 31.760 1.00 88.88 657 GLY A O 1
ATOM 5069 N N . SER A 1 658 ? -5.269 -4.543 31.447 1.00 91.00 658 SER A N 1
ATOM 5070 C CA . SER A 1 658 ? -5.144 -4.038 32.824 1.00 91.00 658 SER A CA 1
ATOM 5071 C C . SER A 1 658 ? -6.106 -2.878 33.088 1.00 91.00 658 SER A C 1
ATOM 5073 O O . SER A 1 658 ? -6.418 -2.085 32.198 1.00 91.00 658 SER A O 1
ATOM 5075 N N . LYS A 1 659 ? -6.571 -2.770 34.333 1.00 88.12 659 LYS A N 1
ATOM 5076 C CA . LYS A 1 659 ? -7.532 -1.751 34.789 1.00 88.12 659 LYS A CA 1
ATOM 5077 C C . LYS A 1 659 ? -6.865 -0.817 35.795 1.00 88.12 659 LYS A C 1
ATOM 5079 O O . LYS A 1 659 ? -5.862 -1.183 36.391 1.00 88.12 659 LYS A O 1
ATOM 5084 N N . ASN A 1 660 ? -7.447 0.350 36.056 1.00 83.50 660 ASN A N 1
ATOM 5085 C CA . ASN A 1 660 ? -6.960 1.221 37.136 1.00 83.50 660 ASN A CA 1
ATOM 5086 C C . ASN A 1 660 ? -7.495 0.777 38.513 1.00 83.50 660 ASN A C 1
ATOM 5088 O O . ASN A 1 660 ? -6.800 0.910 39.510 1.00 83.50 660 ASN A O 1
ATOM 5092 N N . GLU A 1 661 ? -8.707 0.211 38.570 1.00 80.69 661 GLU A N 1
ATOM 5093 C CA . GLU A 1 661 ? -9.343 -0.262 39.808 1.00 80.69 661 GLU A CA 1
ATOM 5094 C C . GLU A 1 661 ? -10.110 -1.586 39.593 1.00 80.69 661 GLU A C 1
ATOM 5096 O O . GLU A 1 661 ? -10.589 -1.840 38.479 1.00 80.69 661 GLU A O 1
ATOM 5101 N N . PRO A 1 662 ? -10.247 -2.433 40.636 1.00 82.69 662 PRO A N 1
ATOM 5102 C CA . PRO A 1 662 ? -11.065 -3.648 40.605 1.00 82.69 662 PRO A CA 1
ATOM 5103 C C . PRO A 1 662 ? -12.560 -3.328 40.516 1.00 82.69 662 PRO A C 1
ATOM 5105 O O . PRO A 1 662 ? -13.068 -2.442 41.204 1.00 82.69 662 PRO A O 1
ATOM 5108 N N . THR A 1 663 ? -13.298 -4.072 39.688 1.00 84.88 663 THR A N 1
ATOM 5109 C CA . THR A 1 663 ? -14.744 -3.849 39.537 1.00 84.88 663 THR A CA 1
ATOM 5110 C C . THR A 1 663 ? -15.538 -4.400 40.722 1.00 84.88 663 THR A C 1
ATOM 5112 O O . THR A 1 663 ? -15.125 -5.344 41.396 1.00 84.88 663 THR A O 1
ATOM 5115 N N . ILE A 1 664 ? -16.746 -3.866 40.931 1.00 84.50 664 ILE A N 1
ATOM 5116 C CA . ILE A 1 664 ? -17.696 -4.325 41.960 1.00 84.50 664 ILE A CA 1
ATOM 5117 C C . ILE A 1 664 ? -17.960 -5.842 41.877 1.00 84.50 664 ILE A C 1
ATOM 5119 O O . ILE A 1 664 ? -18.074 -6.499 42.909 1.00 84.50 664 ILE A O 1
ATOM 5123 N N . PHE A 1 665 ? -17.987 -6.419 40.669 1.00 87.44 665 PHE A N 1
ATOM 5124 C CA . PHE A 1 665 ? -18.128 -7.865 40.461 1.00 87.44 665 PHE A CA 1
ATOM 5125 C C . PHE A 1 665 ? -16.908 -8.652 40.960 1.00 87.44 665 PHE A C 1
ATOM 5127 O O . PHE A 1 665 ? -17.068 -9.671 41.627 1.00 87.44 665 PHE A O 1
ATOM 5134 N N . GLU A 1 666 ? -15.691 -8.173 40.688 1.00 85.00 666 GLU A N 1
ATOM 5135 C CA . GLU A 1 666 ? -14.440 -8.803 41.140 1.00 85.00 666 GLU A CA 1
ATOM 5136 C C . GLU A 1 666 ? -14.288 -8.711 42.666 1.00 85.00 666 GLU A C 1
ATOM 5138 O O . GLU A 1 666 ? -13.921 -9.691 43.315 1.00 85.00 666 GLU A O 1
ATOM 5143 N N . ILE A 1 667 ? -14.666 -7.570 43.250 1.00 85.69 667 ILE A N 1
ATOM 5144 C CA . ILE A 1 667 ? -14.725 -7.348 44.700 1.00 85.69 667 ILE A CA 1
ATOM 5145 C C . ILE A 1 667 ? -15.756 -8.282 45.357 1.00 85.69 667 ILE A C 1
ATOM 5147 O O . ILE A 1 667 ? -15.439 -8.946 46.345 1.00 85.69 667 ILE A O 1
ATOM 5151 N N . ALA A 1 668 ? -16.974 -8.379 44.813 1.00 88.19 668 ALA A N 1
ATOM 5152 C CA . ALA A 1 668 ? -18.021 -9.254 45.344 1.00 88.19 668 ALA A CA 1
ATOM 5153 C C . ALA A 1 668 ? -17.659 -10.744 45.207 1.00 88.19 668 ALA A C 1
ATOM 5155 O O . ALA A 1 668 ? -17.857 -11.513 46.150 1.00 88.19 668 ALA A O 1
ATOM 5156 N N . ALA A 1 669 ? -17.070 -11.154 44.079 1.00 87.25 669 ALA A N 1
ATOM 5157 C CA . ALA A 1 669 ? -16.581 -12.517 43.872 1.00 87.25 669 ALA A CA 1
ATOM 5158 C C . ALA A 1 669 ? -15.460 -12.875 44.859 1.00 87.25 669 ALA A C 1
ATOM 5160 O O . ALA A 1 669 ? -15.464 -13.972 45.426 1.00 87.25 669 ALA A O 1
ATOM 5161 N N . LEU A 1 670 ? -14.537 -11.943 45.122 1.00 84.75 670 LEU A N 1
ATOM 5162 C CA . LEU A 1 670 ? -13.489 -12.125 46.122 1.00 84.75 670 LEU A CA 1
ATOM 5163 C C . LEU A 1 670 ? -14.062 -12.212 47.540 1.00 84.75 670 LEU A C 1
ATOM 5165 O O . LEU A 1 670 ? -13.686 -13.118 48.281 1.00 84.75 670 LEU A O 1
ATOM 5169 N N . ALA A 1 671 ? -15.008 -11.341 47.903 1.00 86.62 671 ALA A N 1
ATOM 5170 C CA . ALA A 1 671 ? -15.690 -11.405 49.195 1.00 86.62 671 ALA A CA 1
ATOM 5171 C C . ALA A 1 671 ? -16.400 -12.755 49.398 1.00 86.62 671 ALA A C 1
ATOM 5173 O O . ALA A 1 671 ? -16.356 -13.314 50.490 1.00 86.62 671 ALA A O 1
ATOM 5174 N N . CYS A 1 672 ? -16.965 -13.341 48.338 1.00 88.75 672 CYS A N 1
ATOM 5175 C CA . CYS A 1 672 ? -17.553 -14.680 48.387 1.00 88.75 672 CYS A CA 1
ATOM 5176 C C . CYS A 1 672 ? -16.524 -15.823 48.484 1.00 88.75 672 CYS A C 1
ATOM 5178 O O . CYS A 1 672 ? -16.877 -16.906 48.956 1.00 88.75 672 CYS A O 1
ATOM 5180 N N . ARG A 1 673 ? -15.288 -15.625 47.998 1.00 85.19 673 ARG A N 1
ATOM 5181 C CA . ARG A 1 673 ? -14.229 -16.653 47.940 1.00 85.19 673 ARG A CA 1
ATOM 5182 C C . ARG A 1 673 ? -13.331 -16.654 49.179 1.00 85.19 673 ARG A C 1
ATOM 5184 O O . ARG A 1 673 ? -12.991 -17.719 49.682 1.00 85.19 673 ARG A O 1
ATOM 5191 N N . GLU A 1 674 ? -12.951 -15.474 49.662 1.00 82.94 674 GLU A N 1
ATOM 5192 C CA . GLU A 1 674 ? -11.932 -15.260 50.702 1.00 82.94 674 GLU A CA 1
ATOM 5193 C C . GLU A 1 674 ? -12.389 -14.260 51.796 1.00 82.94 674 GLU A C 1
ATOM 5195 O O . GLU A 1 674 ? -11.624 -13.366 52.173 1.00 82.94 674 GLU A O 1
ATOM 5200 N N . PRO A 1 675 ? -13.614 -14.380 52.355 1.00 84.31 675 PRO A N 1
ATOM 5201 C CA . PRO A 1 675 ? -14.183 -13.362 53.246 1.00 84.31 675 PRO A CA 1
ATOM 5202 C C . PRO A 1 675 ? -13.329 -13.092 54.492 1.00 84.31 675 PRO A C 1
ATOM 5204 O O . PRO A 1 675 ? -13.205 -11.944 54.910 1.00 84.31 675 PRO A O 1
ATOM 5207 N N . ALA A 1 676 ? -12.692 -14.127 55.052 1.00 79.38 676 ALA A N 1
ATOM 5208 C CA . ALA A 1 676 ? -11.824 -14.001 56.223 1.00 79.38 676 ALA A CA 1
ATOM 5209 C C . ALA A 1 676 ? -10.502 -13.266 55.922 1.00 79.38 676 ALA A C 1
ATOM 5211 O O . ALA A 1 676 ? -10.082 -12.435 56.727 1.00 79.38 676 ALA A O 1
ATOM 5212 N N . ARG A 1 677 ? -9.874 -13.505 54.754 1.00 79.38 677 ARG A N 1
ATOM 5213 C CA . ARG A 1 677 ? -8.679 -12.749 54.326 1.00 79.38 677 ARG A CA 1
ATOM 5214 C C . ARG A 1 677 ? -9.041 -11.281 54.117 1.00 79.38 677 ARG A C 1
ATOM 5216 O O . ARG A 1 677 ? -8.337 -10.400 54.599 1.00 79.38 677 ARG A O 1
ATOM 5223 N N . LEU A 1 678 ? -10.167 -11.036 53.447 1.00 80.44 678 LEU A N 1
ATOM 5224 C CA . LEU A 1 678 ? -10.676 -9.697 53.175 1.00 80.44 678 LEU A CA 1
ATOM 5225 C C . LEU A 1 678 ? -10.971 -8.921 54.472 1.00 80.44 678 LEU A C 1
ATOM 5227 O O . LEU A 1 678 ? -10.545 -7.779 54.598 1.00 80.44 678 LEU A O 1
ATOM 5231 N N . LEU A 1 679 ? -11.615 -9.543 55.467 1.00 80.06 679 LEU A N 1
ATOM 5232 C CA . LEU A 1 679 ? -11.846 -8.917 56.777 1.00 80.06 679 LEU A CA 1
ATOM 5233 C C . LEU A 1 679 ? -10.536 -8.616 57.524 1.00 80.06 679 LEU A C 1
ATOM 5235 O O . LEU A 1 679 ? -10.398 -7.527 58.078 1.00 80.06 679 LEU A O 1
ATOM 5239 N N . GLY A 1 680 ? -9.567 -9.538 57.503 1.00 72.50 680 GLY A N 1
ATOM 5240 C CA . GLY A 1 680 ? -8.256 -9.331 58.128 1.00 72.50 680 GLY A CA 1
ATOM 5241 C C . GLY A 1 680 ? -7.478 -8.156 57.526 1.00 72.50 680 GLY A C 1
ATOM 5242 O O . GLY A 1 680 ? -6.914 -7.351 58.264 1.00 72.50 680 GLY A O 1
ATOM 5243 N N . ILE A 1 681 ? -7.504 -8.010 56.197 1.00 70.44 681 ILE A N 1
ATOM 5244 C CA . ILE A 1 681 ? -6.847 -6.904 55.478 1.00 70.44 681 ILE A CA 1
ATOM 5245 C C . ILE A 1 681 ? -7.508 -5.551 55.776 1.00 70.44 681 ILE A C 1
ATOM 5247 O O . ILE A 1 681 ? -6.815 -4.554 55.978 1.00 70.44 681 ILE A O 1
ATOM 5251 N N . MET A 1 682 ? -8.842 -5.509 55.858 1.00 71.44 682 MET A N 1
ATOM 5252 C CA . MET A 1 682 ? -9.583 -4.267 56.123 1.00 71.44 682 MET A CA 1
ATOM 5253 C C . MET A 1 682 ? -9.370 -3.722 57.549 1.00 71.44 682 MET A C 1
ATOM 5255 O O . MET A 1 682 ? -9.760 -2.585 57.818 1.00 71.44 682 MET A O 1
ATOM 5259 N N . LYS A 1 683 ? -8.724 -4.489 58.446 1.00 62.75 683 LYS A N 1
ATOM 5260 C CA . LYS A 1 683 ? -8.247 -4.129 59.805 1.00 62.75 683 LYS A CA 1
ATOM 5261 C C . LYS A 1 683 ? -9.302 -3.675 60.825 1.00 62.75 683 LYS A C 1
ATOM 5263 O O . LYS A 1 683 ? -9.007 -3.673 62.017 1.00 62.75 683 LYS A O 1
ATOM 5268 N N . SER A 1 684 ? -10.524 -3.351 60.407 1.00 72.81 684 SER A N 1
ATOM 5269 C CA . SER A 1 684 ? -11.664 -3.084 61.287 1.00 72.81 684 SER A CA 1
ATOM 5270 C C . SER A 1 684 ? -12.972 -3.651 60.706 1.00 72.81 684 SER A C 1
ATOM 5272 O O . SER A 1 684 ? -13.122 -3.726 59.480 1.00 72.81 684 SER A O 1
ATOM 5274 N N . PRO A 1 685 ? -13.955 -4.015 61.556 1.00 78.12 685 PRO A N 1
ATOM 5275 C CA . PRO A 1 685 ? -15.293 -4.385 61.096 1.00 78.12 685 PRO A CA 1
ATOM 5276 C C . PRO A 1 685 ? -15.987 -3.252 60.330 1.00 78.12 685 PRO A C 1
ATOM 5278 O O . PRO A 1 685 ? -16.616 -3.509 59.309 1.00 78.12 685 PRO A O 1
ATOM 5281 N N . GLU A 1 686 ? -15.823 -1.997 60.761 1.00 78.75 686 GLU A N 1
ATOM 5282 C CA . GLU A 1 686 ? -16.466 -0.834 60.129 1.00 78.75 686 GLU A CA 1
ATOM 5283 C C . GLU A 1 686 ? -15.974 -0.583 58.696 1.00 78.75 686 GLU A C 1
ATOM 5285 O O . GLU A 1 686 ? -16.775 -0.266 57.816 1.00 78.75 686 GLU A O 1
ATOM 5290 N N . ASN A 1 687 ? -14.688 -0.819 58.413 1.00 79.31 687 ASN A N 1
ATOM 5291 C CA . ASN A 1 687 ? -14.154 -0.760 57.049 1.00 79.31 687 ASN A CA 1
ATOM 5292 C C . ASN A 1 687 ? -14.802 -1.834 56.153 1.00 79.31 687 ASN A C 1
ATOM 5294 O O . ASN A 1 687 ? -15.122 -1.577 54.990 1.00 79.31 687 ASN A O 1
ATOM 5298 N N . TYR A 1 688 ? -15.053 -3.028 56.699 1.00 86.44 688 TYR A N 1
ATOM 5299 C CA . TYR A 1 688 ? -15.748 -4.106 55.993 1.00 86.44 688 TYR A CA 1
ATOM 5300 C C . TYR A 1 688 ? -17.251 -3.819 55.822 1.00 86.44 688 TYR A C 1
ATOM 5302 O O . TYR A 1 688 ? -17.802 -4.080 54.755 1.00 86.44 688 TYR A O 1
ATOM 5310 N N . LEU A 1 689 ? -17.916 -3.199 56.805 1.00 86.81 689 LEU A N 1
ATOM 5311 C CA . LEU A 1 689 ? -19.284 -2.683 56.645 1.00 86.81 689 LEU A CA 1
ATOM 5312 C C . LEU A 1 689 ? -19.347 -1.588 55.568 1.00 86.81 689 LEU A C 1
ATOM 5314 O O . LEU A 1 689 ? -20.264 -1.588 54.749 1.00 86.81 689 LEU A O 1
ATOM 5318 N N . GLY A 1 690 ? -18.342 -0.711 55.492 1.00 84.38 690 GLY A N 1
ATOM 5319 C CA . GLY A 1 690 ? -18.166 0.246 54.395 1.00 84.38 690 GLY A CA 1
ATOM 5320 C C . GLY A 1 690 ? -18.056 -0.421 53.018 1.00 84.38 690 GLY A C 1
ATOM 5321 O O . GLY A 1 690 ? -18.601 0.094 52.041 1.00 84.38 690 GLY A O 1
ATOM 5322 N N . LEU A 1 691 ? -17.427 -1.598 52.933 1.00 86.88 691 LEU A N 1
ATOM 5323 C CA . LEU A 1 691 ? -17.404 -2.400 51.707 1.00 86.88 691 LEU A CA 1
ATOM 5324 C C . LEU A 1 691 ? -18.778 -3.007 51.388 1.00 86.88 691 LEU A C 1
ATOM 5326 O O . LEU A 1 691 ? -19.225 -2.918 50.245 1.00 86.88 691 LEU A O 1
ATOM 5330 N N . LEU A 1 692 ? -19.469 -3.577 52.382 1.00 90.88 692 LEU A N 1
ATOM 5331 C CA . LEU A 1 692 ? -20.815 -4.131 52.196 1.00 90.88 692 LEU A CA 1
ATOM 5332 C C . LEU A 1 692 ? -21.828 -3.055 51.767 1.00 90.88 692 LEU A C 1
ATOM 5334 O O . LEU A 1 692 ? -22.674 -3.345 50.927 1.00 90.88 692 LEU A O 1
ATOM 5338 N N . ARG A 1 693 ? -21.696 -1.807 52.244 1.00 90.44 693 ARG A N 1
ATOM 5339 C CA . ARG A 1 693 ? -22.508 -0.662 51.784 1.00 90.44 693 ARG A CA 1
ATOM 5340 C C . ARG A 1 693 ? -22.327 -0.390 50.288 1.00 90.44 693 ARG A C 1
ATOM 5342 O O . ARG A 1 693 ? -23.322 -0.280 49.582 1.00 90.44 693 ARG A O 1
ATOM 5349 N N . LYS A 1 694 ? -21.087 -0.392 49.775 1.00 88.06 694 LYS A N 1
ATOM 5350 C CA . LYS A 1 694 ? -20.833 -0.271 48.322 1.00 88.06 694 LYS A CA 1
ATOM 5351 C C . LYS A 1 694 ? -21.482 -1.409 47.521 1.00 88.06 694 LYS A C 1
ATOM 5353 O O . LYS A 1 694 ? -22.005 -1.172 46.439 1.00 88.06 694 LYS A O 1
ATOM 5358 N N . LEU A 1 695 ? -21.471 -2.640 48.045 1.00 91.00 695 LEU A N 1
ATOM 5359 C CA . LEU A 1 695 ? -22.145 -3.777 47.399 1.00 91.00 695 LEU A CA 1
ATOM 5360 C C . LEU A 1 695 ? -23.682 -3.688 47.488 1.00 91.00 695 LEU A C 1
ATOM 5362 O O . LEU A 1 695 ? -24.367 -4.198 46.602 1.00 91.00 695 LEU A O 1
ATOM 5366 N N . ALA A 1 696 ? -24.223 -3.040 48.523 1.00 90.88 696 ALA A N 1
ATOM 5367 C CA . ALA A 1 696 ? -25.651 -2.770 48.665 1.00 90.88 696 ALA A CA 1
ATOM 5368 C C . ALA A 1 696 ? -26.137 -1.689 47.686 1.00 90.88 696 ALA A C 1
ATOM 5370 O O . ALA A 1 696 ? -27.156 -1.889 47.027 1.00 90.88 696 ALA A O 1
ATOM 5371 N N . ASP A 1 697 ? -25.381 -0.602 47.519 1.00 89.50 697 ASP A N 1
ATOM 5372 C CA . ASP A 1 697 ? -25.702 0.469 46.565 1.00 89.50 697 ASP A CA 1
ATOM 5373 C C . ASP A 1 697 ? -25.772 -0.062 45.112 1.00 89.50 697 ASP A C 1
ATOM 5375 O O . ASP A 1 697 ? -26.673 0.302 44.354 1.00 89.50 697 ASP A O 1
ATOM 5379 N N . ASP A 1 698 ? -24.898 -1.008 44.742 1.00 89.69 698 ASP A N 1
ATOM 5380 C CA . ASP A 1 698 ? -24.883 -1.673 43.425 1.00 89.69 698 ASP A CA 1
ATOM 5381 C C . ASP A 1 698 ? -25.711 -2.978 43.341 1.00 89.69 698 ASP A C 1
ATOM 5383 O O . ASP A 1 698 ? -25.621 -3.746 42.372 1.00 89.69 698 ASP A O 1
ATOM 5387 N N . LEU A 1 699 ? -26.586 -3.244 44.316 1.00 91.06 699 LEU A N 1
ATOM 5388 C CA . LEU A 1 699 ? -27.456 -4.427 44.337 1.00 91.06 699 LEU A CA 1
ATOM 5389 C C . LEU A 1 699 ? -28.285 -4.641 43.042 1.00 91.06 699 LEU A C 1
ATOM 5391 O O . LEU A 1 699 ? -28.412 -5.796 42.618 1.00 91.06 699 LEU A O 1
ATOM 5395 N N . PRO A 1 700 ? -28.831 -3.611 42.353 1.00 89.19 700 PRO A N 1
ATOM 5396 C CA . PRO A 1 700 ? -29.517 -3.788 41.065 1.00 89.19 700 PRO A CA 1
ATOM 5397 C C . PRO A 1 700 ? -28.592 -4.249 39.928 1.00 89.19 700 PRO A C 1
ATOM 5399 O O . PRO A 1 700 ? -29.056 -4.856 38.958 1.00 89.19 700 PRO A O 1
ATOM 5402 N N . THR A 1 701 ? -27.294 -3.962 40.030 1.00 88.69 701 THR A N 1
ATOM 5403 C CA . THR A 1 701 ? -26.253 -4.390 39.089 1.00 88.69 701 THR A CA 1
ATOM 5404 C C . THR A 1 701 ? -25.843 -5.832 39.381 1.00 88.69 701 THR A C 1
ATOM 5406 O O . THR A 1 701 ? -25.903 -6.674 38.483 1.00 88.69 701 THR A O 1
ATOM 5409 N N . LEU A 1 702 ? -25.555 -6.155 40.646 1.00 90.06 702 LEU A N 1
ATOM 5410 C CA . LEU A 1 702 ? -25.188 -7.506 41.093 1.00 90.06 702 LEU A CA 1
ATOM 5411 C C . LEU A 1 702 ? -26.305 -8.538 40.849 1.00 90.06 702 LEU A C 1
ATOM 5413 O O . LEU A 1 702 ? -26.020 -9.647 40.404 1.00 90.06 702 LEU A O 1
ATOM 5417 N N . LYS A 1 703 ? -27.585 -8.166 41.020 1.00 89.56 703 LYS A N 1
ATOM 5418 C CA . LYS A 1 703 ? -28.753 -9.024 40.710 1.00 89.56 703 LYS A CA 1
ATOM 5419 C C . LYS A 1 703 ? -28.822 -9.491 39.237 1.00 89.56 703 LYS A C 1
ATOM 5421 O O . LYS A 1 703 ? -29.561 -10.435 38.948 1.00 89.56 703 LYS A O 1
ATOM 5426 N N . LYS A 1 704 ? -28.092 -8.862 38.301 1.00 90.06 704 LYS A N 1
ATOM 5427 C CA . LYS A 1 704 ? -28.033 -9.272 36.879 1.00 90.06 704 LYS A CA 1
ATOM 5428 C C . LYS A 1 704 ? -27.106 -10.474 36.667 1.00 90.06 704 LYS A C 1
ATOM 5430 O O . LYS A 1 704 ? -27.409 -11.333 35.836 1.00 90.06 704 LYS A O 1
ATOM 5435 N N . ASP A 1 705 ? -26.021 -10.565 37.435 1.00 88.94 705 ASP A N 1
ATOM 5436 C CA . ASP A 1 705 ? -25.101 -11.703 37.426 1.00 88.94 705 ASP A CA 1
ATOM 5437 C C . ASP A 1 705 ? -25.682 -12.846 38.273 1.00 88.94 705 ASP A C 1
ATOM 5439 O O . ASP A 1 705 ? -25.477 -12.957 39.481 1.00 88.94 705 ASP A O 1
ATOM 5443 N N . LYS A 1 706 ? -26.472 -13.702 37.618 1.00 90.88 706 LYS A N 1
ATOM 5444 C CA . LYS A 1 706 ? -27.131 -14.846 38.261 1.00 90.88 706 LYS A CA 1
ATOM 5445 C C . LYS A 1 706 ? -26.161 -15.823 38.955 1.00 90.88 706 LYS A C 1
ATOM 5447 O O . LYS A 1 706 ? -26.497 -16.228 40.071 1.00 90.88 706 LYS A O 1
ATOM 5452 N N . PRO A 1 707 ? -25.023 -16.256 38.364 1.00 92.12 707 PRO A N 1
ATOM 5453 C CA . PRO A 1 707 ? -24.095 -17.141 39.066 1.00 92.12 707 PRO A CA 1
ATOM 5454 C C . PRO A 1 707 ? -23.409 -16.465 40.262 1.00 92.12 707 PRO A C 1
ATOM 5456 O O . PRO A 1 707 ? -23.412 -17.069 41.339 1.00 92.12 707 PRO A O 1
ATOM 5459 N N . LEU A 1 708 ? -22.912 -15.227 40.138 1.00 91.44 708 LEU A N 1
ATOM 5460 C CA . LEU A 1 708 ? -22.296 -14.516 41.267 1.00 91.44 708 LEU A CA 1
ATOM 5461 C C . LEU A 1 708 ? -23.310 -14.261 42.384 1.00 91.44 708 LEU A C 1
ATOM 5463 O O . LEU A 1 708 ? -23.051 -14.591 43.540 1.00 91.44 708 LEU A O 1
ATOM 5467 N N . PHE A 1 709 ? -24.503 -13.759 42.053 1.00 93.94 709 PHE A N 1
ATOM 5468 C CA . PHE A 1 709 ? -25.535 -13.499 43.053 1.00 93.94 709 PHE A CA 1
ATOM 5469 C C . PHE A 1 709 ? -25.971 -14.792 43.762 1.00 93.94 709 PHE A C 1
ATOM 5471 O O . PHE A 1 709 ? -26.193 -14.782 44.970 1.00 93.94 709 PHE A O 1
ATOM 5478 N N . LYS A 1 710 ? -26.010 -15.941 43.065 1.00 92.38 710 LYS A N 1
ATOM 5479 C CA . LYS A 1 710 ? -26.231 -17.252 43.703 1.00 92.38 710 LYS A CA 1
ATOM 5480 C C . LYS A 1 710 ? -25.090 -17.638 44.656 1.00 92.38 710 LYS A C 1
ATOM 5482 O O . LYS A 1 710 ? -25.374 -18.210 45.707 1.00 92.38 710 LYS A O 1
ATOM 5487 N N . GLN A 1 711 ? -23.835 -17.330 44.321 1.00 91.12 711 GLN A N 1
ATOM 5488 C CA . GLN A 1 711 ? -22.687 -17.562 45.204 1.00 91.12 711 GLN A CA 1
ATOM 5489 C C . GLN A 1 711 ? -22.777 -16.696 46.473 1.00 91.12 711 GLN A C 1
ATOM 5491 O O . GLN A 1 711 ? -22.645 -17.237 47.572 1.00 91.12 711 GLN A O 1
ATOM 5496 N N . MET A 1 712 ? -23.117 -15.407 46.337 1.00 93.12 712 MET A N 1
ATOM 5497 C CA . MET A 1 712 ? -23.311 -14.478 47.463 1.00 93.12 712 MET A CA 1
ATOM 5498 C C . MET A 1 712 ? -24.337 -15.003 48.481 1.00 93.12 712 MET A C 1
ATOM 5500 O O . MET A 1 712 ? -24.114 -14.912 49.686 1.00 93.12 712 MET A O 1
ATOM 5504 N N . LYS A 1 713 ? -25.434 -15.626 48.022 1.00 93.25 713 LYS A N 1
ATOM 5505 C CA . LYS A 1 713 ? -26.452 -16.223 48.912 1.00 93.25 713 LYS A CA 1
ATOM 5506 C C . LYS A 1 713 ? -25.948 -17.398 49.762 1.00 93.25 713 LYS A C 1
ATOM 5508 O O . LYS A 1 713 ? -26.588 -17.724 50.758 1.00 93.25 713 LYS A O 1
ATOM 5513 N N . ALA A 1 714 ? -24.850 -18.047 49.369 1.00 92.12 714 ALA A N 1
ATOM 5514 C CA . ALA A 1 714 ? -24.317 -19.248 50.018 1.00 92.12 714 ALA A CA 1
ATOM 5515 C C . ALA A 1 714 ? -22.999 -19.015 50.782 1.00 92.12 714 ALA A C 1
ATOM 5517 O O . ALA A 1 714 ? -22.649 -19.805 51.659 1.00 92.12 714 ALA A O 1
ATOM 5518 N N . SER A 1 715 ? -22.254 -17.953 50.464 1.00 91.75 715 SER A N 1
ATOM 5519 C CA . SER A 1 715 ? -20.967 -17.636 51.095 1.00 91.75 715 SER A CA 1
ATOM 5520 C C . SER A 1 715 ? -21.105 -16.994 52.481 1.00 91.75 715 SER A C 1
ATOM 5522 O O . SER A 1 715 ? -22.018 -16.208 52.730 1.00 91.75 715 SER A O 1
ATOM 5524 N N . LYS A 1 716 ? -20.140 -17.268 53.371 1.00 92.31 716 LYS A N 1
ATOM 5525 C CA . LYS A 1 716 ? -20.017 -16.635 54.697 1.00 92.31 716 LYS A CA 1
ATOM 5526 C C . LYS A 1 716 ? -19.316 -15.271 54.613 1.00 92.31 716 LYS A C 1
ATOM 5528 O O . LYS A 1 716 ? -18.210 -15.123 55.124 1.00 92.31 716 LYS A O 1
ATOM 5533 N N . PHE A 1 717 ? -19.915 -14.315 53.904 1.00 93.69 717 PHE A N 1
ATOM 5534 C CA . PHE A 1 717 ? -19.300 -13.008 53.611 1.00 93.69 717 PHE A CA 1
ATOM 5535 C C . PHE A 1 717 ? -20.015 -11.802 54.237 1.00 93.69 717 PHE A C 1
ATOM 5537 O O . PHE A 1 717 ? -19.541 -10.679 54.109 1.00 93.69 717 PHE A O 1
ATOM 5544 N N . LEU A 1 718 ? -21.148 -12.005 54.910 1.00 93.94 718 LEU A N 1
ATOM 5545 C CA . LEU A 1 718 ? -21.860 -10.926 55.593 1.00 93.94 718 LEU A CA 1
ATOM 5546 C C . LEU A 1 718 ? -21.430 -10.866 57.058 1.00 93.94 718 LEU A C 1
ATOM 5548 O O . LEU A 1 718 ? -21.231 -11.909 57.683 1.00 93.94 718 LEU A O 1
ATOM 5552 N N . LEU A 1 719 ? -21.317 -9.661 57.619 1.00 90.81 719 LEU A N 1
ATOM 5553 C CA . LEU A 1 719 ? -21.103 -9.490 59.056 1.00 90.81 719 LEU A CA 1
ATOM 5554 C C . LEU A 1 719 ? -22.444 -9.552 59.792 1.00 90.81 719 LEU A C 1
ATOM 5556 O O . LEU A 1 719 ? -23.336 -8.744 59.530 1.00 90.81 719 LEU A O 1
ATOM 5560 N N . GLY A 1 720 ? -22.569 -10.501 60.714 1.00 89.00 720 GLY A N 1
ATOM 5561 C CA . GLY A 1 720 ? -23.605 -10.519 61.741 1.00 89.00 720 GLY A CA 1
ATOM 5562 C C . GLY A 1 720 ? -23.052 -10.002 63.070 1.00 89.00 720 GLY A C 1
ATOM 5563 O O . GLY A 1 720 ? -21.891 -10.253 63.397 1.00 89.00 720 GLY A O 1
ATOM 5564 N N . ALA A 1 721 ? -23.876 -9.287 63.830 1.00 86.31 721 ALA A N 1
ATOM 5565 C CA . ALA A 1 721 ? -23.575 -8.820 65.179 1.00 86.31 721 ALA A CA 1
ATOM 5566 C C . ALA A 1 721 ? -24.252 -9.712 66.235 1.00 86.31 721 ALA A C 1
ATOM 5568 O O . ALA A 1 721 ? -25.381 -10.169 66.040 1.00 86.31 721 ALA A O 1
ATOM 5569 N N . ILE A 1 722 ? -23.570 -9.932 67.358 1.00 85.25 722 ILE A N 1
ATOM 5570 C CA . ILE A 1 722 ? -24.065 -10.653 68.539 1.00 85.25 722 ILE A CA 1
ATOM 5571 C C . ILE A 1 722 ? -23.843 -9.754 69.766 1.00 85.25 722 ILE A C 1
ATOM 5573 O O . ILE A 1 722 ? -22.751 -9.209 69.941 1.00 85.25 722 ILE A O 1
ATOM 5577 N N . GLU A 1 723 ? -24.863 -9.591 70.615 1.00 79.50 723 GLU A N 1
ATOM 5578 C CA . GLU A 1 723 ? -24.739 -8.898 71.909 1.00 79.50 723 GLU A CA 1
ATOM 5579 C C . GLU A 1 723 ? -24.477 -9.911 73.030 1.00 79.50 723 GLU A C 1
ATOM 5581 O O . GLU A 1 723 ? -25.304 -10.793 73.276 1.00 79.50 723 GLU A O 1
ATOM 5586 N N . ILE A 1 724 ? -23.347 -9.768 73.728 1.00 71.19 724 ILE A N 1
ATOM 5587 C CA . ILE A 1 724 ? -22.986 -10.607 74.877 1.00 71.19 724 ILE A CA 1
ATOM 5588 C C . ILE A 1 724 ? -23.506 -9.926 76.159 1.00 71.19 724 ILE A C 1
ATOM 5590 O O . ILE A 1 724 ? -23.109 -8.792 76.440 1.00 71.19 724 ILE A O 1
ATOM 5594 N N . PRO A 1 725 ? -24.399 -10.564 76.941 1.00 61.16 725 PRO A N 1
ATOM 5595 C CA . PRO A 1 725 ? -24.913 -9.987 78.180 1.00 61.16 725 PRO A CA 1
ATOM 5596 C C . PRO A 1 725 ? -23.911 -10.114 79.338 1.00 61.16 725 PRO A C 1
ATOM 5598 O O . PRO A 1 725 ? -23.273 -11.153 79.505 1.00 61.16 725 PRO A O 1
ATOM 5601 N N . ASN A 1 726 ? -23.841 -9.093 80.199 1.00 53.19 726 ASN A N 1
ATOM 5602 C CA . ASN A 1 726 ? -23.119 -9.180 81.471 1.00 53.19 726 ASN A CA 1
ATOM 5603 C C . ASN A 1 726 ? -23.811 -10.189 82.409 1.00 53.19 726 ASN A C 1
ATOM 5605 O O . ASN A 1 726 ? -25.031 -10.139 82.595 1.00 53.19 726 ASN A O 1
ATOM 5609 N N . SER A 1 727 ? -23.041 -11.096 83.021 1.00 44.19 727 SER A N 1
ATOM 5610 C CA . SER A 1 727 ? -23.576 -12.073 83.980 1.00 44.19 727 SER A CA 1
ATOM 5611 C C . SER A 1 727 ? -24.022 -11.380 85.271 1.00 44.19 727 SER A C 1
ATOM 5613 O O . SER A 1 727 ? -23.198 -10.850 86.018 1.00 44.19 727 SER A O 1
ATOM 5615 N N . LYS A 1 728 ? -25.330 -11.412 85.559 1.00 47.59 728 LYS A N 1
ATOM 5616 C CA . LYS A 1 728 ? -25.899 -10.964 86.845 1.00 47.59 728 LYS A CA 1
ATOM 5617 C C . LYS A 1 728 ? -26.238 -12.116 87.804 1.00 47.59 728 LYS A C 1
ATOM 5619 O O . LYS A 1 728 ? -26.710 -11.852 88.909 1.00 47.59 728 LYS A O 1
ATOM 5624 N N . ASP A 1 729 ? -25.975 -13.370 87.428 1.00 41.22 729 ASP A N 1
ATOM 5625 C CA . ASP A 1 729 ? -26.423 -14.539 88.199 1.00 41.22 729 ASP A CA 1
ATOM 5626 C C . ASP A 1 729 ? -25.525 -14.877 89.408 1.00 41.22 729 ASP A C 1
ATOM 5628 O O . ASP A 1 729 ? -26.042 -15.235 90.470 1.00 41.22 729 ASP A O 1
ATOM 5632 N N . ASP A 1 730 ? -24.205 -14.662 89.335 1.00 38.12 730 ASP A N 1
ATOM 5633 C CA . ASP A 1 730 ? -23.284 -15.025 90.433 1.00 38.12 730 ASP A CA 1
ATOM 5634 C C . ASP A 1 730 ? -23.472 -14.209 91.728 1.00 38.12 730 ASP A C 1
ATOM 5636 O O . ASP A 1 730 ? -23.133 -14.675 92.823 1.00 38.12 730 ASP A O 1
ATOM 5640 N N . LYS A 1 731 ? -24.078 -13.014 91.654 1.00 40.69 731 LYS A N 1
ATOM 5641 C CA . LYS A 1 731 ? -24.316 -12.159 92.834 1.00 40.69 731 LYS A CA 1
ATOM 5642 C C . LYS A 1 731 ? -25.526 -12.571 93.689 1.00 40.69 731 LYS A C 1
ATOM 5644 O O . LYS A 1 731 ? -25.695 -12.017 94.773 1.00 40.69 731 LYS A O 1
ATOM 5649 N N . LYS A 1 732 ? -26.337 -13.559 93.280 1.00 37.53 732 LYS A N 1
ATOM 5650 C CA . LYS A 1 732 ? -27.507 -14.035 94.059 1.00 37.53 732 LYS A CA 1
ATOM 5651 C C . LYS A 1 732 ? -27.241 -15.218 95.000 1.00 37.53 732 LYS A C 1
ATOM 5653 O O . LYS A 1 732 ? -28.157 -15.661 95.685 1.00 37.53 732 LYS A O 1
ATOM 5658 N N . SER A 1 733 ? -26.004 -15.709 95.085 1.00 37.41 733 SER A N 1
ATOM 5659 C CA . SER A 1 733 ? -25.661 -16.891 95.894 1.00 37.41 733 SER A CA 1
ATOM 5660 C C . SER A 1 733 ? -25.272 -16.604 97.359 1.00 37.41 733 SER A C 1
ATOM 5662 O O . SER A 1 733 ? -25.260 -17.535 98.165 1.00 37.41 733 SER A O 1
ATOM 5664 N N . LYS A 1 734 ? -24.947 -15.352 97.736 1.00 39.75 734 LYS A N 1
ATOM 5665 C CA . LYS A 1 734 ? -24.425 -15.003 99.082 1.00 39.75 734 LYS A CA 1
ATOM 5666 C C . LYS A 1 734 ? -24.864 -13.629 99.628 1.00 39.75 734 LYS A C 1
ATOM 5668 O O . LYS A 1 734 ? -24.021 -12.756 99.823 1.00 39.75 734 LYS A O 1
ATOM 5673 N N . ARG A 1 735 ? -26.164 -13.468 99.913 1.00 32.72 735 ARG A N 1
ATOM 5674 C CA . ARG A 1 735 ? -26.807 -12.569 100.919 1.00 32.72 735 ARG A CA 1
ATOM 5675 C C . ARG A 1 735 ? -28.323 -12.549 100.639 1.00 32.72 735 ARG A C 1
ATOM 5677 O O . ARG A 1 735 ? -28.697 -12.380 99.486 1.00 32.72 735 ARG A O 1
ATOM 5684 N N . SER A 1 736 ? -29.240 -12.735 101.588 1.00 35.56 736 SER A N 1
ATOM 5685 C CA . SER A 1 736 ? -29.121 -13.067 103.020 1.00 35.56 736 SER A CA 1
ATOM 5686 C C . SER A 1 736 ? -30.304 -13.943 103.455 1.00 35.56 736 SER A C 1
ATOM 5688 O O . SER A 1 736 ? -31.328 -13.987 102.777 1.00 35.56 736 SER A O 1
ATOM 5690 N N . GLN A 1 737 ? -30.186 -14.587 104.616 1.00 33.16 737 GLN A N 1
ATOM 5691 C CA . GLN A 1 737 ? -31.332 -15.057 105.402 1.00 33.16 737 GLN A CA 1
ATOM 5692 C C . GLN A 1 737 ? -31.545 -14.080 106.577 1.00 33.16 737 GLN A C 1
ATOM 5694 O O . GLN A 1 737 ? -30.569 -13.482 107.025 1.00 33.16 737 GLN A O 1
ATOM 5699 N N . VAL A 1 738 ? -32.779 -13.995 107.092 1.00 31.52 738 VAL A N 1
ATOM 5700 C CA . VAL A 1 738 ? -33.204 -13.251 108.302 1.00 31.52 738 VAL A CA 1
ATOM 5701 C C . VAL A 1 738 ? -33.341 -11.719 108.152 1.00 31.52 738 VAL A C 1
ATOM 5703 O O . VAL A 1 738 ? -32.384 -10.966 108.279 1.00 31.52 738 VAL A O 1
ATOM 5706 N N . ASP A 1 739 ? -34.592 -11.323 107.899 1.00 31.59 739 ASP A N 1
ATOM 5707 C CA . ASP A 1 739 ? -35.432 -10.330 108.601 1.00 31.59 739 ASP A CA 1
ATOM 5708 C C . ASP A 1 739 ? -34.942 -8.896 108.914 1.00 31.59 739 ASP A C 1
ATOM 5710 O O . ASP A 1 739 ? -33.937 -8.669 109.582 1.00 31.59 739 ASP A O 1
ATOM 5714 N N . GLY A 1 740 ? -35.791 -7.915 108.566 1.00 29.14 740 GLY A N 1
ATOM 5715 C CA . GLY A 1 740 ? -35.729 -6.525 109.043 1.00 29.14 740 GLY A CA 1
ATOM 5716 C C . GLY A 1 740 ? -36.641 -5.580 108.243 1.00 29.14 740 GLY A C 1
ATOM 5717 O O . GLY A 1 740 ? -36.407 -5.363 107.060 1.00 29.14 740 GLY A O 1
ATOM 5718 N N . PHE A 1 741 ? -37.685 -5.024 108.870 1.00 31.86 741 PHE A N 1
ATOM 5719 C CA . PHE A 1 741 ? -38.580 -4.028 108.251 1.00 31.86 741 PHE A CA 1
ATOM 5720 C C . PHE A 1 741 ? -37.927 -2.638 108.172 1.00 31.86 741 PHE A C 1
ATOM 5722 O O . PHE A 1 741 ? -37.487 -2.141 109.204 1.00 31.86 741 PHE A O 1
ATOM 5729 N N . THR A 1 742 ? -38.049 -1.973 107.019 1.00 31.88 742 THR A N 1
ATOM 5730 C CA . THR A 1 742 ? -38.758 -0.677 106.873 1.00 31.88 742 THR A CA 1
ATOM 5731 C C . THR A 1 742 ? -39.159 -0.464 105.408 1.00 31.88 742 THR A C 1
ATOM 5733 O O . THR A 1 742 ? -38.612 -1.117 104.522 1.00 31.88 742 THR A O 1
ATOM 5736 N N . ASP A 1 743 ? -40.151 0.397 105.182 1.00 35.47 743 ASP A N 1
ATOM 5737 C CA . ASP A 1 743 ? -40.663 0.792 103.861 1.00 35.47 743 ASP A CA 1
ATOM 5738 C C . ASP A 1 743 ? -39.932 2.059 103.339 1.00 35.47 743 ASP A C 1
ATOM 5740 O O . ASP A 1 743 ? -38.960 2.505 103.951 1.00 35.47 743 ASP A O 1
ATOM 5744 N N . ASP A 1 744 ? -40.464 2.637 102.260 1.00 30.62 744 ASP A N 1
ATOM 5745 C CA . ASP A 1 744 ? -40.201 3.951 101.647 1.00 30.62 744 ASP A CA 1
ATOM 5746 C C . ASP A 1 744 ? -39.170 4.055 100.497 1.00 30.62 744 ASP A C 1
ATOM 5748 O O . ASP A 1 744 ? -37.961 4.166 100.672 1.00 30.62 744 ASP A O 1
ATOM 5752 N N . ILE A 1 745 ? -39.747 4.145 99.289 1.00 44.78 745 ILE A N 1
ATOM 5753 C CA . ILE A 1 745 ? -39.428 5.084 98.192 1.00 44.78 745 ILE A CA 1
ATOM 5754 C C . ILE A 1 745 ? -37.941 5.242 97.802 1.00 44.78 745 ILE A C 1
ATOM 5756 O O . ILE A 1 745 ? -37.221 6.092 98.321 1.00 44.78 745 ILE A O 1
ATOM 5760 N N . ALA A 1 746 ? -37.553 4.554 96.721 1.00 30.48 746 ALA A N 1
ATOM 5761 C CA . ALA A 1 746 ? -36.422 4.926 95.867 1.00 30.48 746 ALA A CA 1
ATOM 5762 C C . ALA A 1 746 ? -36.917 5.250 94.442 1.00 30.48 746 ALA A C 1
ATOM 5764 O O . ALA A 1 746 ? -37.782 4.554 93.906 1.00 30.48 746 ALA A O 1
ATOM 5765 N N . ASP A 1 747 ? -36.384 6.322 93.852 1.00 29.91 747 ASP A N 1
ATOM 5766 C CA . ASP A 1 747 ? -36.791 6.877 92.552 1.00 29.91 747 ASP A CA 1
ATOM 5767 C C . ASP A 1 747 ? -36.158 6.077 91.388 1.00 29.91 747 ASP A C 1
ATOM 5769 O O . ASP A 1 747 ? -34.941 5.864 91.402 1.00 29.91 747 ASP A O 1
ATOM 5773 N N . PRO A 1 748 ? -36.918 5.583 90.387 1.00 35.41 748 PRO A N 1
ATOM 5774 C CA . PRO A 1 748 ? -36.367 4.774 89.297 1.00 35.41 748 PRO A CA 1
ATOM 5775 C C . PRO A 1 748 ? -35.646 5.629 88.237 1.00 35.41 748 PRO A C 1
ATOM 5777 O O . PRO A 1 748 ? -36.139 5.782 87.116 1.00 35.41 748 PRO A O 1
ATOM 5780 N N . GLY A 1 749 ? -34.466 6.161 88.572 1.00 35.31 749 GLY A N 1
ATOM 5781 C CA . GLY A 1 749 ? -33.719 7.017 87.649 1.00 35.31 749 GLY A CA 1
ATOM 5782 C C . GLY A 1 749 ? -32.299 7.422 88.050 1.00 35.31 749 GLY A C 1
ATOM 5783 O O . GLY A 1 749 ? -32.058 8.618 88.097 1.00 35.31 749 GLY A O 1
ATOM 5784 N N . ASP A 1 750 ? -31.379 6.466 88.282 1.00 36.84 750 ASP A N 1
ATOM 5785 C CA . ASP A 1 750 ? -29.921 6.679 88.062 1.00 36.84 750 ASP A CA 1
ATOM 5786 C C . ASP A 1 750 ? -29.037 5.388 88.083 1.00 36.84 750 ASP A C 1
ATOM 5788 O O . ASP A 1 750 ? -27.895 5.409 88.533 1.00 36.84 750 ASP A O 1
ATOM 5792 N N . GLU A 1 751 ? -29.515 4.233 87.575 1.00 36.09 751 GLU A N 1
ATOM 5793 C CA . GLU A 1 751 ? -28.690 2.992 87.456 1.00 36.09 751 GLU A CA 1
ATOM 5794 C C . GLU A 1 751 ? -28.332 2.563 86.008 1.00 36.09 751 GLU A C 1
ATOM 5796 O O . GLU A 1 751 ? -27.531 1.648 85.814 1.00 36.09 751 GLU A O 1
ATOM 5801 N N . ASP A 1 752 ? -28.869 3.209 84.965 1.00 39.72 752 ASP A N 1
ATOM 5802 C CA . ASP A 1 752 ? -28.745 2.736 83.566 1.00 39.72 752 ASP A CA 1
ATOM 5803 C C . ASP A 1 752 ? -27.423 3.124 82.847 1.00 39.72 752 ASP A C 1
ATOM 5805 O O . ASP A 1 752 ? -27.252 2.833 81.660 1.00 39.72 752 ASP A O 1
ATOM 5809 N N . ALA A 1 753 ? -26.471 3.774 83.530 1.00 39.09 753 ALA A N 1
ATOM 5810 C CA . ALA A 1 753 ? -25.273 4.354 82.901 1.00 39.09 753 ALA A CA 1
ATOM 5811 C C . ALA A 1 753 ? -24.027 3.439 82.842 1.00 39.09 753 ALA A C 1
ATOM 5813 O O . ALA A 1 753 ? -23.193 3.615 81.953 1.00 39.09 753 ALA A O 1
ATOM 5814 N N . GLU A 1 754 ? -23.865 2.477 83.760 1.00 41.78 754 GLU A N 1
ATOM 5815 C CA . GLU A 1 754 ? -22.584 1.756 83.936 1.00 41.78 754 GLU A CA 1
ATOM 5816 C C . GLU A 1 754 ? -22.497 0.371 83.256 1.00 41.78 754 GLU A C 1
ATOM 5818 O O . GLU A 1 754 ? -21.418 -0.219 83.198 1.00 41.78 754 GLU A O 1
ATOM 5823 N N . ASP A 1 755 ? -23.601 -0.167 82.724 1.00 48.78 755 ASP A N 1
ATOM 5824 C CA . ASP A 1 755 ? -23.754 -1.616 82.472 1.00 48.78 755 ASP A CA 1
ATOM 5825 C C . ASP A 1 755 ? -24.056 -1.976 80.994 1.00 48.78 755 ASP A C 1
ATOM 5827 O O . ASP A 1 755 ? -24.911 -2.809 80.674 1.00 48.78 755 ASP A O 1
ATOM 5831 N N . ALA A 1 756 ? -23.367 -1.311 80.058 1.00 49.41 756 ALA A N 1
ATOM 5832 C CA . ALA A 1 756 ? -23.553 -1.495 78.614 1.00 49.41 756 ALA A CA 1
ATOM 5833 C C . ALA A 1 756 ? -22.918 -2.811 78.080 1.00 49.41 756 ALA A C 1
ATOM 5835 O O . ALA A 1 756 ? -21.751 -3.088 78.368 1.00 49.41 756 ALA A O 1
ATOM 5836 N N . PRO A 1 757 ? -23.634 -3.622 77.267 1.00 58.25 757 PRO A N 1
ATOM 5837 C CA . PRO A 1 757 ? -23.153 -4.926 76.797 1.00 58.25 757 PRO A CA 1
ATOM 5838 C C . PRO A 1 757 ? -22.167 -4.839 75.620 1.00 58.25 757 PRO A C 1
ATOM 5840 O O . PRO A 1 757 ? -22.292 -3.992 74.733 1.00 58.25 757 PRO A O 1
ATOM 5843 N N . ILE A 1 758 ? -21.229 -5.789 75.561 1.00 65.31 758 ILE A N 1
ATOM 5844 C CA . ILE A 1 758 ? -20.210 -5.874 74.504 1.00 65.31 758 ILE A CA 1
ATOM 5845 C C . ILE A 1 758 ? -20.813 -6.478 73.222 1.00 65.31 758 ILE A C 1
ATOM 5847 O O . ILE A 1 758 ? -21.516 -7.492 73.257 1.00 65.31 758 ILE A O 1
ATOM 5851 N N . ARG A 1 759 ? -20.502 -5.868 72.069 1.00 70.75 759 ARG A N 1
ATOM 5852 C CA . ARG A 1 759 ? -20.887 -6.347 70.731 1.00 70.75 759 ARG A CA 1
ATOM 5853 C C . ARG A 1 759 ? -19.735 -7.073 70.044 1.00 70.75 759 ARG A C 1
ATOM 5855 O O . ARG A 1 759 ? -18.638 -6.530 69.941 1.00 70.75 759 ARG A O 1
ATOM 5862 N N . GLN A 1 760 ? -20.009 -8.262 69.513 1.00 80.19 760 GLN A N 1
ATOM 5863 C CA . GLN A 1 760 ? -19.073 -9.042 68.701 1.00 80.19 760 GLN A CA 1
ATOM 5864 C C . GLN A 1 760 ? -19.586 -9.158 67.259 1.00 80.19 760 GLN A C 1
ATOM 5866 O O . GLN A 1 760 ? -20.759 -9.455 67.038 1.00 80.19 760 GLN A O 1
ATOM 5871 N N . TYR A 1 761 ? -18.703 -8.962 66.277 1.00 84.62 761 TYR A N 1
ATOM 5872 C CA . TYR A 1 761 ? -18.997 -9.172 64.856 1.00 84.62 761 TYR A CA 1
ATOM 5873 C C . TYR A 1 761 ? -18.424 -10.512 64.363 1.00 84.62 761 TYR A C 1
ATOM 5875 O O . TYR A 1 761 ? -17.298 -10.872 64.709 1.00 84.62 761 TYR A O 1
ATOM 5883 N N . GLN A 1 762 ? -19.167 -11.234 63.518 1.00 86.75 762 GLN A N 1
ATOM 5884 C CA . GLN A 1 762 ? -18.745 -12.511 62.926 1.00 86.75 762 GLN A CA 1
ATOM 5885 C C . GLN A 1 762 ? -19.193 -12.638 61.459 1.00 86.75 762 GLN A C 1
ATOM 5887 O O . GLN A 1 762 ? -20.269 -12.180 61.085 1.00 86.75 762 GLN A O 1
ATOM 5892 N N . LEU A 1 763 ? -18.376 -13.294 60.625 1.00 90.31 763 LEU A N 1
ATOM 5893 C CA . LEU A 1 763 ? -18.702 -13.609 59.228 1.00 90.31 763 LEU A CA 1
ATOM 5894 C C . LEU A 1 763 ? -19.650 -14.815 59.118 1.00 90.31 763 LEU A C 1
ATOM 5896 O O . LEU A 1 763 ? -19.321 -15.919 59.561 1.00 90.31 763 LEU A O 1
ATOM 5900 N N . ALA A 1 764 ? -20.800 -14.623 58.473 1.00 91.56 764 ALA A N 1
ATOM 5901 C CA . ALA A 1 764 ? -21.860 -15.620 58.356 1.00 91.56 764 ALA A CA 1
ATOM 5902 C C . ALA A 1 764 ? -22.588 -15.574 56.998 1.00 91.56 764 ALA A C 1
ATOM 5904 O O . ALA A 1 764 ? -22.344 -14.706 56.156 1.00 91.56 764 ALA A O 1
ATOM 5905 N N . VAL A 1 765 ? -23.453 -16.568 56.756 1.00 93.56 765 VAL A N 1
ATOM 5906 C CA . VAL A 1 765 ? -24.320 -16.629 55.563 1.00 93.56 765 VAL A CA 1
ATOM 5907 C C . VAL A 1 765 ? -25.570 -15.788 55.820 1.00 93.56 765 VAL A C 1
ATOM 5909 O O . VAL A 1 765 ? -26.068 -15.774 56.946 1.00 93.56 765 VAL A O 1
ATOM 5912 N N . ALA A 1 766 ? -26.134 -15.160 54.784 1.00 92.00 766 ALA A N 1
ATOM 5913 C CA . ALA A 1 766 ? -27.374 -14.386 54.895 1.00 92.00 766 ALA A CA 1
ATOM 5914 C C . ALA A 1 766 ? -28.487 -15.142 55.647 1.00 92.00 766 ALA A C 1
ATOM 5916 O O . ALA A 1 766 ? -29.064 -14.604 56.584 1.00 92.00 766 ALA A O 1
ATOM 5917 N N . SER A 1 767 ? -28.718 -16.421 55.331 1.00 90.62 767 SER A N 1
ATOM 5918 C CA . SER A 1 767 ? -29.758 -17.251 55.962 1.00 90.62 767 SER A CA 1
ATOM 5919 C C . SER A 1 767 ? -29.553 -17.557 57.454 1.00 90.62 767 SER A C 1
ATOM 5921 O O . SER A 1 767 ? -30.474 -18.059 58.091 1.00 90.62 767 SER A O 1
ATOM 5923 N N . SER A 1 768 ? -28.361 -17.304 58.005 1.00 89.62 768 SER A N 1
ATOM 5924 C CA . SER A 1 768 ? -28.067 -17.401 59.448 1.00 89.62 768 SER A CA 1
ATOM 5925 C C . SER A 1 768 ? -28.126 -16.052 60.175 1.00 89.62 768 SER A C 1
ATOM 5927 O O . SER A 1 768 ? -28.003 -16.025 61.396 1.00 89.62 768 SER A O 1
ATOM 5929 N N . ILE A 1 769 ? -28.317 -14.950 59.444 1.00 93.06 769 ILE A N 1
ATOM 5930 C CA . ILE A 1 769 ? -28.433 -13.598 59.994 1.00 93.06 769 ILE A CA 1
ATOM 5931 C C . ILE A 1 769 ? -29.907 -13.171 59.965 1.00 93.06 769 ILE A C 1
ATOM 5933 O O . ILE A 1 769 ? -30.629 -13.417 58.993 1.00 93.06 769 ILE A O 1
ATOM 5937 N N . VAL A 1 770 ? -30.348 -12.524 61.041 1.00 91.94 770 VAL A N 1
ATOM 5938 C CA . VAL A 1 770 ? -31.721 -12.049 61.238 1.00 91.94 770 VAL A CA 1
ATOM 5939 C C . VAL A 1 770 ? -31.781 -10.527 61.087 1.00 91.94 770 VAL A C 1
ATOM 5941 O O . VAL A 1 770 ? -30.935 -9.813 61.619 1.00 91.94 770 VAL A O 1
ATOM 5944 N N . VAL A 1 771 ? -32.787 -10.015 60.379 1.00 91.31 771 VAL A N 1
ATOM 5945 C CA . VAL A 1 771 ? -33.074 -8.571 60.287 1.00 91.31 771 VAL A CA 1
ATOM 5946 C C . VAL A 1 771 ? -34.123 -8.203 61.340 1.00 91.31 771 VAL A C 1
ATOM 5948 O O . VAL A 1 771 ? -35.091 -8.940 61.534 1.00 91.31 771 VAL A O 1
ATOM 5951 N N . VAL A 1 772 ? -33.922 -7.099 62.062 1.00 88.00 772 VAL A N 1
ATOM 5952 C CA . VAL A 1 772 ? -34.713 -6.757 63.257 1.00 88.00 772 VAL A CA 1
ATOM 5953 C C . VAL A 1 772 ? -35.907 -5.869 62.892 1.00 88.00 772 VAL A C 1
ATOM 5955 O O . VAL A 1 772 ? -35.851 -4.649 62.986 1.00 88.00 772 VAL A O 1
ATOM 5958 N N . ASP A 1 773 ? -37.014 -6.500 62.502 1.00 82.19 773 ASP A N 1
ATOM 5959 C CA . ASP A 1 773 ? -38.306 -5.845 62.246 1.00 82.19 773 ASP A CA 1
ATOM 5960 C C . ASP A 1 773 ? -39.180 -5.709 63.510 1.00 82.19 773 ASP A C 1
ATOM 5962 O O . ASP A 1 773 ? -39.893 -4.720 63.669 1.00 82.19 773 ASP A O 1
ATOM 5966 N N . ASP A 1 774 ? -39.113 -6.675 64.435 1.00 79.62 774 ASP A N 1
ATOM 5967 C CA . ASP A 1 774 ? -39.790 -6.626 65.738 1.00 79.62 774 ASP A CA 1
ATOM 5968 C C . ASP A 1 774 ? -38.793 -6.380 66.883 1.00 79.62 774 ASP A C 1
ATOM 5970 O O . ASP A 1 774 ? -38.208 -7.308 67.453 1.00 79.62 774 ASP A O 1
ATOM 5974 N N . TYR A 1 775 ? -38.646 -5.111 67.276 1.00 80.31 775 TYR A N 1
ATOM 5975 C CA . TYR A 1 775 ? -37.784 -4.715 68.393 1.00 80.31 775 TYR A CA 1
ATOM 5976 C C . TYR A 1 775 ? -38.248 -5.263 69.761 1.00 80.31 775 TYR A C 1
ATOM 5978 O O . TYR A 1 775 ? -37.423 -5.474 70.655 1.00 80.31 775 TYR A O 1
ATOM 5986 N N . ILE A 1 776 ? -39.546 -5.548 69.944 1.00 80.38 776 ILE A N 1
ATOM 5987 C CA . ILE A 1 776 ? -40.068 -6.134 71.192 1.00 80.38 776 ILE A CA 1
ATOM 5988 C C . ILE A 1 776 ? -39.560 -7.572 71.315 1.00 80.38 776 ILE A C 1
ATOM 5990 O O . ILE A 1 776 ? -39.014 -7.952 72.354 1.00 80.38 776 ILE A O 1
ATOM 5994 N N . SER A 1 777 ? -39.673 -8.357 70.243 1.00 82.50 777 SER A N 1
ATOM 5995 C CA . SER A 1 777 ? -39.116 -9.711 70.209 1.00 82.50 777 SER A CA 1
ATOM 5996 C C . SER A 1 777 ? -37.586 -9.724 70.222 1.00 82.50 777 SER A C 1
ATOM 5998 O O . SER A 1 777 ? -37.004 -10.601 70.859 1.00 82.50 777 SER A O 1
ATOM 6000 N N . TYR A 1 778 ? -36.917 -8.739 69.613 1.00 85.25 778 TYR A N 1
ATOM 6001 C CA . TYR A 1 778 ? -35.458 -8.609 69.705 1.00 85.25 778 TYR A CA 1
ATOM 6002 C C . TYR A 1 778 ? -35.006 -8.458 71.159 1.00 85.25 778 TYR A C 1
ATOM 6004 O O . TYR A 1 778 ? -34.178 -9.243 71.617 1.00 85.25 778 TYR A O 1
ATOM 6012 N N . ARG A 1 779 ? -35.612 -7.551 71.941 1.00 83.38 779 ARG A N 1
ATOM 6013 C CA . ARG A 1 779 ? -35.286 -7.397 73.373 1.00 83.38 779 ARG A CA 1
ATOM 6014 C C . ARG A 1 779 ? -35.439 -8.696 74.176 1.00 83.38 779 ARG A C 1
ATOM 6016 O O . ARG A 1 779 ? -34.681 -8.894 75.122 1.00 83.38 779 ARG A O 1
ATOM 6023 N N . LEU A 1 780 ? -36.379 -9.570 73.801 1.00 83.06 780 LEU A N 1
ATOM 6024 C CA . LEU A 1 780 ? -36.622 -10.860 74.462 1.00 83.06 780 LEU A CA 1
ATOM 6025 C C . LEU A 1 780 ? -35.625 -11.964 74.072 1.00 83.06 780 LEU A C 1
ATOM 6027 O O . LEU A 1 780 ? -35.396 -12.868 74.875 1.00 83.06 780 LEU A O 1
ATOM 6031 N N . PHE A 1 781 ? -35.048 -11.919 72.866 1.00 85.06 781 PHE A N 1
ATOM 6032 C CA . PHE A 1 781 ? -34.241 -13.021 72.316 1.00 85.06 781 PHE A CA 1
ATOM 6033 C C . PHE A 1 781 ? -32.793 -12.647 71.936 1.00 85.06 781 PHE A C 1
ATOM 6035 O O . PHE A 1 781 ? -32.010 -13.548 71.640 1.00 85.06 781 PHE A O 1
ATOM 6042 N N . ARG A 1 782 ? -32.403 -11.361 71.987 1.00 83.00 782 ARG A N 1
ATOM 6043 C CA . ARG A 1 782 ? -31.130 -10.804 71.468 1.00 83.00 782 ARG A CA 1
ATOM 6044 C C . ARG A 1 782 ? -29.858 -11.597 71.780 1.00 83.00 782 ARG A C 1
ATOM 6046 O O . ARG A 1 782 ? -29.051 -11.798 70.884 1.00 83.00 782 ARG A O 1
ATOM 6053 N N . ALA A 1 783 ? -29.713 -12.126 72.997 1.00 79.56 783 ALA A N 1
ATOM 6054 C CA . ALA A 1 783 ? -28.539 -12.908 73.411 1.00 79.56 783 ALA A CA 1
ATOM 6055 C C . ALA A 1 783 ? -28.372 -14.254 72.664 1.00 79.56 783 ALA A C 1
ATOM 6057 O O . ALA A 1 783 ? -27.384 -14.951 72.860 1.00 79.56 783 ALA A O 1
ATOM 6058 N N . ASN A 1 784 ? -29.351 -14.648 71.841 1.00 81.81 784 ASN A N 1
ATOM 6059 C CA . ASN A 1 784 ? -29.345 -15.862 71.018 1.00 81.81 784 ASN A CA 1
ATOM 6060 C C . ASN A 1 784 ? -29.565 -15.553 69.520 1.00 81.81 784 ASN A C 1
ATOM 6062 O O . ASN A 1 784 ? -29.823 -16.470 68.740 1.00 81.81 784 ASN A O 1
ATOM 6066 N N . LEU A 1 785 ? -29.499 -14.280 69.110 1.00 86.44 785 LEU A N 1
ATOM 6067 C CA . LEU A 1 785 ? -29.723 -13.844 67.730 1.00 86.44 785 LEU A CA 1
ATOM 6068 C C . LEU A 1 785 ? -28.441 -13.257 67.132 1.00 86.44 785 LEU A C 1
ATOM 6070 O O . LEU A 1 785 ? -27.875 -12.308 67.667 1.00 86.44 785 LEU A O 1
ATOM 6074 N N . MET A 1 786 ? -28.040 -13.766 65.967 1.00 88.94 786 MET A N 1
ATOM 6075 C CA . MET A 1 786 ? -27.077 -13.089 65.101 1.00 88.94 786 MET A CA 1
ATOM 6076 C C . MET A 1 786 ? -27.841 -12.114 64.202 1.00 88.94 786 MET A C 1
ATOM 6078 O O . MET A 1 786 ? -28.588 -12.538 63.318 1.00 88.94 786 MET A O 1
ATOM 6082 N N . CYS A 1 787 ? -27.681 -10.817 64.438 1.00 90.62 787 CYS A N 1
ATOM 6083 C CA . CYS A 1 787 ? -28.459 -9.778 63.766 1.00 90.62 787 CYS A CA 1
ATOM 6084 C C . CYS A 1 787 ? -27.674 -9.087 62.647 1.00 90.62 787 CYS A C 1
ATOM 6086 O O . CYS A 1 787 ? -26.443 -9.025 62.677 1.00 90.62 787 CYS A O 1
ATOM 6088 N N . ALA A 1 788 ? -28.387 -8.557 61.656 1.00 91.62 788 ALA A N 1
ATOM 6089 C CA . ALA A 1 788 ? -27.821 -7.611 60.704 1.00 91.62 788 ALA A CA 1
ATOM 6090 C C . ALA A 1 788 ? -27.408 -6.310 61.431 1.00 91.62 788 ALA A C 1
ATOM 6092 O O . ALA A 1 788 ? -27.981 -5.989 62.477 1.00 91.62 788 ALA A O 1
ATOM 6093 N N . PRO A 1 789 ? -26.433 -5.547 60.905 1.00 88.19 789 PRO A N 1
ATOM 6094 C CA . PRO A 1 789 ? -26.193 -4.179 61.354 1.00 88.19 789 PRO A CA 1
ATOM 6095 C C . PRO A 1 789 ? -27.451 -3.323 61.150 1.00 88.19 789 PRO A C 1
ATOM 6097 O O . PRO A 1 789 ? -28.109 -3.457 60.121 1.00 88.19 789 PRO A O 1
ATOM 6100 N N . PHE A 1 790 ? -27.750 -2.433 6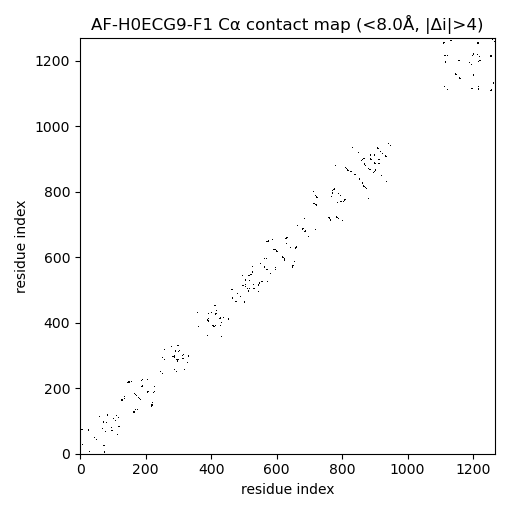2.101 1.00 83.75 790 PHE A N 1
ATOM 6101 C CA . PHE A 1 790 ? -28.875 -1.491 62.028 1.00 83.75 790 PHE A CA 1
ATOM 6102 C C . PHE A 1 790 ? -28.591 -0.381 60.998 1.00 83.75 790 PHE A C 1
ATOM 6104 O O . PHE A 1 790 ? -28.122 0.705 61.341 1.00 83.75 790 PHE A O 1
ATOM 6111 N N . ASP A 1 791 ? -28.802 -0.695 59.723 1.00 84.25 791 ASP A N 1
ATOM 6112 C CA . ASP A 1 791 ? -28.497 0.137 58.557 1.00 84.25 791 ASP A CA 1
ATOM 6113 C C . ASP A 1 791 ? -29.446 -0.274 57.421 1.00 84.25 791 ASP A C 1
ATOM 6115 O O . ASP A 1 791 ? -29.323 -1.366 56.869 1.00 84.25 791 ASP A O 1
ATOM 6119 N N . GLU A 1 792 ? -30.409 0.587 57.079 1.00 83.50 792 GLU A N 1
ATOM 6120 C CA . GLU A 1 792 ? -31.526 0.275 56.169 1.00 83.50 792 GLU A CA 1
ATOM 6121 C C . GLU A 1 792 ? -31.075 -0.304 54.812 1.00 83.50 792 GLU A C 1
ATOM 6123 O O . GLU A 1 792 ? -31.717 -1.210 54.270 1.00 83.50 792 GLU A O 1
ATOM 6128 N N . ARG A 1 793 ? -29.928 0.151 54.281 1.00 86.31 793 ARG A N 1
ATOM 6129 C CA . ARG A 1 793 ? -29.377 -0.359 53.012 1.00 86.31 793 ARG A CA 1
ATOM 6130 C C . ARG A 1 793 ? -28.803 -1.762 53.168 1.00 86.31 793 ARG A C 1
ATOM 6132 O O . ARG A 1 793 ? -28.989 -2.608 52.291 1.00 86.31 793 ARG A O 1
ATOM 6139 N N . LEU A 1 794 ? -28.108 -2.019 54.278 1.00 90.94 794 LEU A N 1
ATOM 6140 C CA . LEU A 1 794 ? -27.606 -3.355 54.593 1.00 90.94 794 LEU A CA 1
ATOM 6141 C C . LEU A 1 794 ? -28.761 -4.309 54.911 1.00 90.94 794 LEU A C 1
ATOM 6143 O O . LEU A 1 794 ? -28.724 -5.454 54.472 1.00 90.94 794 LEU A O 1
ATOM 6147 N N . GLU A 1 795 ? -29.820 -3.851 55.575 1.00 91.00 795 GLU A N 1
ATOM 6148 C CA . GLU A 1 795 ? -31.014 -4.658 55.833 1.00 91.00 795 GLU A CA 1
ATOM 6149 C C . GLU A 1 795 ? -31.713 -5.091 54.529 1.00 91.00 795 GLU A C 1
ATOM 6151 O O . GLU A 1 795 ? -31.985 -6.286 54.367 1.00 91.00 795 GLU A O 1
ATOM 6156 N N . GLU A 1 796 ? -31.921 -4.197 53.546 1.00 90.25 796 GLU A N 1
ATOM 6157 C CA . GLU A 1 796 ? -32.456 -4.610 52.232 1.00 90.25 796 GLU A CA 1
ATOM 6158 C C . GLU A 1 796 ? -31.503 -5.580 51.510 1.00 90.25 796 GLU A C 1
ATOM 6160 O O . GLU A 1 796 ? -31.945 -6.592 50.956 1.00 90.25 796 GLU A O 1
ATOM 6165 N N . PHE A 1 797 ? -30.191 -5.327 51.549 1.00 93.75 797 PHE A N 1
ATOM 6166 C CA . PHE A 1 797 ? -29.175 -6.192 50.941 1.00 93.75 797 PHE A CA 1
ATOM 6167 C C . PHE A 1 797 ? -29.173 -7.604 51.550 1.00 93.75 797 PHE A C 1
ATOM 6169 O O . PHE A 1 797 ? -29.164 -8.603 50.824 1.00 93.75 797 PHE A O 1
ATOM 6176 N N . TYR A 1 798 ? -29.256 -7.703 52.877 1.00 94.75 798 TYR A N 1
ATOM 6177 C CA . TYR A 1 798 ? -29.279 -8.960 53.623 1.00 94.75 798 TYR A CA 1
ATOM 6178 C C . TYR A 1 798 ? -30.583 -9.731 53.341 1.00 94.75 798 TYR A C 1
ATOM 6180 O O . TYR A 1 798 ? -30.530 -10.923 53.016 1.00 94.75 798 TYR A O 1
ATOM 6188 N N . LEU A 1 799 ? -31.745 -9.061 53.342 1.00 92.56 799 LEU A N 1
ATOM 6189 C CA . LEU A 1 799 ? -33.028 -9.650 52.917 1.00 92.56 799 LEU A CA 1
ATOM 6190 C C . LEU A 1 799 ? -32.975 -10.142 51.458 1.00 92.56 799 LEU A C 1
ATOM 6192 O O . LEU A 1 799 ? -33.394 -11.262 51.157 1.00 92.56 799 LEU A O 1
ATOM 6196 N N . ALA A 1 800 ? -32.407 -9.347 50.546 1.00 91.75 800 ALA A N 1
ATOM 6197 C CA . ALA A 1 800 ? -32.267 -9.706 49.136 1.00 91.75 800 ALA A CA 1
ATOM 6198 C C . ALA A 1 800 ? -31.342 -10.915 48.920 1.00 91.75 800 ALA A C 1
ATOM 6200 O O . ALA A 1 800 ? -31.544 -11.674 47.963 1.00 91.75 800 ALA A O 1
ATOM 6201 N N . LEU A 1 801 ? -30.362 -11.134 49.802 1.00 92.38 801 LEU A N 1
ATOM 6202 C CA . LEU A 1 801 ? -29.489 -12.308 49.807 1.00 92.38 801 LEU A CA 1
ATOM 6203 C C . LEU A 1 801 ? -30.138 -13.523 50.492 1.00 92.38 801 LEU A C 1
ATOM 6205 O O . LEU A 1 801 ? -30.025 -14.631 49.970 1.00 92.38 801 LEU A O 1
ATOM 6209 N N . GLY A 1 802 ? -30.943 -13.342 51.535 1.00 90.69 802 GLY A N 1
ATOM 6210 C CA . GLY A 1 802 ? -31.765 -14.417 52.112 1.00 90.69 802 GLY A CA 1
ATOM 6211 C C . GLY A 1 802 ? -31.839 -14.445 53.636 1.00 90.69 802 GLY A C 1
ATOM 6212 O O . GLY A 1 802 ? -32.235 -15.470 54.190 1.00 90.69 802 GLY A O 1
ATOM 6213 N N . SER A 1 803 ? -31.456 -13.362 54.312 1.00 93.50 803 SER A N 1
ATOM 6214 C CA . SER A 1 803 ? -31.767 -13.166 55.728 1.00 93.50 803 SER A CA 1
ATOM 6215 C C . SER A 1 803 ? -33.275 -13.132 55.957 1.00 93.50 803 SER A C 1
ATOM 6217 O O . SER A 1 803 ? -34.047 -12.742 55.079 1.00 93.50 803 SER A O 1
ATOM 6219 N N . SER A 1 804 ? -33.699 -13.557 57.145 1.00 90.25 804 SER A N 1
ATOM 6220 C CA . SER A 1 804 ? -35.110 -13.535 57.543 1.00 90.25 804 SER A CA 1
ATOM 6221 C C . SER A 1 804 ? -35.381 -12.378 58.506 1.00 90.25 804 SER A C 1
ATOM 6223 O O . SER A 1 804 ? -34.545 -12.127 59.374 1.00 90.25 804 SER A O 1
ATOM 6225 N N . PRO A 1 805 ? -36.536 -11.698 58.412 1.00 90.44 805 PRO A N 1
ATOM 6226 C CA . PRO A 1 805 ? -36.976 -10.788 59.461 1.00 90.44 805 PRO A CA 1
ATOM 6227 C C . PRO A 1 805 ? -37.339 -11.583 60.728 1.00 90.44 805 PRO A C 1
ATOM 6229 O O . PRO A 1 805 ? -37.903 -12.682 60.638 1.00 90.44 805 PRO A O 1
ATOM 6232 N N . LEU A 1 806 ? -37.020 -11.041 61.902 1.00 87.75 806 LEU A N 1
ATOM 6233 C CA . LEU A 1 806 ? -37.242 -11.673 63.205 1.00 87.75 806 LEU A CA 1
ATOM 6234 C C . LEU A 1 806 ? -38.715 -12.044 63.441 1.00 87.75 806 LEU A C 1
ATOM 6236 O O . LEU A 1 806 ? -38.989 -13.128 63.960 1.00 87.75 806 LEU A O 1
ATOM 6240 N N . GLY A 1 807 ? -39.664 -11.218 62.997 1.00 83.62 807 GLY A N 1
ATOM 6241 C CA . GLY A 1 807 ? -41.101 -11.475 63.104 1.00 83.62 807 GLY A CA 1
ATOM 6242 C C . GLY A 1 807 ? -41.542 -12.798 62.462 1.00 83.62 807 GLY A C 1
ATOM 6243 O O . GLY A 1 807 ? -42.443 -13.455 62.978 1.00 83.62 807 GLY A O 1
ATOM 6244 N N . ASN A 1 808 ? -40.858 -13.264 61.408 1.00 85.50 808 ASN A N 1
ATOM 6245 C CA . ASN A 1 808 ? -41.132 -14.566 60.775 1.00 85.50 808 ASN A CA 1
ATOM 6246 C C . ASN A 1 808 ? -40.565 -15.769 61.558 1.00 85.50 808 ASN A C 1
ATOM 6248 O O . ASN A 1 808 ? -40.949 -16.915 61.297 1.00 85.50 808 ASN A O 1
ATOM 6252 N N . LEU A 1 809 ? -39.643 -15.528 62.494 1.00 84.94 809 LEU A N 1
ATOM 6253 C CA . LEU A 1 809 ? -39.053 -16.544 63.370 1.00 84.94 809 LEU A CA 1
ATOM 6254 C C . LEU A 1 809 ? -39.796 -16.653 64.710 1.00 84.94 809 LEU A C 1
ATOM 6256 O O . LEU A 1 809 ? -39.688 -17.674 65.386 1.00 84.94 809 LEU A O 1
ATOM 6260 N N . VAL A 1 810 ? -40.568 -15.640 65.100 1.00 86.81 810 VAL A N 1
ATOM 6261 C CA . VAL A 1 8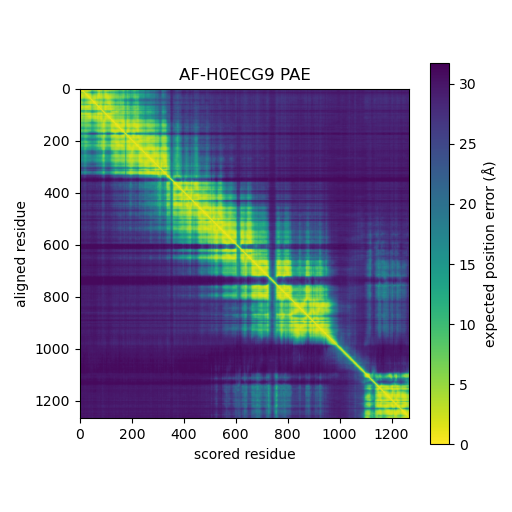10 ? -41.315 -15.622 66.364 1.00 86.81 810 VAL A CA 1
ATOM 6262 C C . VAL A 1 810 ? -42.700 -16.241 66.181 1.00 86.81 810 VAL A C 1
ATOM 6264 O O . VAL A 1 810 ? -43.449 -15.904 65.269 1.00 86.81 810 VAL A O 1
ATOM 6267 N N . GLN A 1 811 ? -43.069 -17.147 67.084 1.00 85.75 811 GLN A N 1
ATOM 6268 C CA . GLN A 1 811 ? -44.410 -17.723 67.163 1.00 85.75 811 GLN A CA 1
ATOM 6269 C C . GLN A 1 811 ? -45.160 -17.112 68.353 1.00 85.75 811 GLN A C 1
ATOM 6271 O O . GLN A 1 811 ? -44.707 -17.234 69.493 1.00 85.75 811 GLN A O 1
ATOM 6276 N N . GLU A 1 812 ? -46.294 -16.460 68.075 1.00 85.38 812 GLU A N 1
ATOM 6277 C CA . GLU A 1 812 ? -47.210 -15.853 69.054 1.00 85.38 812 GLU A CA 1
ATOM 6278 C C . GLU A 1 812 ? -48.368 -16.834 69.381 1.00 85.38 812 GLU A C 1
ATOM 6280 O O . GLU A 1 812 ? -49.257 -17.055 68.561 1.00 85.38 812 GLU A O 1
ATOM 6285 N N . ASP A 1 813 ? -48.351 -17.438 70.577 1.00 85.19 813 ASP A N 1
ATOM 6286 C CA . ASP A 1 813 ? -49.389 -18.329 71.138 1.00 85.19 813 ASP A CA 1
ATOM 6287 C C . ASP A 1 813 ? -50.261 -17.545 72.138 1.00 85.19 813 ASP A C 1
ATOM 6289 O O . ASP A 1 813 ? -49.808 -17.173 73.226 1.00 85.19 813 ASP A O 1
ATOM 6293 N N . LEU A 1 814 ? -51.505 -17.246 71.748 1.00 86.19 814 LEU A N 1
ATOM 6294 C CA . LEU A 1 814 ? -52.436 -16.406 72.506 1.00 86.19 814 LEU A CA 1
ATOM 6295 C C . LEU A 1 814 ? -53.413 -17.258 73.330 1.00 86.19 814 LEU A C 1
ATOM 6297 O O . LEU A 1 814 ? -54.296 -17.921 72.786 1.00 86.19 814 LEU A O 1
ATOM 6301 N N . ARG A 1 815 ? -53.294 -17.185 74.657 1.00 86.38 815 ARG A N 1
ATOM 6302 C CA . ARG A 1 815 ? -54.070 -17.976 75.622 1.00 86.38 815 ARG A CA 1
ATOM 6303 C C . ARG A 1 815 ? -55.071 -17.096 76.358 1.00 86.38 815 ARG A C 1
ATOM 6305 O O . ARG A 1 815 ? -54.710 -16.049 76.901 1.00 86.38 815 ARG A O 1
ATOM 6312 N N . LEU A 1 816 ? -56.326 -17.536 76.380 1.00 87.38 816 LEU A N 1
ATOM 6313 C CA . LEU A 1 816 ? -57.479 -16.739 76.797 1.00 87.38 816 LEU A CA 1
ATOM 6314 C C . LEU A 1 816 ? -58.187 -17.361 78.001 1.00 87.38 816 LEU A C 1
ATOM 6316 O O . LEU A 1 816 ? -58.339 -18.579 78.081 1.00 87.38 816 LEU A O 1
ATOM 6320 N N . GLY A 1 817 ? -58.652 -16.506 78.909 1.00 81.31 817 GLY A N 1
ATOM 6321 C CA . GLY A 1 817 ? -59.608 -16.873 79.948 1.00 81.31 817 GLY A CA 1
ATOM 6322 C C . GLY A 1 817 ? -61.039 -17.009 79.414 1.00 81.31 817 GLY A C 1
ATOM 6323 O O . GLY A 1 817 ? -61.328 -16.765 78.242 1.00 81.31 817 GLY A O 1
ATOM 6324 N N . SER A 1 818 ? -61.957 -17.371 80.310 1.00 81.44 818 SER A N 1
ATOM 6325 C CA . SER A 1 818 ? -63.399 -17.421 80.043 1.00 81.44 818 SER A CA 1
ATOM 6326 C C . SER A 1 818 ? -63.954 -16.102 79.483 1.00 81.44 818 SER A C 1
ATOM 6328 O O . SER A 1 818 ? -63.539 -15.008 79.870 1.00 81.44 818 SER A O 1
ATOM 6330 N N . THR A 1 819 ? -64.937 -16.204 78.584 1.00 80.50 819 THR A N 1
ATOM 6331 C CA . THR A 1 819 ? -65.684 -15.039 78.077 1.00 80.50 819 THR A CA 1
ATOM 6332 C C . THR A 1 819 ? -66.563 -14.460 79.187 1.00 80.50 819 THR A C 1
ATOM 6334 O O . THR A 1 819 ? -67.169 -15.209 79.950 1.00 80.50 819 THR A O 1
ATOM 6337 N N . THR A 1 820 ? -66.621 -13.134 79.302 1.00 78.31 820 THR A N 1
ATOM 6338 C CA . THR A 1 820 ? -67.420 -12.443 80.328 1.00 78.31 820 THR A CA 1
ATOM 6339 C C . THR A 1 820 ? -68.855 -12.214 79.843 1.00 78.31 820 THR A C 1
ATOM 6341 O O . THR A 1 820 ? -69.064 -11.906 78.675 1.00 78.31 820 THR A O 1
ATOM 6344 N N . GLU A 1 821 ? -69.855 -12.297 80.721 1.00 71.81 821 GLU A N 1
ATOM 6345 C CA . GLU A 1 821 ? -71.267 -12.077 80.346 1.00 71.81 821 GLU A CA 1
ATOM 6346 C C . GLU A 1 821 ? -71.551 -10.635 79.877 1.00 71.81 821 GLU A C 1
ATOM 6348 O O . GLU A 1 821 ? -72.391 -10.402 79.012 1.00 71.81 821 GLU A O 1
ATOM 6353 N N . LYS A 1 822 ? -70.821 -9.651 80.420 1.00 74.06 822 LYS A N 1
ATOM 6354 C CA . LYS A 1 822 ? -70.978 -8.222 80.110 1.00 74.06 822 LYS A CA 1
ATOM 6355 C C . LYS A 1 822 ? -70.104 -7.823 78.916 1.00 74.06 822 LYS A C 1
ATOM 6357 O O . LYS A 1 822 ? -68.902 -7.624 79.077 1.00 74.06 822 LYS A O 1
ATOM 6362 N N . GLN A 1 823 ? -70.715 -7.687 77.738 1.00 80.69 823 GLN A N 1
ATOM 6363 C CA . GLN A 1 823 ? -70.037 -7.354 76.469 1.00 80.69 823 GLN A CA 1
ATOM 6364 C C . GLN A 1 823 ? -70.256 -5.896 75.998 1.00 80.69 823 GLN A C 1
ATOM 6366 O O . GLN A 1 823 ? -69.649 -5.464 75.016 1.00 80.69 823 GLN A O 1
ATOM 6371 N N . ASP A 1 824 ? -71.079 -5.100 76.692 1.00 77.12 824 ASP A N 1
ATOM 6372 C CA . ASP A 1 824 ? -71.458 -3.734 76.274 1.00 77.12 824 ASP A CA 1
ATOM 6373 C C . ASP A 1 824 ? -70.272 -2.763 76.163 1.00 77.12 824 ASP A C 1
ATOM 6375 O O . ASP A 1 824 ? -70.271 -1.843 75.339 1.00 77.12 824 ASP A O 1
ATOM 6379 N N . SER A 1 825 ? -69.245 -2.960 76.993 1.00 78.12 825 SER A N 1
ATOM 6380 C CA . SER A 1 825 ? -67.977 -2.228 76.927 1.00 78.12 825 SER A CA 1
ATOM 6381 C C . SER A 1 825 ? -67.219 -2.530 75.632 1.00 78.12 825 SER A C 1
ATOM 6383 O O . SER A 1 825 ? -66.703 -1.606 75.002 1.00 78.12 825 SER A O 1
ATOM 6385 N N . GLY A 1 826 ? -67.217 -3.790 75.187 1.00 82.38 826 GLY A N 1
ATOM 6386 C CA . GLY A 1 826 ? -66.624 -4.217 73.920 1.00 82.38 826 GLY A CA 1
ATOM 6387 C C . GLY A 1 826 ? -67.297 -3.570 72.707 1.00 82.38 826 GLY A C 1
ATOM 6388 O O . GLY A 1 826 ? -66.608 -3.058 71.825 1.00 82.38 826 GLY A O 1
ATOM 6389 N N . LEU A 1 827 ? -68.632 -3.493 72.688 1.00 83.00 827 LEU A N 1
ATOM 6390 C CA . LEU A 1 827 ? -69.378 -2.823 71.611 1.00 83.00 827 LEU A CA 1
ATOM 6391 C C . LEU A 1 827 ? -69.099 -1.311 71.551 1.00 83.00 827 LEU A C 1
ATOM 6393 O O . LEU A 1 827 ? -68.894 -0.760 70.466 1.00 83.00 827 LEU A O 1
ATOM 6397 N N . LYS A 1 828 ? -69.019 -0.640 72.708 1.00 85.38 828 LYS A N 1
ATOM 6398 C CA . LYS A 1 828 ? -68.622 0.779 72.787 1.00 85.38 828 LYS A CA 1
ATOM 6399 C C . LYS A 1 828 ? -67.191 0.988 72.280 1.00 85.38 828 LYS A C 1
ATOM 6401 O O . LYS A 1 828 ? -66.956 1.896 71.481 1.00 85.38 828 LYS A O 1
ATOM 6406 N N . LEU A 1 829 ? -66.259 0.119 72.678 1.00 88.62 829 LEU A N 1
ATOM 6407 C CA . LEU A 1 829 ? -64.872 0.160 72.216 1.00 88.62 829 LEU A CA 1
ATOM 6408 C C . LEU A 1 829 ? -64.759 -0.086 70.703 1.00 88.62 829 LEU A C 1
ATOM 6410 O O . LEU A 1 829 ? -64.029 0.648 70.038 1.00 88.62 829 LEU A O 1
ATOM 6414 N N . ARG A 1 830 ? -65.517 -1.041 70.139 1.00 90.62 830 ARG A N 1
ATOM 6415 C CA . ARG A 1 830 ? -65.570 -1.302 68.687 1.00 90.62 830 ARG A CA 1
ATOM 6416 C C . ARG A 1 830 ? -65.869 -0.020 67.917 1.00 90.62 830 ARG A C 1
ATOM 6418 O O . ARG A 1 830 ? -65.131 0.348 67.006 1.00 90.62 830 ARG A O 1
ATOM 6425 N N . ASN A 1 831 ? -66.935 0.675 68.304 1.00 89.19 831 ASN A N 1
ATOM 6426 C CA . ASN A 1 831 ? -67.390 1.865 67.593 1.00 89.19 831 ASN A CA 1
ATOM 6427 C C . ASN A 1 831 ? -66.402 3.035 67.752 1.00 89.19 831 ASN A C 1
ATOM 6429 O O . ASN A 1 831 ? -66.152 3.744 66.780 1.00 89.19 831 ASN A O 1
ATOM 6433 N N . HIS A 1 832 ? -65.760 3.181 68.917 1.00 90.19 832 HIS A N 1
ATOM 6434 C CA . HIS A 1 832 ? -64.690 4.166 69.137 1.00 90.19 832 HIS A CA 1
ATOM 6435 C C . HIS A 1 832 ? -63.445 3.877 68.278 1.00 90.19 832 HIS A C 1
ATOM 6437 O O . HIS A 1 832 ? -62.959 4.764 67.580 1.00 90.19 832 HIS A O 1
ATOM 6443 N N . VAL A 1 833 ? -62.979 2.625 68.216 1.00 91.62 833 VAL A N 1
ATOM 6444 C CA . VAL A 1 833 ? -61.861 2.208 67.342 1.00 91.62 833 VAL A CA 1
ATOM 6445 C C . VAL A 1 833 ? -62.186 2.452 65.858 1.00 91.62 833 VAL A C 1
ATOM 6447 O O . VAL A 1 833 ? -61.342 2.948 65.105 1.00 91.62 833 VAL A O 1
ATOM 6450 N N . LEU A 1 834 ? -63.423 2.191 65.427 1.00 91.19 834 LEU A N 1
ATOM 6451 C CA . LEU A 1 834 ? -63.895 2.448 64.057 1.00 91.19 834 LEU A CA 1
ATOM 6452 C C . LEU A 1 834 ? -64.154 3.929 63.742 1.00 91.19 834 LEU A C 1
ATOM 6454 O O . LEU A 1 834 ? -64.203 4.312 62.571 1.00 91.19 834 LEU A O 1
ATOM 6458 N N . GLU A 1 835 ? -64.349 4.772 64.751 1.00 89.88 835 GLU A N 1
ATOM 6459 C CA . GLU A 1 835 ? -64.390 6.228 64.608 1.00 89.88 835 GLU A CA 1
ATOM 6460 C C . GLU A 1 835 ? -62.975 6.792 64.443 1.00 89.88 835 GLU A C 1
ATOM 6462 O O . GLU A 1 835 ? -62.727 7.581 63.531 1.00 89.88 835 GLU A O 1
ATOM 6467 N N . ARG A 1 836 ? -62.033 6.360 65.288 1.00 91.62 836 ARG A N 1
ATOM 6468 C CA . ARG A 1 836 ? -60.682 6.935 65.354 1.00 91.62 836 ARG A CA 1
ATOM 6469 C C . ARG A 1 836 ? -59.729 6.399 64.287 1.00 91.62 836 ARG A C 1
ATOM 6471 O O . ARG A 1 836 ? -58.912 7.164 63.783 1.00 91.62 836 ARG A O 1
ATOM 6478 N N . SER A 1 837 ? -59.907 5.159 63.824 1.00 91.19 837 SER A N 1
ATOM 6479 C CA . SER A 1 837 ? -59.182 4.628 62.650 1.00 91.19 837 SER A CA 1
ATOM 6480 C C . SER A 1 837 ? -59.408 5.453 61.376 1.00 91.19 837 SER A C 1
ATOM 6482 O O . SER A 1 837 ? -58.515 5.530 60.540 1.00 91.19 837 SER A O 1
ATOM 6484 N N . LYS A 1 838 ? -60.554 6.136 61.236 1.00 89.19 838 LYS A N 1
ATOM 6485 C CA . LYS A 1 838 ? -60.843 7.033 60.097 1.00 89.19 838 LYS A CA 1
ATOM 6486 C C . LYS A 1 838 ? -60.036 8.335 60.118 1.00 89.19 838 LYS A C 1
ATOM 6488 O O . LYS A 1 838 ? -59.877 8.936 59.063 1.00 89.19 838 LYS A O 1
ATOM 6493 N N . LEU A 1 839 ? -59.571 8.768 61.293 1.00 88.12 839 LEU A N 1
ATOM 6494 C CA . LEU A 1 839 ? -58.655 9.905 61.441 1.00 88.12 839 LEU A CA 1
ATOM 6495 C C . LEU A 1 839 ? -57.213 9.439 61.238 1.00 88.12 839 LEU A C 1
ATOM 6497 O O . LEU A 1 839 ? -56.492 9.997 60.428 1.00 88.12 839 LEU A O 1
ATOM 6501 N N . PHE A 1 840 ? -56.829 8.356 61.908 1.00 90.44 840 PHE A N 1
ATOM 6502 C CA . PHE A 1 840 ? -55.489 7.780 61.825 1.00 90.44 840 PHE A CA 1
ATOM 6503 C C . PHE A 1 840 ? -55.076 7.413 60.387 1.00 90.44 840 PHE A C 1
ATOM 6505 O O . PHE A 1 840 ? -54.032 7.845 59.916 1.00 90.44 840 PHE A O 1
ATOM 6512 N N . LEU A 1 841 ? -55.945 6.722 59.639 1.00 89.75 841 LEU A N 1
ATOM 6513 C CA . LEU A 1 841 ? -55.715 6.379 58.227 1.00 89.75 841 LEU A CA 1
ATOM 6514 C C . LEU A 1 841 ? -55.752 7.578 57.257 1.00 89.75 841 LEU A C 1
ATOM 6516 O O . LEU A 1 841 ? -55.541 7.385 56.062 1.00 89.75 841 LEU A O 1
ATOM 6520 N N . HIS A 1 842 ? -56.086 8.787 57.718 1.00 84.88 842 HIS A N 1
ATOM 6521 C CA . HIS A 1 842 ? -56.039 9.997 56.892 1.00 84.88 842 HIS A CA 1
ATOM 6522 C C . HIS A 1 842 ? -54.635 10.624 56.880 1.00 84.88 842 HIS A C 1
ATOM 6524 O O . HIS A 1 842 ? -54.241 11.216 55.879 1.00 84.88 842 HIS A O 1
ATOM 6530 N N . GLU A 1 843 ? -53.862 10.429 57.950 1.00 82.25 843 GLU A N 1
ATOM 6531 C CA . GLU A 1 843 ? -52.510 10.977 58.130 1.00 82.25 843 GLU A CA 1
ATOM 6532 C C . GLU A 1 843 ? -51.409 10.023 57.609 1.00 82.25 843 GLU A C 1
ATOM 6534 O O . GLU A 1 843 ? -50.247 10.117 58.005 1.00 82.25 843 GLU A O 1
ATOM 6539 N N . HIS A 1 844 ? -51.771 9.064 56.748 1.00 83.62 844 HIS A N 1
ATOM 6540 C CA . HIS A 1 844 ? -50.897 7.992 56.262 1.00 83.62 844 HIS A CA 1
ATOM 6541 C C . HIS A 1 844 ? -51.035 7.766 54.751 1.00 83.62 844 HIS A C 1
ATOM 6543 O O . HIS A 1 844 ? -52.124 7.855 54.178 1.00 83.62 844 HIS A O 1
ATOM 6549 N N . ASP A 1 845 ? -49.922 7.416 54.104 1.00 80.81 845 ASP A N 1
ATOM 6550 C CA . ASP A 1 845 ? -49.883 7.151 52.669 1.00 80.81 845 ASP A CA 1
ATOM 6551 C C . ASP A 1 845 ? -50.659 5.894 52.265 1.00 80.81 845 ASP A C 1
ATOM 6553 O O . ASP A 1 845 ? -50.580 4.833 52.884 1.00 80.81 845 ASP A O 1
ATOM 6557 N N . LYS A 1 846 ? -51.335 5.967 51.115 1.00 81.12 846 LYS A N 1
ATOM 6558 C CA . LYS A 1 846 ? -52.140 4.859 50.558 1.00 81.12 846 LYS A CA 1
ATOM 6559 C C . LYS A 1 846 ? -51.349 3.573 50.292 1.00 81.12 846 LYS A C 1
ATOM 6561 O O . LYS A 1 846 ? -51.965 2.537 50.068 1.00 81.12 846 LYS A O 1
ATOM 6566 N N . HIS A 1 847 ? -50.020 3.647 50.280 1.00 79.12 847 HIS A N 1
ATOM 6567 C CA . HIS A 1 847 ? -49.123 2.514 50.065 1.00 79.12 847 HIS A CA 1
ATOM 6568 C C . HIS A 1 847 ? -48.715 1.792 51.362 1.00 79.12 847 HIS A C 1
ATOM 6570 O O . HIS A 1 847 ? -48.264 0.654 51.277 1.00 79.12 847 HIS A O 1
ATOM 6576 N N . THR A 1 848 ? -48.893 2.398 52.545 1.00 82.88 848 THR A N 1
ATOM 6577 C CA . THR A 1 848 ? -48.617 1.748 53.846 1.00 82.88 848 THR A CA 1
ATOM 6578 C C . THR A 1 848 ? -49.872 1.142 54.485 1.00 82.88 848 THR A C 1
ATOM 6580 O O . THR A 1 848 ? -49.772 0.246 55.330 1.00 82.88 848 THR A O 1
ATOM 6583 N N . ILE A 1 849 ? -51.058 1.595 54.062 1.00 88.50 849 ILE A N 1
ATOM 6584 C CA . ILE A 1 849 ? -52.360 1.114 54.538 1.00 88.50 849 ILE A CA 1
ATOM 6585 C C . ILE A 1 849 ? -52.626 -0.311 54.032 1.00 88.50 849 ILE A C 1
ATOM 6587 O O . ILE A 1 849 ? -52.876 -0.542 52.850 1.00 88.50 849 ILE A O 1
ATOM 6591 N N . LYS A 1 850 ? -52.641 -1.259 54.970 1.00 88.00 850 LYS A N 1
ATOM 6592 C CA . LYS A 1 850 ? -52.944 -2.681 54.767 1.00 88.00 850 LYS A CA 1
ATOM 6593 C C . LYS A 1 850 ? -54.446 -2.905 54.591 1.00 88.00 850 LYS A C 1
ATOM 6595 O O . LYS A 1 850 ? -54.877 -3.596 53.666 1.00 88.00 850 LYS A O 1
ATOM 6600 N N . HIS A 1 851 ? -55.250 -2.303 55.469 1.00 89.44 851 HIS A N 1
ATOM 6601 C CA . HIS A 1 851 ? -56.708 -2.418 55.476 1.00 89.44 851 HIS A CA 1
ATOM 6602 C C . HIS A 1 851 ? -57.365 -1.068 55.786 1.00 89.44 851 HIS A C 1
ATOM 6604 O O . HIS A 1 851 ? -56.997 -0.385 56.740 1.00 89.44 851 HIS A O 1
ATOM 6610 N N . ASP A 1 852 ? -58.365 -0.683 54.989 1.00 88.19 852 ASP A N 1
ATOM 6611 C CA . ASP A 1 852 ? -59.065 0.589 55.162 1.00 88.19 852 ASP A CA 1
ATOM 6612 C C . ASP A 1 852 ? -60.152 0.523 56.253 1.00 88.19 852 ASP A C 1
ATOM 6614 O O . ASP A 1 852 ? -60.576 -0.543 56.704 1.00 88.19 852 ASP A O 1
ATOM 6618 N N . SER A 1 853 ? -60.667 1.687 56.659 1.00 85.88 853 SER A N 1
ATOM 6619 C CA . SER A 1 853 ? -61.729 1.761 57.676 1.00 85.88 853 SER A CA 1
ATOM 6620 C C . SER A 1 853 ? -63.037 1.047 57.285 1.00 85.88 853 SER A C 1
ATOM 6622 O O . SER A 1 853 ? -63.800 0.670 58.176 1.00 85.88 853 SER A O 1
ATOM 6624 N N . ARG A 1 854 ? -63.308 0.824 55.987 1.00 87.94 854 ARG A N 1
ATOM 6625 C CA . ARG A 1 854 ? -64.468 0.043 55.513 1.00 87.94 854 ARG A CA 1
ATOM 6626 C C . ARG A 1 854 ? -64.244 -1.457 55.663 1.00 87.94 854 ARG A C 1
ATOM 6628 O O . ARG A 1 854 ? -65.177 -2.175 56.024 1.00 87.94 854 ARG A O 1
ATOM 6635 N N . TRP A 1 855 ? -63.031 -1.932 55.388 1.00 91.38 855 TRP A N 1
ATOM 6636 C CA . TRP A 1 855 ? -62.627 -3.297 55.694 1.00 91.38 855 TRP A CA 1
ATOM 6637 C C . TRP A 1 855 ? -62.684 -3.534 57.204 1.00 91.38 855 TRP A C 1
ATOM 6639 O O . TRP A 1 855 ? -63.278 -4.527 57.622 1.00 91.38 855 TRP A O 1
ATOM 6649 N N . LEU A 1 856 ? -62.161 -2.609 58.020 1.00 90.50 856 LEU A N 1
ATOM 6650 C CA . LEU A 1 856 ? -62.139 -2.780 59.476 1.00 90.50 856 LEU A CA 1
ATOM 6651 C C . LEU A 1 856 ? -63.557 -2.852 60.060 1.00 90.50 856 LEU A C 1
ATOM 6653 O O . LEU A 1 856 ? -63.817 -3.721 60.880 1.00 90.50 856 LEU A O 1
ATOM 6657 N N . ASP A 1 857 ? -64.502 -2.028 59.596 1.00 88.50 857 ASP A N 1
ATOM 6658 C CA . ASP A 1 857 ? -65.902 -2.102 60.048 1.00 88.50 857 ASP A CA 1
ATOM 6659 C C . ASP A 1 857 ? -66.531 -3.477 59.748 1.00 88.50 857 ASP A C 1
ATOM 6661 O O . ASP A 1 857 ? -67.156 -4.089 60.612 1.00 88.50 857 ASP A O 1
ATOM 6665 N N . LYS A 1 858 ? -66.284 -4.034 58.556 1.00 88.38 858 LYS A N 1
ATOM 6666 C CA . LYS A 1 858 ? -66.810 -5.356 58.172 1.00 88.38 858 LYS A CA 1
ATOM 6667 C C . LYS A 1 858 ? -66.123 -6.544 58.850 1.00 88.38 858 LYS A C 1
ATOM 6669 O O . LYS A 1 858 ? -66.742 -7.598 58.936 1.00 88.38 858 LYS A O 1
ATOM 6674 N N . ASN A 1 859 ? -64.864 -6.403 59.269 1.00 89.19 859 ASN A N 1
ATOM 6675 C CA . ASN A 1 859 ? -64.034 -7.526 59.721 1.00 89.19 859 ASN A CA 1
ATOM 6676 C C . ASN A 1 859 ? -63.630 -7.458 61.202 1.00 89.19 859 ASN A C 1
ATOM 6678 O O . ASN A 1 859 ? -63.050 -8.426 61.681 1.00 89.19 859 ASN A O 1
ATOM 6682 N N . LEU A 1 860 ? -63.904 -6.362 61.922 1.00 90.31 860 LEU A N 1
ATOM 6683 C CA . LEU A 1 860 ? -63.581 -6.218 63.344 1.00 90.31 860 LEU A CA 1
ATOM 6684 C C . LEU A 1 860 ? -64.802 -6.460 64.239 1.00 90.31 860 LEU A C 1
ATOM 6686 O O . LEU A 1 860 ? -65.781 -5.705 64.229 1.00 90.31 860 LEU A O 1
ATOM 6690 N N . SER A 1 861 ? -64.671 -7.454 65.108 1.00 89.50 861 SER A N 1
ATOM 6691 C CA . SER A 1 861 ? -65.482 -7.631 66.313 1.00 89.50 861 SER A CA 1
ATOM 6692 C C . SER A 1 861 ? -64.645 -7.359 67.571 1.00 89.50 861 SER A C 1
ATOM 6694 O O . SER A 1 861 ? -63.416 -7.287 67.516 1.00 89.50 861 SER A O 1
ATOM 6696 N N . VAL A 1 862 ? -65.309 -7.188 68.715 1.00 89.50 862 VAL A N 1
ATOM 6697 C CA . VAL A 1 862 ? -64.656 -7.031 70.024 1.00 89.50 862 VAL A CA 1
ATOM 6698 C C . VAL A 1 862 ? -65.298 -8.016 70.997 1.00 89.50 862 VAL A C 1
ATOM 6700 O O . VAL A 1 862 ? -66.525 -8.107 71.031 1.00 89.50 862 VAL A O 1
ATOM 6703 N N . ARG A 1 863 ? -64.491 -8.750 71.773 1.00 88.81 863 ARG A N 1
ATOM 6704 C CA . ARG A 1 863 ? -64.960 -9.685 72.814 1.00 88.81 863 ARG A CA 1
ATOM 6705 C C . ARG A 1 863 ? -64.251 -9.411 74.143 1.00 88.81 863 ARG A C 1
ATOM 6707 O O . ARG A 1 863 ? -63.025 -9.314 74.190 1.00 88.81 863 ARG A O 1
ATOM 6714 N N . THR A 1 864 ? -65.013 -9.330 75.228 1.00 87.88 864 THR A N 1
ATOM 6715 C CA . THR A 1 864 ? -64.493 -9.182 76.595 1.00 87.88 864 THR A CA 1
ATOM 6716 C C . THR A 1 864 ? -64.265 -10.550 77.250 1.00 87.88 864 THR A C 1
ATOM 6718 O O . THR A 1 864 ? -65.156 -11.405 77.240 1.00 87.88 864 THR A O 1
ATOM 6721 N N . VAL A 1 865 ? -63.075 -10.754 77.821 1.00 88.19 865 VAL A N 1
ATOM 6722 C CA . VAL A 1 865 ? -62.630 -12.001 78.473 1.00 88.19 865 VAL A CA 1
ATOM 6723 C C . VAL A 1 865 ? -62.053 -11.738 79.870 1.00 88.19 865 VAL A C 1
ATOM 6725 O O . VAL A 1 865 ? -61.684 -10.612 80.206 1.00 88.19 865 VAL A O 1
ATOM 6728 N N . SER A 1 866 ? -61.954 -12.778 80.699 1.00 86.50 866 SER A N 1
ATOM 6729 C CA . SER A 1 866 ? -61.449 -12.677 82.078 1.00 86.50 866 SER A CA 1
ATOM 6730 C C . SER A 1 866 ? -59.928 -12.512 82.182 1.00 86.50 866 SER A C 1
ATOM 6732 O O . SER A 1 866 ? -59.450 -11.872 83.115 1.00 86.50 866 SER A O 1
ATOM 6734 N N . SER A 1 867 ? -59.150 -13.046 81.236 1.00 86.56 867 SER A N 1
ATOM 6735 C CA . SER A 1 867 ? -57.702 -12.813 81.147 1.00 86.56 867 SER A CA 1
ATOM 6736 C C . SER A 1 867 ? -57.167 -13.040 79.731 1.00 86.56 867 SER A C 1
ATOM 6738 O O . SER A 1 867 ? -57.768 -13.767 78.936 1.00 86.56 867 SER A O 1
ATOM 6740 N N . ILE A 1 868 ? -56.029 -12.415 79.416 1.00 89.56 868 ILE A N 1
ATOM 6741 C CA . ILE A 1 868 ? -55.271 -12.627 78.179 1.00 89.56 868 ILE A CA 1
ATOM 6742 C C . ILE A 1 868 ? -53.803 -12.843 78.560 1.00 89.56 868 ILE A C 1
ATOM 6744 O O . ILE A 1 868 ? -53.232 -12.098 79.360 1.00 89.56 868 ILE A O 1
ATOM 6748 N N . SER A 1 869 ? -53.171 -13.855 77.976 1.00 87.94 869 SER A N 1
ATOM 6749 C CA . SER A 1 869 ? -51.726 -14.062 78.071 1.00 87.94 869 SER A CA 1
ATOM 6750 C C . SER A 1 869 ? -51.157 -14.449 76.713 1.00 87.94 869 SER A C 1
ATOM 6752 O O . SER A 1 869 ? -51.787 -15.177 75.947 1.00 87.94 869 SER A O 1
ATOM 6754 N N . LEU A 1 870 ? -49.980 -13.923 76.399 1.00 87.81 870 LEU A N 1
ATOM 6755 C CA . LEU A 1 870 ? -49.318 -14.097 75.118 1.00 87.81 870 LEU A CA 1
ATOM 6756 C C . LEU A 1 870 ? -47.956 -14.743 75.342 1.00 87.81 870 LEU A C 1
ATOM 6758 O O . LEU A 1 870 ? -47.078 -14.161 75.980 1.00 87.81 870 LEU A O 1
ATOM 6762 N N . ARG A 1 871 ? -47.776 -15.946 74.803 1.00 88.25 871 ARG A N 1
ATOM 6763 C CA . ARG A 1 871 ? -46.498 -16.648 74.802 1.00 88.25 871 ARG A CA 1
ATOM 6764 C C . ARG A 1 871 ? -45.795 -16.409 73.470 1.00 88.25 871 ARG A C 1
ATOM 6766 O O . ARG A 1 871 ? -46.300 -16.808 72.426 1.00 88.25 871 ARG A O 1
ATOM 6773 N N . ARG A 1 872 ? -44.616 -15.788 73.507 1.00 88.69 872 ARG A N 1
ATOM 6774 C CA . ARG A 1 872 ? -43.691 -15.721 72.367 1.00 88.69 872 ARG A CA 1
ATOM 6775 C C . ARG A 1 872 ? -42.685 -16.852 72.477 1.00 88.69 872 ARG A C 1
ATOM 6777 O O . ARG A 1 872 ? -42.113 -17.052 73.545 1.00 88.69 872 ARG A O 1
ATOM 6784 N N . SER A 1 873 ? -42.436 -17.562 71.386 1.00 87.94 873 SER A N 1
ATOM 6785 C CA . SER A 1 873 ? -41.360 -18.559 71.295 1.00 87.94 873 SER A CA 1
ATOM 6786 C C . SER A 1 873 ? -40.598 -18.410 69.987 1.00 87.94 873 SER A C 1
ATOM 6788 O O . SER A 1 873 ? -41.215 -18.196 68.944 1.00 87.94 873 SER A O 1
ATOM 6790 N N . LEU A 1 874 ? -39.270 -18.500 70.045 1.00 85.44 874 LEU A N 1
ATOM 6791 C CA . LEU A 1 874 ? -38.415 -18.398 68.864 1.00 85.44 874 LEU A CA 1
ATOM 6792 C C . LEU A 1 874 ? -38.351 -19.767 68.171 1.00 85.44 874 LEU A C 1
ATOM 6794 O O . LEU A 1 874 ? -37.882 -20.746 68.753 1.00 85.44 874 LEU A O 1
ATOM 6798 N N . ARG A 1 875 ? -38.844 -19.853 66.932 1.00 79.88 875 ARG A N 1
ATOM 6799 C CA . ARG A 1 875 ? -38.919 -21.096 66.151 1.00 79.88 875 ARG A CA 1
ATOM 6800 C C . ARG A 1 875 ? -37.531 -21.727 66.015 1.00 79.88 875 ARG A C 1
ATOM 6802 O O . ARG A 1 875 ? -36.603 -21.097 65.525 1.00 79.88 875 ARG A O 1
ATOM 6809 N N . GLY A 1 876 ? -37.420 -22.997 66.404 1.00 72.44 876 GLY A N 1
ATOM 6810 C CA . GLY A 1 876 ? -36.161 -23.753 66.390 1.00 72.44 876 GLY A CA 1
ATOM 6811 C C . GLY A 1 876 ? -35.358 -23.677 67.694 1.00 72.44 876 GLY A C 1
ATOM 6812 O O . GLY A 1 876 ? -34.448 -24.479 67.872 1.00 72.44 876 GLY A O 1
ATOM 6813 N N . HIS A 1 877 ? -35.726 -22.796 68.629 1.00 73.94 877 HIS A N 1
ATOM 6814 C CA . HIS A 1 877 ? -35.136 -22.717 69.966 1.00 73.94 877 HIS A CA 1
ATOM 6815 C C . HIS A 1 877 ? -36.135 -23.188 71.036 1.00 73.94 877 HIS A C 1
ATOM 6817 O O . HIS A 1 877 ? -37.350 -23.166 70.849 1.00 73.94 877 HIS A O 1
ATOM 6823 N N . THR A 1 878 ? -35.623 -23.572 72.205 1.00 72.75 878 THR A N 1
ATOM 6824 C CA . THR A 1 878 ? -36.426 -23.885 73.405 1.00 72.75 878 THR A CA 1
ATOM 6825 C C . THR A 1 878 ? -36.892 -22.635 74.167 1.00 72.75 878 THR A C 1
ATOM 6827 O O . THR A 1 878 ? -37.637 -22.739 75.141 1.00 72.75 878 THR A O 1
ATOM 6830 N N . LEU A 1 879 ? -36.470 -21.445 73.726 1.00 79.06 879 LEU A N 1
ATOM 6831 C CA . LEU A 1 879 ? -36.743 -20.164 74.371 1.00 79.06 879 LEU A CA 1
ATOM 6832 C C . LEU A 1 879 ? -38.203 -19.738 74.178 1.00 79.06 879 LEU A C 1
ATOM 6834 O O . LEU A 1 879 ? -38.671 -19.554 73.051 1.00 79.06 879 LEU A O 1
ATOM 6838 N N . SER A 1 880 ? -38.912 -19.504 75.285 1.00 84.44 880 SER A N 1
ATOM 6839 C CA . SER A 1 880 ? -40.237 -18.883 75.254 1.00 84.44 880 SER A CA 1
ATOM 6840 C C . SER A 1 880 ? -40.481 -17.955 76.440 1.00 84.44 880 SER A C 1
ATOM 6842 O O . SER A 1 880 ? -40.250 -18.349 77.581 1.00 84.44 880 SER A O 1
ATOM 6844 N N . HIS A 1 881 ? -41.031 -16.775 76.171 1.00 84.25 881 HIS A N 1
ATOM 6845 C CA . HIS A 1 881 ? -41.431 -15.778 77.161 1.00 84.25 881 HIS A CA 1
ATOM 6846 C C . HIS A 1 881 ? -42.963 -15.671 77.195 1.00 84.25 881 HIS A C 1
ATOM 6848 O O . HIS A 1 881 ? -43.596 -15.744 76.143 1.00 84.25 881 HIS A O 1
ATOM 6854 N N . THR A 1 882 ? -43.574 -15.506 78.374 1.00 86.06 882 THR A N 1
ATOM 6855 C CA . THR A 1 882 ? -45.041 -15.388 78.512 1.00 86.06 882 THR A CA 1
ATOM 6856 C C . THR A 1 882 ? -45.418 -14.101 79.236 1.00 86.06 882 THR A C 1
ATOM 6858 O O . THR A 1 882 ? -45.066 -13.902 80.393 1.00 86.06 882 THR A O 1
ATOM 6861 N N . GLU A 1 883 ? -46.166 -13.250 78.543 1.00 84.19 883 GLU A N 1
ATOM 6862 C CA . GLU A 1 883 ? -46.566 -11.905 78.952 1.00 84.19 883 GLU A CA 1
ATOM 6863 C C . GLU A 1 883 ? -48.069 -11.895 79.295 1.00 84.19 883 GLU A C 1
ATOM 6865 O O . GLU A 1 883 ? -48.882 -12.438 78.542 1.00 84.19 883 GLU A O 1
ATOM 6870 N N . LYS A 1 884 ? -48.475 -11.274 80.410 1.00 85.62 884 LYS A N 1
ATOM 6871 C CA . LYS A 1 884 ? -49.900 -10.991 80.678 1.00 85.62 884 LYS A CA 1
ATOM 6872 C C . LYS A 1 884 ? -50.309 -9.734 79.912 1.00 85.62 884 LYS A C 1
ATOM 6874 O O . LYS A 1 884 ? -49.576 -8.751 79.935 1.00 85.62 884 LYS A O 1
ATOM 6879 N N . ARG A 1 885 ? -51.475 -9.749 79.264 1.00 86.62 885 ARG A N 1
ATOM 6880 C CA . ARG A 1 885 ? -51.982 -8.621 78.467 1.00 86.62 885 ARG A CA 1
ATOM 6881 C C . ARG A 1 885 ? -53.409 -8.247 78.851 1.00 86.62 885 ARG A C 1
ATOM 6883 O O . ARG A 1 885 ? -54.156 -9.057 79.395 1.00 86.62 885 ARG A O 1
ATOM 6890 N N . SER A 1 886 ? -53.774 -7.010 78.539 1.00 87.75 886 SER A N 1
ATOM 6891 C CA . SER A 1 886 ? -55.134 -6.476 78.668 1.00 87.75 886 SER A CA 1
ATOM 6892 C C . SER A 1 886 ? -55.859 -6.356 77.323 1.00 87.75 886 SER A C 1
ATOM 6894 O O . SER A 1 886 ? -57.087 -6.303 77.299 1.00 87.75 886 SER A O 1
ATOM 6896 N N . ALA A 1 887 ? -55.121 -6.370 76.205 1.00 88.75 887 ALA A N 1
ATOM 6897 C CA . ALA A 1 887 ? -55.680 -6.421 74.858 1.00 88.75 887 ALA A CA 1
ATOM 6898 C C . ALA A 1 887 ? -54.815 -7.242 73.881 1.00 88.75 887 ALA A C 1
ATOM 6900 O O . ALA A 1 887 ? -53.585 -7.274 73.990 1.00 88.75 887 ALA A O 1
ATOM 6901 N N . ALA A 1 888 ? -55.465 -7.897 72.915 1.00 88.44 888 ALA A N 1
ATOM 6902 C CA . ALA A 1 888 ? -54.827 -8.617 71.810 1.00 88.44 888 ALA A CA 1
ATOM 6903 C C . ALA A 1 888 ? -55.780 -8.771 70.610 1.00 88.44 888 ALA A C 1
ATOM 6905 O O . ALA A 1 888 ? -56.994 -8.806 70.780 1.00 88.44 888 ALA A O 1
ATOM 6906 N N . SER A 1 889 ? -55.243 -8.916 69.399 1.00 88.94 889 SER A N 1
ATOM 6907 C CA . SER A 1 889 ? -56.007 -9.225 68.180 1.00 88.94 889 SER A CA 1
ATOM 6908 C C . SER A 1 889 ? -55.824 -10.689 67.772 1.00 88.94 889 SER A C 1
ATOM 6910 O O . SER A 1 889 ? -54.689 -11.158 67.699 1.00 88.94 889 SER A O 1
ATOM 6912 N N . THR A 1 890 ? -56.906 -11.387 67.427 1.00 87.38 890 THR A N 1
ATOM 6913 C CA . THR A 1 890 ? -56.864 -12.727 66.807 1.00 87.38 890 THR A CA 1
ATOM 6914 C C . THR A 1 890 ? -57.807 -12.817 65.605 1.00 87.38 890 THR A C 1
ATOM 6916 O O . THR A 1 890 ? -58.664 -11.952 65.436 1.00 87.38 890 THR A O 1
ATOM 6919 N N . ASN A 1 891 ? -57.661 -13.847 64.772 1.00 85.44 891 ASN A N 1
ATOM 6920 C CA . ASN A 1 891 ? -58.487 -14.088 63.586 1.00 85.44 891 ASN A CA 1
ATOM 6921 C C . ASN A 1 891 ? -59.176 -15.456 63.699 1.00 85.44 891 ASN A C 1
ATOM 6923 O O . ASN A 1 891 ? -58.508 -16.488 63.788 1.00 85.44 891 ASN A O 1
ATOM 6927 N N . GLU A 1 892 ? -60.505 -15.464 63.705 1.00 81.62 892 GLU A N 1
ATOM 6928 C CA . GLU A 1 892 ? -61.334 -16.658 63.869 1.00 81.62 892 GLU A CA 1
ATOM 6929 C C . GLU A 1 892 ? -62.012 -17.007 62.529 1.00 81.62 892 GLU A C 1
ATOM 6931 O O . GLU A 1 892 ? -62.599 -16.165 61.842 1.00 81.62 892 GLU A O 1
ATOM 6936 N N . ARG A 1 893 ? -61.881 -18.274 62.107 1.00 71.69 893 ARG A N 1
ATOM 6937 C CA . ARG A 1 893 ? -62.282 -18.718 60.762 1.00 71.69 893 ARG A CA 1
ATOM 6938 C C . ARG A 1 893 ? -63.796 -18.587 60.564 1.00 71.69 893 ARG A C 1
ATOM 6940 O O . ARG A 1 893 ? -64.559 -19.396 61.078 1.00 71.69 893 ARG A O 1
ATOM 6947 N N . GLY A 1 894 ? -64.200 -17.612 59.751 1.00 68.31 894 GLY A N 1
ATOM 6948 C CA . GLY A 1 894 ? -65.594 -17.354 59.368 1.00 68.31 894 GLY A CA 1
ATOM 6949 C C . GLY A 1 894 ? -66.238 -16.151 60.065 1.00 68.31 894 GLY A C 1
ATOM 6950 O O . GLY A 1 894 ? -67.224 -15.630 59.554 1.00 68.31 894 GLY A O 1
ATOM 6951 N N . THR A 1 895 ? -65.668 -15.668 61.170 1.00 70.88 895 THR A N 1
ATOM 6952 C CA . THR A 1 895 ? -66.149 -14.492 61.926 1.00 70.88 895 THR A CA 1
ATOM 6953 C C . THR A 1 895 ? -65.235 -13.272 61.787 1.00 70.88 895 THR A C 1
ATOM 6955 O O . THR A 1 895 ? -65.676 -12.154 62.048 1.00 70.88 895 THR A O 1
ATOM 6958 N N . GLY A 1 896 ? -63.995 -13.462 61.322 1.00 83.81 896 GLY A N 1
ATOM 6959 C CA . GLY A 1 896 ? -63.049 -12.386 61.028 1.00 83.81 896 GLY A CA 1
ATOM 6960 C C . GLY A 1 896 ? -62.120 -12.074 62.200 1.00 83.81 896 GLY A C 1
ATOM 6961 O O . GLY A 1 896 ? -61.773 -12.947 62.997 1.00 83.81 896 GLY A O 1
ATOM 6962 N N . TRP A 1 897 ? -61.682 -10.820 62.291 1.00 89.50 897 TRP A N 1
ATOM 6963 C CA . TRP A 1 897 ? -60.778 -10.375 63.343 1.00 89.50 897 TRP A CA 1
ATOM 6964 C C . TRP A 1 897 ? -61.530 -9.982 64.613 1.00 89.50 897 TRP A C 1
ATOM 6966 O O . TRP A 1 897 ? -62.609 -9.383 64.599 1.00 89.50 897 TRP A O 1
ATOM 6976 N N . ILE A 1 898 ? -60.921 -10.319 65.741 1.00 89.81 898 ILE A N 1
ATOM 6977 C CA . ILE A 1 898 ? -61.472 -10.138 67.075 1.00 89.81 898 ILE A CA 1
ATOM 6978 C C . ILE A 1 898 ? -60.431 -9.409 67.913 1.00 89.81 898 ILE A C 1
ATOM 6980 O O . ILE A 1 898 ? -59.361 -9.954 68.198 1.00 89.81 898 ILE A O 1
ATOM 6984 N N . LEU A 1 899 ? -60.752 -8.184 68.327 1.00 90.19 899 LEU A N 1
ATOM 6985 C CA . LEU A 1 899 ? -60.041 -7.520 69.412 1.00 90.19 899 LEU A CA 1
ATOM 6986 C C . LEU A 1 899 ? -60.564 -8.091 70.734 1.00 90.19 899 LEU A C 1
ATOM 6988 O O . LEU A 1 899 ? -61.720 -7.901 71.113 1.00 90.19 899 LEU A O 1
ATOM 6992 N N . LEU A 1 900 ? -59.704 -8.817 71.426 1.00 89.25 900 LEU A N 1
ATOM 6993 C CA . LEU A 1 900 ? -59.948 -9.353 72.753 1.00 89.25 900 LEU A CA 1
ATOM 6994 C C . LEU A 1 900 ? -59.479 -8.326 73.779 1.00 89.25 900 LEU A C 1
ATOM 6996 O O . LEU A 1 900 ? -58.365 -7.814 73.659 1.00 89.25 900 LEU A O 1
ATOM 7000 N N . VAL A 1 901 ? -60.311 -8.040 74.781 1.00 89.38 901 VAL A N 1
ATOM 7001 C CA . VAL A 1 901 ? -59.974 -7.137 75.895 1.00 89.38 901 VAL A CA 1
ATOM 7002 C C . VAL A 1 901 ? -60.343 -7.743 77.245 1.00 89.38 901 VAL A C 1
ATOM 7004 O O . VAL A 1 901 ? -61.336 -8.464 77.361 1.00 89.38 901 VAL A O 1
ATOM 7007 N N . THR A 1 902 ? -59.565 -7.444 78.281 1.00 86.62 902 THR A N 1
ATOM 7008 C CA . THR A 1 902 ? -59.867 -7.871 79.652 1.00 86.62 902 THR A CA 1
ATOM 7009 C C . THR A 1 902 ? -61.011 -7.064 80.263 1.00 86.62 902 THR A C 1
ATOM 7011 O O . THR A 1 902 ? -61.107 -5.853 80.058 1.00 86.62 902 THR A O 1
ATOM 7014 N N . ALA A 1 903 ? -61.866 -7.718 81.051 1.00 76.25 903 ALA A N 1
ATOM 7015 C CA . ALA A 1 903 ? -62.912 -7.044 81.818 1.00 76.25 903 ALA A CA 1
ATOM 7016 C C . ALA A 1 903 ? -62.314 -6.078 82.863 1.00 76.25 903 ALA A C 1
ATOM 7018 O O . ALA A 1 903 ? -61.518 -6.488 83.704 1.00 76.25 903 ALA A O 1
ATOM 7019 N N . GLY A 1 904 ? -62.720 -4.803 82.825 1.00 76.00 904 GLY A N 1
ATOM 7020 C CA . GLY A 1 904 ? -62.196 -3.740 83.691 1.00 76.00 904 GLY A CA 1
ATOM 7021 C C . GLY A 1 904 ? -61.494 -2.645 82.885 1.00 76.00 904 GLY A C 1
ATOM 7022 O O . GLY A 1 904 ? -61.963 -2.263 81.814 1.00 76.00 904 GLY A O 1
ATOM 7023 N N . THR A 1 905 ? -60.379 -2.131 83.404 1.00 70.19 905 THR A N 1
ATOM 7024 C CA . THR A 1 905 ? -59.509 -1.168 82.713 1.00 70.19 905 THR A CA 1
ATOM 7025 C C . THR A 1 905 ? -58.554 -1.886 81.759 1.00 70.19 905 THR A C 1
ATOM 7027 O O . THR A 1 905 ? -57.705 -2.660 82.199 1.00 70.19 905 THR A O 1
ATOM 7030 N N . TYR A 1 906 ? -58.670 -1.607 80.462 1.00 81.00 906 TYR A N 1
ATOM 7031 C CA . TYR A 1 906 ? -57.747 -2.079 79.427 1.00 81.00 906 TYR A CA 1
ATOM 7032 C C . TYR A 1 906 ? -56.701 -1.010 79.072 1.00 81.00 906 TYR A C 1
ATOM 7034 O O . TYR A 1 906 ? -56.974 0.190 79.139 1.00 81.00 906 TYR A O 1
ATOM 7042 N N . ASP A 1 907 ? -55.511 -1.442 78.660 1.00 86.88 907 ASP A N 1
ATOM 7043 C CA . ASP A 1 907 ? -54.447 -0.556 78.193 1.00 86.88 907 ASP A CA 1
ATOM 7044 C C . ASP A 1 907 ? -54.690 -0.135 76.732 1.00 86.88 907 ASP A C 1
ATOM 7046 O O . ASP A 1 907 ? -54.769 -0.958 75.813 1.00 86.88 907 ASP A O 1
ATOM 7050 N N . VAL A 1 908 ? -54.796 1.177 76.517 1.00 89.50 908 VAL A N 1
ATOM 7051 C CA . VAL A 1 908 ? -55.028 1.779 75.198 1.00 89.50 908 VAL A CA 1
ATOM 7052 C C . VAL A 1 908 ? -53.807 1.610 74.282 1.00 89.50 908 VAL A C 1
ATOM 7054 O O . VAL A 1 908 ? -53.978 1.474 73.067 1.00 89.50 908 VAL A O 1
ATOM 7057 N N . TYR A 1 909 ? -52.592 1.527 74.834 1.00 88.81 909 TYR A N 1
ATOM 7058 C CA . TYR A 1 909 ? -51.389 1.226 74.057 1.00 88.81 909 TYR A CA 1
ATOM 7059 C C . TYR A 1 909 ? -51.426 -0.215 73.529 1.00 88.81 909 TYR A C 1
ATOM 7061 O O . TYR A 1 909 ? -51.190 -0.447 72.346 1.00 88.81 909 TYR A O 1
ATOM 7069 N N . GLN A 1 910 ? -51.850 -1.190 74.344 1.00 88.44 910 GLN A N 1
ATOM 7070 C CA . GLN A 1 910 ? -52.035 -2.580 73.894 1.00 88.44 910 GLN A CA 1
ATOM 7071 C C . GLN A 1 910 ? -53.162 -2.744 72.865 1.00 88.44 910 GLN A C 1
ATOM 7073 O O . GLN A 1 910 ? -53.019 -3.541 71.935 1.00 88.44 910 GLN A O 1
ATOM 7078 N N . ILE A 1 911 ? -54.247 -1.967 72.965 1.00 90.19 911 ILE A N 1
ATOM 7079 C CA . ILE A 1 911 ? -55.263 -1.891 71.898 1.00 90.19 911 ILE A CA 1
ATOM 7080 C C . ILE A 1 911 ? -54.641 -1.338 70.609 1.00 90.19 911 ILE A C 1
ATOM 7082 O O . ILE A 1 911 ? -54.933 -1.838 69.523 1.00 90.19 911 ILE A O 1
ATOM 7086 N N . SER A 1 912 ? -53.746 -0.357 70.717 1.00 91.31 912 SER A N 1
ATOM 7087 C CA . SER A 1 912 ? -53.077 0.244 69.560 1.00 91.31 912 SER A CA 1
ATOM 7088 C C . SER A 1 912 ? -52.082 -0.719 68.904 1.00 91.31 912 SER A C 1
ATOM 7090 O O . SER A 1 912 ? -52.130 -0.905 67.690 1.00 91.31 912 SER A O 1
ATOM 7092 N N . LEU A 1 913 ? -51.285 -1.443 69.698 1.00 87.81 913 LEU A N 1
ATOM 7093 C CA . LEU A 1 913 ? -50.446 -2.560 69.239 1.00 87.81 913 LEU A CA 1
ATOM 7094 C C . LEU A 1 913 ? -51.258 -3.647 68.509 1.00 87.81 913 LEU A C 1
ATOM 7096 O O . LEU A 1 913 ? -50.784 -4.214 67.526 1.00 87.81 913 LEU A O 1
ATOM 7100 N N . ALA A 1 914 ? -52.474 -3.944 68.977 1.00 88.62 914 ALA A N 1
ATOM 7101 C CA . ALA A 1 914 ? -53.352 -4.946 68.372 1.00 88.62 914 ALA A CA 1
ATOM 7102 C C . ALA A 1 914 ? -54.011 -4.465 67.063 1.00 88.62 914 ALA A C 1
ATOM 7104 O O . ALA A 1 914 ? -54.125 -5.235 66.113 1.00 88.62 914 ALA A O 1
ATOM 7105 N N . ILE A 1 915 ? -54.444 -3.202 66.989 1.00 91.19 915 ILE A N 1
ATOM 7106 C CA . ILE A 1 915 ? -55.190 -2.673 65.835 1.00 91.19 915 ILE A CA 1
ATOM 7107 C C . ILE A 1 915 ? -54.271 -2.150 64.723 1.00 91.19 915 ILE A C 1
ATOM 7109 O O . ILE A 1 915 ? -54.564 -2.384 63.548 1.00 91.19 915 ILE A O 1
ATOM 7113 N N . CYS A 1 916 ? -53.139 -1.509 65.033 1.00 89.75 916 CYS A N 1
ATOM 7114 C CA . CYS A 1 916 ? -52.247 -0.986 63.991 1.00 89.75 916 CYS A CA 1
ATOM 7115 C C . CYS A 1 916 ? -51.614 -2.107 63.144 1.00 89.75 916 CYS A C 1
ATOM 7117 O O . CYS A 1 916 ? -51.450 -1.914 61.942 1.00 89.75 916 CYS A O 1
ATOM 7119 N N . LYS A 1 917 ? -51.389 -3.308 63.712 1.00 85.25 917 LYS A N 1
ATOM 7120 C CA . LYS A 1 917 ? -50.999 -4.532 62.970 1.00 85.25 917 LYS A CA 1
ATOM 7121 C C . LYS A 1 917 ? -52.023 -4.972 61.903 1.00 85.25 917 LYS A C 1
ATOM 7123 O O . LYS A 1 917 ? -51.668 -5.721 60.992 1.00 85.25 917 LYS A O 1
ATOM 7128 N N . LEU A 1 918 ? -53.285 -4.540 62.016 1.00 88.56 918 LEU A N 1
ATOM 7129 C CA . LEU A 1 918 ? -54.346 -4.795 61.031 1.00 88.56 918 LEU A CA 1
ATOM 7130 C C . LEU A 1 918 ? -54.471 -3.652 60.019 1.00 88.56 918 LEU A C 1
ATOM 7132 O O . LEU A 1 918 ? -54.763 -3.897 58.854 1.00 88.56 918 LEU A O 1
ATOM 7136 N N . LEU A 1 919 ? -54.273 -2.410 60.464 1.00 89.75 919 LEU A N 1
ATOM 7137 C CA . LEU A 1 919 ? -54.445 -1.215 59.637 1.00 89.75 919 LEU A CA 1
ATOM 7138 C C . LEU A 1 919 ? -53.265 -0.948 58.695 1.00 89.75 919 LEU A C 1
ATOM 7140 O O . LEU A 1 919 ? -53.488 -0.548 57.554 1.00 89.75 919 LEU A O 1
ATOM 7144 N N . ILE A 1 920 ? -52.034 -1.176 59.156 1.00 88.94 920 ILE A N 1
ATOM 7145 C CA . ILE A 1 920 ? -50.779 -0.789 58.493 1.00 88.94 920 ILE A CA 1
ATOM 7146 C C . ILE A 1 920 ? -49.913 -2.033 58.277 1.00 88.94 920 ILE A C 1
ATOM 7148 O O . ILE A 1 920 ? -49.973 -2.981 59.064 1.00 88.94 920 ILE A O 1
ATOM 7152 N N . ASP A 1 921 ? -49.133 -2.072 57.194 1.00 77.00 921 ASP A N 1
ATOM 7153 C CA . ASP A 1 921 ? -48.358 -3.276 56.863 1.00 77.00 921 ASP A CA 1
ATOM 7154 C C . ASP A 1 921 ? -47.055 -3.399 57.674 1.00 77.00 921 ASP A C 1
ATOM 7156 O O . ASP A 1 921 ? -46.684 -4.503 58.072 1.00 77.00 921 ASP A O 1
ATOM 7160 N N . ARG A 1 922 ? -46.428 -2.261 58.009 1.00 74.81 922 ARG A N 1
ATOM 7161 C CA . ARG A 1 922 ? -45.292 -2.138 58.943 1.00 74.81 922 ARG A CA 1
ATOM 7162 C C . ARG A 1 922 ? -45.499 -0.973 59.936 1.00 74.81 922 ARG A C 1
ATOM 7164 O O . ARG A 1 922 ? -44.886 0.075 59.761 1.00 74.81 922 ARG A O 1
ATOM 7171 N N . PRO A 1 923 ? -46.383 -1.110 60.942 1.00 80.19 923 PRO A N 1
ATOM 7172 C CA . PRO A 1 923 ? -46.607 -0.069 61.948 1.00 80.19 923 PRO A CA 1
ATOM 7173 C C . PRO A 1 923 ? -45.370 0.158 62.833 1.00 80.19 923 PRO A C 1
ATOM 7175 O O . PRO A 1 923 ? -44.871 -0.763 63.485 1.00 80.19 923 PRO A O 1
ATOM 7178 N N . THR A 1 924 ? -44.910 1.404 62.871 1.00 81.31 924 THR A N 1
ATOM 7179 C CA . THR A 1 924 ? -43.785 1.891 63.680 1.00 81.31 924 THR A CA 1
ATOM 7180 C C . THR A 1 924 ? -44.197 2.179 65.130 1.00 81.31 924 THR A C 1
ATOM 7182 O O . THR A 1 924 ? -45.381 2.219 65.471 1.00 81.31 924 THR A O 1
ATOM 7185 N N . GLN A 1 925 ? -43.221 2.463 66.003 1.00 80.06 925 GLN A N 1
ATOM 7186 C CA . GLN A 1 925 ? -43.506 2.925 67.368 1.00 80.06 925 GLN A CA 1
ATOM 7187 C C . GLN A 1 925 ? -44.336 4.222 67.388 1.00 80.06 925 GLN A C 1
ATOM 7189 O O . GLN A 1 925 ? -45.228 4.367 68.227 1.00 80.06 925 GLN A O 1
ATOM 7194 N N . GLN A 1 926 ? -44.094 5.131 66.438 1.00 84.56 926 GLN A N 1
ATOM 7195 C CA . GLN A 1 926 ? -44.839 6.383 66.320 1.00 84.56 926 GLN A CA 1
ATOM 7196 C C . GLN A 1 926 ? -46.303 6.141 65.929 1.00 84.56 926 GLN A C 1
ATOM 7198 O O . GLN A 1 926 ? -47.188 6.831 66.432 1.00 84.56 926 GLN A O 1
ATOM 7203 N N . ASP A 1 927 ? -46.575 5.129 65.104 1.00 86.12 927 ASP A N 1
ATOM 7204 C CA . ASP A 1 927 ? -47.930 4.773 64.669 1.00 86.12 927 ASP A CA 1
ATOM 7205 C C . ASP A 1 927 ? -48.769 4.209 65.826 1.00 86.12 927 ASP A C 1
ATOM 7207 O O . ASP A 1 927 ? -49.943 4.558 65.976 1.00 86.12 927 ASP A O 1
ATOM 7211 N N . TYR A 1 928 ? -48.164 3.398 66.705 1.00 88.94 928 TYR A N 1
ATOM 7212 C CA . TYR A 1 928 ? -48.830 2.919 67.922 1.00 88.94 928 TYR A CA 1
ATOM 7213 C C . TYR A 1 928 ? -49.156 4.071 68.888 1.00 88.94 928 TYR A C 1
ATOM 7215 O O . TYR A 1 928 ? -50.294 4.169 69.345 1.00 88.94 928 TYR A O 1
ATOM 7223 N N . LEU A 1 929 ? -48.197 4.965 69.163 1.00 89.31 929 LEU A N 1
ATOM 7224 C CA . LEU A 1 929 ? -48.374 6.112 70.072 1.00 89.31 929 LEU A CA 1
ATOM 7225 C C . LEU A 1 929 ? -49.354 7.164 69.513 1.00 89.31 929 LEU A C 1
ATOM 7227 O O . LEU A 1 929 ? -50.143 7.764 70.252 1.00 89.31 929 LEU A O 1
ATOM 7231 N N . THR A 1 930 ? -49.347 7.364 68.195 1.00 90.31 930 THR A N 1
ATOM 7232 C CA . THR A 1 930 ? -50.284 8.254 67.497 1.00 90.31 930 THR A CA 1
ATOM 7233 C C . THR A 1 930 ? -51.701 7.687 67.550 1.00 90.31 930 THR A C 1
ATOM 7235 O O . THR A 1 930 ? -52.634 8.415 67.897 1.00 90.31 930 THR A O 1
ATOM 7238 N N . PHE A 1 931 ? -51.891 6.385 67.299 1.00 92.62 931 PHE A N 1
ATOM 7239 C CA . PHE A 1 931 ? -53.215 5.769 67.418 1.00 92.62 931 PHE A CA 1
ATOM 7240 C C . PHE A 1 931 ? -53.714 5.715 68.869 1.00 92.62 931 PHE A C 1
ATOM 7242 O O . PHE A 1 931 ? -54.886 5.995 69.123 1.00 92.62 931 PHE A O 1
ATOM 7249 N N . GLU A 1 932 ? -52.827 5.481 69.837 1.00 92.62 932 GLU A N 1
ATOM 7250 C CA . GLU A 1 932 ? -53.149 5.574 71.262 1.00 92.62 932 GLU A CA 1
ATOM 7251 C C . GLU A 1 932 ? -53.629 6.986 71.634 1.00 92.62 932 GLU A C 1
ATOM 7253 O O . GLU A 1 932 ? -54.651 7.147 72.305 1.00 92.62 932 GLU A O 1
ATOM 7258 N N . THR A 1 933 ? -52.949 8.021 71.133 1.00 90.69 933 THR A N 1
ATOM 7259 C CA . THR A 1 933 ? -53.347 9.428 71.296 1.00 90.69 933 THR A CA 1
ATOM 7260 C C . THR A 1 933 ? -54.716 9.697 70.661 1.00 90.69 933 THR A C 1
ATOM 7262 O O . THR A 1 933 ? -55.580 10.319 71.290 1.00 90.69 933 THR A O 1
ATOM 7265 N N . PHE A 1 934 ? -54.969 9.165 69.459 1.00 91.12 934 PHE A N 1
ATOM 7266 C CA . PHE A 1 934 ? -56.284 9.208 68.814 1.00 91.12 934 PHE A CA 1
ATOM 7267 C C . PHE A 1 934 ? -57.373 8.455 69.588 1.00 91.12 934 PHE A C 1
ATOM 7269 O O . PHE A 1 934 ? -58.539 8.816 69.440 1.00 91.12 934 PHE A O 1
ATOM 7276 N N . LEU A 1 935 ? -57.046 7.443 70.396 1.00 90.44 935 LEU A N 1
ATOM 7277 C CA . LEU A 1 935 ? -58.006 6.712 71.230 1.00 90.44 935 LEU A CA 1
ATOM 7278 C C . LEU A 1 935 ? -58.221 7.357 72.611 1.00 90.44 935 LEU A C 1
ATOM 7280 O O . LEU A 1 935 ? -59.341 7.290 73.121 1.00 90.44 935 LEU A O 1
ATOM 7284 N N . LYS A 1 936 ? -57.201 7.990 73.205 1.00 90.25 936 LYS A N 1
ATOM 7285 C CA . LYS A 1 936 ? -57.282 8.650 74.523 1.00 90.25 936 LYS A CA 1
ATOM 7286 C C . LYS A 1 936 ? -58.027 9.990 74.489 1.00 90.25 936 LYS A C 1
ATOM 7288 O O . LYS A 1 936 ? -58.828 10.252 75.381 1.00 90.25 936 LYS A O 1
ATOM 7293 N N . LEU A 1 937 ? -57.775 10.836 73.487 1.00 90.81 937 LEU A N 1
ATOM 7294 C CA . LEU A 1 937 ? -58.303 12.208 73.444 1.00 90.81 937 LEU A CA 1
ATOM 7295 C C . LEU A 1 937 ? -59.779 12.287 73.013 1.00 90.81 937 LEU A C 1
ATOM 7297 O O . LEU A 1 937 ? -60.305 11.415 72.312 1.00 90.81 937 LEU A O 1
ATOM 7301 N N . ASN A 1 938 ? -60.459 13.380 73.347 1.00 88.06 938 ASN A N 1
ATOM 7302 C CA . ASN A 1 938 ? -61.765 13.720 72.782 1.00 88.06 938 ASN A CA 1
ATOM 7303 C C . ASN A 1 938 ? -61.630 14.459 71.425 1.00 88.06 938 ASN A C 1
ATOM 7305 O O . ASN A 1 938 ? -60.553 14.911 71.037 1.00 88.06 938 ASN A O 1
ATOM 7309 N N . LEU A 1 939 ? -62.722 14.566 70.656 1.00 86.31 939 LEU A N 1
ATOM 7310 C CA . LEU A 1 939 ? -62.673 15.165 69.310 1.00 86.31 939 LEU A CA 1
ATOM 7311 C C . LEU A 1 939 ? -62.309 16.663 69.320 1.00 86.31 939 LEU A C 1
ATOM 7313 O O . LEU A 1 939 ? -61.694 17.139 68.371 1.00 86.31 939 LEU A O 1
ATOM 7317 N N . TYR A 1 940 ? -62.655 17.413 70.369 1.00 85.62 940 TYR A N 1
ATOM 7318 C CA . TYR A 1 940 ? -62.320 18.836 70.475 1.00 85.62 940 TYR A CA 1
ATOM 7319 C C . TYR A 1 940 ? -60.838 19.058 70.811 1.00 85.62 940 TYR A C 1
ATOM 7321 O O . TYR A 1 940 ? -60.243 19.991 70.278 1.00 85.62 940 TYR A O 1
ATOM 7329 N N . GLU A 1 941 ? -60.236 18.176 71.613 1.00 87.50 941 GLU A N 1
ATOM 7330 C CA . GLU A 1 941 ? -58.787 18.144 71.882 1.00 87.50 941 GLU A CA 1
ATOM 7331 C C . GLU A 1 941 ? -57.978 17.769 70.636 1.00 87.50 941 GLU A C 1
ATOM 7333 O O . GLU A 1 941 ? -56.920 18.340 70.382 1.00 87.50 941 GLU A O 1
ATOM 7338 N N . LEU A 1 942 ? -58.480 16.839 69.820 1.00 87.31 942 LEU A N 1
ATOM 7339 C CA . LEU A 1 942 ? -57.874 16.539 68.522 1.00 87.31 942 LEU A CA 1
ATOM 7340 C C . LEU A 1 942 ? -57.976 17.741 67.571 1.00 87.31 942 LEU A C 1
ATOM 7342 O O . LEU A 1 942 ? -56.999 18.069 66.901 1.00 87.31 942 LEU A O 1
ATOM 7346 N N . ARG A 1 943 ? -59.111 18.454 67.566 1.00 84.25 943 ARG A N 1
ATOM 7347 C CA . ARG A 1 943 ? -59.284 19.682 66.774 1.00 84.25 943 ARG A CA 1
ATOM 7348 C C . ARG A 1 943 ? -58.309 20.789 67.184 1.00 84.25 943 ARG A C 1
ATOM 7350 O O . ARG A 1 943 ? -57.750 21.440 66.309 1.00 84.25 943 ARG A O 1
ATOM 7357 N N . SER A 1 944 ? -58.095 21.017 68.483 1.00 83.12 944 SER A N 1
ATOM 7358 C CA . SER A 1 944 ? -57.136 22.033 68.955 1.00 83.12 944 SER A CA 1
ATOM 7359 C C . SER A 1 944 ? -55.673 21.634 68.730 1.00 83.12 944 SER A C 1
ATOM 7361 O O . SER A 1 944 ? -54.820 22.512 68.659 1.00 83.12 944 SER A O 1
ATOM 7363 N N . ARG A 1 945 ? -55.391 20.338 68.539 1.00 85.81 945 ARG A N 1
ATOM 7364 C CA . ARG A 1 945 ? -54.097 19.811 68.069 1.00 85.81 945 ARG A CA 1
ATOM 7365 C C . ARG A 1 945 ? -53.969 19.745 66.535 1.00 85.81 945 ARG A C 1
ATOM 7367 O O . ARG A 1 945 ? -52.990 19.200 66.044 1.00 85.81 945 ARG A O 1
ATOM 7374 N N . GLY A 1 946 ? -54.927 20.299 65.784 1.00 80.69 946 GLY A N 1
ATOM 7375 C CA . GLY A 1 946 ? -54.864 20.455 64.323 1.00 80.69 946 GLY A CA 1
ATOM 7376 C C . GLY A 1 946 ? -55.517 19.348 63.483 1.00 80.69 946 GLY A C 1
ATOM 7377 O O . GLY A 1 946 ? -55.614 19.500 62.268 1.00 80.69 946 GLY A O 1
ATOM 7378 N N . TYR A 1 947 ? -56.013 18.262 64.085 1.00 85.19 947 TYR A N 1
ATOM 7379 C CA . TYR A 1 947 ? -56.576 17.133 63.333 1.00 85.19 947 TYR A CA 1
ATOM 7380 C C . TYR A 1 947 ? -57.968 17.432 62.744 1.00 85.19 947 TYR A C 1
ATOM 7382 O O . TYR A 1 947 ? -58.847 17.993 63.410 1.00 85.19 947 TYR A O 1
ATOM 7390 N N . ASN A 1 948 ? -58.213 16.983 61.507 1.00 80.62 948 ASN A N 1
ATOM 7391 C CA . ASN A 1 948 ? -59.454 17.249 60.766 1.00 80.62 948 ASN A CA 1
ATOM 7392 C C . ASN A 1 948 ? -60.641 16.372 61.224 1.00 80.62 948 ASN A C 1
ATOM 7394 O O . ASN A 1 948 ? -61.059 15.419 60.564 1.00 80.62 948 ASN A O 1
ATOM 7398 N N . VAL A 1 949 ? -61.223 16.723 62.371 1.00 84.69 949 VAL A N 1
ATOM 7399 C CA . VAL A 1 949 ? -62.366 16.014 62.974 1.00 84.69 949 VAL A CA 1
ATOM 7400 C C . VAL A 1 949 ? -63.745 16.491 62.497 1.00 84.69 949 VAL A C 1
ATOM 7402 O O . VAL A 1 949 ? -64.759 15.914 62.904 1.00 84.69 949 VAL A O 1
ATOM 7405 N N . GLU A 1 950 ? -63.837 17.537 61.665 1.00 76.88 950 GLU A N 1
ATOM 7406 C CA . GLU A 1 950 ? -65.118 18.205 61.369 1.00 76.88 950 GLU A CA 1
ATOM 7407 C C . GLU A 1 950 ? -66.188 17.254 60.832 1.00 76.88 950 GLU A C 1
ATOM 7409 O O . GLU A 1 950 ? -67.354 17.339 61.217 1.00 76.88 950 GLU A O 1
ATOM 7414 N N . ARG A 1 951 ? -65.797 16.320 59.961 1.00 75.12 951 ARG A N 1
ATOM 7415 C CA . ARG A 1 951 ? -66.716 15.348 59.358 1.00 75.12 951 ARG A CA 1
ATOM 7416 C C . ARG A 1 951 ? -67.368 14.433 60.402 1.00 75.12 951 ARG A C 1
ATOM 7418 O O . ARG A 1 951 ? -68.527 14.062 60.231 1.00 75.12 951 ARG A O 1
ATOM 7425 N N . ILE A 1 952 ? -66.650 14.105 61.477 1.00 78.25 952 ILE A N 1
ATOM 7426 C CA . ILE A 1 952 ? -67.146 13.270 62.582 1.00 78.25 952 ILE A CA 1
ATOM 7427 C C . ILE A 1 952 ? -68.021 14.108 63.524 1.00 78.25 952 ILE A C 1
ATOM 7429 O O . ILE A 1 952 ? -69.106 13.669 63.903 1.00 78.25 952 ILE A O 1
ATOM 7433 N N . LEU A 1 953 ? -67.611 15.344 63.833 1.00 77.62 953 LEU A N 1
ATOM 7434 C CA . LEU A 1 953 ? -68.415 16.274 64.637 1.00 77.62 953 LEU A CA 1
ATOM 7435 C C . LEU A 1 953 ? -69.759 16.609 63.966 1.00 77.62 953 LEU A C 1
ATOM 7437 O O . LEU A 1 953 ? -70.790 16.589 64.633 1.00 77.62 953 LEU A O 1
ATOM 7441 N N . ARG A 1 954 ? -69.780 16.850 62.646 1.00 75.88 954 ARG A N 1
ATOM 7442 C CA . ARG A 1 954 ? -71.024 17.081 61.887 1.00 75.88 954 ARG A CA 1
ATOM 7443 C C . ARG A 1 954 ? -71.934 15.847 61.875 1.00 75.88 954 ARG A C 1
ATOM 7445 O O . ARG A 1 954 ? -73.146 16.011 61.964 1.00 75.88 954 ARG A O 1
ATOM 7452 N N . ALA A 1 955 ? -71.371 14.637 61.805 1.00 71.06 955 ALA A N 1
ATOM 7453 C CA . ALA A 1 955 ? -72.146 13.398 61.890 1.00 71.06 955 ALA A CA 1
ATOM 7454 C C . ALA A 1 955 ? -72.809 13.243 63.270 1.00 71.06 955 ALA A C 1
ATOM 7456 O O . ALA A 1 955 ? -74.027 13.100 63.337 1.00 71.06 955 ALA A O 1
ATOM 7457 N N . LYS A 1 956 ? -72.044 13.391 64.362 1.00 69.19 956 LYS A N 1
ATOM 7458 C CA . LYS A 1 956 ? -72.585 13.338 65.733 1.00 69.19 956 LYS A CA 1
ATOM 7459 C C . LYS A 1 956 ? -73.604 14.443 66.015 1.00 69.19 956 LYS A C 1
ATOM 7461 O O . LYS A 1 956 ? -74.612 14.175 66.653 1.00 69.19 956 LYS A O 1
ATOM 7466 N N . ALA A 1 957 ? -73.405 15.655 65.495 1.00 70.31 957 ALA A N 1
ATOM 7467 C CA . ALA A 1 957 ? -74.378 16.740 65.634 1.00 70.31 957 ALA A CA 1
ATOM 7468 C C . ALA A 1 957 ? -75.687 16.482 64.857 1.00 70.31 957 ALA A C 1
ATOM 7470 O O . ALA A 1 957 ? -76.752 16.917 65.292 1.00 70.31 957 ALA A O 1
ATOM 7471 N N . ALA A 1 958 ? -75.636 15.777 63.721 1.00 67.69 958 ALA A N 1
ATOM 7472 C CA . ALA A 1 958 ? -76.836 15.345 63.003 1.00 67.69 958 ALA A CA 1
ATOM 7473 C C . ALA A 1 958 ? -77.553 14.202 63.742 1.00 67.69 958 ALA A C 1
ATOM 7475 O O . ALA A 1 958 ? -78.762 14.269 63.943 1.00 67.69 958 ALA A O 1
ATOM 7476 N N . GLU A 1 959 ? -76.805 13.201 64.206 1.00 66.12 959 GLU A N 1
ATOM 7477 C CA . GLU A 1 959 ? -77.309 12.064 64.985 1.00 66.12 959 GLU A CA 1
ATOM 7478 C C . GLU A 1 959 ? -77.951 12.514 66.309 1.00 66.12 959 GLU A C 1
ATOM 7480 O O . GLU A 1 959 ? -79.057 12.088 66.632 1.00 66.12 959 GLU A O 1
ATOM 7485 N N . GLN A 1 960 ? -77.334 13.466 67.020 1.00 59.50 960 GLN A N 1
ATOM 7486 C CA . GLN A 1 960 ? -77.914 14.091 68.213 1.00 59.50 960 GLN A CA 1
ATOM 7487 C C . GLN A 1 960 ? -79.203 14.858 67.906 1.00 59.50 960 GLN A C 1
ATOM 7489 O O . GLN A 1 960 ? -80.165 14.702 68.647 1.00 59.50 960 GLN A O 1
ATOM 7494 N N . ARG A 1 961 ? -79.273 15.626 66.807 1.00 64.75 961 ARG A N 1
ATOM 7495 C CA . ARG A 1 961 ? -80.518 16.314 66.404 1.00 64.75 961 ARG A CA 1
ATOM 7496 C C . ARG A 1 961 ? -81.642 15.341 66.052 1.00 64.75 961 ARG A C 1
ATOM 7498 O O . ARG A 1 961 ? -82.793 15.636 66.349 1.00 64.75 961 ARG A O 1
ATOM 7505 N N . ILE A 1 962 ? -81.324 14.201 65.437 1.00 62.50 962 ILE A N 1
ATOM 7506 C CA . ILE A 1 962 ? -82.306 13.153 65.124 1.00 62.50 962 ILE A CA 1
ATOM 7507 C C . ILE A 1 962 ? -82.788 12.488 66.421 1.00 62.50 962 ILE A C 1
ATOM 7509 O O . ILE A 1 962 ? -83.990 12.430 66.660 1.00 62.50 962 ILE A O 1
ATOM 7513 N N . ALA A 1 963 ? -81.874 12.092 67.312 1.00 60.66 963 ALA A N 1
ATOM 7514 C CA . ALA A 1 963 ? -82.222 11.512 68.610 1.00 60.66 963 ALA A CA 1
ATOM 7515 C C . ALA A 1 963 ? -83.000 12.489 69.517 1.00 60.66 963 ALA A C 1
ATOM 7517 O O . ALA A 1 963 ? -83.898 12.076 70.246 1.00 60.66 963 ALA A O 1
ATOM 7518 N N . GLU A 1 964 ? -82.693 13.787 69.459 1.00 56.03 964 GLU A N 1
ATOM 7519 C CA . GLU A 1 964 ? -83.429 14.842 70.160 1.00 56.03 964 GLU A CA 1
ATOM 7520 C C . GLU A 1 964 ? -84.817 15.070 69.542 1.00 56.03 964 GLU A C 1
ATOM 7522 O O . GLU A 1 964 ? -85.790 15.191 70.283 1.00 56.03 964 GLU A O 1
ATOM 7527 N N . GLN A 1 965 ? -84.948 15.035 68.209 1.00 57.25 965 GLN A N 1
ATOM 7528 C CA . GLN A 1 965 ? -86.251 15.051 67.535 1.00 57.25 965 GLN A CA 1
ATOM 7529 C C . GLN A 1 965 ? -87.099 13.822 67.879 1.00 57.25 965 GLN A C 1
ATOM 7531 O O . GLN A 1 965 ? -88.287 13.979 68.138 1.00 57.25 965 GLN A O 1
ATOM 7536 N N . ASP A 1 966 ? -86.532 12.618 67.915 1.00 59.19 966 ASP A N 1
ATOM 7537 C CA . ASP A 1 966 ? -87.293 11.397 68.204 1.00 59.19 966 ASP A CA 1
ATOM 7538 C C . ASP A 1 966 ? -87.655 11.279 69.693 1.00 59.19 966 ASP A C 1
ATOM 7540 O O . ASP A 1 966 ? -88.794 10.942 70.019 1.00 59.19 966 ASP A O 1
ATOM 7544 N N . ARG A 1 967 ? -86.763 11.687 70.607 1.00 56.12 967 ARG A N 1
ATOM 7545 C CA . ARG A 1 967 ? -87.093 11.833 72.037 1.00 56.12 967 ARG A CA 1
ATOM 7546 C C . ARG A 1 967 ? -88.165 12.902 72.267 1.00 56.12 967 ARG A C 1
ATOM 7548 O O . ARG A 1 967 ? -89.024 12.740 73.131 1.00 56.12 967 ARG A O 1
ATOM 7555 N N . ARG A 1 968 ? -88.146 13.981 71.480 1.00 56.28 968 ARG A N 1
ATOM 7556 C CA . ARG A 1 968 ? -89.181 15.017 71.503 1.00 56.28 968 ARG A CA 1
ATOM 7557 C C . ARG A 1 968 ? -90.513 14.518 70.935 1.00 56.28 968 ARG A C 1
ATOM 7559 O O . ARG A 1 968 ? -91.531 14.808 71.546 1.00 56.28 968 ARG A O 1
ATOM 7566 N N . LYS A 1 969 ? -90.526 13.713 69.864 1.00 66.69 969 LYS A N 1
ATOM 7567 C CA . LYS A 1 969 ? -91.744 13.038 69.370 1.00 66.69 969 LYS A CA 1
ATOM 7568 C C . LYS A 1 969 ? -92.331 12.084 70.409 1.00 66.69 969 LYS A C 1
ATOM 7570 O O . LYS A 1 969 ? -93.546 12.056 70.558 1.00 66.69 969 LYS A O 1
ATOM 7575 N N . GLN A 1 970 ? -91.497 11.336 71.139 1.00 60.56 970 GLN A N 1
ATOM 7576 C CA . GLN A 1 970 ? -91.969 10.491 72.244 1.00 60.56 970 GLN A CA 1
ATOM 7577 C C . GLN A 1 970 ? -92.677 11.338 73.311 1.00 60.56 970 GLN A C 1
ATOM 7579 O O . GLN A 1 970 ? -93.846 11.086 73.596 1.00 60.56 970 GLN A O 1
ATOM 7584 N N . LEU A 1 971 ? -92.037 12.408 73.794 1.00 57.78 971 LEU A N 1
ATOM 7585 C CA . LEU A 1 971 ? -92.640 13.332 74.765 1.00 57.78 971 LEU A CA 1
ATOM 7586 C C . LEU A 1 971 ? -93.896 14.045 74.226 1.00 57.78 971 LEU A C 1
ATOM 7588 O O . LEU A 1 971 ? -94.850 14.242 74.972 1.00 57.78 971 LEU A O 1
ATOM 7592 N N . GLU A 1 972 ? -93.932 14.417 72.945 1.00 64.44 972 GLU A N 1
ATOM 7593 C CA . GLU A 1 972 ? -95.116 15.012 72.306 1.00 64.44 972 GLU A CA 1
ATOM 7594 C C . GLU A 1 972 ? -96.257 13.981 72.161 1.00 64.44 972 GLU A C 1
ATOM 7596 O O . GLU A 1 972 ? -97.418 14.348 72.337 1.00 64.44 972 GLU A O 1
ATOM 7601 N N . SER A 1 973 ? -95.955 12.690 71.956 1.00 65.12 973 SER A N 1
ATOM 7602 C CA . SER A 1 973 ? -96.956 11.609 71.943 1.00 65.12 973 SER A CA 1
ATOM 7603 C C . SER A 1 973 ? -97.495 11.258 73.339 1.00 65.12 973 SER A C 1
ATOM 7605 O O . SER A 1 973 ? -98.702 11.078 73.494 1.00 65.12 973 SER A O 1
ATOM 7607 N N . GLU A 1 974 ? -96.648 11.264 74.377 1.00 59.19 974 GLU A N 1
ATOM 7608 C CA . GLU A 1 974 ? -97.095 11.149 75.774 1.00 59.19 974 GLU A CA 1
ATOM 7609 C C . GLU A 1 974 ? -97.967 12.354 76.164 1.00 59.19 974 GLU A C 1
ATOM 7611 O O . GLU A 1 974 ? -99.036 12.187 76.749 1.00 59.19 974 GLU A O 1
ATOM 7616 N N . GLN A 1 975 ? -97.581 13.576 75.775 1.00 56.69 975 GLN A N 1
ATOM 7617 C CA . GLN A 1 975 ? -98.384 14.779 76.027 1.00 56.69 975 GLN A CA 1
ATOM 7618 C C . GLN A 1 975 ? -99.714 14.806 75.261 1.00 56.69 975 GLN A C 1
ATOM 7620 O O . GLN A 1 975 ? -100.660 15.428 75.743 1.00 56.69 975 GLN A O 1
ATOM 7625 N N . GLN A 1 976 ? -99.822 14.149 74.103 1.00 67.25 976 GLN A N 1
ATOM 7626 C CA . GLN A 1 976 ? -101.105 13.979 73.413 1.00 67.25 976 GLN A CA 1
ATOM 7627 C C . GLN A 1 976 ? -102.021 13.012 74.174 1.00 67.25 976 GLN A C 1
ATOM 7629 O O . GLN A 1 976 ? -103.157 13.381 74.461 1.00 67.25 976 GLN A O 1
ATOM 7634 N N . GLN A 1 977 ? -101.515 11.858 74.622 1.00 63.22 977 GLN A N 1
ATOM 7635 C CA . GLN A 1 977 ? -102.294 10.922 75.449 1.00 63.22 977 GLN A CA 1
ATOM 7636 C C . GLN A 1 977 ? -102.733 11.548 76.787 1.00 63.22 977 GLN A C 1
ATOM 7638 O O . GLN A 1 977 ? -103.874 11.369 77.214 1.00 63.22 977 GLN A O 1
ATOM 7643 N N . ILE A 1 978 ? -101.867 12.345 77.422 1.00 60.12 978 ILE A N 1
ATOM 7644 C CA . ILE A 1 978 ? -102.203 13.095 78.644 1.00 60.12 978 ILE A CA 1
ATOM 7645 C C . ILE A 1 978 ? -103.275 14.164 78.367 1.00 60.12 978 ILE A C 1
ATOM 7647 O O . ILE A 1 978 ? -104.160 14.358 79.197 1.00 60.12 978 ILE A O 1
ATOM 7651 N N . LYS A 1 979 ? -103.255 14.832 77.205 1.00 60.72 979 LYS A N 1
ATOM 7652 C CA . LYS A 1 979 ? -104.299 15.802 76.828 1.00 60.72 979 LYS A CA 1
ATOM 7653 C C . LYS A 1 979 ? -105.646 15.150 76.538 1.00 60.72 979 LYS A C 1
ATOM 7655 O O . LYS A 1 979 ? -106.656 15.670 76.996 1.00 60.72 979 LYS A O 1
ATOM 7660 N N . GLU A 1 980 ? -105.673 14.010 75.852 1.00 65.94 980 GLU A N 1
ATOM 7661 C CA . GLU A 1 980 ? -106.918 13.262 75.623 1.00 65.94 980 GLU A CA 1
ATOM 7662 C C . GLU A 1 980 ? -107.537 12.779 76.950 1.00 65.94 980 GLU A C 1
ATOM 7664 O O . GLU A 1 980 ? -108.757 12.831 77.117 1.00 65.94 980 GLU A O 1
ATOM 7669 N N . GLN A 1 981 ? -106.711 12.408 77.939 1.00 59.03 981 GLN A N 1
ATOM 7670 C CA . GLN A 1 981 ? -107.175 12.135 79.306 1.00 59.03 981 GLN A CA 1
ATOM 7671 C C . GLN A 1 981 ? -107.635 13.405 80.048 1.00 59.03 981 GLN A C 1
ATOM 7673 O O . GLN A 1 981 ? -108.683 13.384 80.698 1.00 59.03 981 GLN A O 1
ATOM 7678 N N . GLU A 1 982 ? -106.915 14.529 79.941 1.00 55.59 982 GLU A N 1
ATOM 7679 C CA . GLU A 1 982 ? -107.337 15.798 80.550 1.00 55.59 982 GLU A CA 1
ATOM 7680 C C . GLU A 1 982 ? -108.651 16.334 79.965 1.00 55.59 982 GLU A C 1
ATOM 7682 O O . GLU A 1 982 ? -109.447 16.904 80.709 1.00 55.59 982 GLU A O 1
ATOM 7687 N N . GLU A 1 983 ? -108.898 16.194 78.663 1.00 58.47 983 GLU A N 1
ATOM 7688 C CA . GLU A 1 983 ? -110.128 16.685 78.028 1.00 58.47 983 GLU A CA 1
ATOM 7689 C C . GLU A 1 983 ? -111.349 15.847 78.427 1.00 58.47 983 GLU A C 1
ATOM 7691 O O . GLU A 1 983 ? -112.423 16.411 78.648 1.00 58.47 983 GLU A O 1
ATOM 7696 N N . GLN A 1 984 ? -111.180 14.538 78.650 1.00 56.69 984 GLN A N 1
ATOM 7697 C CA . GLN A 1 984 ? -112.211 13.696 79.270 1.00 56.69 984 GLN A CA 1
ATOM 7698 C C . GLN A 1 984 ? -112.453 14.084 80.741 1.00 56.69 984 GLN A C 1
ATOM 7700 O O . GLN A 1 984 ? -113.602 14.201 81.167 1.00 56.69 984 GLN A O 1
ATOM 7705 N N . TRP A 1 985 ? -111.393 14.372 81.506 1.00 51.94 985 TRP A N 1
ATOM 7706 C CA . TRP A 1 985 ? -111.492 14.824 82.903 1.00 51.94 985 TRP A CA 1
ATOM 7707 C C . TRP A 1 985 ? -112.161 16.208 83.042 1.00 51.94 985 TRP A C 1
ATOM 7709 O O . TRP A 1 985 ? -112.950 16.445 83.960 1.00 51.94 985 TRP A O 1
ATOM 7719 N N . LYS A 1 986 ? -111.895 17.130 82.108 1.00 46.91 986 LYS A N 1
ATOM 7720 C CA . LYS A 1 986 ? -112.384 18.522 82.137 1.00 46.91 986 LYS A CA 1
ATOM 7721 C C . LYS A 1 986 ? -113.867 18.687 81.796 1.00 46.91 986 LYS A C 1
ATOM 7723 O O . LYS A 1 986 ? -114.421 19.740 82.103 1.00 46.91 986 LYS A O 1
ATOM 7728 N N . GLN A 1 987 ? -114.538 17.681 81.231 1.00 50.75 987 GLN A N 1
ATOM 7729 C CA . GLN A 1 987 ? -115.987 17.754 80.990 1.00 50.75 987 GLN A CA 1
ATOM 7730 C C . GLN A 1 987 ? -116.839 17.530 82.256 1.00 50.75 987 GLN A C 1
ATOM 7732 O O . GLN A 1 987 ? -118.025 17.861 82.245 1.00 50.75 987 GLN A O 1
ATOM 7737 N N . GLN A 1 988 ? -116.272 17.002 83.352 1.00 47.38 988 GLN A N 1
ATOM 7738 C CA . GLN A 1 988 ? -117.071 16.473 84.468 1.00 47.38 988 GLN A CA 1
ATOM 7739 C C . GLN A 1 988 ? -117.247 17.401 85.691 1.00 47.38 988 GLN A C 1
ATOM 7741 O O . GLN A 1 988 ? -118.010 17.042 86.585 1.00 47.38 988 GLN A O 1
ATOM 7746 N N . ASN A 1 989 ? -116.609 18.581 85.782 1.00 40.66 989 ASN A N 1
ATOM 7747 C CA . ASN A 1 989 ? -116.777 19.451 86.965 1.00 40.66 989 ASN A CA 1
ATOM 7748 C C . ASN A 1 989 ? -116.695 20.967 86.717 1.00 40.66 989 ASN A C 1
ATOM 7750 O O . ASN A 1 989 ? -116.026 21.441 85.802 1.00 40.66 989 ASN A O 1
ATOM 7754 N N . GLN A 1 990 ? -117.442 21.721 87.531 1.00 32.94 990 GLN A N 1
ATOM 7755 C CA . GLN A 1 990 ? -117.854 23.116 87.300 1.00 32.94 990 GLN A CA 1
ATOM 7756 C C . GLN A 1 990 ? -118.114 23.804 88.681 1.00 32.94 990 GLN A C 1
ATOM 7758 O O . GLN A 1 990 ? -118.178 23.100 89.683 1.00 32.94 990 GLN A O 1
ATOM 7763 N N . ILE A 1 991 ? -118.283 25.126 88.876 1.00 32.03 991 ILE A N 1
ATOM 7764 C CA . ILE A 1 991 ? -118.390 26.277 87.958 1.00 32.03 991 ILE A CA 1
ATOM 7765 C C . ILE A 1 991 ? -118.069 27.607 88.714 1.00 32.03 991 ILE A C 1
ATOM 7767 O O . ILE A 1 991 ? -118.552 27.759 89.828 1.00 32.03 991 ILE A O 1
ATOM 7771 N N . VAL A 1 992 ? -117.378 28.592 88.085 1.00 30.86 992 VAL A N 1
ATOM 7772 C CA . VAL A 1 992 ? -117.523 30.078 88.322 1.00 30.86 992 VAL A CA 1
ATOM 7773 C C . VAL A 1 992 ? -117.077 30.670 89.712 1.00 30.86 992 VAL A C 1
ATOM 7775 O O . VAL A 1 992 ? -117.177 29.986 90.721 1.00 30.86 992 VAL A O 1
ATOM 7778 N N . PRO A 1 993 ? -116.650 31.960 89.870 1.00 41.75 993 PRO A N 1
ATOM 7779 C CA . PRO A 1 993 ? -115.877 32.865 88.984 1.00 41.75 993 PRO A CA 1
ATOM 7780 C C . PRO A 1 993 ? -114.924 33.893 89.719 1.00 41.75 993 PRO A C 1
ATOM 7782 O O . PRO A 1 993 ? -114.715 33.831 90.924 1.00 41.75 993 PRO A O 1
ATOM 7785 N N . VAL A 1 994 ? -114.499 34.948 88.988 1.00 28.53 994 VAL A N 1
ATOM 7786 C CA . VAL A 1 994 ? -114.151 36.331 89.450 1.00 28.53 994 VAL A CA 1
ATOM 7787 C C . VAL A 1 994 ? -112.732 36.639 90.002 1.00 28.53 994 VAL A C 1
ATOM 7789 O O . VAL A 1 994 ? -111.999 35.798 90.503 1.00 28.53 994 VAL A O 1
ATOM 7792 N N . THR A 1 995 ? -112.328 37.899 89.776 1.00 26.50 995 THR A N 1
ATOM 7793 C CA . THR A 1 995 ? -110.995 38.547 89.873 1.00 26.50 995 THR A CA 1
ATOM 7794 C C . THR A 1 995 ? -111.182 39.988 90.448 1.00 26.50 995 THR A C 1
ATOM 7796 O O . THR A 1 995 ? -112.282 40.250 90.938 1.00 26.50 995 THR A O 1
ATOM 7799 N N . PRO A 1 996 ? -110.289 41.012 90.326 1.00 43.47 996 PRO A N 1
ATOM 7800 C CA . PRO A 1 996 ? -108.811 41.123 90.250 1.00 43.47 996 PRO A CA 1
ATOM 7801 C C . PRO A 1 996 ? -108.215 42.205 91.228 1.00 43.47 996 PRO A C 1
ATOM 7803 O O . PRO A 1 996 ? -108.950 42.851 91.966 1.00 43.47 996 PRO A O 1
ATOM 7806 N N . ARG A 1 997 ? -106.906 42.532 91.071 1.00 25.86 997 ARG A N 1
ATOM 7807 C CA . ARG A 1 997 ? -106.137 43.721 91.582 1.00 25.86 997 ARG A CA 1
ATOM 7808 C C . ARG A 1 997 ? -105.627 43.644 93.044 1.00 25.86 997 ARG A C 1
ATOM 7810 O O . ARG A 1 997 ? -106.348 43.183 93.910 1.00 25.86 997 ARG A O 1
ATOM 7817 N N . GLY A 1 998 ? -104.426 44.141 93.393 1.00 27.44 998 GLY A N 1
ATOM 7818 C CA . GLY A 1 998 ? -103.294 44.648 92.580 1.00 27.44 998 GLY A CA 1
ATOM 7819 C C . GLY A 1 998 ? -102.276 45.508 93.379 1.00 27.44 998 GLY A C 1
ATOM 7820 O O . GLY A 1 998 ? -102.632 45.990 94.447 1.00 27.44 998 GLY A O 1
ATOM 7821 N N . ARG A 1 999 ? -101.078 45.771 92.798 1.00 26.88 999 ARG A N 1
ATOM 7822 C CA . ARG A 1 999 ? -99.917 46.564 93.332 1.00 26.88 999 ARG A CA 1
ATOM 7823 C C . ARG A 1 999 ? -99.093 45.857 94.450 1.00 26.88 999 ARG A C 1
ATOM 7825 O O . ARG A 1 999 ? -99.634 44.992 95.119 1.00 26.88 999 ARG A O 1
ATOM 7832 N N . GLU A 1 1000 ? -97.786 46.110 94.667 1.00 27.55 1000 GLU A N 1
ATOM 7833 C CA . GLU A 1 1000 ? -96.844 47.070 94.041 1.00 27.55 1000 GLU A CA 1
ATOM 7834 C C . GLU A 1 1000 ? -95.347 46.618 94.016 1.00 27.55 1000 GLU A C 1
ATOM 7836 O O . GLU A 1 1000 ? -94.953 45.711 94.734 1.00 27.55 1000 GLU A O 1
ATOM 7841 N N . ASN A 1 1001 ? -94.573 47.306 93.154 1.00 31.33 1001 ASN A N 1
ATOM 7842 C CA . ASN A 1 1001 ? -93.110 47.500 92.922 1.00 31.33 1001 ASN A CA 1
ATOM 7843 C C . ASN A 1 1001 ? -92.064 47.175 94.053 1.00 31.33 1001 ASN A C 1
ATOM 7845 O O . ASN A 1 1001 ? -92.434 46.993 95.201 1.00 31.33 1001 ASN A O 1
ATOM 7849 N N . ILE A 1 1002 ? -90.720 47.129 93.854 1.00 32.50 1002 ILE A N 1
ATOM 7850 C CA . ILE A 1 1002 ? -89.786 48.036 93.118 1.00 32.50 1002 ILE A CA 1
ATOM 7851 C C . ILE A 1 1002 ? -88.481 47.345 92.610 1.00 32.50 1002 ILE A C 1
ATOM 7853 O O . ILE A 1 1002 ? -87.782 46.730 93.401 1.00 32.50 1002 ILE A O 1
ATOM 7857 N N . ARG A 1 1003 ? -88.156 47.570 91.311 1.00 37.41 1003 ARG A N 1
ATOM 7858 C CA . ARG A 1 1003 ? -86.870 47.912 90.593 1.00 37.41 1003 ARG A CA 1
ATOM 7859 C C . ARG A 1 1003 ? -85.495 47.409 91.118 1.00 37.41 1003 ARG A C 1
ATOM 7861 O O . ARG A 1 1003 ? -85.284 47.284 92.311 1.00 37.41 1003 ARG A O 1
ATOM 7868 N N . LYS A 1 1004 ? -84.461 47.188 90.283 1.00 30.83 1004 LYS A N 1
ATOM 7869 C CA . LYS A 1 1004 ? -83.863 48.022 89.196 1.00 30.83 1004 LYS A CA 1
ATOM 7870 C C . LYS A 1 1004 ? -83.245 47.139 88.083 1.00 30.83 1004 LYS A C 1
ATOM 7872 O O . LYS A 1 1004 ? -82.657 46.126 88.432 1.00 30.83 1004 LYS A O 1
ATOM 7877 N N . SER A 1 1005 ? -83.435 47.341 86.767 1.00 31.64 1005 SER A N 1
ATOM 7878 C CA . SER A 1 1005 ? -83.301 48.510 85.846 1.00 31.64 1005 SER A CA 1
ATOM 7879 C C . SER A 1 1005 ? -81.919 48.577 85.177 1.00 31.64 1005 SER A C 1
ATOM 7881 O O . SER A 1 1005 ? -80.934 48.447 85.895 1.00 31.64 1005 SER A O 1
ATOM 7883 N N . GLU A 1 1006 ? -81.717 48.919 83.898 1.00 30.45 1006 GLU A N 1
ATOM 7884 C CA . GLU A 1 1006 ? -82.519 49.070 82.649 1.00 30.45 1006 GLU A CA 1
ATOM 7885 C C . GLU A 1 1006 ? -81.472 49.446 81.551 1.00 30.45 1006 GLU A C 1
ATOM 7887 O O . GLU A 1 1006 ? -80.448 50.025 81.907 1.00 30.45 1006 GLU A O 1
ATOM 7892 N N . ALA A 1 1007 ? -81.556 49.203 80.234 1.00 29.36 1007 ALA A N 1
ATOM 7893 C CA . ALA A 1 1007 ? -82.475 48.518 79.301 1.00 29.36 1007 ALA A CA 1
ATOM 7894 C C . ALA A 1 1007 ? -81.601 48.020 78.087 1.00 29.36 1007 ALA A C 1
ATOM 7896 O O . ALA A 1 1007 ? -80.401 47.856 78.283 1.00 29.36 1007 ALA A O 1
ATOM 7897 N N . SER A 1 1008 ? -82.000 47.738 76.831 1.00 24.95 1008 SER A N 1
ATOM 7898 C CA . SER A 1 1008 ? -83.261 47.824 76.063 1.00 24.95 1008 SER A CA 1
ATOM 7899 C C . SER A 1 1008 ? -83.227 46.892 74.819 1.00 24.95 1008 SER A C 1
ATOM 7901 O O . SER A 1 1008 ? -82.202 46.295 74.507 1.00 24.95 1008 SER A O 1
ATOM 7903 N N . MET A 1 1009 ? -84.342 46.833 74.082 1.00 26.03 1009 MET A N 1
ATOM 7904 C CA . MET A 1 1009 ? -84.545 46.318 72.704 1.00 26.03 1009 MET A CA 1
ATOM 7905 C C . MET A 1 1009 ? -85.336 47.412 71.921 1.00 26.03 1009 MET A C 1
ATOM 7907 O O . MET A 1 1009 ? -85.274 48.567 72.359 1.00 26.03 1009 MET A O 1
ATOM 7911 N N . PRO A 1 1010 ? -86.238 47.119 70.952 1.00 45.88 1010 PRO A N 1
ATOM 7912 C CA . PRO A 1 1010 ? -86.182 46.363 69.676 1.00 45.88 1010 PRO A CA 1
ATOM 7913 C C . PRO A 1 1010 ? -86.223 47.359 68.465 1.00 45.88 1010 PRO A C 1
ATOM 7915 O O . PRO A 1 1010 ? -86.077 48.555 68.677 1.00 45.88 1010 PRO A O 1
ATOM 7918 N N . GLY A 1 1011 ? -86.387 47.038 67.169 1.00 30.53 1011 GLY A N 1
ATOM 7919 C CA . GLY A 1 1011 ? -86.766 45.813 66.437 1.00 30.53 1011 GLY A CA 1
ATOM 7920 C C . GLY A 1 1011 ? -88.190 45.898 65.837 1.00 30.53 1011 GLY A C 1
ATOM 7921 O O . GLY A 1 1011 ? -89.148 46.008 66.596 1.00 30.53 1011 GLY A O 1
ATOM 7922 N N . ALA A 1 1012 ? -88.352 45.831 64.503 1.00 25.45 1012 ALA A N 1
ATOM 7923 C CA . ALA A 1 1012 ? -89.663 45.801 63.821 1.00 25.45 1012 ALA A CA 1
ATOM 7924 C C . ALA A 1 1012 ? -89.604 45.180 62.402 1.00 25.45 1012 ALA A C 1
ATOM 7926 O O . ALA A 1 1012 ? -88.537 45.090 61.800 1.00 25.45 1012 ALA A O 1
ATOM 7927 N N . PHE A 1 1013 ? -90.763 44.736 61.901 1.00 28.30 1013 PHE A N 1
ATOM 7928 C CA . PHE A 1 1013 ? -90.959 44.003 60.639 1.00 28.30 1013 PHE A CA 1
ATOM 7929 C C . PHE A 1 1013 ? -90.914 44.914 59.396 1.00 28.30 1013 PHE A C 1
ATOM 7931 O O . PHE A 1 1013 ? -91.233 46.096 59.486 1.00 28.30 1013 PHE A O 1
ATOM 7938 N N . GLY A 1 1014 ? -90.553 44.349 58.236 1.00 29.55 1014 GLY A N 1
ATOM 7939 C CA . GLY A 1 1014 ? -90.561 45.042 56.937 1.00 29.55 1014 GLY A CA 1
ATOM 7940 C C . GLY A 1 1014 ? -91.701 44.610 56.005 1.00 29.55 1014 GLY A C 1
ATOM 7941 O O . GLY A 1 1014 ? -92.594 43.867 56.410 1.00 29.55 1014 GLY A O 1
ATOM 7942 N N . SER A 1 1015 ? -91.625 45.046 54.745 1.00 25.64 1015 SER A N 1
ATOM 7943 C CA . SER A 1 1015 ? -92.532 44.669 53.652 1.00 25.64 1015 SER A CA 1
ATOM 7944 C C . SER A 1 1015 ? -91.888 44.927 52.280 1.00 25.64 1015 SER A C 1
ATOM 7946 O O . SER A 1 1015 ? -91.309 45.989 52.080 1.00 25.64 1015 SER A O 1
ATOM 7948 N N . ASP A 1 1016 ? -92.015 43.943 51.388 1.00 27.00 1016 ASP A N 1
ATOM 7949 C CA . ASP A 1 1016 ? -92.186 43.978 49.922 1.00 27.00 1016 ASP A CA 1
ATOM 7950 C C . ASP A 1 1016 ? -91.353 44.900 48.994 1.00 27.00 1016 ASP A C 1
ATOM 7952 O O . ASP A 1 1016 ? -91.161 46.095 49.195 1.00 27.00 1016 ASP A O 1
ATOM 7956 N N . SER A 1 1017 ? -90.897 44.290 47.891 1.00 30.64 1017 SER A N 1
ATOM 7957 C CA . SER A 1 1017 ? -90.244 44.913 46.718 1.00 30.64 1017 SER A CA 1
ATOM 7958 C C . SER A 1 1017 ? -91.287 45.485 45.725 1.00 30.64 1017 SER A C 1
ATOM 7960 O O . SER A 1 1017 ? -92.477 45.240 45.937 1.00 30.64 1017 SER A O 1
ATOM 7962 N N . PRO A 1 1018 ? -90.908 46.202 44.635 1.00 40.38 1018 PRO A N 1
ATOM 7963 C CA . PRO A 1 1018 ? -90.426 45.507 43.418 1.00 40.38 1018 PRO A CA 1
ATOM 7964 C C . PRO A 1 1018 ? -89.461 46.298 42.483 1.00 40.38 1018 PRO A C 1
ATOM 7966 O O . PRO A 1 1018 ? -89.256 47.489 42.665 1.00 40.38 1018 PRO A O 1
ATOM 7969 N N . GLU A 1 1019 ? -88.952 45.596 41.449 1.00 26.20 1019 GLU A N 1
ATOM 7970 C CA . GLU A 1 1019 ? -88.648 46.063 40.063 1.00 26.20 1019 GLU A CA 1
ATOM 7971 C C . GLU A 1 1019 ? -87.676 47.250 39.791 1.00 26.20 1019 GLU A C 1
ATOM 7973 O O . GLU A 1 1019 ? -87.510 48.156 40.593 1.00 26.20 1019 GLU A O 1
ATOM 7978 N N . ASN A 1 1020 ? -86.970 47.349 38.651 1.00 27.64 1020 ASN A N 1
ATOM 7979 C CA . ASN A 1 1020 ? -86.806 46.502 37.446 1.00 27.64 1020 ASN A CA 1
ATOM 7980 C C . ASN A 1 1020 ? -85.305 46.559 37.017 1.00 27.64 1020 ASN A C 1
ATOM 7982 O O . ASN A 1 1020 ? -84.637 47.544 37.316 1.00 27.64 1020 ASN A O 1
ATOM 7986 N N . SER A 1 1021 ? -84.668 45.473 36.545 1.00 31.03 1021 SER A N 1
ATOM 7987 C CA . SER A 1 1021 ? -84.462 45.071 35.120 1.00 31.03 1021 SER A CA 1
ATOM 7988 C C . SER A 1 1021 ? -83.778 46.131 34.231 1.00 31.03 1021 SER A C 1
ATOM 7990 O O . SER A 1 1021 ? -84.111 47.304 34.389 1.00 31.03 1021 SER A O 1
ATOM 7992 N N . PRO A 1 1022 ? -82.879 45.785 33.271 1.00 37.97 1022 PRO A N 1
ATOM 7993 C CA . PRO A 1 1022 ? -82.634 44.482 32.597 1.00 37.97 1022 PRO A CA 1
ATOM 7994 C C . PRO A 1 1022 ? -81.174 43.950 32.781 1.00 37.97 1022 PRO A C 1
ATOM 7996 O O . PRO A 1 1022 ? -80.373 44.620 33.423 1.00 37.97 1022 PRO A O 1
ATOM 7999 N N . GLU A 1 1023 ? -80.671 42.807 32.276 1.00 26.50 1023 GLU A N 1
ATOM 8000 C CA . GLU A 1 1023 ? -81.180 41.526 31.714 1.00 26.50 1023 GLU A CA 1
ATOM 8001 C C . GLU A 1 1023 ? -80.021 40.479 31.808 1.00 26.50 1023 GLU A C 1
ATOM 8003 O O . GLU A 1 1023 ? -78.854 40.856 31.756 1.00 26.50 1023 GLU A O 1
ATOM 8008 N N . LEU A 1 1024 ? -80.245 39.220 32.227 1.00 26.72 1024 LEU A N 1
ATOM 8009 C CA . LEU A 1 1024 ? -80.409 37.983 31.415 1.00 26.72 1024 LEU A CA 1
ATOM 8010 C C . LEU A 1 1024 ? -79.226 37.561 30.482 1.00 26.72 1024 LEU A C 1
ATOM 8012 O O . LEU A 1 1024 ? -78.637 38.411 29.826 1.00 26.72 1024 LEU A O 1
ATOM 8016 N N . PRO A 1 1025 ? -78.988 36.243 30.227 1.00 34.31 1025 PRO A N 1
ATOM 8017 C CA . PRO A 1 1025 ? -79.140 35.071 31.110 1.00 34.31 1025 PRO A CA 1
ATOM 8018 C C . PRO A 1 1025 ? -77.927 34.062 30.954 1.00 34.31 1025 PRO A C 1
ATOM 8020 O O . PRO A 1 1025 ? -76.801 34.554 30.980 1.00 34.31 1025 PRO A O 1
ATOM 8023 N N . PRO A 1 1026 ? -78.005 32.693 30.926 1.00 38.50 1026 PRO A N 1
ATOM 8024 C CA . PRO A 1 1026 ? -77.070 31.890 31.750 1.00 38.50 1026 PRO A CA 1
ATOM 8025 C C . PRO A 1 1026 ? -76.398 30.656 31.073 1.00 38.50 1026 PRO A C 1
ATOM 8027 O O . PRO A 1 1026 ? -76.669 30.335 29.918 1.00 38.50 1026 PRO A O 1
ATOM 8030 N N . LYS A 1 1027 ? -75.594 29.903 31.857 1.00 28.28 1027 LYS A N 1
ATOM 8031 C CA . LYS A 1 1027 ? -75.443 28.410 31.946 1.00 28.28 1027 LYS A CA 1
ATOM 8032 C C . LYS A 1 1027 ? -74.020 28.062 32.426 1.00 28.28 1027 LYS A C 1
ATOM 8034 O O . LYS A 1 1027 ? -73.045 28.584 31.915 1.00 28.28 1027 LYS A O 1
ATOM 8039 N N . GLN A 1 1028 ? -73.834 27.355 33.543 1.00 25.70 1028 GLN A N 1
ATOM 8040 C CA . GLN A 1 1028 ? -73.979 25.900 33.747 1.00 25.70 1028 GLN A CA 1
ATOM 8041 C C . GLN A 1 1028 ? -73.075 24.998 32.879 1.00 25.70 1028 GLN A C 1
ATOM 8043 O O . GLN A 1 1028 ? -73.314 24.829 31.693 1.00 25.70 1028 GLN A O 1
ATOM 8048 N N . LYS A 1 1029 ? -72.143 24.316 33.570 1.00 27.89 1029 LYS A N 1
ATOM 8049 C CA . LYS A 1 1029 ? -71.653 22.930 33.378 1.00 27.89 1029 LYS A CA 1
ATOM 8050 C C . LYS A 1 1029 ? -71.506 22.385 31.941 1.00 27.89 1029 LYS A C 1
ATOM 8052 O O . LYS A 1 1029 ? -72.497 22.028 31.318 1.00 27.89 1029 LYS A O 1
ATOM 8057 N N . SER A 1 1030 ? -70.292 21.944 31.593 1.00 26.61 1030 SER A N 1
ATOM 8058 C CA . SER A 1 1030 ? -69.976 20.495 31.574 1.00 26.61 1030 SER A CA 1
ATOM 8059 C C . SER A 1 1030 ? -68.464 20.227 31.389 1.00 26.61 1030 SER A C 1
ATOM 8061 O O . SER A 1 1030 ? -67.652 21.131 31.556 1.00 26.61 1030 SER A O 1
ATOM 8063 N N . LYS A 1 1031 ? -68.088 18.955 31.190 1.00 27.61 1031 LYS A N 1
ATOM 8064 C CA . LYS A 1 1031 ? -66.714 18.415 31.195 1.00 27.61 1031 LYS A CA 1
ATOM 8065 C C . LYS A 1 1031 ? -65.986 18.699 29.868 1.00 27.61 1031 LYS A C 1
ATOM 8067 O O . LYS A 1 1031 ? -66.610 18.582 28.822 1.00 27.61 1031 LYS A O 1
ATOM 8072 N N . GLY A 1 1032 ? -64.664 18.891 29.895 1.00 27.45 1032 GLY A N 1
ATOM 8073 C CA . GLY A 1 1032 ? -63.815 18.874 28.691 1.00 27.45 1032 GLY A CA 1
ATOM 8074 C C . GLY A 1 1032 ? -62.331 19.058 29.027 1.00 27.45 1032 GLY A C 1
ATOM 8075 O O . GLY A 1 1032 ? -61.981 20.003 29.723 1.00 27.45 1032 GLY A O 1
ATOM 8076 N N . LEU A 1 1033 ? -61.473 18.128 28.598 1.00 31.45 1033 LEU A N 1
ATOM 8077 C CA . LEU A 1 1033 ? -60.036 18.090 28.915 1.00 31.45 1033 LEU A CA 1
ATOM 8078 C C . LEU A 1 1033 ? -59.196 18.854 27.875 1.00 31.45 1033 LEU A C 1
ATOM 8080 O O . LEU A 1 1033 ? -59.415 18.618 26.696 1.00 31.45 1033 LEU A O 1
ATOM 8084 N N . PHE A 1 1034 ? -58.185 19.612 28.339 1.00 28.31 1034 PHE A N 1
ATOM 8085 C CA . PHE A 1 1034 ? -56.993 20.126 27.614 1.00 28.31 1034 PHE A CA 1
ATOM 8086 C C . PHE A 1 1034 ? -57.231 20.960 26.314 1.00 28.31 1034 PHE A C 1
ATOM 8088 O O . PHE A 1 1034 ? -58.089 20.658 25.503 1.00 28.31 1034 PHE A O 1
ATOM 8095 N N . ALA A 1 1035 ? -56.492 22.032 26.001 1.00 24.34 1035 ALA A N 1
ATOM 8096 C CA . ALA A 1 1035 ? -55.203 22.515 26.506 1.00 24.34 1035 ALA A CA 1
ATOM 8097 C C . ALA A 1 1035 ? -55.036 24.045 26.321 1.00 24.34 1035 ALA A C 1
ATOM 8099 O O . ALA A 1 1035 ? -55.726 24.651 25.508 1.00 24.34 1035 ALA A O 1
ATOM 8100 N N . GLY A 1 1036 ? -54.020 24.620 26.982 1.00 27.58 1036 GLY A N 1
ATOM 8101 C CA . GLY A 1 1036 ? -53.309 25.813 26.496 1.00 27.58 1036 GLY A CA 1
ATOM 8102 C C . GLY A 1 1036 ? -53.690 27.177 27.087 1.00 27.58 1036 GLY A C 1
ATOM 8103 O O . GLY A 1 1036 ? -54.570 27.851 26.566 1.00 27.58 1036 GLY A O 1
ATOM 8104 N N . LEU A 1 1037 ? -52.895 27.660 28.054 1.00 32.56 1037 LEU A N 1
ATOM 8105 C CA . LEU A 1 1037 ? -52.445 29.061 28.055 1.00 32.56 1037 LEU A CA 1
ATOM 8106 C C . LEU A 1 1037 ? -51.153 29.253 28.875 1.00 32.56 1037 LEU A C 1
ATOM 8108 O O . LEU A 1 1037 ? -51.169 29.200 30.102 1.00 32.56 1037 LEU A O 1
ATOM 8112 N N . SER A 1 1038 ? -50.037 29.530 28.201 1.00 28.61 1038 SER A N 1
ATOM 8113 C CA . SER A 1 1038 ? -48.747 29.884 28.810 1.00 28.61 1038 SER A CA 1
ATOM 8114 C C . SER A 1 1038 ? -48.405 31.345 28.499 1.00 28.61 1038 SER A C 1
ATOM 8116 O O . SER A 1 1038 ? -47.880 31.650 27.430 1.00 28.61 1038 SER A O 1
ATOM 8118 N N . ARG A 1 1039 ? -48.737 32.285 29.406 1.00 29.97 1039 ARG A N 1
ATOM 8119 C CA . ARG A 1 1039 ? -48.344 33.708 29.252 1.00 29.97 1039 ARG A CA 1
ATOM 8120 C C . ARG A 1 1039 ? -48.392 34.581 30.520 1.00 29.97 1039 ARG A C 1
ATOM 8122 O O . ARG A 1 1039 ? -48.892 35.701 30.474 1.00 29.97 1039 ARG A O 1
ATOM 8129 N N . ARG A 1 1040 ? -47.841 34.096 31.643 1.00 47.69 1040 ARG A N 1
ATOM 8130 C CA . ARG A 1 1040 ? -47.315 34.933 32.752 1.00 47.69 1040 ARG A CA 1
ATOM 8131 C C . ARG A 1 1040 ? -46.640 34.063 33.830 1.00 47.69 1040 ARG A C 1
ATOM 8133 O O . ARG A 1 1040 ? -47.369 33.372 34.528 1.00 47.69 1040 ARG A O 1
ATOM 8140 N N . LEU A 1 1041 ? -45.325 34.044 34.079 1.00 35.62 1041 LEU A N 1
ATOM 8141 C CA . LEU A 1 1041 ? -44.074 34.279 33.311 1.00 35.62 1041 LEU A CA 1
ATOM 8142 C C . LEU A 1 1041 ? -43.059 33.271 33.943 1.00 35.62 1041 LEU A C 1
ATOM 8144 O O . LEU A 1 1041 ? -43.071 33.185 35.169 1.00 35.62 1041 LEU A O 1
ATOM 8148 N N . GLY A 1 1042 ? -42.219 32.448 33.288 1.00 27.42 1042 GLY A N 1
ATOM 8149 C CA . GLY A 1 1042 ? -41.725 32.336 31.895 1.00 27.42 1042 GLY A CA 1
ATOM 8150 C C . GLY A 1 1042 ? -40.238 32.760 31.823 1.00 27.42 1042 GLY A C 1
ATOM 8151 O O . GLY A 1 1042 ? -39.949 33.844 32.320 1.00 27.42 1042 GLY A O 1
ATOM 8152 N N . LEU A 1 1043 ? -39.243 32.028 31.283 1.00 28.14 1043 LEU A N 1
ATOM 8153 C CA . LEU A 1 1043 ? -39.153 30.862 30.358 1.00 28.14 1043 LEU A CA 1
ATOM 8154 C C . LEU A 1 1043 ? -38.009 29.875 30.797 1.00 28.14 1043 LEU A C 1
ATOM 8156 O O . LEU A 1 1043 ? -37.325 30.168 31.773 1.00 28.14 1043 LEU A O 1
ATOM 8160 N N . ASP A 1 1044 ? -37.555 28.846 30.046 1.00 26.03 1044 ASP A N 1
ATOM 8161 C CA . ASP A 1 1044 ? -38.215 27.618 29.512 1.00 26.03 1044 ASP A CA 1
ATOM 8162 C C . ASP A 1 1044 ? -37.221 26.695 28.705 1.00 26.03 1044 ASP A C 1
ATOM 8164 O O . ASP A 1 1044 ? -37.340 26.554 27.493 1.00 26.03 1044 ASP A O 1
ATOM 8168 N N . ASN A 1 1045 ? -36.284 26.002 29.389 1.00 29.73 1045 ASN A N 1
ATOM 8169 C CA . ASN A 1 1045 ? -35.520 24.786 28.962 1.00 29.73 1045 ASN A CA 1
ATOM 8170 C C . ASN A 1 1045 ? -34.444 24.787 27.812 1.00 29.73 1045 ASN A C 1
ATOM 8172 O O . ASN A 1 1045 ? -34.561 25.426 26.777 1.00 29.73 1045 ASN A O 1
ATOM 8176 N N . SER A 1 1046 ? -33.431 23.917 28.002 1.00 28.77 1046 SER A N 1
ATOM 8177 C CA . SER A 1 1046 ? -32.606 23.140 27.032 1.00 28.77 1046 SER A CA 1
ATOM 8178 C C . SER A 1 1046 ? -31.859 23.761 25.819 1.00 28.77 1046 SER A C 1
ATOM 8180 O O . SER A 1 1046 ? -32.427 23.979 24.757 1.00 28.77 1046 SER A O 1
ATOM 8182 N N . SER A 1 1047 ? -30.519 23.720 25.926 1.00 26.20 1047 SER A N 1
ATOM 8183 C CA . SER A 1 1047 ? -29.511 23.305 24.912 1.00 26.20 1047 SER A CA 1
ATOM 8184 C C . SER A 1 1047 ? -29.282 24.054 23.574 1.00 26.20 1047 SER A C 1
ATOM 8186 O O . SER A 1 1047 ? -30.089 23.996 22.655 1.00 26.20 1047 SER A O 1
ATOM 8188 N N . SER A 1 1048 ? -28.003 24.437 23.402 1.00 25.20 1048 SER A N 1
ATOM 8189 C CA . SER A 1 1048 ? -27.180 24.499 22.167 1.00 25.20 1048 SER A CA 1
ATOM 8190 C C . SER A 1 1048 ? -27.044 25.807 21.350 1.00 25.20 1048 SER A C 1
ATOM 8192 O O . SER A 1 1048 ? -28.008 26.452 20.963 1.00 25.20 1048 SER A O 1
ATOM 8194 N N . SER A 1 1049 ? -25.771 26.088 21.015 1.00 23.64 1049 SER A N 1
ATOM 8195 C CA . SER A 1 1049 ? -25.208 26.976 19.970 1.00 23.64 1049 SER A CA 1
ATOM 8196 C C . SER A 1 1049 ? -25.365 28.515 20.014 1.00 23.64 1049 SER A C 1
ATOM 8198 O O . SER A 1 1049 ? -26.450 29.066 19.910 1.00 23.64 1049 SER A O 1
ATOM 8200 N N . SER A 1 1050 ? -24.185 29.160 19.948 1.00 24.38 1050 SER A N 1
ATOM 8201 C CA . SER A 1 1050 ? -23.833 30.446 19.299 1.00 24.38 1050 SER A CA 1
ATOM 8202 C C . SER A 1 1050 ? -24.393 31.796 19.790 1.00 24.38 1050 SER A C 1
ATOM 8204 O O . SER A 1 1050 ? -25.584 32.055 19.696 1.00 24.38 1050 SER A O 1
ATOM 8206 N N . SER A 1 1051 ? -23.440 32.710 20.066 1.00 24.38 1051 SER A N 1
ATOM 8207 C CA . SER A 1 1051 ? -23.479 34.192 19.941 1.00 24.38 1051 SER A CA 1
ATOM 8208 C C . SER A 1 1051 ? -24.500 35.021 20.747 1.00 24.38 1051 SER A C 1
ATOM 8210 O O . SER A 1 1051 ? -25.658 34.653 20.846 1.00 24.38 1051 SER A O 1
ATOM 8212 N N . SER A 1 1052 ? -24.191 36.231 21.238 1.00 26.09 1052 SER A N 1
ATOM 8213 C CA . SER A 1 1052 ? -22.915 36.890 21.614 1.00 26.09 1052 SER A CA 1
ATOM 8214 C C . SER A 1 1052 ? -23.227 38.290 22.170 1.00 26.09 1052 SER A C 1
ATOM 8216 O O . SER A 1 1052 ? -23.976 39.020 21.528 1.00 26.09 1052 SER A O 1
ATOM 8218 N N . GLY A 1 1053 ? -22.582 38.697 23.270 1.00 25.59 1053 GLY A N 1
ATOM 8219 C CA . GLY A 1 1053 ? -22.693 40.053 23.832 1.00 25.59 1053 GLY A CA 1
ATOM 8220 C C . GLY A 1 1053 ? -23.959 40.306 24.677 1.00 25.59 1053 GLY A C 1
ATOM 8221 O O . GLY A 1 1053 ? -24.935 39.571 24.576 1.00 25.59 1053 GLY A O 1
ATOM 8222 N N . GLU A 1 1054 ? -23.992 41.315 25.552 1.00 27.33 1054 GLU A N 1
ATOM 8223 C CA . GLU A 1 1054 ? -22.886 42.169 26.022 1.00 27.33 1054 GLU A CA 1
ATOM 8224 C C . GLU A 1 1054 ? -23.258 42.869 27.352 1.00 27.33 1054 GLU A C 1
ATOM 8226 O O . GLU A 1 1054 ? -24.402 42.768 27.790 1.00 27.33 1054 GLU A O 1
ATOM 8231 N N . ALA A 1 1055 ? -22.299 43.591 27.955 1.00 27.81 1055 ALA A N 1
ATOM 8232 C CA . ALA A 1 1055 ? -22.403 44.391 29.192 1.00 27.81 1055 ALA A CA 1
ATOM 8233 C C . ALA A 1 1055 ? -22.621 43.623 30.530 1.00 27.81 1055 ALA A C 1
ATOM 8235 O O . ALA A 1 1055 ? -23.444 42.722 30.628 1.00 27.81 1055 ALA A O 1
ATOM 8236 N N . GLN A 1 1056 ? -21.963 43.954 31.653 1.00 28.48 1056 GLN A N 1
ATOM 8237 C CA . GLN A 1 1056 ? -20.743 44.755 31.898 1.00 28.48 1056 GLN A CA 1
ATOM 8238 C C . GLN A 1 1056 ? -20.257 44.420 33.333 1.00 28.48 1056 GLN A C 1
ATOM 8240 O O . GLN A 1 1056 ? -20.988 44.638 34.291 1.00 28.48 1056 GLN A O 1
ATOM 8245 N N . GLN A 1 1057 ? -19.162 43.689 33.560 1.00 27.84 1057 GLN A N 1
ATOM 8246 C CA . GLN A 1 1057 ? -17.753 44.121 33.526 1.00 27.84 1057 GLN A CA 1
ATOM 8247 C C . GLN A 1 1057 ? -17.409 45.399 34.319 1.00 27.84 1057 GLN A C 1
ATOM 8249 O O . GLN A 1 1057 ? -17.390 46.499 33.775 1.00 27.84 1057 GLN A O 1
ATOM 8254 N N . GLN A 1 1058 ? -16.973 45.209 35.568 1.00 26.94 1058 GLN A N 1
ATOM 8255 C CA . GLN A 1 1058 ? -15.953 46.024 36.244 1.00 26.94 1058 GLN A CA 1
ATOM 8256 C C . GLN A 1 1058 ? -15.180 45.135 37.247 1.00 26.94 1058 GLN A C 1
ATOM 8258 O O . GLN A 1 1058 ? -15.665 44.073 37.623 1.00 26.94 1058 GLN A O 1
ATOM 8263 N N . LEU A 1 1059 ? -13.978 45.565 37.660 1.00 27.50 1059 LEU A N 1
ATOM 8264 C CA . LEU A 1 1059 ? -13.115 44.931 38.684 1.00 27.50 1059 LEU A CA 1
ATOM 8265 C C . LEU A 1 1059 ? -12.415 43.583 38.370 1.00 27.50 1059 LEU A C 1
ATOM 8267 O O . LEU A 1 1059 ? -12.017 42.879 39.293 1.00 27.50 1059 LEU A O 1
ATOM 8271 N N . GLN A 1 1060 ? -12.092 43.284 37.105 1.00 27.38 1060 GLN A N 1
ATOM 8272 C CA . GLN A 1 1060 ? -10.937 42.407 36.803 1.00 27.38 1060 GLN A CA 1
ATOM 8273 C C . GLN A 1 1060 ? -10.136 42.842 35.557 1.00 27.38 1060 GLN A C 1
ATOM 8275 O O . GLN A 1 1060 ? -9.732 42.021 34.744 1.00 27.38 1060 GLN A O 1
ATOM 8280 N N . ASN A 1 1061 ? -9.871 44.149 35.431 1.00 26.88 1061 ASN A N 1
ATOM 8281 C CA . ASN A 1 1061 ? -8.881 44.690 34.490 1.00 26.88 1061 ASN A CA 1
ATOM 8282 C C . ASN A 1 1061 ? -7.676 45.246 35.262 1.00 26.88 1061 ASN A C 1
ATOM 8284 O O . ASN A 1 1061 ? -7.618 46.433 35.578 1.00 26.88 1061 ASN A O 1
ATOM 8288 N N . PHE A 1 1062 ? -6.708 44.378 35.555 1.00 27.81 1062 PHE A N 1
ATOM 8289 C CA . PHE A 1 1062 ? -5.336 44.771 35.876 1.00 27.81 1062 PHE A CA 1
ATOM 8290 C C . PHE A 1 1062 ? -4.391 43.656 35.405 1.00 27.81 1062 PHE A C 1
ATOM 8292 O O . PHE A 1 1062 ? -4.677 42.488 35.652 1.00 27.81 1062 PHE A O 1
ATOM 8299 N N . LEU A 1 1063 ? -3.279 44.033 34.760 1.00 28.12 1063 LEU A N 1
ATOM 8300 C CA . LEU A 1 1063 ? -2.270 43.166 34.117 1.00 28.12 1063 LEU A CA 1
ATOM 8301 C C . LEU A 1 1063 ? -2.695 42.492 32.789 1.00 28.12 1063 LEU A C 1
ATOM 8303 O O . LEU A 1 1063 ? -3.247 41.396 32.761 1.00 28.12 1063 LEU A O 1
ATOM 8307 N N . GLY A 1 1064 ? -2.327 43.127 31.668 1.00 23.61 1064 GLY A N 1
ATOM 8308 C CA . GLY A 1 1064 ? -2.349 42.556 30.315 1.00 23.61 1064 GLY A CA 1
ATOM 8309 C C . GLY A 1 1064 ? -1.611 43.460 29.311 1.00 23.61 1064 GLY A C 1
ATOM 8310 O O . GLY A 1 1064 ? -1.866 44.660 29.284 1.00 23.61 1064 GLY A O 1
ATOM 8311 N N . GLY A 1 1065 ? -0.704 42.891 28.501 1.00 24.34 1065 GLY A N 1
ATOM 8312 C CA . GLY A 1 1065 ? 0.235 43.627 27.621 1.00 24.34 1065 GLY A CA 1
ATOM 8313 C C . GLY A 1 1065 ? 1.493 44.128 28.362 1.00 24.34 1065 GLY A C 1
ATOM 8314 O O . GLY A 1 1065 ? 1.426 44.417 29.551 1.00 24.34 1065 GLY A O 1
ATOM 8315 N N . GLY A 1 1066 ? 2.697 44.209 27.776 1.00 23.94 1066 GLY A N 1
ATOM 8316 C CA . GLY A 1 1066 ? 3.116 44.068 26.368 1.00 23.94 1066 GLY A CA 1
ATOM 8317 C C . GLY A 1 1066 ? 3.360 45.443 25.712 1.00 23.94 1066 GLY A C 1
ATOM 8318 O O . GLY A 1 1066 ? 2.482 46.289 25.790 1.00 23.94 1066 GLY A O 1
ATOM 8319 N N . SER A 1 1067 ? 4.484 45.741 25.042 1.00 24.89 1067 SER A N 1
ATOM 8320 C CA . SER A 1 1067 ? 5.648 44.907 24.670 1.00 24.89 1067 SER A CA 1
ATOM 8321 C C . SER A 1 1067 ? 6.860 45.765 24.213 1.00 24.89 1067 SER A C 1
ATOM 8323 O O . SER A 1 1067 ? 6.721 46.976 24.080 1.00 24.89 1067 SER A O 1
ATOM 8325 N N . ALA A 1 1068 ? 7.984 45.098 23.892 1.00 25.22 1068 ALA A N 1
ATOM 8326 C CA . ALA A 1 1068 ? 9.115 45.542 23.049 1.00 25.22 1068 ALA A CA 1
ATOM 8327 C C . ALA A 1 1068 ? 10.216 46.478 23.616 1.00 25.22 1068 ALA A C 1
ATOM 8329 O O . ALA A 1 1068 ? 10.078 47.699 23.615 1.00 25.22 1068 ALA A O 1
ATOM 8330 N N . SER A 1 1069 ? 11.399 45.895 23.872 1.00 26.31 1069 SER A N 1
ATOM 8331 C CA . SER A 1 1069 ? 12.667 46.326 23.245 1.00 26.31 1069 SER A CA 1
ATOM 8332 C C . SER A 1 1069 ? 13.765 45.241 23.327 1.00 26.31 1069 SER A C 1
ATOM 8334 O O . SER A 1 1069 ? 13.839 44.472 24.280 1.00 26.31 1069 SER A O 1
ATOM 8336 N N . GLU A 1 1070 ? 14.605 45.196 22.293 1.00 23.84 1070 GLU A N 1
ATOM 8337 C CA . GLU A 1 1070 ? 15.882 44.465 22.142 1.00 23.84 1070 GLU A CA 1
ATOM 8338 C C . GLU A 1 1070 ? 16.937 45.515 21.671 1.00 23.84 1070 GLU A C 1
ATOM 8340 O O . GLU A 1 1070 ? 16.496 46.625 21.337 1.00 23.84 1070 GLU A O 1
ATOM 8345 N N . PRO A 1 1071 ? 18.275 45.266 21.602 1.00 33.81 1071 PRO A N 1
ATOM 8346 C CA . PRO A 1 1071 ? 18.942 43.964 21.415 1.00 33.81 1071 PRO A CA 1
ATOM 8347 C C . PRO A 1 1071 ? 20.273 43.744 22.196 1.00 33.81 1071 PRO A C 1
ATOM 8349 O O . PRO A 1 1071 ? 20.717 44.598 22.954 1.00 33.81 1071 PRO A O 1
ATOM 8352 N N . GLN A 1 1072 ? 20.940 42.620 21.874 1.00 24.88 1072 GLN A N 1
ATOM 8353 C CA . GLN A 1 1072 ? 22.365 42.261 22.087 1.00 24.88 1072 GLN A CA 1
ATOM 8354 C C . GLN A 1 1072 ? 22.840 42.042 23.552 1.00 24.88 1072 GLN A C 1
ATOM 8356 O O . GLN A 1 1072 ? 22.596 42.869 24.417 1.00 24.88 1072 GLN A O 1
ATOM 8361 N N . HIS A 1 1073 ? 23.439 40.914 23.979 1.00 25.16 1073 HIS A N 1
ATOM 8362 C CA . HIS A 1 1073 ? 24.408 39.930 23.428 1.00 25.16 1073 HIS A CA 1
ATOM 8363 C C . HIS A 1 1073 ? 25.836 40.184 23.944 1.00 25.16 1073 HIS A C 1
ATOM 8365 O O . HIS A 1 1073 ? 26.491 41.096 23.457 1.00 25.16 1073 HIS A O 1
ATOM 8371 N N . ASP A 1 1074 ? 26.315 39.346 24.880 1.00 23.30 1074 ASP A N 1
ATOM 8372 C CA . ASP A 1 1074 ? 27.662 38.744 24.804 1.00 23.30 1074 ASP A CA 1
ATOM 8373 C C . ASP A 1 1074 ? 27.943 37.656 25.860 1.00 23.30 1074 ASP A C 1
ATOM 8375 O O . ASP A 1 1074 ? 27.369 37.630 26.950 1.00 23.30 1074 ASP A O 1
ATOM 8379 N N . SER A 1 1075 ? 28.822 36.718 25.486 1.00 23.44 1075 SER A N 1
ATOM 8380 C CA . SER A 1 1075 ? 29.420 35.610 26.261 1.00 23.44 1075 SER A CA 1
ATOM 8381 C C . SER A 1 1075 ? 30.402 34.848 25.343 1.00 23.44 1075 SER A C 1
ATOM 8383 O O . SER A 1 1075 ? 30.173 34.865 24.132 1.00 23.44 1075 SER A O 1
ATOM 8385 N N . PRO A 1 1076 ? 31.394 34.069 25.833 1.00 41.03 1076 PRO A N 1
ATOM 8386 C CA . PRO A 1 1076 ? 32.007 33.979 27.165 1.00 41.03 1076 PRO A CA 1
ATOM 8387 C C . PRO A 1 1076 ? 33.525 34.330 27.090 1.00 41.03 1076 PRO A C 1
ATOM 8389 O O . PRO A 1 1076 ? 33.932 35.018 26.153 1.00 41.03 1076 PRO A O 1
ATOM 8392 N N . PRO A 1 1077 ? 34.384 33.923 28.055 1.00 32.38 1077 PRO A N 1
ATOM 8393 C CA . PRO A 1 1077 ? 35.090 32.621 27.950 1.00 32.38 1077 PRO A CA 1
ATOM 8394 C C . PRO A 1 1077 ? 35.348 31.936 29.326 1.00 32.38 1077 PRO A C 1
ATOM 8396 O O . PRO A 1 1077 ? 35.033 32.515 30.358 1.00 32.38 1077 PRO A O 1
ATOM 8399 N N . ALA A 1 1078 ? 35.993 30.765 29.465 1.00 24.11 1078 ALA A N 1
ATOM 8400 C CA . ALA A 1 1078 ? 35.964 29.493 28.718 1.00 24.11 1078 ALA A CA 1
ATOM 8401 C C . ALA A 1 1078 ? 36.751 28.402 29.509 1.00 24.11 1078 ALA A C 1
ATOM 8403 O O . ALA A 1 1078 ? 37.724 28.739 30.172 1.00 24.11 1078 ALA A O 1
ATOM 8404 N N . TYR A 1 1079 ? 36.393 27.118 29.328 1.00 25.41 1079 TYR A N 1
ATOM 8405 C CA . TYR A 1 1079 ? 37.170 25.888 29.647 1.00 25.41 1079 TYR A CA 1
ATOM 8406 C C . TYR A 1 1079 ? 37.433 25.455 31.123 1.00 25.41 1079 TYR A C 1
ATOM 8408 O O . TYR A 1 1079 ? 37.939 26.227 31.923 1.00 25.41 1079 TYR A O 1
ATOM 8416 N N . ASN A 1 1080 ? 37.125 24.166 31.390 1.00 24.12 1080 ASN A N 1
ATOM 8417 C CA . ASN A 1 1080 ? 37.892 23.089 32.081 1.00 24.12 1080 ASN A CA 1
ATOM 8418 C C . ASN A 1 1080 ? 38.675 23.356 33.398 1.00 24.12 1080 ASN A C 1
ATOM 8420 O O . ASN A 1 1080 ? 39.250 24.414 33.587 1.00 24.12 1080 ASN A O 1
ATOM 8424 N N . GLU A 1 1081 ? 38.933 22.398 34.305 1.00 23.78 1081 GLU A N 1
ATOM 8425 C CA . GLU A 1 1081 ? 38.379 21.081 34.719 1.00 23.78 1081 GLU A CA 1
ATOM 8426 C C . GLU A 1 1081 ? 39.281 20.579 35.880 1.00 23.78 1081 GLU A C 1
ATOM 8428 O O . GLU A 1 1081 ? 40.491 20.704 35.729 1.00 23.78 1081 GLU A O 1
ATOM 8433 N N . ILE A 1 1082 ? 38.748 19.911 36.928 1.00 26.61 1082 ILE A N 1
ATOM 8434 C CA . ILE A 1 1082 ? 39.494 18.990 37.849 1.00 26.61 1082 ILE A CA 1
ATOM 8435 C C . ILE A 1 1082 ? 40.571 19.711 38.747 1.00 26.61 1082 ILE A C 1
ATOM 8437 O O . ILE A 1 1082 ? 41.281 20.600 38.310 1.00 26.61 1082 ILE A O 1
ATOM 8441 N N . ASP A 1 1083 ? 40.737 19.498 40.064 1.00 24.67 1083 ASP A N 1
ATOM 8442 C CA . ASP A 1 1083 ? 40.980 18.237 40.785 1.00 24.67 1083 ASP A CA 1
ATOM 8443 C C . ASP A 1 1083 ? 40.653 18.273 42.316 1.00 24.67 1083 ASP A C 1
ATOM 8445 O O . ASP A 1 1083 ? 40.041 19.208 42.832 1.00 24.67 1083 ASP A O 1
ATOM 8449 N N . LYS A 1 1084 ? 41.042 17.211 43.045 1.00 25.64 1084 LYS A N 1
ATOM 8450 C CA . LYS A 1 1084 ? 40.811 16.916 44.479 1.00 25.64 1084 LYS A CA 1
ATOM 8451 C C . LYS A 1 1084 ? 41.541 17.860 45.467 1.00 25.64 1084 LYS A C 1
ATOM 8453 O O . LYS A 1 1084 ? 42.611 18.366 45.155 1.00 25.64 1084 LYS A O 1
ATOM 8458 N N . GLY A 1 1085 ? 41.108 17.850 46.744 1.00 24.09 1085 GLY A N 1
ATOM 8459 C CA . GLY A 1 1085 ? 42.072 17.760 47.868 1.00 24.09 1085 GLY A CA 1
ATOM 8460 C C . GLY A 1 1085 ? 41.869 18.611 49.140 1.00 24.09 1085 GLY A C 1
ATOM 8461 O O . GLY A 1 1085 ? 42.445 19.679 49.256 1.00 24.09 1085 GLY A O 1
ATOM 8462 N N . THR A 1 1086 ? 41.179 18.047 50.144 1.00 25.34 1086 THR A N 1
ATOM 8463 C CA . THR A 1 1086 ? 41.530 18.036 51.600 1.00 25.34 1086 THR A CA 1
ATOM 8464 C C . THR A 1 1086 ? 42.092 19.266 52.366 1.00 25.34 1086 THR A C 1
ATOM 8466 O O . THR A 1 1086 ? 43.178 19.738 52.060 1.00 25.34 1086 THR A O 1
ATOM 8469 N N . VAL A 1 1087 ? 41.512 19.500 53.573 1.00 28.95 1087 VAL A N 1
ATOM 8470 C CA . VAL A 1 1087 ? 42.165 20.005 54.831 1.00 28.95 1087 VAL A CA 1
ATOM 8471 C C . VAL A 1 1087 ? 42.446 21.541 54.884 1.00 28.95 1087 VAL A C 1
ATOM 8473 O O . VAL A 1 1087 ? 42.875 22.115 53.900 1.00 28.95 1087 VAL A O 1
ATOM 8476 N N . THR A 1 1088 ? 42.181 22.335 55.952 1.00 26.20 1088 THR A N 1
ATOM 8477 C CA . THR A 1 1088 ? 41.936 22.100 57.410 1.00 26.20 1088 THR A CA 1
ATOM 8478 C C . THR A 1 1088 ? 40.874 23.054 58.036 1.00 26.20 1088 THR A C 1
ATOM 8480 O O . THR A 1 1088 ? 40.475 24.039 57.426 1.00 26.20 1088 THR A O 1
ATOM 8483 N N . LYS A 1 1089 ? 40.465 22.794 59.296 1.00 31.78 1089 LYS A N 1
ATOM 8484 C CA . LYS A 1 1089 ? 39.636 23.650 60.194 1.00 31.78 1089 LYS A CA 1
ATOM 8485 C C . LYS A 1 1089 ? 40.360 24.920 60.709 1.00 31.78 1089 LYS A C 1
ATOM 8487 O O . LYS A 1 1089 ? 41.588 24.918 60.762 1.00 31.78 1089 LYS A O 1
ATOM 8492 N N . PRO A 1 1090 ? 39.624 25.939 61.213 1.00 33.03 1090 PRO A N 1
ATOM 8493 C CA . PRO A 1 1090 ? 39.546 26.144 62.685 1.00 33.03 1090 PRO A CA 1
ATOM 8494 C C . PRO A 1 1090 ? 38.172 25.849 63.345 1.00 33.03 1090 PRO A C 1
ATOM 8496 O O . PRO A 1 1090 ? 37.250 25.356 62.700 1.00 33.03 1090 PRO A O 1
ATOM 8499 N N . LYS A 1 1091 ? 38.057 26.083 64.667 1.00 35.00 1091 LYS A N 1
ATOM 8500 C CA . LYS A 1 1091 ? 36.875 25.801 65.524 1.00 35.00 1091 LYS A CA 1
ATOM 8501 C C . LYS A 1 1091 ? 36.110 27.082 65.913 1.00 35.00 1091 LYS A C 1
ATOM 8503 O O . LYS A 1 1091 ? 36.731 28.135 66.001 1.00 35.00 1091 LYS A O 1
ATOM 8508 N N . GLY A 1 1092 ? 34.843 26.958 66.334 1.00 26.59 1092 GLY A N 1
ATOM 8509 C CA . GLY A 1 1092 ? 34.193 27.966 67.189 1.00 26.59 1092 GLY A CA 1
ATOM 8510 C C . GLY A 1 1092 ? 32.714 27.708 67.527 1.00 26.59 1092 GLY A C 1
ATOM 8511 O O . GLY A 1 1092 ? 31.928 27.440 66.629 1.00 26.59 1092 GLY A O 1
ATOM 8512 N N . GLY A 1 1093 ? 32.346 27.872 68.807 1.00 27.56 1093 GLY A N 1
ATOM 8513 C CA . GLY A 1 1093 ? 30.988 28.247 69.244 1.00 27.56 1093 GLY A CA 1
ATOM 8514 C C . GLY A 1 1093 ? 29.923 27.150 69.383 1.00 27.56 1093 GLY A C 1
ATOM 8515 O O . GLY A 1 1093 ? 29.046 27.031 68.535 1.00 27.56 1093 GLY A O 1
ATOM 8516 N N . GLU A 1 1094 ? 29.914 26.449 70.516 1.00 30.38 1094 GLU A N 1
ATOM 8517 C CA . GLU A 1 1094 ? 28.739 25.707 71.004 1.00 30.38 1094 GLU A CA 1
ATOM 8518 C C . GLU A 1 1094 ? 27.732 26.684 71.653 1.00 30.38 1094 GLU A C 1
ATOM 8520 O O . GLU A 1 1094 ? 28.141 27.680 72.259 1.00 30.38 1094 GLU A O 1
ATOM 8525 N N . LYS A 1 1095 ? 26.418 26.452 71.509 1.00 32.41 1095 LYS A N 1
ATOM 8526 C CA . LYS A 1 1095 ? 25.359 27.308 72.081 1.00 32.41 1095 LYS A CA 1
ATOM 8527 C C . LYS A 1 1095 ? 24.273 26.476 72.754 1.00 32.41 1095 LYS A C 1
ATOM 8529 O O . LYS A 1 1095 ? 23.732 25.560 72.147 1.00 32.41 1095 LYS A O 1
ATOM 8534 N N . VAL A 1 1096 ? 23.918 26.866 73.976 1.00 34.97 1096 VAL A N 1
ATOM 8535 C CA . VAL A 1 1096 ? 22.834 26.264 74.765 1.00 34.97 1096 VAL A CA 1
ATOM 8536 C C . VAL A 1 1096 ? 21.472 26.563 74.128 1.00 34.97 1096 VAL A C 1
ATOM 8538 O O . VAL A 1 1096 ? 21.195 27.705 73.750 1.00 34.97 1096 VAL A O 1
ATOM 8541 N N . THR A 1 1097 ? 20.618 25.543 74.028 1.00 43.41 1097 THR A N 1
ATOM 8542 C CA . THR A 1 1097 ? 19.234 25.640 73.539 1.00 43.41 1097 THR A CA 1
ATOM 8543 C C . THR A 1 1097 ? 18.413 26.597 74.408 1.00 43.41 1097 THR A C 1
ATOM 8545 O O . THR A 1 1097 ? 18.466 26.530 75.635 1.00 43.41 1097 THR A O 1
ATOM 8548 N N . SER A 1 1098 ? 17.642 27.505 73.800 1.00 35.66 1098 SER A N 1
ATOM 8549 C CA . SER A 1 1098 ? 16.849 28.474 74.567 1.00 35.66 1098 SER A CA 1
ATOM 8550 C C . SER A 1 1098 ? 15.619 27.817 75.222 1.00 35.66 1098 SER A C 1
ATOM 8552 O O . SER A 1 1098 ? 15.009 26.940 74.606 1.00 35.66 1098 SER A O 1
ATOM 8554 N N . PRO A 1 1099 ? 15.177 28.262 76.418 1.00 42.44 1099 PRO A N 1
ATOM 8555 C CA . PRO A 1 1099 ? 14.004 27.688 77.088 1.00 42.44 1099 PRO A CA 1
ATOM 8556 C C . PRO A 1 1099 ? 12.727 27.705 76.236 1.00 42.44 1099 PRO A C 1
ATOM 8558 O O . PRO A 1 1099 ? 11.949 26.758 76.276 1.00 42.44 1099 PRO A O 1
ATOM 8561 N N . ALA A 1 1100 ? 12.544 28.734 75.401 1.00 41.22 1100 ALA A N 1
ATOM 8562 C CA . ALA A 1 1100 ? 11.424 28.814 74.463 1.00 41.22 1100 ALA A CA 1
ATOM 8563 C C . ALA A 1 1100 ? 11.478 27.724 73.373 1.00 41.22 1100 ALA A C 1
ATOM 8565 O O . ALA A 1 1100 ? 10.445 27.158 73.028 1.00 41.22 1100 ALA A O 1
ATOM 8566 N N . ALA A 1 1101 ? 12.670 27.382 72.866 1.00 42.38 1101 ALA A N 1
ATOM 8567 C CA . ALA A 1 1101 ? 12.833 26.289 71.906 1.00 42.38 1101 ALA A CA 1
ATOM 8568 C C . ALA A 1 1101 ? 12.612 24.913 72.561 1.00 42.38 1101 ALA A C 1
ATOM 8570 O O . ALA A 1 1101 ? 12.022 24.033 71.941 1.00 42.38 1101 ALA A O 1
ATOM 8571 N N . VAL A 1 1102 ? 13.006 24.741 73.829 1.00 54.38 1102 VAL A N 1
ATOM 8572 C CA . VAL A 1 1102 ? 12.696 23.527 74.609 1.00 54.38 1102 VAL A CA 1
ATOM 8573 C C . VAL A 1 1102 ? 11.184 23.392 74.815 1.00 54.38 1102 VAL A C 1
ATOM 8575 O O . VAL A 1 1102 ? 10.617 22.350 74.495 1.00 54.38 1102 VAL A O 1
ATOM 8578 N N . GLN A 1 1103 ? 10.504 24.459 75.247 1.00 55.97 1103 GLN A N 1
ATOM 8579 C CA . GLN A 1 1103 ? 9.047 24.476 75.415 1.00 55.97 1103 GLN A CA 1
ATOM 8580 C C . GLN A 1 1103 ? 8.303 24.203 74.094 1.00 55.97 1103 GLN A C 1
ATOM 8582 O O . GLN A 1 1103 ? 7.307 23.481 74.085 1.00 55.97 1103 GLN A O 1
ATOM 8587 N N . GLN A 1 1104 ? 8.800 24.729 72.970 1.00 57.38 1104 GLN A N 1
ATOM 8588 C CA . GLN A 1 1104 ? 8.229 24.461 71.649 1.00 57.38 1104 GLN A CA 1
ATOM 8589 C C . GLN A 1 1104 ? 8.468 23.010 71.194 1.00 57.38 1104 GLN A C 1
ATOM 8591 O O . GLN A 1 1104 ? 7.554 22.394 70.650 1.00 57.38 1104 GLN A O 1
ATOM 8596 N N . ASN A 1 1105 ? 9.638 22.424 71.469 1.00 58.19 1105 ASN A N 1
ATOM 8597 C CA . ASN A 1 1105 ? 9.899 21.006 71.197 1.00 58.19 1105 ASN A CA 1
ATOM 8598 C C . ASN A 1 1105 ? 8.986 20.085 72.023 1.00 58.19 1105 ASN A C 1
ATOM 8600 O O . ASN A 1 1105 ? 8.438 19.132 71.474 1.00 58.19 1105 ASN A O 1
ATOM 8604 N N . LEU A 1 1106 ? 8.752 20.396 73.303 1.00 67.00 1106 LEU A N 1
ATOM 8605 C CA . LEU A 1 1106 ? 7.816 19.651 74.156 1.00 67.00 1106 LEU A CA 1
ATOM 8606 C C . LEU A 1 1106 ? 6.365 19.755 73.648 1.00 67.00 1106 LEU A C 1
ATOM 8608 O O . LEU A 1 1106 ? 5.673 18.744 73.550 1.00 67.00 1106 LEU A O 1
ATOM 8612 N N . MET A 1 1107 ? 5.920 20.943 73.220 1.00 65.88 1107 MET A N 1
ATOM 8613 C CA . MET A 1 1107 ? 4.614 21.103 72.559 1.00 65.88 1107 MET A CA 1
ATOM 8614 C C . MET A 1 1107 ? 4.510 20.280 71.265 1.00 65.88 1107 MET A C 1
ATOM 8616 O O . MET A 1 1107 ? 3.483 19.646 71.022 1.00 65.88 1107 MET A O 1
ATOM 8620 N N . ASN A 1 1108 ? 5.579 20.218 70.464 1.00 62.12 1108 ASN A N 1
ATOM 8621 C CA . ASN A 1 1108 ? 5.629 19.378 69.265 1.00 62.12 1108 ASN A CA 1
ATOM 8622 C C . ASN A 1 1108 ? 5.572 17.870 69.606 1.00 62.12 1108 ASN A C 1
ATOM 8624 O O . ASN A 1 1108 ? 4.992 17.098 68.842 1.00 62.12 1108 ASN A O 1
ATOM 8628 N N . ALA A 1 1109 ? 6.118 17.434 70.750 1.00 56.91 1109 ALA A N 1
ATOM 8629 C CA . ALA A 1 1109 ? 6.023 16.047 71.229 1.00 56.91 1109 ALA A CA 1
ATOM 8630 C C . ALA A 1 1109 ? 4.579 15.645 71.579 1.00 56.91 1109 ALA A C 1
ATOM 8632 O O . ALA A 1 1109 ? 4.140 14.539 71.264 1.00 56.91 1109 ALA A O 1
ATOM 8633 N N . ILE A 1 1110 ? 3.818 16.565 72.177 1.00 64.44 1110 ILE A N 1
ATOM 8634 C CA . ILE A 1 1110 ? 2.396 16.363 72.483 1.00 64.44 1110 ILE A CA 1
ATOM 8635 C C . ILE A 1 1110 ? 1.580 16.359 71.178 1.00 64.44 1110 ILE A C 1
ATOM 8637 O O . ILE A 1 1110 ? 0.825 15.421 70.931 1.00 64.44 1110 ILE A O 1
ATOM 8641 N N . GLN A 1 1111 ? 1.791 17.339 70.290 1.00 61.56 1111 GLN A N 1
ATOM 8642 C CA . GLN A 1 1111 ? 1.066 17.460 69.012 1.00 61.56 1111 GLN A CA 1
ATOM 8643 C C . GLN A 1 1111 ? 1.361 16.344 67.995 1.00 61.56 1111 GLN A C 1
ATOM 8645 O O . GLN A 1 1111 ? 0.549 16.104 67.104 1.00 61.56 1111 GLN A O 1
ATOM 8650 N N . SER A 1 1112 ? 2.504 15.660 68.106 1.00 56.25 1112 SER A N 1
ATOM 8651 C CA . SER A 1 1112 ? 2.843 14.499 67.266 1.00 56.25 1112 SER A CA 1
ATOM 8652 C C . SER A 1 1112 ? 2.247 13.178 67.775 1.00 56.25 1112 SER A C 1
ATOM 8654 O O . SER A 1 1112 ? 2.304 12.171 67.065 1.00 56.25 1112 SER A O 1
ATOM 8656 N N . SER A 1 1113 ? 1.617 13.184 68.954 1.00 59.12 1113 SER A N 1
ATOM 8657 C CA . SER A 1 1113 ? 0.845 12.047 69.458 1.00 59.12 1113 SER A CA 1
ATOM 8658 C C . SER A 1 1113 ? -0.516 11.953 68.766 1.00 59.12 1113 SER A C 1
ATOM 8660 O O . SER A 1 1113 ? -1.193 12.958 68.546 1.00 59.12 1113 SER A O 1
ATOM 8662 N N . ARG A 1 1114 ? -0.939 10.740 68.407 1.00 65.00 1114 ARG A N 1
ATOM 8663 C CA . ARG A 1 1114 ? -2.063 10.512 67.489 1.00 65.00 1114 ARG A CA 1
ATOM 8664 C C . ARG A 1 1114 ? -2.766 9.182 67.722 1.00 65.00 1114 ARG A C 1
ATOM 8666 O O . ARG A 1 1114 ? -2.217 8.262 68.323 1.00 65.00 1114 ARG A O 1
ATOM 8673 N N . ALA A 1 1115 ? -3.972 9.066 67.176 1.00 52.81 1115 ALA A N 1
ATOM 8674 C CA . ALA A 1 1115 ? -4.705 7.809 67.147 1.00 52.81 1115 ALA A CA 1
ATOM 8675 C C . ALA A 1 1115 ? -4.023 6.779 66.224 1.00 52.81 1115 ALA A C 1
ATOM 8677 O O . ALA A 1 1115 ? -3.599 7.120 65.114 1.00 52.81 1115 ALA A O 1
ATOM 8678 N N . HIS A 1 1116 ? -3.958 5.522 66.673 1.00 46.38 1116 HIS A N 1
ATOM 8679 C CA . HIS A 1 1116 ? -3.293 4.389 66.001 1.00 46.38 1116 HIS A CA 1
ATOM 8680 C C . HIS A 1 1116 ? -3.816 4.079 64.576 1.00 46.38 1116 HIS A C 1
ATOM 8682 O O . HIS A 1 1116 ? -3.166 3.388 63.797 1.00 46.38 1116 HIS A O 1
ATOM 8688 N N . ASP A 1 1117 ? -4.988 4.600 64.222 1.00 44.34 1117 ASP A N 1
ATOM 8689 C CA . ASP A 1 1117 ? -5.684 4.475 62.937 1.00 44.34 1117 ASP A CA 1
ATOM 8690 C C . ASP A 1 1117 ? -5.602 5.735 62.048 1.00 44.34 1117 ASP A C 1
ATOM 8692 O O . ASP A 1 1117 ? -6.205 5.784 60.976 1.00 44.34 1117 ASP A O 1
ATOM 8696 N N . SER A 1 1118 ? -4.830 6.753 62.444 1.00 33.75 1118 SER A N 1
ATOM 8697 C CA . SER A 1 1118 ? -4.638 7.971 61.644 1.00 33.75 1118 SER A CA 1
ATOM 8698 C C . SER A 1 1118 ? -3.743 7.739 60.412 1.00 33.75 1118 SER A C 1
ATOM 8700 O O . SER A 1 1118 ? -2.569 7.38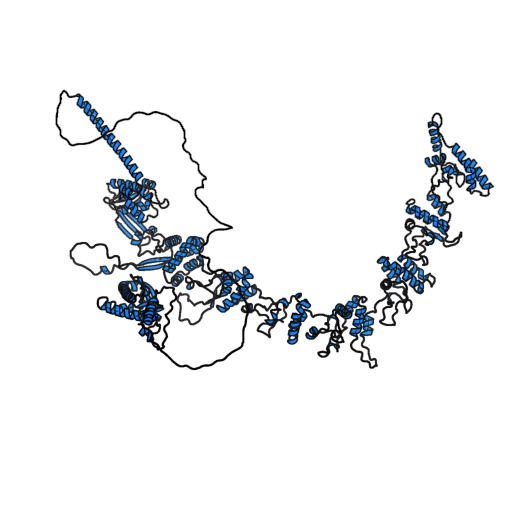3 60.521 1.00 33.75 1118 SER A O 1
ATOM 8702 N N . SER A 1 1119 ? -4.266 8.011 59.213 1.00 32.25 1119 SER A N 1
ATOM 8703 C CA . SER A 1 1119 ? -3.568 7.802 57.928 1.00 32.25 1119 SER A CA 1
ATOM 8704 C C . SER A 1 1119 ? -2.578 8.911 57.529 1.00 32.25 1119 SER A C 1
ATOM 8706 O O . SER A 1 1119 ? -2.091 8.932 56.399 1.00 32.25 1119 SER A O 1
ATOM 8708 N N . ALA A 1 1120 ? -2.264 9.840 58.437 1.00 30.06 1120 ALA A N 1
ATOM 8709 C CA . ALA A 1 1120 ? -1.291 10.906 58.203 1.00 30.06 1120 ALA A CA 1
ATOM 8710 C C . ALA A 1 1120 ? 0.163 10.397 58.282 1.00 30.06 1120 ALA A C 1
ATOM 8712 O O . ALA A 1 1120 ? 0.476 9.472 59.036 1.00 30.06 1120 ALA A O 1
ATOM 8713 N N . VAL A 1 1121 ? 1.069 11.035 57.534 1.00 32.81 1121 VAL A N 1
ATOM 8714 C CA . VAL A 1 1121 ? 2.506 10.715 57.550 1.00 32.81 1121 VAL A CA 1
ATOM 8715 C C . VAL A 1 1121 ? 3.161 11.323 58.792 1.00 32.81 1121 VAL A C 1
ATOM 8717 O O . VAL A 1 1121 ? 3.345 12.537 58.879 1.00 32.81 1121 VAL A O 1
ATOM 8720 N N . PHE A 1 1122 ? 3.541 10.476 59.750 1.00 35.69 1122 PHE A N 1
ATOM 8721 C CA . PHE A 1 1122 ? 4.299 10.895 60.930 1.00 35.69 1122 PHE A CA 1
ATOM 8722 C C . PHE A 1 1122 ? 5.712 11.344 60.531 1.00 35.69 1122 PHE A C 1
ATOM 8724 O O . PHE A 1 1122 ? 6.466 10.583 59.926 1.00 35.69 1122 PHE A O 1
ATOM 8731 N N . SER A 1 1123 ? 6.075 12.572 60.902 1.00 32.19 1123 SER A N 1
ATOM 8732 C CA . SER A 1 1123 ? 7.410 13.145 60.693 1.00 32.19 1123 SER A CA 1
ATOM 8733 C C . SER A 1 1123 ? 8.000 13.528 62.055 1.00 32.19 1123 SER A C 1
ATOM 8735 O O . SER A 1 1123 ? 7.496 14.473 62.662 1.00 32.19 1123 SER A O 1
ATOM 8737 N N . PRO A 1 1124 ? 9.025 12.823 62.574 1.00 39.12 1124 PRO A N 1
ATOM 8738 C CA . PRO A 1 1124 ? 9.630 13.184 63.853 1.00 39.12 1124 PRO A CA 1
ATOM 8739 C C . PRO A 1 1124 ? 10.344 14.545 63.738 1.00 39.12 1124 PRO A C 1
ATOM 8741 O O . PRO A 1 1124 ? 11.083 14.754 62.769 1.00 39.12 1124 PRO A O 1
ATOM 8744 N N . PRO A 1 1125 ? 10.163 15.474 64.695 1.00 42.06 1125 PRO A N 1
ATOM 8745 C CA . PRO A 1 1125 ? 10.864 16.755 64.684 1.00 42.06 1125 PRO A CA 1
ATOM 8746 C C . PRO A 1 1125 ? 12.373 16.541 64.879 1.00 42.06 1125 PRO A C 1
ATOM 8748 O O . PRO A 1 1125 ? 12.809 15.820 65.774 1.00 42.06 1125 PRO A O 1
ATOM 8751 N N . SER A 1 1126 ? 13.193 17.156 64.025 1.00 34.59 1126 SER A N 1
ATOM 8752 C CA . SER A 1 1126 ? 14.630 16.869 63.966 1.00 34.59 1126 SER A CA 1
ATOM 8753 C C . SER A 1 1126 ? 15.423 17.526 65.102 1.00 34.59 1126 SER A C 1
ATOM 8755 O O . SER A 1 1126 ? 15.639 18.740 65.090 1.00 34.59 1126 SER A O 1
ATOM 8757 N N . THR A 1 1127 ? 15.938 16.718 66.026 1.00 40.28 1127 THR A N 1
ATOM 8758 C CA . THR A 1 1127 ? 16.921 17.116 67.047 1.00 40.28 1127 THR A CA 1
ATOM 8759 C C . THR A 1 1127 ? 18.344 16.687 66.650 1.00 40.28 1127 THR A C 1
ATOM 8761 O O . THR A 1 1127 ? 18.563 15.681 65.965 1.00 40.28 1127 THR A O 1
ATOM 8764 N N . THR A 1 1128 ? 19.351 17.474 67.038 1.00 35.34 1128 THR A N 1
ATOM 8765 C CA . THR A 1 1128 ? 20.767 17.193 66.740 1.00 35.34 1128 THR A CA 1
ATOM 8766 C C . THR A 1 1128 ? 21.289 16.041 67.594 1.00 35.34 1128 THR A C 1
ATOM 8768 O O . THR A 1 1128 ? 21.350 16.158 68.810 1.00 35.34 1128 THR A O 1
ATOM 8771 N N . ASN A 1 1129 ? 21.681 14.939 66.951 1.00 31.17 1129 ASN A N 1
ATOM 8772 C CA . ASN A 1 1129 ? 22.075 13.698 67.623 1.00 31.17 1129 ASN A CA 1
ATOM 8773 C C . ASN A 1 1129 ? 23.460 13.777 68.295 1.00 31.17 1129 ASN A C 1
ATOM 8775 O O . ASN A 1 1129 ? 24.451 14.099 67.634 1.00 31.17 1129 ASN A O 1
ATOM 8779 N N . VAL A 1 1130 ? 23.541 13.319 69.547 1.00 29.12 1130 VAL A N 1
ATOM 8780 C CA . VAL A 1 1130 ? 24.777 12.863 70.209 1.00 29.12 1130 VAL A CA 1
ATOM 8781 C C . VAL A 1 1130 ? 24.734 11.329 70.325 1.00 29.12 1130 VAL A C 1
ATOM 8783 O O . VAL A 1 1130 ? 23.660 10.739 70.419 1.00 29.12 1130 VAL A O 1
ATOM 8786 N N . LYS A 1 1131 ? 25.888 10.649 70.255 1.00 28.88 1131 LYS A N 1
ATOM 8787 C CA . LYS A 1 1131 ? 25.982 9.176 70.283 1.00 28.88 1131 LYS A CA 1
ATOM 8788 C C . LYS A 1 1131 ? 26.695 8.660 71.533 1.00 28.88 1131 LYS A C 1
ATOM 8790 O O . LYS A 1 1131 ? 27.920 8.635 71.530 1.00 28.88 1131 LYS A O 1
ATOM 8795 N N . GLU A 1 1132 ? 25.942 8.114 72.485 1.00 29.61 1132 GLU A N 1
ATOM 8796 C CA . GLU A 1 1132 ? 26.400 7.068 73.421 1.00 29.61 1132 GLU A CA 1
ATOM 8797 C C . GLU A 1 1132 ? 25.308 5.977 73.574 1.00 29.61 1132 GLU A C 1
ATOM 8799 O O . GLU A 1 1132 ? 24.293 6.026 72.874 1.00 29.61 1132 GLU A O 1
ATOM 8804 N N . GLN A 1 1133 ? 25.567 4.914 74.346 1.00 30.16 1133 GLN A N 1
ATOM 8805 C CA . GLN A 1 1133 ? 24.893 3.604 74.230 1.00 30.16 1133 GLN A CA 1
ATOM 8806 C C . GLN A 1 1133 ? 23.872 3.261 75.341 1.00 30.16 1133 GLN A C 1
ATOM 8808 O O . GLN A 1 1133 ? 23.804 3.925 76.365 1.00 30.16 1133 GLN A O 1
ATOM 8813 N N . ALA A 1 1134 ? 23.200 2.113 75.128 1.00 30.95 1134 ALA A N 1
ATOM 8814 C CA . ALA A 1 1134 ? 22.359 1.314 76.036 1.00 30.95 1134 ALA A CA 1
ATOM 8815 C C . ALA A 1 1134 ? 20.855 1.665 76.082 1.00 30.95 1134 ALA A C 1
ATOM 8817 O O . ALA A 1 1134 ? 20.417 2.602 76.733 1.00 30.95 1134 ALA A O 1
ATOM 8818 N N . SER A 1 1135 ? 20.043 0.837 75.414 1.00 31.91 1135 SER A N 1
ATOM 8819 C CA . SER A 1 1135 ? 18.574 0.866 75.460 1.00 31.91 1135 SER A CA 1
ATOM 8820 C C . SER A 1 1135 ? 18.020 -0.028 76.571 1.00 31.91 1135 SER A C 1
ATOM 8822 O O . SER A 1 1135 ? 18.412 -1.194 76.646 1.00 31.91 1135 SER A O 1
ATOM 8824 N N . TYR A 1 1136 ? 17.050 0.465 77.348 1.00 39.91 1136 TYR A N 1
ATOM 8825 C CA . TYR A 1 1136 ? 16.314 -0.331 78.344 1.00 39.91 1136 TYR A CA 1
ATOM 8826 C C . TYR A 1 1136 ? 14.799 -0.380 78.066 1.00 39.91 1136 TYR A C 1
ATOM 8828 O O . TYR A 1 1136 ? 13.980 -0.332 78.974 1.00 39.91 1136 TYR A O 1
ATOM 8836 N N . CYS A 1 1137 ? 14.419 -0.513 76.795 1.00 45.62 1137 CYS A N 1
ATOM 8837 C CA . CYS A 1 1137 ? 13.096 -0.996 76.408 1.00 45.62 1137 CYS A CA 1
ATOM 8838 C C . CYS A 1 1137 ? 13.182 -1.642 75.015 1.00 45.62 1137 CYS A C 1
ATOM 8840 O O . CYS A 1 1137 ? 13.936 -1.162 74.163 1.00 45.62 1137 CYS A O 1
ATOM 8842 N N . ASP A 1 1138 ? 12.452 -2.737 74.792 1.00 48.94 1138 ASP A N 1
ATOM 8843 C CA . ASP A 1 1138 ? 12.349 -3.413 73.492 1.00 48.94 1138 ASP A CA 1
ATOM 8844 C C . ASP A 1 1138 ? 10.990 -3.095 72.853 1.00 48.94 1138 ASP A C 1
ATOM 8846 O O . ASP A 1 1138 ? 9.943 -3.235 73.485 1.00 48.94 1138 ASP A O 1
ATOM 8850 N N . ALA A 1 1139 ? 11.011 -2.679 71.586 1.00 48.94 1139 ALA A N 1
ATOM 8851 C CA . ALA A 1 1139 ? 9.826 -2.324 70.809 1.00 48.94 1139 ALA A CA 1
ATOM 8852 C C . ALA A 1 1139 ? 9.088 -3.545 70.216 1.00 48.94 1139 ALA A C 1
ATOM 8854 O O . ALA A 1 1139 ? 8.019 -3.384 69.615 1.00 48.94 1139 ALA A O 1
ATOM 8855 N N . SER A 1 1140 ? 9.622 -4.763 70.377 1.00 51.22 1140 SER A N 1
ATOM 8856 C CA . SER A 1 1140 ? 9.012 -6.000 69.869 1.00 51.22 1140 SER A CA 1
ATOM 8857 C C . SER A 1 1140 ? 7.541 -6.249 70.283 1.00 51.22 1140 SER A C 1
ATOM 8859 O O . SER A 1 1140 ? 6.783 -6.718 69.422 1.00 51.22 1140 SER A O 1
ATOM 8861 N N . PRO A 1 1141 ? 7.036 -5.873 71.485 1.00 54.62 1141 PRO A N 1
ATOM 8862 C CA . PRO A 1 1141 ? 5.629 -6.087 71.844 1.00 54.62 1141 PRO A CA 1
ATOM 8863 C C . PRO A 1 1141 ? 4.654 -5.321 70.945 1.00 54.62 1141 PRO A C 1
ATOM 8865 O O . PRO A 1 1141 ? 3.575 -5.825 70.630 1.00 54.62 1141 PRO A O 1
ATOM 8868 N N . GLY A 1 1142 ? 5.054 -4.146 70.442 1.00 54.56 1142 GLY A N 1
ATOM 8869 C CA . GLY A 1 1142 ? 4.235 -3.323 69.550 1.00 54.56 1142 GLY A CA 1
ATOM 8870 C C . GLY A 1 1142 ? 3.904 -3.991 68.212 1.00 54.56 1142 GLY A C 1
ATOM 8871 O O . GLY A 1 1142 ? 2.942 -3.591 67.553 1.00 54.56 1142 GLY A O 1
ATOM 8872 N N . GLN A 1 1143 ? 4.651 -5.029 67.823 1.00 54.22 1143 GLN A N 1
ATOM 8873 C CA . GLN A 1 1143 ? 4.371 -5.868 66.654 1.00 54.22 1143 GLN A CA 1
ATOM 8874 C C . GLN A 1 1143 ? 3.500 -7.090 66.998 1.00 54.22 1143 GLN A C 1
ATOM 8876 O O . GLN A 1 1143 ? 2.844 -7.641 66.110 1.00 54.22 1143 GLN A O 1
ATOM 8881 N N . ASN A 1 1144 ? 3.442 -7.503 68.270 1.00 68.88 1144 ASN A N 1
ATOM 8882 C CA . ASN A 1 1144 ? 2.787 -8.734 68.720 1.00 68.88 1144 ASN A CA 1
ATOM 8883 C C . ASN A 1 1144 ? 1.375 -8.535 69.313 1.00 68.88 1144 ASN A C 1
ATOM 8885 O O . ASN A 1 1144 ? 0.792 -9.485 69.822 1.00 68.88 1144 ASN A O 1
ATOM 8889 N N . ILE A 1 1145 ? 0.792 -7.335 69.231 1.00 76.06 1145 ILE A N 1
ATOM 8890 C CA . ILE A 1 1145 ? -0.564 -7.054 69.739 1.00 76.06 1145 ILE A CA 1
ATOM 8891 C C . ILE A 1 1145 ? -1.666 -7.113 68.665 1.00 76.06 1145 ILE A C 1
ATOM 8893 O O . ILE A 1 1145 ? -1.428 -6.902 67.473 1.00 76.06 1145 ILE A O 1
ATOM 8897 N N . THR A 1 1146 ? -2.895 -7.361 69.117 1.00 76.81 1146 THR A N 1
ATOM 8898 C CA . THR A 1 1146 ? -4.148 -7.362 68.341 1.00 76.81 1146 THR A CA 1
ATOM 8899 C C . THR A 1 1146 ? -5.263 -6.666 69.120 1.00 76.81 1146 THR A C 1
ATOM 8901 O O . THR A 1 1146 ? -5.335 -6.797 70.340 1.00 76.81 1146 THR A O 1
ATOM 8904 N N . PHE A 1 1147 ? -6.131 -5.919 68.429 1.00 79.12 1147 PHE A N 1
ATOM 8905 C CA . PHE A 1 1147 ? -7.309 -5.294 69.044 1.00 79.12 1147 PHE A CA 1
ATOM 8906 C C . PHE A 1 1147 ? -8.303 -6.365 69.507 1.00 79.12 1147 PHE A C 1
ATOM 8908 O O . PHE A 1 1147 ? -8.589 -7.296 68.753 1.00 79.12 1147 PHE A O 1
ATOM 8915 N N . LEU A 1 1148 ? -8.836 -6.208 70.720 1.00 79.75 1148 LEU A N 1
ATOM 8916 C CA . LEU A 1 1148 ? -9.812 -7.126 71.309 1.00 79.75 1148 LEU A CA 1
ATOM 8917 C C . LEU A 1 1148 ? -11.168 -6.450 71.549 1.00 79.75 1148 LEU A C 1
ATOM 8919 O O . LEU A 1 1148 ? -12.195 -6.961 71.108 1.00 79.75 1148 LEU A O 1
ATOM 8923 N N . ALA A 1 1149 ? -11.177 -5.324 72.263 1.00 78.69 1149 ALA A N 1
ATOM 8924 C CA . ALA A 1 1149 ? -12.398 -4.647 72.694 1.00 78.69 1149 ALA A CA 1
ATOM 8925 C C . ALA A 1 1149 ? -12.142 -3.162 72.996 1.00 78.69 1149 ALA A C 1
ATOM 8927 O O . ALA A 1 1149 ? -10.997 -2.708 73.024 1.00 78.69 1149 ALA A O 1
ATOM 8928 N N . SER A 1 1150 ? -13.210 -2.421 73.282 1.00 79.00 1150 SER A N 1
ATOM 8929 C CA . SER A 1 1150 ? -13.135 -1.081 73.871 1.00 79.00 1150 SER A CA 1
ATOM 8930 C C . SER A 1 1150 ? -13.706 -1.096 75.290 1.00 79.00 1150 SER A C 1
ATOM 8932 O O . SER A 1 1150 ? -14.678 -1.802 75.557 1.00 79.00 1150 SER A O 1
ATOM 8934 N N . ALA A 1 1151 ? -13.111 -0.308 76.184 1.00 79.44 1151 ALA A N 1
ATOM 8935 C CA . ALA A 1 1151 ? -13.648 0.003 77.508 1.00 79.44 1151 ALA A CA 1
ATOM 8936 C C . ALA A 1 1151 ? -14.925 0.861 77.408 1.00 79.44 1151 ALA A C 1
ATOM 8938 O O . ALA A 1 1151 ? -15.213 1.434 76.351 1.00 79.44 1151 ALA A O 1
ATOM 8939 N N . SER A 1 1152 ? -15.656 1.024 78.516 1.00 73.94 1152 SER A N 1
ATOM 8940 C CA . SER A 1 1152 ? -16.879 1.852 78.557 1.00 73.94 1152 SER A CA 1
ATOM 8941 C C . SER A 1 1152 ? -16.631 3.311 78.146 1.00 73.94 1152 SER A C 1
ATOM 8943 O O . SER A 1 1152 ? -17.456 3.918 77.468 1.00 73.94 1152 SER A O 1
ATOM 8945 N N . ASN A 1 1153 ? -15.453 3.852 78.466 1.00 73.00 1153 ASN A N 1
ATOM 8946 C CA . ASN A 1 1153 ? -15.020 5.199 78.084 1.00 73.00 1153 ASN A CA 1
ATOM 8947 C C . ASN A 1 1153 ? -14.432 5.298 76.651 1.00 73.00 1153 ASN A C 1
ATOM 8949 O O . ASN A 1 1153 ? -13.857 6.322 76.288 1.00 73.00 1153 ASN A O 1
ATOM 8953 N N . SER A 1 1154 ? -14.571 4.248 75.831 1.00 74.81 1154 SER A N 1
ATOM 8954 C CA . SER A 1 1154 ? -14.003 4.098 74.476 1.00 74.81 1154 SER A CA 1
ATOM 8955 C C . SER A 1 1154 ? -12.471 3.963 74.368 1.00 74.81 1154 SER A C 1
ATOM 8957 O O . SER A 1 1154 ? -11.954 3.905 73.250 1.00 74.81 1154 SER A O 1
ATOM 8959 N N . MET A 1 1155 ? -11.731 3.825 75.477 1.00 83.38 1155 MET A N 1
ATOM 8960 C CA . MET A 1 1155 ? -10.324 3.387 75.464 1.00 83.38 1155 MET A CA 1
ATOM 8961 C C . MET A 1 1155 ? -10.194 2.035 74.744 1.00 83.38 1155 MET A C 1
ATOM 8963 O O . MET A 1 1155 ? -10.897 1.080 75.077 1.00 83.38 1155 MET A O 1
ATOM 8967 N N . ARG A 1 1156 ? -9.276 1.923 73.777 1.00 84.56 1156 ARG A N 1
ATOM 8968 C CA . ARG A 1 1156 ? -9.034 0.663 73.052 1.00 84.56 1156 ARG A CA 1
ATOM 8969 C C . ARG A 1 1156 ? -8.162 -0.292 73.868 1.00 84.56 1156 ARG A C 1
ATOM 8971 O O . ARG A 1 1156 ? -7.129 0.113 74.401 1.00 84.56 1156 ARG A O 1
ATOM 8978 N N . ILE A 1 1157 ? -8.572 -1.559 73.916 1.00 87.44 1157 ILE A N 1
ATOM 8979 C CA . ILE A 1 1157 ? -7.902 -2.652 74.625 1.00 87.44 1157 ILE A CA 1
ATOM 8980 C C . ILE A 1 1157 ? -7.332 -3.636 73.599 1.00 87.44 1157 ILE A C 1
ATOM 8982 O O . ILE A 1 1157 ? -8.046 -4.177 72.745 1.00 87.44 1157 ILE A O 1
ATOM 8986 N N . PHE A 1 1158 ? -6.033 -3.883 73.712 1.00 86.50 1158 PHE A N 1
ATOM 8987 C CA . PHE A 1 1158 ? -5.265 -4.801 72.883 1.00 86.50 1158 PHE A CA 1
ATOM 8988 C C . PHE A 1 1158 ? -4.727 -5.966 73.727 1.00 86.50 1158 PHE A C 1
ATOM 8990 O O . PHE A 1 1158 ? -4.467 -5.818 74.920 1.00 86.50 1158 PHE A O 1
ATOM 8997 N N . VAL A 1 1159 ? -4.520 -7.124 73.108 1.00 85.81 1159 VAL A N 1
ATOM 8998 C CA . VAL A 1 1159 ? -3.902 -8.304 73.740 1.00 85.81 1159 VAL A CA 1
ATOM 8999 C C . VAL A 1 1159 ? -2.811 -8.879 72.847 1.00 85.81 1159 VAL A C 1
ATOM 9001 O O . VAL A 1 1159 ? -2.856 -8.699 71.626 1.00 85.81 1159 VAL A O 1
ATOM 9004 N N . SER A 1 1160 ? -1.844 -9.581 73.441 1.00 80.38 1160 SER A N 1
ATOM 9005 C CA . SER A 1 1160 ? -0.869 -10.379 72.690 1.00 80.38 1160 SER A CA 1
ATOM 9006 C C . SER A 1 1160 ? -1.561 -11.362 71.735 1.00 80.38 1160 SER A C 1
ATOM 9008 O O . SER A 1 1160 ? -2.535 -12.020 72.100 1.00 80.38 1160 SER A O 1
ATOM 9010 N N . LYS A 1 1161 ? -1.012 -11.534 70.529 1.00 72.75 1161 LYS A N 1
ATOM 9011 C CA . LYS A 1 1161 ? -1.431 -12.558 69.555 1.00 72.75 1161 LYS A CA 1
ATOM 9012 C C . LYS A 1 1161 ? -1.199 -13.989 70.054 1.00 72.75 1161 LYS A C 1
ATOM 9014 O O . LYS A 1 1161 ? -1.733 -14.926 69.467 1.00 72.75 1161 LYS A O 1
ATOM 9019 N N . THR A 1 1162 ? -0.389 -14.159 71.100 1.00 73.69 1162 THR A N 1
ATOM 9020 C CA . THR A 1 1162 ? -0.037 -15.452 71.710 1.00 73.69 1162 THR A CA 1
ATOM 9021 C C . THR A 1 1162 ? -0.763 -15.714 73.034 1.00 73.69 1162 THR A C 1
ATOM 9023 O O . THR A 1 1162 ? -0.317 -16.568 73.793 1.00 73.69 1162 THR A O 1
ATOM 9026 N N . LEU A 1 1163 ? -1.838 -14.970 73.329 1.00 75.81 1163 LEU A N 1
ATOM 9027 C CA . LEU A 1 1163 ? -2.672 -15.139 74.525 1.00 75.81 1163 LEU A CA 1
ATOM 9028 C C . LEU A 1 1163 ? -3.162 -16.596 74.648 1.00 75.81 1163 LEU A C 1
ATOM 9030 O O . LEU A 1 1163 ? -3.783 -17.119 73.719 1.00 75.81 1163 LEU A O 1
ATOM 9034 N N . THR A 1 1164 ? -2.892 -17.245 75.780 1.00 72.50 1164 THR A N 1
ATOM 9035 C CA . THR A 1 1164 ? -3.326 -18.624 76.054 1.00 72.50 1164 THR A CA 1
ATOM 9036 C C . THR A 1 1164 ? -4.718 -18.684 76.687 1.00 72.50 1164 THR A C 1
ATOM 9038 O O . THR A 1 1164 ? -5.432 -19.674 76.511 1.00 72.50 1164 THR A O 1
ATOM 9041 N N . ILE A 1 1165 ? -5.135 -17.618 77.376 1.00 73.38 1165 ILE A N 1
ATOM 9042 C CA . ILE A 1 1165 ? -6.473 -17.480 77.966 1.00 73.38 1165 ILE A CA 1
ATOM 9043 C C . ILE A 1 1165 ? -7.503 -17.111 76.874 1.00 73.38 1165 ILE A C 1
ATOM 9045 O O . ILE A 1 1165 ? -7.247 -16.202 76.078 1.00 73.38 1165 ILE A O 1
ATOM 9049 N N . PRO A 1 1166 ? -8.702 -17.732 76.826 1.00 72.81 1166 PRO A N 1
ATOM 9050 C CA . PRO A 1 1166 ? -9.760 -17.313 75.908 1.00 72.81 1166 PRO A CA 1
ATOM 9051 C C . PRO A 1 1166 ? -10.141 -15.843 76.122 1.00 72.81 1166 PRO A C 1
ATOM 9053 O O . PRO A 1 1166 ? -10.381 -15.396 77.243 1.00 72.81 1166 PRO A O 1
ATOM 9056 N N . SER A 1 1167 ? -10.218 -15.065 75.042 1.00 71.81 1167 SER A N 1
ATOM 9057 C CA . SER A 1 1167 ? -10.359 -13.605 75.149 1.00 71.81 1167 SER A CA 1
ATOM 9058 C C . SER A 1 1167 ? -11.702 -13.153 75.745 1.00 71.81 1167 SER A C 1
ATOM 9060 O O . SER A 1 1167 ? -11.785 -12.067 76.313 1.00 71.81 1167 SER A O 1
ATOM 9062 N N . THR A 1 1168 ? -12.739 -13.993 75.670 1.00 67.25 1168 THR A N 1
ATOM 9063 C CA . THR A 1 1168 ? -14.003 -13.841 76.415 1.00 67.25 1168 THR A CA 1
ATOM 9064 C C . THR A 1 1168 ? -13.775 -13.865 77.924 1.00 67.25 1168 THR A C 1
ATOM 9066 O O . THR A 1 1168 ? -14.245 -12.996 78.658 1.00 67.25 1168 THR A O 1
ATOM 9069 N N . ASP A 1 1169 ? -13.012 -14.845 78.387 1.00 75.06 1169 ASP A N 1
ATOM 9070 C CA . ASP A 1 1169 ? -12.821 -15.185 79.794 1.00 75.06 1169 ASP A CA 1
ATOM 9071 C C . ASP A 1 1169 ? -11.905 -14.144 80.457 1.00 75.06 1169 ASP A C 1
ATOM 9073 O O . ASP A 1 1169 ? -12.164 -13.684 81.572 1.00 75.06 1169 ASP A O 1
ATOM 9077 N N . PHE A 1 1170 ? -10.900 -13.669 79.710 1.00 80.06 1170 PHE A N 1
ATOM 9078 C CA . PHE A 1 1170 ? -10.092 -12.503 80.070 1.00 80.06 1170 PHE A CA 1
ATOM 9079 C C . PHE A 1 1170 ? -10.952 -11.246 80.297 1.00 80.06 1170 PHE A C 1
ATOM 9081 O O . PHE A 1 1170 ? -10.830 -10.609 81.347 1.00 80.06 1170 PHE A O 1
ATOM 9088 N N . LEU A 1 1171 ? -11.841 -10.899 79.355 1.00 78.12 1171 LEU A N 1
ATOM 9089 C CA . LEU A 1 1171 ? -12.694 -9.708 79.466 1.00 78.12 1171 LEU A CA 1
ATOM 9090 C C . LEU A 1 1171 ? -13.707 -9.825 80.610 1.00 78.12 1171 LEU A C 1
ATOM 9092 O O . LEU A 1 1171 ? -13.838 -8.891 81.397 1.00 78.12 1171 LEU A O 1
ATOM 9096 N N . THR A 1 1172 ? -14.398 -10.962 80.737 1.00 73.12 1172 THR A N 1
ATOM 9097 C CA . THR A 1 1172 ? -15.395 -11.170 81.807 1.00 73.12 1172 THR A CA 1
ATOM 9098 C C . THR A 1 1172 ? -14.778 -11.123 83.206 1.00 73.12 1172 THR A C 1
ATOM 9100 O O . THR A 1 1172 ? -15.408 -10.602 84.123 1.00 73.12 1172 THR A O 1
ATOM 9103 N N . THR A 1 1173 ? -13.535 -11.591 83.360 1.00 79.38 1173 THR A N 1
ATOM 9104 C CA . THR A 1 1173 ? -12.820 -11.600 84.647 1.00 79.38 1173 THR A CA 1
ATOM 9105 C C . THR A 1 1173 ? -12.247 -10.228 85.021 1.00 79.38 1173 THR A C 1
ATOM 9107 O O . THR A 1 1173 ? -12.212 -9.886 86.201 1.00 79.38 1173 THR A O 1
ATOM 9110 N N . ASN A 1 1174 ? -11.799 -9.429 84.043 1.00 81.38 1174 ASN A N 1
ATOM 9111 C CA . ASN A 1 1174 ? -11.027 -8.199 84.291 1.00 81.38 1174 ASN A CA 1
ATOM 9112 C C . ASN A 1 1174 ? -11.769 -6.886 83.966 1.00 81.38 1174 ASN A C 1
ATOM 9114 O O . ASN A 1 1174 ? -11.211 -5.813 84.192 1.00 81.38 1174 ASN A O 1
ATOM 9118 N N . SER A 1 1175 ? -13.002 -6.946 83.451 1.00 76.56 1175 SER A N 1
ATOM 9119 C CA . SER A 1 1175 ? -13.796 -5.799 82.961 1.00 76.56 1175 SER A CA 1
ATOM 9120 C C . SER A 1 1175 ? -13.789 -4.570 83.880 1.00 76.56 1175 SER A C 1
ATOM 9122 O O . SER A 1 1175 ? -13.495 -3.465 83.425 1.00 76.56 1175 SER A O 1
ATOM 9124 N N . SER A 1 1176 ? -14.055 -4.762 85.175 1.00 79.50 1176 SER A N 1
ATOM 9125 C CA . SER A 1 1176 ? -14.058 -3.686 86.177 1.00 79.50 1176 SER A CA 1
ATOM 9126 C C . SER A 1 1176 ? -12.694 -2.988 86.263 1.00 79.50 1176 SER A C 1
ATOM 9128 O O . SER A 1 1176 ? -12.593 -1.788 86.008 1.00 79.50 1176 SER A O 1
ATOM 9130 N N . SER A 1 1177 ? -11.620 -3.745 86.508 1.00 82.12 1177 SER A N 1
ATOM 9131 C CA . SER A 1 1177 ? -10.263 -3.198 86.632 1.00 82.12 1177 SER A CA 1
ATOM 9132 C C . SER A 1 1177 ? -9.724 -2.607 85.324 1.00 82.12 1177 SER A C 1
ATOM 9134 O O . SER A 1 1177 ? -8.955 -1.648 85.373 1.00 82.12 1177 SER A O 1
ATOM 9136 N N . LEU A 1 1178 ? -10.135 -3.132 84.164 1.00 84.81 1178 LEU A N 1
ATOM 9137 C CA . LEU A 1 1178 ? -9.824 -2.556 82.850 1.00 84.81 1178 LEU A CA 1
ATOM 9138 C C . LEU A 1 1178 ? -10.467 -1.170 82.682 1.00 84.81 1178 LEU A C 1
ATOM 9140 O O . LEU A 1 1178 ? -9.785 -0.240 82.256 1.00 84.81 1178 LEU A O 1
ATOM 9144 N N . ASN A 1 1179 ? -11.734 -1.001 83.079 1.00 83.44 1179 ASN A N 1
ATOM 9145 C CA . ASN A 1 1179 ? -12.403 0.305 83.070 1.00 83.44 1179 ASN A CA 1
ATOM 9146 C C . ASN A 1 1179 ? -11.779 1.276 84.098 1.00 83.44 1179 ASN A C 1
ATOM 9148 O O . ASN A 1 1179 ? -11.562 2.445 83.777 1.00 83.44 1179 ASN A O 1
ATOM 9152 N N . THR A 1 1180 ? -11.411 0.811 85.301 1.00 85.12 1180 THR A N 1
ATOM 9153 C CA . THR A 1 1180 ? -10.697 1.647 86.291 1.00 85.12 1180 THR A CA 1
ATOM 9154 C C . THR A 1 1180 ? -9.338 2.119 85.762 1.00 85.12 1180 THR A C 1
ATOM 9156 O O . THR A 1 1180 ? -8.997 3.293 85.920 1.00 85.12 1180 THR A O 1
ATOM 9159 N N . PHE A 1 1181 ? -8.580 1.246 85.087 1.00 91.06 1181 PHE A N 1
ATOM 9160 C CA . PHE A 1 1181 ? -7.307 1.620 84.467 1.00 91.06 1181 PHE A CA 1
ATOM 9161 C C . PHE A 1 1181 ? -7.504 2.594 83.302 1.00 91.06 1181 PHE A C 1
ATOM 9163 O O . PHE A 1 1181 ? -6.787 3.587 83.207 1.00 91.06 1181 PHE A O 1
ATOM 9170 N N . ALA A 1 1182 ? -8.515 2.363 82.459 1.00 87.69 1182 ALA A N 1
ATOM 9171 C CA . ALA A 1 1182 ? -8.850 3.246 81.346 1.00 87.69 1182 ALA A CA 1
ATOM 9172 C C . ALA A 1 1182 ? -9.197 4.668 81.811 1.00 87.69 1182 ALA A C 1
ATOM 9174 O O . ALA A 1 1182 ? -8.821 5.631 81.145 1.00 87.69 1182 ALA A O 1
ATOM 9175 N N . ASN A 1 1183 ? -9.876 4.807 82.953 1.00 87.25 1183 ASN A N 1
ATOM 9176 C CA . ASN A 1 1183 ? -10.161 6.109 83.555 1.00 87.25 1183 ASN A CA 1
ATOM 9177 C C . ASN A 1 1183 ? -8.899 6.752 84.154 1.00 87.25 1183 ASN A C 1
ATOM 9179 O O . ASN A 1 1183 ? -8.642 7.917 83.876 1.00 87.25 1183 ASN A O 1
ATOM 9183 N N . LEU A 1 1184 ? -8.059 6.002 84.884 1.00 89.06 1184 LEU A N 1
ATOM 9184 C CA . LEU A 1 1184 ? -6.789 6.527 85.415 1.00 89.06 1184 LEU A CA 1
ATOM 9185 C C . LEU A 1 1184 ? -5.848 7.022 84.301 1.00 89.06 1184 LEU A C 1
ATOM 9187 O O . LEU A 1 1184 ? -5.191 8.048 84.453 1.00 89.06 1184 LEU A O 1
ATOM 9191 N N . LEU A 1 1185 ? -5.788 6.314 83.173 1.00 91.06 1185 LEU A N 1
ATOM 9192 C CA . LEU A 1 1185 ? -4.980 6.723 82.025 1.00 91.06 1185 LEU A CA 1
ATOM 9193 C C . LEU A 1 1185 ? -5.539 7.964 81.317 1.00 91.06 1185 LEU A C 1
ATOM 9195 O O . LEU A 1 1185 ? -4.751 8.732 80.775 1.00 91.06 1185 LEU A O 1
ATOM 9199 N N . PHE A 1 1186 ? -6.857 8.198 81.337 1.00 89.62 1186 PHE A N 1
ATOM 9200 C CA . PHE A 1 1186 ? -7.438 9.462 80.867 1.00 89.62 1186 PHE A CA 1
ATOM 9201 C C . PHE A 1 1186 ? -7.201 10.612 81.857 1.00 89.62 1186 PHE A C 1
ATOM 9203 O O . PHE A 1 1186 ? -6.812 11.685 81.406 1.00 89.62 1186 PHE A O 1
ATOM 9210 N N . ASP A 1 1187 ? -7.319 10.384 83.174 1.00 86.44 1187 ASP A N 1
ATOM 9211 C CA . ASP A 1 1187 ? -6.937 11.370 84.204 1.00 86.44 1187 ASP A CA 1
ATOM 9212 C C . ASP A 1 1187 ? -5.485 11.853 83.988 1.00 86.44 1187 ASP A C 1
ATOM 9214 O O . ASP A 1 1187 ? -5.200 13.043 84.094 1.00 86.44 1187 ASP A O 1
ATOM 9218 N N . VAL A 1 1188 ? -4.566 10.936 83.653 1.00 88.69 1188 VAL A N 1
ATOM 9219 C CA . VAL A 1 1188 ? -3.150 11.242 83.372 1.00 88.69 1188 VAL A CA 1
ATOM 9220 C C . VAL A 1 1188 ? -2.945 11.880 81.989 1.00 88.69 1188 VAL A C 1
ATOM 9222 O O . VAL A 1 1188 ? -2.161 12.821 81.865 1.00 88.69 1188 VAL A O 1
ATOM 9225 N N . ALA A 1 1189 ? -3.644 11.412 80.950 1.00 85.94 1189 ALA A N 1
ATOM 9226 C CA . ALA A 1 1189 ? -3.548 11.968 79.596 1.00 85.94 1189 ALA A CA 1
ATOM 9227 C C . ALA A 1 1189 ? -4.001 13.437 79.536 1.00 85.94 1189 ALA A C 1
ATOM 9229 O O . ALA A 1 1189 ? -3.358 14.261 78.880 1.00 85.94 1189 ALA A O 1
ATOM 9230 N N . ASP A 1 1190 ? -5.066 13.779 80.264 1.00 85.44 1190 ASP A N 1
ATOM 9231 C CA . ASP A 1 1190 ? -5.597 15.139 80.336 1.00 85.44 1190 ASP A CA 1
ATOM 9232 C C . ASP A 1 1190 ? -4.580 16.128 80.957 1.00 85.44 1190 ASP A C 1
ATOM 9234 O O . ASP A 1 1190 ? -4.520 17.278 80.520 1.00 85.44 1190 ASP A O 1
ATOM 9238 N N . ILE A 1 1191 ? -3.708 15.693 81.888 1.00 86.19 1191 ILE A N 1
ATOM 9239 C CA . ILE A 1 1191 ? -2.614 16.526 82.449 1.00 86.19 1191 ILE A CA 1
ATOM 9240 C C . ILE A 1 1191 ? -1.656 16.992 81.343 1.00 86.19 1191 ILE A C 1
ATOM 9242 O O . ILE A 1 1191 ? -1.235 18.149 81.326 1.00 86.19 1191 ILE A O 1
ATOM 9246 N N . TYR A 1 1192 ? -1.341 16.111 80.391 1.00 82.06 1192 TYR A N 1
ATOM 9247 C CA . TYR A 1 1192 ? -0.510 16.427 79.225 1.00 82.06 1192 TYR A CA 1
ATOM 9248 C C . TYR A 1 1192 ? -1.291 17.090 78.078 1.00 82.06 1192 TYR A C 1
ATOM 9250 O O . TYR A 1 1192 ? -0.711 17.360 77.027 1.00 82.06 1192 TYR A O 1
ATOM 9258 N N . SER A 1 1193 ? -2.597 17.351 78.246 1.00 80.62 1193 SER A N 1
ATOM 9259 C CA . SER A 1 1193 ? -3.514 17.750 77.161 1.00 80.62 1193 SER A CA 1
ATOM 9260 C C . SER A 1 1193 ? -3.468 16.791 75.958 1.00 80.62 1193 SER A C 1
ATOM 9262 O O . SER A 1 1193 ? -3.631 17.194 74.803 1.00 80.62 1193 SER A O 1
ATOM 9264 N N . LEU A 1 1194 ? -3.208 15.512 76.229 1.00 82.44 1194 LEU A N 1
ATOM 9265 C CA . LEU A 1 1194 ? -2.999 14.475 75.231 1.00 82.44 1194 LEU A CA 1
ATOM 9266 C C . LEU A 1 1194 ? -4.340 14.003 74.656 1.00 82.44 1194 LEU A C 1
ATOM 9268 O O . LEU A 1 1194 ? -5.336 13.883 75.369 1.00 82.44 1194 LEU A O 1
ATOM 9272 N N . SER A 1 1195 ? -4.381 13.675 73.362 1.00 79.06 1195 SER A N 1
ATOM 9273 C CA . SER A 1 1195 ? -5.590 13.084 72.782 1.00 79.06 1195 SER A CA 1
ATOM 9274 C C . SER A 1 1195 ? -5.898 11.742 73.448 1.00 79.06 1195 SER A C 1
ATOM 9276 O O . SER A 1 1195 ? -5.112 10.800 73.356 1.00 79.06 1195 SER A O 1
ATOM 9278 N N . ARG A 1 1196 ? -7.095 11.612 74.030 1.00 80.50 1196 ARG A N 1
ATOM 9279 C CA . ARG A 1 1196 ? -7.612 10.351 74.593 1.00 80.50 1196 ARG A CA 1
ATOM 9280 C C . ARG A 1 1196 ? -7.678 9.200 73.573 1.00 80.50 1196 ARG A C 1
ATOM 9282 O O . ARG A 1 1196 ? -7.762 8.042 73.959 1.00 80.50 1196 ARG A O 1
ATOM 9289 N N . GLN A 1 1197 ? -7.597 9.495 72.271 1.00 79.50 1197 GLN A N 1
ATOM 9290 C CA . GLN A 1 1197 ? -7.493 8.488 71.206 1.00 79.50 1197 GLN A CA 1
ATOM 9291 C C . GLN A 1 1197 ? -6.055 7.996 70.952 1.00 79.50 1197 GLN A C 1
ATOM 9293 O O . GLN A 1 1197 ? -5.882 7.032 70.208 1.00 79.50 1197 GLN A O 1
ATOM 9298 N N . ALA A 1 1198 ? -5.039 8.649 71.525 1.00 82.88 1198 ALA A N 1
ATOM 9299 C CA . ALA A 1 1198 ? -3.623 8.297 71.395 1.00 82.88 1198 ALA A CA 1
ATOM 9300 C C . ALA A 1 1198 ? -3.103 7.401 72.534 1.00 82.88 1198 ALA A C 1
ATOM 9302 O O . ALA A 1 1198 ? -2.019 6.843 72.404 1.00 82.88 1198 ALA A O 1
ATOM 9303 N N . VAL A 1 1199 ? -3.860 7.238 73.625 1.00 89.31 1199 VAL A N 1
ATOM 9304 C CA . VAL A 1 1199 ? -3.538 6.311 74.725 1.00 89.31 1199 VAL A CA 1
ATOM 9305 C C . VAL A 1 1199 ? -4.375 5.046 74.585 1.00 89.31 1199 VAL A C 1
ATOM 9307 O O . VAL A 1 1199 ? -5.567 5.121 74.277 1.00 89.31 1199 VAL A O 1
ATOM 9310 N N . HIS A 1 1200 ? -3.752 3.887 74.783 1.00 90.38 1200 HIS A N 1
ATOM 9311 C CA . HIS A 1 1200 ? -4.326 2.552 74.624 1.00 90.38 1200 HIS A CA 1
ATOM 9312 C C . HIS A 1 1200 ? -3.890 1.629 75.773 1.00 90.38 1200 HIS A C 1
ATOM 9314 O O . HIS A 1 1200 ? -2.805 1.779 76.336 1.00 90.38 1200 HIS A O 1
ATOM 9320 N N . ILE A 1 1201 ? -4.716 0.634 76.099 1.00 92.50 1201 ILE A N 1
ATOM 9321 C CA . ILE A 1 1201 ? -4.351 -0.442 77.032 1.00 92.50 1201 ILE A CA 1
ATOM 9322 C C . ILE A 1 1201 ? -3.862 -1.641 76.219 1.00 92.50 1201 ILE A C 1
ATOM 9324 O O . ILE A 1 1201 ? -4.520 -2.032 75.253 1.00 92.50 1201 ILE A O 1
ATOM 9328 N N . PHE A 1 1202 ? -2.762 -2.271 76.633 1.00 91.56 1202 PHE A N 1
ATOM 9329 C CA . PHE A 1 1202 ? -2.397 -3.609 76.159 1.00 91.56 1202 PHE A CA 1
ATOM 9330 C C . PHE A 1 1202 ? -2.254 -4.611 77.310 1.00 91.56 1202 PHE A C 1
ATOM 9332 O O . PHE A 1 1202 ? -2.124 -4.226 78.471 1.00 91.56 1202 PHE A O 1
ATOM 9339 N N . TYR A 1 1203 ? -2.284 -5.902 76.985 1.00 87.69 1203 TYR A N 1
ATOM 9340 C CA . TYR A 1 1203 ? -2.025 -6.989 77.925 1.00 87.69 1203 TYR A CA 1
ATOM 9341 C C . TYR A 1 1203 ? -1.154 -8.076 77.286 1.00 87.69 1203 TYR A C 1
ATOM 9343 O O . TYR A 1 1203 ? -1.435 -8.546 76.178 1.00 87.69 1203 TYR A O 1
ATOM 9351 N N . ASP A 1 1204 ? -0.120 -8.489 78.014 1.00 83.31 1204 ASP A N 1
ATOM 9352 C CA . ASP A 1 1204 ? 0.699 -9.668 77.750 1.00 83.31 1204 ASP A CA 1
ATOM 9353 C C . ASP A 1 1204 ? 0.668 -10.627 78.957 1.00 83.31 1204 ASP A C 1
ATOM 9355 O O . ASP A 1 1204 ? 0.482 -10.216 80.104 1.00 83.31 1204 ASP A O 1
ATOM 9359 N N . GLU A 1 1205 ? 0.831 -11.925 78.699 1.00 77.19 1205 GLU A N 1
ATOM 9360 C CA . GLU A 1 1205 ? 0.955 -12.944 79.755 1.00 77.19 1205 GLU A CA 1
ATOM 9361 C C . GLU A 1 1205 ? 2.404 -13.008 80.282 1.00 77.19 1205 GLU A C 1
ATOM 9363 O O . GLU A 1 1205 ? 2.628 -13.158 81.483 1.00 77.19 1205 GLU A O 1
ATOM 9368 N N . GLU A 1 1206 ? 3.383 -12.789 79.397 1.00 67.44 1206 GLU A N 1
ATOM 9369 C CA . GLU A 1 1206 ? 4.822 -12.782 79.677 1.00 67.44 1206 GLU A CA 1
ATOM 9370 C C . GLU A 1 1206 ? 5.479 -11.550 79.029 1.00 67.44 1206 GLU A C 1
ATOM 9372 O O . GLU A 1 1206 ? 5.186 -11.229 77.878 1.00 67.44 1206 GLU A O 1
ATOM 9377 N N . GLY A 1 1207 ? 6.382 -10.866 79.744 1.00 67.75 1207 GLY A N 1
ATOM 9378 C CA . GLY A 1 1207 ? 7.106 -9.700 79.218 1.00 67.75 1207 GLY A CA 1
ATOM 9379 C C . GLY A 1 1207 ? 7.664 -8.764 80.297 1.00 67.75 1207 GLY A C 1
ATOM 9380 O O . GLY A 1 1207 ? 7.182 -8.744 81.432 1.00 67.75 1207 GLY A O 1
ATOM 9381 N N . GLY A 1 1208 ? 8.671 -7.960 79.943 1.00 71.06 1208 GLY A N 1
ATOM 9382 C CA . GLY A 1 1208 ? 9.235 -6.915 80.816 1.00 71.06 1208 GLY A CA 1
ATOM 9383 C C . GLY A 1 1208 ? 8.628 -5.518 80.619 1.00 71.06 1208 GLY A C 1
ATOM 9384 O O . GLY A 1 1208 ? 8.916 -4.613 81.395 1.00 71.06 1208 GLY A O 1
ATOM 9385 N N . THR A 1 1209 ? 7.807 -5.333 79.585 1.00 79.00 1209 THR A N 1
ATOM 9386 C CA . THR A 1 1209 ? 7.414 -4.016 79.068 1.00 79.00 1209 THR A CA 1
ATOM 9387 C C . THR A 1 1209 ? 6.235 -3.415 79.840 1.00 79.00 1209 THR A C 1
ATOM 9389 O O . THR A 1 1209 ? 5.117 -3.932 79.791 1.00 79.00 1209 THR A O 1
ATOM 9392 N N . ILE A 1 1210 ? 6.488 -2.305 80.541 1.00 81.19 1210 ILE A N 1
ATOM 9393 C CA . ILE A 1 1210 ? 5.503 -1.569 81.360 1.00 81.19 1210 ILE A CA 1
ATOM 9394 C C . ILE A 1 1210 ? 4.592 -0.702 80.473 1.00 81.19 1210 ILE A C 1
ATOM 9396 O O . ILE A 1 1210 ? 3.373 -0.676 80.655 1.00 81.19 1210 ILE A O 1
ATOM 9400 N N . ALA A 1 1211 ? 5.181 -0.029 79.487 1.00 85.38 1211 ALA A N 1
ATOM 9401 C CA . ALA A 1 1211 ? 4.503 0.689 78.417 1.00 85.38 1211 ALA A CA 1
ATOM 9402 C C . ALA A 1 1211 ? 5.374 0.676 77.147 1.00 85.38 1211 ALA A C 1
ATOM 9404 O O . ALA A 1 1211 ? 6.513 0.209 77.191 1.00 85.38 1211 ALA A O 1
ATOM 9405 N N . PHE A 1 1212 ? 4.819 1.121 76.019 1.00 84.81 1212 PHE A N 1
ATOM 9406 C CA . PHE A 1 1212 ? 5.590 1.478 74.825 1.00 84.81 1212 PHE A CA 1
ATOM 9407 C C . PHE A 1 1212 ? 4.847 2.504 73.953 1.00 84.81 1212 PHE A C 1
ATOM 9409 O O . PHE A 1 1212 ? 3.626 2.434 73.782 1.00 84.81 1212 PHE A O 1
ATOM 9416 N N . ASN A 1 1213 ? 5.585 3.415 73.327 1.00 83.12 1213 ASN A N 1
ATOM 9417 C CA . ASN A 1 1213 ? 5.107 4.280 72.253 1.00 83.12 1213 ASN A CA 1
ATOM 9418 C C . ASN A 1 1213 ? 5.334 3.617 70.887 1.00 83.12 1213 ASN A C 1
ATOM 9420 O O . ASN A 1 1213 ? 6.445 3.204 70.541 1.00 83.12 1213 ASN A O 1
ATOM 9424 N N . ARG A 1 1214 ? 4.277 3.552 70.075 1.00 77.88 1214 ARG A N 1
ATOM 9425 C CA . ARG A 1 1214 ? 4.337 3.160 68.669 1.00 77.88 1214 ARG A CA 1
ATOM 9426 C C . ARG A 1 1214 ? 3.770 4.273 67.790 1.00 77.88 1214 ARG A C 1
ATOM 9428 O O . ARG A 1 1214 ? 2.564 4.496 67.753 1.00 77.88 1214 ARG A O 1
ATOM 9435 N N . ASP A 1 1215 ? 4.660 4.927 67.044 1.00 69.75 1215 ASP A N 1
ATOM 9436 C CA . ASP A 1 1215 ? 4.354 5.934 66.016 1.00 69.75 1215 ASP A CA 1
ATOM 9437 C C . ASP A 1 1215 ? 3.434 7.083 66.487 1.00 69.75 1215 ASP A C 1
ATOM 9439 O O . ASP A 1 1215 ? 2.640 7.602 65.697 1.00 69.75 1215 ASP A O 1
ATOM 9443 N N . GLY A 1 1216 ? 3.542 7.480 67.762 1.00 70.12 1216 GLY A N 1
ATOM 9444 C CA . GLY A 1 1216 ? 2.733 8.528 68.391 1.00 70.12 1216 GLY A CA 1
ATOM 9445 C C . GLY A 1 1216 ? 1.514 8.018 69.171 1.00 70.12 1216 GLY A C 1
ATOM 9446 O O . GLY A 1 1216 ? 0.737 8.836 69.661 1.00 70.12 1216 GLY A O 1
ATOM 9447 N N . SER A 1 1217 ? 1.317 6.703 69.296 1.00 82.81 1217 SER A N 1
ATOM 9448 C CA . SER A 1 1217 ? 0.297 6.098 70.165 1.00 82.81 1217 SER A CA 1
ATOM 9449 C C . SER A 1 1217 ? 0.955 5.363 71.337 1.00 82.81 1217 SER A C 1
ATOM 9451 O O . SER A 1 1217 ? 1.839 4.533 71.129 1.00 82.81 1217 SER A O 1
ATOM 9453 N N . ILE A 1 1218 ? 0.518 5.646 72.564 1.00 88.56 1218 ILE A N 1
ATOM 9454 C CA . ILE A 1 1218 ? 1.079 5.106 73.810 1.00 88.56 1218 ILE A CA 1
ATOM 9455 C C . ILE A 1 1218 ? 0.245 3.910 74.273 1.00 88.56 1218 ILE A C 1
ATOM 9457 O O . ILE A 1 1218 ? -0.971 4.015 74.426 1.00 88.56 1218 ILE A O 1
ATOM 9461 N N . PHE A 1 1219 ? 0.903 2.783 74.532 1.00 90.19 1219 PHE A N 1
ATOM 9462 C CA . PHE A 1 1219 ? 0.287 1.543 74.994 1.00 90.19 1219 PHE A CA 1
ATOM 9463 C C . PHE A 1 1219 ? 0.760 1.227 76.416 1.00 90.19 1219 PHE A C 1
ATOM 9465 O O . PHE A 1 1219 ? 1.940 0.965 76.632 1.00 90.19 1219 PHE A O 1
ATOM 9472 N N . CYS A 1 1220 ? -0.153 1.217 77.386 1.00 90.25 1220 CYS A N 1
ATOM 9473 C CA . CYS A 1 1220 ? 0.146 0.954 78.799 1.00 90.25 1220 CYS A CA 1
ATOM 9474 C C . CYS A 1 1220 ? -0.262 -0.476 79.198 1.00 90.25 1220 CYS A C 1
ATOM 9476 O O . CYS A 1 1220 ? -1.363 -0.923 78.862 1.00 90.25 1220 CYS A O 1
ATOM 9478 N N . ASN A 1 1221 ? 0.605 -1.203 79.912 1.00 90.56 1221 ASN A N 1
ATOM 9479 C CA . ASN A 1 1221 ? 0.388 -2.621 80.203 1.00 90.56 1221 ASN A CA 1
ATOM 9480 C C . ASN A 1 1221 ? -0.541 -2.842 81.410 1.00 90.56 1221 ASN A C 1
ATOM 9482 O O . ASN A 1 1221 ? -0.182 -2.578 82.564 1.00 90.56 1221 ASN A O 1
ATOM 9486 N N . PHE A 1 1222 ? -1.716 -3.418 81.154 1.00 90.94 1222 PHE A N 1
ATOM 9487 C CA . PHE A 1 1222 ? -2.689 -3.773 82.184 1.00 90.94 1222 PHE A CA 1
ATOM 9488 C C . PHE A 1 1222 ? -2.137 -4.764 83.217 1.00 90.94 1222 PHE A C 1
ATOM 9490 O O . PHE A 1 1222 ? -2.507 -4.674 84.386 1.00 90.94 1222 PHE A O 1
ATOM 9497 N N . ARG A 1 1223 ? -1.222 -5.672 82.845 1.00 88.12 1223 ARG A N 1
ATOM 9498 C CA . ARG A 1 1223 ? -0.641 -6.644 83.787 1.00 88.12 1223 ARG A CA 1
ATOM 9499 C C . ARG A 1 1223 ? 0.143 -5.953 84.903 1.00 88.12 1223 ARG A C 1
ATOM 9501 O O . ARG A 1 1223 ? -0.007 -6.327 86.065 1.00 88.12 1223 ARG A O 1
ATOM 9508 N N . PHE A 1 1224 ? 0.917 -4.917 84.576 1.00 83.12 1224 PHE A N 1
ATOM 9509 C CA . PHE A 1 1224 ? 1.650 -4.134 85.575 1.00 83.12 1224 PHE A CA 1
ATOM 9510 C C . PHE A 1 1224 ? 0.698 -3.312 86.454 1.00 83.12 1224 PHE A C 1
ATOM 9512 O O . PHE A 1 1224 ? 0.854 -3.313 87.673 1.00 83.12 1224 PHE A O 1
ATOM 9519 N N . TYR A 1 1225 ? -0.351 -2.701 85.888 1.00 87.81 1225 TYR A N 1
ATOM 9520 C CA . TYR A 1 1225 ? -1.389 -2.037 86.691 1.00 87.81 1225 TYR A CA 1
ATOM 9521 C C . TYR A 1 1225 ? -2.103 -3.010 87.648 1.00 87.81 1225 TYR A C 1
ATOM 9523 O O . TYR A 1 1225 ? -2.257 -2.714 88.836 1.00 87.81 1225 TYR A O 1
ATOM 9531 N N . ALA A 1 1226 ? -2.484 -4.193 87.160 1.00 83.38 1226 ALA A N 1
ATOM 9532 C CA . ALA A 1 1226 ? -3.157 -5.231 87.937 1.00 83.38 1226 ALA A CA 1
ATOM 9533 C C . ALA A 1 1226 ? -2.293 -5.767 89.094 1.00 83.38 1226 ALA A C 1
ATOM 9535 O O . ALA A 1 1226 ? -2.817 -6.069 90.167 1.00 83.38 1226 ALA A O 1
ATOM 9536 N N . GLN A 1 1227 ? -0.974 -5.860 88.894 1.00 80.94 1227 GLN A N 1
ATOM 9537 C CA . GLN A 1 1227 ? -0.027 -6.336 89.907 1.00 80.94 1227 GLN A CA 1
ATOM 9538 C C . GLN A 1 1227 ? 0.372 -5.251 90.923 1.00 80.94 1227 GLN A C 1
ATOM 9540 O O . GLN A 1 1227 ? 0.484 -5.559 92.109 1.00 80.94 1227 GLN A O 1
ATOM 9545 N N . LEU A 1 1228 ? 0.563 -4.000 90.486 1.00 77.31 1228 LEU A N 1
ATOM 9546 C CA . LEU A 1 1228 ? 1.093 -2.914 91.325 1.00 77.31 1228 LEU A CA 1
ATOM 9547 C C . LEU A 1 1228 ? 0.005 -2.059 92.001 1.00 77.31 1228 LEU A C 1
ATOM 9549 O O . LEU A 1 1228 ? 0.180 -1.647 93.147 1.00 77.31 1228 LEU A O 1
ATOM 9553 N N . HIS A 1 1229 ? -1.117 -1.791 91.320 1.00 82.06 1229 HIS A N 1
ATOM 9554 C CA . HIS A 1 1229 ? -2.037 -0.705 91.700 1.00 82.06 1229 HIS A CA 1
ATOM 9555 C C . HIS A 1 1229 ? -3.513 -1.104 91.838 1.00 82.06 1229 HIS A C 1
ATOM 9557 O O . HIS A 1 1229 ? -4.224 -0.480 92.623 1.00 82.06 1229 HIS A O 1
ATOM 9563 N N . ALA A 1 1230 ? -3.993 -2.161 91.174 1.00 70.19 1230 ALA A N 1
ATOM 9564 C CA . ALA A 1 1230 ? -5.414 -2.552 91.219 1.00 70.19 1230 ALA A CA 1
ATOM 9565 C C . ALA A 1 1230 ? -5.927 -3.020 92.605 1.00 70.19 1230 ALA A C 1
ATOM 9567 O O . ALA A 1 1230 ? -7.116 -3.277 92.767 1.00 70.19 1230 ALA A O 1
ATOM 9568 N N . ARG A 1 1231 ? -5.049 -3.120 93.616 1.00 66.50 1231 ARG A N 1
ATOM 9569 C CA . ARG A 1 1231 ? -5.398 -3.356 95.036 1.00 66.50 1231 ARG A CA 1
ATOM 9570 C C . ARG A 1 1231 ? -5.320 -2.096 95.918 1.00 66.50 1231 ARG A C 1
ATOM 9572 O O . ARG A 1 1231 ? -5.530 -2.194 97.122 1.00 66.50 1231 ARG A O 1
ATOM 9579 N N . LYS A 1 1232 ? -4.985 -0.937 95.339 1.00 61.50 1232 LYS A N 1
ATOM 9580 C CA . LYS A 1 1232 ? -4.745 0.357 96.005 1.00 61.50 1232 LYS A CA 1
ATOM 9581 C C . LYS A 1 1232 ? -5.549 1.489 95.331 1.00 61.50 1232 LYS A C 1
ATOM 9583 O O . LYS A 1 1232 ? -5.017 2.553 95.046 1.00 61.50 1232 LYS A O 1
ATOM 9588 N N . THR A 1 1233 ? -6.819 1.269 95.001 1.00 60.62 1233 THR A N 1
ATOM 9589 C CA . THR A 1 1233 ? -7.590 2.180 94.125 1.00 60.62 1233 THR A CA 1
ATOM 9590 C C . THR A 1 1233 ? -8.166 3.434 94.798 1.00 60.62 1233 THR A C 1
ATOM 9592 O O . THR A 1 1233 ? -8.767 4.256 94.111 1.00 60.62 1233 THR A O 1
ATOM 9595 N N . GLU A 1 1234 ? -7.972 3.619 96.106 1.00 58.66 1234 GLU A N 1
ATOM 9596 C CA . GLU A 1 1234 ? -8.539 4.728 96.889 1.00 58.66 1234 GLU A CA 1
ATOM 9597 C C . GLU A 1 1234 ? -7.465 5.494 97.681 1.00 58.66 1234 GLU A C 1
ATOM 9599 O O . GLU A 1 1234 ? -6.397 4.961 97.996 1.00 58.66 1234 GLU A O 1
ATOM 9604 N N . GLY A 1 1235 ? -7.752 6.761 98.006 1.00 67.00 1235 GLY A N 1
ATOM 9605 C CA . GLY A 1 1235 ? -6.886 7.619 98.823 1.00 67.00 1235 GLY A CA 1
ATOM 9606 C C . GLY A 1 1235 ? -5.468 7.782 98.262 1.00 67.00 1235 GLY A C 1
ATOM 9607 O O . GLY A 1 1235 ? -5.278 7.976 97.059 1.00 67.00 1235 GLY A O 1
ATOM 9608 N N . GLU A 1 1236 ? -4.469 7.674 99.142 1.00 64.50 1236 GLU A N 1
ATOM 9609 C CA . GLU A 1 1236 ? -3.038 7.737 98.799 1.00 64.50 1236 GLU A CA 1
ATOM 9610 C C . GLU A 1 1236 ? -2.646 6.726 97.709 1.00 64.50 1236 GLU A C 1
ATOM 9612 O O . GLU A 1 1236 ? -1.784 7.015 96.882 1.00 64.50 1236 GLU A O 1
ATOM 9617 N N . GLY A 1 1237 ? -3.331 5.580 97.635 1.00 73.75 1237 GLY A N 1
ATOM 9618 C CA . GLY A 1 1237 ? -3.100 4.563 96.613 1.00 73.75 1237 GLY A CA 1
ATOM 9619 C C . GLY A 1 1237 ? -3.425 5.030 95.189 1.00 73.75 1237 GLY A C 1
ATOM 9620 O O . GLY A 1 1237 ? -2.672 4.723 94.259 1.00 73.75 1237 GLY A O 1
ATOM 9621 N N . LYS A 1 1238 ? -4.480 5.846 95.006 1.00 75.81 1238 LYS A N 1
ATOM 9622 C CA . LYS A 1 1238 ? -4.753 6.473 93.699 1.00 75.81 1238 LYS A CA 1
ATOM 9623 C C . LYS A 1 1238 ? -3.662 7.489 93.349 1.00 75.81 1238 LYS A C 1
ATOM 9625 O O . LYS A 1 1238 ? -3.290 7.577 92.184 1.00 75.81 1238 LYS A O 1
ATOM 9630 N N . VAL A 1 1239 ? -3.123 8.216 94.331 1.00 79.00 1239 VAL A N 1
ATOM 9631 C CA . VAL A 1 1239 ? -2.032 9.186 94.115 1.00 79.00 1239 VAL A CA 1
ATOM 9632 C C . VAL A 1 1239 ? -0.734 8.476 93.717 1.00 79.00 1239 VAL A C 1
ATOM 9634 O O . VAL A 1 1239 ? -0.100 8.876 92.744 1.00 79.00 1239 VAL A O 1
ATOM 9637 N N . GLU A 1 1240 ? -0.380 7.383 94.396 1.00 81.62 1240 GLU A N 1
ATOM 9638 C CA . GLU A 1 1240 ? 0.762 6.519 94.061 1.00 81.62 1240 GLU A CA 1
ATOM 9639 C C . GLU A 1 1240 ? 0.642 5.950 92.635 1.00 81.62 1240 GLU A C 1
ATOM 9641 O O . GLU A 1 1240 ? 1.592 6.016 91.854 1.00 81.62 1240 GLU A O 1
ATOM 9646 N N . ALA A 1 1241 ? -0.543 5.450 92.264 1.00 83.50 1241 ALA A N 1
ATOM 9647 C CA . ALA A 1 1241 ? -0.814 4.942 90.921 1.00 83.50 1241 ALA A CA 1
ATOM 9648 C C . ALA A 1 1241 ? -0.781 6.043 89.847 1.00 83.50 1241 ALA A C 1
ATOM 9650 O O . ALA A 1 1241 ? -0.199 5.842 88.781 1.00 83.50 1241 ALA A O 1
ATOM 9651 N N . ALA A 1 1242 ? -1.378 7.208 90.117 1.00 84.88 1242 ALA A N 1
ATOM 9652 C CA . ALA A 1 1242 ? -1.378 8.339 89.195 1.00 84.88 1242 ALA A CA 1
ATOM 9653 C C . ALA A 1 1242 ? 0.043 8.866 88.957 1.00 84.88 1242 ALA A C 1
ATOM 9655 O O . ALA A 1 1242 ? 0.431 9.040 87.808 1.00 84.88 1242 ALA A O 1
ATOM 9656 N N . ALA A 1 1243 ? 0.842 9.045 90.014 1.00 84.50 1243 ALA A N 1
ATOM 9657 C CA . ALA A 1 1243 ? 2.229 9.493 89.904 1.00 84.50 1243 ALA A CA 1
ATOM 9658 C C . ALA A 1 1243 ? 3.101 8.503 89.111 1.00 84.50 1243 ALA A C 1
ATOM 9660 O O . ALA A 1 1243 ? 3.901 8.928 88.278 1.00 84.50 1243 ALA A O 1
ATOM 9661 N N . TYR A 1 1244 ? 2.912 7.193 89.316 1.00 87.31 1244 TYR A N 1
ATOM 9662 C CA . TYR A 1 1244 ? 3.616 6.160 88.553 1.00 87.31 1244 TYR A CA 1
ATOM 9663 C C . TYR A 1 1244 ? 3.280 6.228 87.055 1.00 87.31 1244 TYR A C 1
ATOM 9665 O O . TYR A 1 1244 ? 4.178 6.372 86.226 1.00 87.31 1244 TYR A O 1
ATOM 9673 N N . TRP A 1 1245 ? 1.992 6.189 86.692 1.00 89.94 1245 TRP A N 1
ATOM 9674 C CA . TRP A 1 1245 ? 1.583 6.210 85.281 1.00 89.94 1245 TRP A CA 1
ATOM 9675 C C . TRP A 1 1245 ? 1.789 7.571 84.602 1.00 89.94 1245 TRP A C 1
ATOM 9677 O O . TRP A 1 1245 ? 1.974 7.606 83.389 1.00 89.94 1245 TRP A O 1
ATOM 9687 N N . TRP A 1 1246 ? 1.845 8.668 85.360 1.00 89.19 1246 TRP A N 1
ATOM 9688 C CA . TRP A 1 1246 ? 2.254 9.992 84.878 1.00 89.19 1246 TRP A CA 1
ATOM 9689 C C . TRP A 1 1246 ? 3.723 10.009 84.437 1.00 89.19 1246 TRP A C 1
ATOM 9691 O O . TRP A 1 1246 ? 4.000 10.380 83.298 1.00 89.19 1246 TRP A O 1
ATOM 9701 N N . ILE A 1 1247 ? 4.646 9.497 85.260 1.00 84.94 1247 ILE A N 1
ATOM 9702 C CA . ILE A 1 1247 ? 6.073 9.380 84.897 1.00 84.94 1247 ILE A CA 1
ATOM 9703 C C . ILE A 1 1247 ? 6.273 8.402 83.726 1.00 84.94 1247 ILE A C 1
ATOM 9705 O O . ILE A 1 1247 ? 7.045 8.686 82.811 1.00 84.94 1247 ILE A O 1
ATOM 9709 N N . VAL A 1 1248 ? 5.548 7.277 83.704 1.00 86.44 1248 VAL A N 1
ATOM 9710 C CA . VAL A 1 1248 ? 5.577 6.345 82.561 1.00 86.44 1248 VAL A CA 1
ATOM 9711 C C . VAL A 1 1248 ? 5.079 7.032 81.283 1.00 86.44 1248 VAL A C 1
ATOM 9713 O O . VAL A 1 1248 ? 5.706 6.894 80.237 1.00 86.44 1248 VAL A O 1
ATOM 9716 N N . MET A 1 1249 ? 4.005 7.827 81.342 1.00 86.25 1249 MET A N 1
ATOM 9717 C CA . MET A 1 1249 ? 3.512 8.553 80.166 1.00 86.25 1249 MET A CA 1
ATOM 9718 C C . MET A 1 1249 ? 4.479 9.661 79.712 1.00 86.25 1249 MET A C 1
ATOM 9720 O O . MET A 1 1249 ? 4.621 9.857 78.507 1.00 86.25 1249 MET A O 1
ATOM 9724 N N . ALA A 1 1250 ? 5.201 10.321 80.628 1.00 84.81 1250 ALA A N 1
ATOM 9725 C CA . ALA A 1 1250 ? 6.282 11.257 80.293 1.00 84.81 1250 ALA A CA 1
ATOM 9726 C C . ALA A 1 1250 ? 7.383 10.581 79.454 1.00 84.81 1250 ALA A C 1
ATOM 9728 O O . ALA A 1 1250 ? 7.750 11.064 78.382 1.00 84.81 1250 ALA A O 1
ATOM 9729 N N . HIS A 1 1251 ? 7.844 9.415 79.912 1.00 84.69 1251 HIS A N 1
ATOM 9730 C CA . HIS A 1 1251 ? 8.881 8.613 79.260 1.00 84.69 1251 HIS A CA 1
ATOM 9731 C C . HIS A 1 1251 ? 8.472 8.185 77.840 1.00 84.69 1251 HIS A C 1
ATOM 9733 O O . HIS A 1 1251 ? 9.232 8.353 76.879 1.00 84.69 1251 HIS A O 1
ATOM 9739 N N . GLU A 1 1252 ? 7.234 7.709 77.682 1.00 86.38 1252 GLU A N 1
ATOM 9740 C CA . GLU A 1 1252 ? 6.694 7.335 76.372 1.00 86.38 1252 GLU A CA 1
ATOM 9741 C C . GLU A 1 1252 ? 6.446 8.548 75.457 1.00 86.38 1252 GLU A C 1
ATOM 9743 O O . GLU A 1 1252 ? 6.602 8.437 74.240 1.00 86.38 1252 GLU A O 1
ATOM 9748 N N . LEU A 1 1253 ? 6.124 9.729 76.000 1.00 84.31 1253 LEU A N 1
ATOM 9749 C CA . LEU A 1 1253 ? 6.030 10.972 75.220 1.00 84.31 1253 LEU A CA 1
ATOM 9750 C C . LEU A 1 1253 ? 7.404 11.449 74.724 1.00 84.31 1253 LEU A C 1
ATOM 9752 O O . LEU A 1 1253 ? 7.514 11.895 73.578 1.00 84.31 1253 LEU A O 1
ATOM 9756 N N . ALA A 1 1254 ? 8.467 11.298 75.518 1.00 82.56 1254 ALA A N 1
ATOM 9757 C CA . ALA A 1 1254 ? 9.828 11.656 75.113 1.00 82.56 1254 ALA A CA 1
ATOM 9758 C C . ALA A 1 1254 ? 10.319 10.847 73.889 1.00 82.56 1254 ALA A C 1
ATOM 9760 O O . ALA A 1 1254 ? 11.091 11.361 73.070 1.00 82.56 1254 ALA A O 1
ATOM 9761 N N . HIS A 1 1255 ? 9.801 9.628 73.672 1.00 80.62 1255 HIS A N 1
ATOM 9762 C CA . HIS A 1 1255 ? 10.069 8.841 72.459 1.00 80.62 1255 HIS A CA 1
ATOM 9763 C C . HIS A 1 1255 ? 9.521 9.454 71.152 1.00 80.62 1255 HIS A C 1
ATOM 9765 O O . HIS A 1 1255 ? 10.013 9.099 70.076 1.00 80.62 1255 HIS A O 1
ATOM 9771 N N . ASN A 1 1256 ? 8.594 10.423 71.205 1.00 80.38 1256 ASN A N 1
ATOM 9772 C CA . ASN A 1 1256 ? 8.205 11.206 70.020 1.00 80.38 1256 ASN A CA 1
ATOM 9773 C C . ASN A 1 1256 ? 9.331 12.141 69.536 1.00 80.38 1256 ASN A C 1
ATOM 9775 O O . ASN A 1 1256 ? 9.373 12.478 68.351 1.00 80.38 1256 ASN A O 1
ATOM 9779 N N . LEU A 1 1257 ? 10.244 12.547 70.430 1.00 75.06 1257 LEU A N 1
ATOM 9780 C CA . LEU A 1 1257 ? 11.396 13.404 70.115 1.00 75.06 1257 LEU A CA 1
ATOM 9781 C C . LEU A 1 1257 ? 12.687 12.605 69.906 1.00 75.06 1257 LEU A C 1
ATOM 9783 O O . LEU A 1 1257 ? 13.467 12.928 69.008 1.00 75.06 1257 LEU A O 1
ATOM 9787 N N . VAL A 1 1258 ? 12.936 11.582 70.733 1.00 78.31 1258 VAL A N 1
ATOM 9788 C CA . VAL A 1 1258 ? 14.200 10.829 70.738 1.00 78.31 1258 VAL A CA 1
ATOM 9789 C C . VAL A 1 1258 ? 13.928 9.324 70.850 1.00 78.31 1258 VAL A C 1
ATOM 9791 O O . VAL A 1 1258 ? 13.527 8.813 71.892 1.00 78.31 1258 VAL A O 1
ATOM 9794 N N . LYS A 1 1259 ? 14.179 8.584 69.760 1.00 71.38 1259 LYS A N 1
ATOM 9795 C CA . LYS A 1 1259 ? 13.956 7.122 69.698 1.00 71.38 1259 LYS A CA 1
ATOM 9796 C C . LYS A 1 1259 ? 15.021 6.280 70.416 1.00 71.38 1259 LYS A C 1
ATOM 9798 O O . LYS A 1 1259 ? 14.837 5.079 70.579 1.00 71.38 1259 LYS A O 1
ATOM 9803 N N . ALA A 1 1260 ? 16.149 6.877 70.789 1.00 69.69 1260 ALA A N 1
ATOM 9804 C CA . ALA A 1 1260 ? 17.214 6.222 71.543 1.00 69.69 1260 ALA A CA 1
ATOM 9805 C C . ALA A 1 1260 ? 17.177 6.685 73.002 1.00 69.69 1260 ALA A C 1
ATOM 9807 O O . ALA A 1 1260 ? 16.902 7.849 73.262 1.00 69.69 1260 ALA A O 1
ATOM 9808 N N . HIS A 1 1261 ? 17.526 5.804 73.938 1.00 71.19 1261 HIS A N 1
ATOM 9809 C CA . HIS A 1 1261 ? 17.644 6.125 75.365 1.00 71.19 1261 HIS A CA 1
ATOM 9810 C C . HIS A 1 1261 ? 18.959 6.889 75.654 1.00 71.19 1261 HIS A C 1
ATOM 9812 O O . HIS A 1 1261 ? 19.793 6.442 76.436 1.00 71.19 1261 HIS A O 1
ATOM 9818 N N . SER A 1 1262 ? 19.202 7.998 74.947 1.00 71.69 1262 SER A N 1
ATOM 9819 C CA . SER A 1 1262 ? 20.364 8.869 75.169 1.00 71.69 1262 SER A CA 1
ATOM 9820 C C . SER A 1 1262 ? 20.112 9.849 76.320 1.00 71.69 1262 SER A C 1
ATOM 9822 O O . SER A 1 1262 ? 18.992 9.981 76.816 1.00 71.69 1262 SER A O 1
ATOM 9824 N N . ALA A 1 1263 ? 21.141 10.613 76.699 1.00 69.19 1263 ALA A N 1
ATOM 9825 C CA . ALA A 1 1263 ? 20.985 11.744 77.615 1.00 69.19 1263 ALA A CA 1
ATOM 9826 C C . ALA A 1 1263 ? 19.932 12.767 77.133 1.00 69.19 1263 ALA A C 1
ATOM 9828 O O . ALA A 1 1263 ? 19.315 13.433 77.959 1.00 69.19 1263 ALA A O 1
ATOM 9829 N N . ASP A 1 1264 ? 19.686 12.860 75.819 1.00 66.94 1264 ASP A N 1
ATOM 9830 C CA . ASP A 1 1264 ? 18.643 13.714 75.244 1.00 66.94 1264 ASP A CA 1
ATOM 9831 C C . ASP A 1 1264 ? 17.233 13.198 75.583 1.00 66.94 1264 ASP A C 1
ATOM 9833 O O . ASP A 1 1264 ? 16.340 13.992 75.860 1.00 66.94 1264 ASP A O 1
ATOM 9837 N N . HIS A 1 1265 ? 17.014 11.877 75.609 1.00 77.00 1265 HIS A N 1
ATOM 9838 C CA . HIS A 1 1265 ? 15.723 11.292 76.006 1.00 77.00 1265 HIS A CA 1
ATOM 9839 C C . HIS A 1 1265 ? 15.428 11.549 77.487 1.00 77.00 1265 HIS A C 1
ATOM 9841 O O . HIS A 1 1265 ? 14.349 12.036 77.824 1.00 77.00 1265 HIS A O 1
ATOM 9847 N N . SER A 1 1266 ? 16.437 11.373 78.344 1.00 73.62 1266 SER A N 1
ATOM 9848 C CA . SER A 1 1266 ? 16.387 11.725 79.772 1.00 73.62 1266 SER A CA 1
ATOM 9849 C C . SER A 1 1266 ? 16.324 13.236 80.054 1.00 73.62 1266 SER A C 1
ATOM 9851 O O . SER A 1 1266 ? 16.168 13.627 81.206 1.00 73.62 1266 SER A O 1
ATOM 9853 N N . TYR A 1 1267 ? 16.475 14.089 79.034 1.00 75.00 1267 TYR A N 1
ATOM 9854 C CA . TYR A 1 1267 ? 16.285 15.543 79.118 1.00 75.00 1267 TYR A CA 1
ATOM 9855 C C . TYR A 1 1267 ? 14.868 15.980 78.697 1.00 75.00 1267 TYR A C 1
ATOM 9857 O O . TYR A 1 1267 ? 14.428 17.071 79.059 1.00 75.00 1267 TYR A O 1
ATOM 9865 N N . TYR A 1 1268 ? 14.151 15.141 77.941 1.00 73.31 1268 TYR A N 1
ATOM 9866 C CA . TYR A 1 1268 ? 12.764 15.376 77.516 1.00 73.31 1268 TYR A CA 1
ATOM 9867 C C . TYR A 1 1268 ? 11.722 14.536 78.283 1.00 73.31 1268 TYR A C 1
ATOM 9869 O O . TYR A 1 1268 ? 10.532 14.690 78.007 1.00 73.31 1268 TYR A O 1
ATOM 9877 N N . THR A 1 1269 ? 12.163 13.670 79.205 1.00 73.25 1269 THR A N 1
ATOM 9878 C CA . THR A 1 1269 ? 11.327 12.901 80.151 1.00 73.25 1269 THR A CA 1
ATOM 9879 C C . THR A 1 1269 ? 11.100 13.694 81.436 1.00 73.25 1269 THR A C 1
ATOM 9881 O O . THR A 1 1269 ? 9.926 13.795 81.851 1.00 73.25 1269 THR A O 1
#

Radius of gyration: 76.23 Å; Cα contacts (8 Å, |Δi|>4): 1608; chains: 1; bounding box: 182×73×231 Å

Solvent-accessible surface area (backbone atoms only — not comparable to full-atom values): 75363 Å² total; per-residue (Å²): 99,72,66,57,37,53,52,49,47,55,47,24,46,74,71,70,47,48,88,54,53,46,74,66,59,47,59,71,47,42,66,59,51,50,52,55,47,58,70,73,42,83,64,80,31,84,97,50,43,66,58,36,51,54,51,46,54,48,64,77,63,69,62,95,60,86,62,52,75,41,66,28,65,61,39,64,41,44,23,81,69,33,22,41,74,90,69,91,53,65,80,72,50,81,82,78,34,27,42,48,69,81,55,57,75,31,72,53,41,51,47,34,45,75,71,65,36,40,46,62,74,47,73,67,59,53,43,52,52,37,61,72,49,71,30,48,58,64,28,45,36,51,46,52,46,49,52,12,48,34,30,61,75,59,82,42,54,61,69,62,49,49,60,41,32,59,47,32,35,33,38,68,29,100,48,98,93,37,64,64,78,47,55,45,59,61,45,46,22,36,62,44,61,91,75,49,62,87,88,56,95,73,62,89,40,36,48,62,54,85,59,48,69,92,54,50,75,63,22,47,40,40,69,66,29,43,73,61,48,71,65,68,51,51,48,53,55,60,78,41,33,90,78,46,62,68,74,61,17,52,63,76,19,66,71,42,19,42,50,53,46,22,45,50,36,65,49,48,83,82,46,53,73,69,54,47,50,51,52,25,67,67,45,36,84,35,38,48,37,56,24,78,73,45,62,30,30,25,71,69,27,28,43,76,81,59,76,92,54,93,88,60,39,24,47,41,97,50,81,74,48,44,66,75,49,46,48,65,36,39,32,34,78,60,80,59,64,66,63,50,44,64,72,69,68,52,82,78,74,89,73,98,63,100,65,86,84,67,98,46,69,52,60,54,52,43,50,51,51,36,73,46,52,92,69,56,54,74,66,58,53,52,50,56,36,71,40,56,66,40,31,28,46,60,31,60,92,97,41,31,44,79,29,56,41,94,59,60,35,28,42,59,70,22,28,53,85,42,69,85,40,54,71,61,72,49,54,25,43,40,59,79,64,65,94,79,66,75,47,67,86,41,64,49,31,45,39,42,48,75,37,41,39,31,86,65,86,52,70,69,61,41,50,51,38,27,48,40,89,50,64,70,46,17,51,46,28,47,50,50,47,68,74,38,30,74,87,73,50,50,81,80,53,74,46,35,76,42,82,63,45,48,46,53,33,58,96,36,93,82,56,52,35,24,29,76,60,31,20,60,48,70,69,51,44,80,77,74,46,47,37,44,26,74,87,48,53,92,46,28,73,78,44,38,31,40,56,67,77,62,66,70,58,53,52,52,47,42,71,76,54,47,41,82,44,66,69,50,36,22,56,50,33,32,46,52,30,79,45,57,92,71,66,46,70,71,53,31,53,56,48,19,72,30,59,44,44,60,44,81,44,79,76,70,51,100,82,79,56,80,64,93,86,66,81,91,71,76,48,69,44,58,40,26,28,59,68,32,26,50,52,81,44,100,91,42,52,95,76,48,56,55,42,75,41,52,74,51,18,45,53,35,35,42,68,23,50,24,39,71,66,85,48,72,66,58,52,51,52,42,37,44,72,41,31,68,61,54,46,61,72,49,73,40,72,65,53,45,49,56,50,52,47,56,56,35,77,41,38,81,60,48,68,67,42,60,70,62,46,54,45,52,38,68,20,52,54,43,68,24,37,35,49,48,77,79,87,73,67,83,75,70,78,82,73,84,82,84,90,84,91,81,87,83,91,81,80,98,78,87,77,89,83,84,78,81,65,55,76,46,78,45,71,31,29,28,69,70,24,30,35,84,75,38,64,71,60,40,75,75,45,39,79,79,40,40,26,49,62,99,42,76,60,52,43,53,41,34,47,75,45,43,22,43,49,42,59,82,41,49,45,81,48,79,49,72,46,60,74,47,92,74,45,68,67,26,54,54,49,47,53,50,52,63,56,36,45,57,54,56,62,65,82,51,61,83,87,50,54,63,42,53,63,69,54,45,64,76,32,55,46,48,45,30,19,70,40,38,34,41,33,42,30,41,68,97,54,94,55,67,51,77,45,82,44,36,34,43,58,49,77,45,96,91,74,37,34,34,41,38,32,30,74,77,90,55,50,56,56,40,44,18,60,33,48,39,66,56,34,23,73,80,63,49,76,65,51,29,54,49,44,22,49,55,67,73,53,54,69,68,61,38,42,77,72,69,45,90,44,61,73,59,53,54,49,52,55,49,53,49,52,50,54,49,51,52,54,45,50,50,54,53,52,53,51,47,57,51,46,58,51,47,56,62,59,61,76,76,71,88,80,91,85,91,86,84,88,83,89,83,89,82,90,85,91,87,87,88,85,86,90,85,89,89,80,86,86,83,90,80,88,88,81,90,86,93,83,83,88,84,90,83,81,88,83,89,87,91,88,85,82,91,89,86,85,84,87,84,85,83,88,80,89,80,90,82,93,80,93,83,88,78,91,79,83,85,82,91,88,84,83,87,89,91,83,86,89,81,83,92,78,90,84,89,83,82,89,84,84,90,87,83,84,90,79,83,82,50,72,68,60,53,54,50,50,53,52,48,30,51,70,58,42,34,42,88,84,59,90,69,86,85,72,72,65,90,70,89,83,80,90,78,82,72,73,93,75,79,70,66,61,81,73,43,55,41,84,76,51,64,40,93,88,63,35,44,34,30,32,36,77,79,61,85,67,58,70,66,58,53,45,74,74,38,47,69,62,52,41,54,48,49,49,54,53,44,64,45,31,54,75,68,71,39,62,71,64,16,46,34,42,30,36,63,98,74,83,90,70,60,56,50,56,56,95,33,20,37,34,40,27,48,53,55,43,58,72,76,32,70,87,31,76,57,73,70,35,38,53,55,43,48,54,50,54,41,54,52,49,32,48,40,41,17,45,50,59,32,88,52,64,36,76,67,23,73,72,57,76

Mean predicted aligned error: 23.34 Å

pLDDT: mean 75.63, std 20.28, range [23.3, 95.31]

Sequence (1269 aa):
MSDLSVKIKRATEANGHGNKVTKDEIAKFLPEALHILRTFTFRESTPASQVSQLIEEAFWTAYKKPSIEIYSTRGVLPTTTVRLATEDLSGFVEGIPVVPEEIAKGDFVTKLRDFGLITEITIGDVKQELSAKALSREQLKQFISWAGKKASVGDIDGATIHSLLDVAVAMTGDADGQGDVIALGSIKNYLNVSKIPAEVPIPPTTIPFQFTIGCGTHELKALGWDALEIVPWLRFLIETDSHRPAAQSLASSVPFAAHVLQILSKAWDGLSPHSKETVTQLLQPITVVPTKLGMRKPSEAFFANVRLFDDLPTVASCPGVKEKFFAALGVRKTVDLTTIFNRLLAPSAENNDGKPTTGARHMELIKYLASVKDDIPADDMKRLRATPICPAEAGPAGRESTQGTARLYKISELYEPKEALRDLGLPVLQWPGPPGSYRPGSLEGRFLTALGIQSKPFVPELVDMMASDDLPRRSKAMTYFIANHHINGYGSFQLGTSTKQFLPLQGDEIRYVSPAECFTNERCSVLGFSILRKDLHIHANKFGVAVDPPFTECVNRLIAKPPQNKRDASTLFGYFASRLGEIGQNSVAKLGDARIVPINTRHQTSNGFINEKASEQTSVQHVTPQQCYIGSSSNYEEIFDFVDFGGDANSFLIRCGSKNEPTIFEIAALACREPARLLGIMKSPENYLGLLRKLADDLPTLKKDKPLFKQMKASKFLLGAIEIPNSKDDKKSKRSQVDGFTDDIADPGDEDAEDAPIRQYQLAVASSIVVVDDYISYRLFRANLMCAPFDERLEEFYLALGSSPLGNLVQEDLRLGSTTEKQDSGLKLRNHVLERSKLFLHEHDKHTIKHDSRWLDKNLSVRTVSSISLRRSLRGHTLSHTEKRSAASTNERGTGWILLVTAGTYDVYQISLAICKLLIDRPTQQDYLTFETFLKLNLYELRSRGYNVERILRAKAAEQRIAEQDRRKQLESEQQQIKEQEEQWKQQNQIVPVTPRGRENIRKSEASMPGAFGSDSPENSPELPPKQKSKGLFAGLSRRLGLDNSSSSSSSGEAQQQLQNFLGGGSASEPQHDSPPAYNEIDKGTVTKPKGGEKVTSPAAVQQNLMNAIQSSRAHDSSAVFSPPSTTNVKEQASYCDASPGQNITFLASASNSMRIFVSKTLTIPSTDFLTTNSSSLNTFANLLFDVADIYSLSRQAVHIFYDEEGGTIAFNRDGSIFCNFRFYAQLHARKTEGEGKVEAAAYWWIVMAHELAHNLVKAHSADHSYYT

Foldseek 3Di:
DVVQLVVLQVVCVVVVVHQQQDPVSLVVCVVVLVVVLVVVQFDQDPPHRVVSVVVNVCVLPVDPDLWDFHQWNRGTDILVQEADEPDPPVQQADPGIYHPPVVCPDPSVVVCVVSPSHYHDDLVSVLVRQLVDADELRSLLVCLQVLLVCLLVVVDAQVSLLSSLQRHKYADDPDPPDHDIDRRNLAAAEEDCVQPNLPDDDDSNYDRVSSCVPPDPSSCVSNNHYHDDPLVRVVVLLVCLVVDDPCCHQQANLVNLLVNLLSCQVCVVVDDPVSLVSVLVSQQVGQRFQFPVGRHHLQQEEDPPPPPDPPGRHGDDSPNRDPVSSVSNNHAHDDDVVVVCCVQVDDDDDDPDPDPPAPCSLVVVLVVCLVCVVRQDPVSLVVLLVDQRFFFFDDPPPCSLRDGDPDGDRLQQEADPDPLCVQLVGRHTRDDDPPPPDDCPDSSNVVSVSSHHHDDDAPVVLLVQLLDPDPSNVVSSVVSCQVCVVVVVNLVDQLLPDQRFRFAFAPGRPGGGGLLQEACQPLQCLLVGTHTHNVCSVVSSSNNRYNDHDVVVLLVSLLVDAAQDLQSLLSSLLVVLVVVVVCDPVSLASQQQGQRAWDFDQDDDPVGDRDPPDPDDRDTGGDGLQQEAEDDDPLPVQPGHYDYSDDSSVSSSVSSHHYNDDDLLRLLLCLLVPQPSSCVVLQDVVSLVVNLLVNLVCVVVQVVPVVSLLSLLVGLRAKWKAWAAFDPPVVPPDDDDDDDDDDDDDDPDDDPQAGGTFMDIGRGHLCQEEEELDPVVCVQCRNPHRYHPPDVSSSVVSVSSPHYYQVVQKDKDKDFAAFDPDCVVQVVVLVLLLLLQQQLVVVDDPVFWQDHSVRCNQAEGETEGAWMKIWIDGHPDPDIDIGTFQWAWDADPPRHIYIYGYPDDHDLLRVLVHVCVRTGVRDDPVSSVVSSVSSPDDLVVCVVVPGDCVVVVVVVVVVVVVVVVVVVVVVVVVVVVVVVVVVVVVVPDDDDDDDDDDDDDDDDDDDDDDDDDDDDDDDDDDDDDDDDDDDDDDDDDDDDDDDDDDDDDDDDYDDDDDDDDDDDDDDDDDDDDDDDDDDDDDDDDDDDDDDDDDDDDDPVNLVVLLVVLQVQADAPPDPDDRDQDDDDDDDDDDDDDDPVVVVQKGWDGAASVRATEIEGPPDPDDSVVVCSVCNVVVNLVLVLLVVLCVVSVHPSNQEHEYEYPDDDDQWAADSNHIYGYSVCCVVQQSVQSDDVSSVVVSVVVNVVVQLRSLCSHPVHPDVSSVVSD

Secondary structure (DSSP, 8-state):
-HHHHHHHHHHHHHTT-TT---HHHHHHHHHHHHHHHHHT---PPSS-THHHHHHHHHHHH--SSS--EEEETTEEEEGGG-EE-SS--TTT-----B--HHHHTSHHHHHHHHTTSSEEPPHHHHHHHHHHSPBPHHHHHHHHHHHHHHHHHTSS-HHHHHHHHTT-EEE-SSSTT-S-EEEGGG--EE--TTTS-SSS---TTEE-GGGSTT--HHHHHHTTPEE--HHHHHHHHHHTGGGS-GGG-TTT-HHHHHHHHHHHHHHHTTS-HHHHHHHHHHHTTS--EEETTEEE-GGG-B-TT--S-TTS-BBP--TT--HHHHHHHT-BSS--HHHHHHHHTS------------S-HHHHHHHHHHHTGGGS-HHHHHHHHHS--EEEE-SPTT-GGGSEEEEEE-GGG-B-S-HHHHTTT--BB---SSTT-S-TTSHHHHHHHHHT-BSS--HHHHHHHHTSS-HHHHHHHHHHHHHHTTTTTGGGS-GGG--S--EEBSS-SS-EE-TTTEES-GGGGGGT-EEB-GGGGGGHHHHT-BSS--HHHHHHHHHHS---SHHHHHHHHHHHHTTGGG--HHHHHHHHSS--EEEEE----TTS---TTS-S--EEEEEPGGG-EES--TTTTTTS-EE---HHHHHHHHHTT-BSS--HHHHHHHHHH-HHHHHHHH-SHHHHHHHHHHHHHTHHHHTT-HHHHHHHTTSS-EEEEEEEPP--SGGGSS---S---------S-SSTTS-PPEEEEEEE-GGG-EE-S-HHHHHHHGGG--BPPS-HHHHHHHHHHTPEEGGGTEEEEEEE-PBPS--HHHHHHHHHHHHHHHHHTTSS-TTTBSS-HHHHHHHEEEEEES-EEEEEEETTSS-EEEEEESEEEEEETTTEEEEEEESSPPPHHHHHHHHHHHHBSS--HHHHHHHHHHHHS-HHHHHHTT---HHHHHHHHHHHHHHHHHHHHHHHHHHHHHHHHHHHHHTS---------------------------------------------------SS-----------------S------------------------------------PPPHHHHHHHHHHHHHT---TT--S------PPP---------SGGGGSEEEEEE-TT--EEEEETT--S-HHHHHHHHHHHHHHHHHHHHHHHHHTT--TTTEEEEE-SS-S-SEEEETTEEEEEHHHHHHHTTT--STHHHHHHHHHHHHHHHHHHHTTT-SS-STTHHHH-